Protein 4GNX (pdb70)

B-factor: mean 70.02, std 31.59, range [20.5, 207.34]

Secondary structure (DSSP, 8-state):
------EE-GGGGGGGTTSEEEEEEEEEEEETTEEEEEETTS-EEEEEPPSS--GGG-SEEEEEEEEETTTTEEEEEEEEE-S-----HHHHHHHHHHHHT-HHHH--/--EEE--HHHHHH-B--SSS---EETTEE--EEEEEEEEEEEEE-SSEEEEEEE-SS-EEEEEEE---TT--TT-EEEEEEEEEEETTEEEEEEEEEEE-SSHHHHHHHHHHHHHHHHHHH-/-B-GGG--TT--S-EEEEEEEEE---EE---SS---EEEEEEEE-SS-EEEEEEETHHHHHHTTT--TT-EEEEES-EEEE--GGG-S---SEEEEE-TT-EEEE-S--SSS------B--GGGGGGSPSS-EEEEEEEEEEEPPPEEEE-TTT-SEEEEEEEEEE-TTSBEEEEEEEHHHHHTGGGSTTSSS--EEEEEEEEEE-TTSSEEEEEEEEEEEES-S-HHHHHHHHHHHHTGGGS--B-------TT--TT-B--HHHHHHTTTT-SSS-EEEEEEEEEEEE--TTSEEEE--STT---B-EE-TTS-EEETTTTEEESS-EEEEEEEEEEEETTEEEEEEEEHHHHHHHHTS-HHHHHHHHTT-HHHHHHHHHHHSSEEEEEEEEEEEEEETTEEEEEEEEEEEEE--HHHHHHHHHHHHHTT-/------B--GGGGGGGTTSEEEEEEEEEEEETTEEEEEETTS-EEEEEPPSS--GGG-SEEEEEEEE-TTSS-EEEEEEEE-S-----HHHHHHHHHHHHT-HHHH--/--EEE--HHHHHH-B-SSSSS--EETTEE--EEEEEEEEEEEEE-SSEEEEEEE-SS-EEEEEEE---TT--SS-EEEEEEEEEEETTEEEEEEEEEEE-S-HHHHHHHHHHHHHHHHHHH-/-B-GGG--TT--S-EEEEEEEEE--PEE---SS---EEEEEEEE-SS-EEEEEEETHHHHHHTTT--TT-EEEEES-EEEE--GGG-S---SEEEEE-TT-EEEE-S--SSS------BPPGGGGGGSPSS-EEEEEEEEEEEPPPEEEE-TTT--EEEEEEEEEE-TTSBEEEEEEEHHHHHTGGGSTT-SS--EEEEEEEEEE-TTSSEEEEEEEEEEEES-S-HHHHHHHHHHHHTGGGS--B-------TT--TT-B--HHHHHHTTTT-SSS-EEEEEEEEEEEE--TTSEEEE--STT---B-EE-TTS-EEETTTTEEESS-EEEEEEEEEEE-SS-EEEEEEEHHHHHHHHTS-HHHHHHHHTT-HHHHHHHHHHHSSEEEEEEEEEEE--SSSS--EEEEEEEEEE--HHHHHHHHHHHHHTT-

Solvent-accessible surface area: 65468 Å² total; per-residue (Å²): 153,32,50,13,3,34,12,2,4,18,31,9,4,43,34,50,70,22,43,6,0,5,0,3,0,87,18,122,128,59,86,67,86,55,1,55,0,48,1,14,48,135,23,70,2,96,0,52,20,33,122,121,46,114,10,85,78,14,40,22,1,6,0,4,0,28,0,38,122,107,45,53,38,2,57,7,14,36,27,64,69,32,37,84,170,127,14,42,40,86,0,3,39,20,0,3,44,1,10,58,50,20,37,83,3,14,44,124,149,33,5,19,8,1,3,0,27,8,0,57,88,3,129,39,64,164,122,119,48,112,12,69,9,53,76,29,92,6,19,53,0,8,0,4,0,0,0,33,67,44,56,156,68,104,83,16,2,13,2,23,0,3,16,3,1,1,56,4,55,0,52,23,135,83,191,68,107,116,7,154,75,26,24,20,0,3,0,6,4,49,9,106,44,71,154,154,158,64,5,0,24,5,36,30,16,24,43,25,109,59,9,5,0,12,2,0,6,24,1,37,0,0,42,15,21,11,86,62,72,175,145,58,64,2,45,11,9,2,33,17,48,88,200,14,31,0,30,0,6,0,22,6,42,18,57,65,136,131,90,83,84,161,236,26,125,14,56,38,0,15,1,15,1,30,9,111,42,20,77,1,25,0,15,0,89,69,92,3,3,83,99,8,51,88,74,0,96,76,58,79,8,3,64,0,21,108,8,150,16,60,42,12,138,43,91,143,32,81,24,163,22,7,11,20,1,28,9,48,98,66,4,97,12,110,94,29,142,84,48,133,79,6,53,113,35,168,43,127,41,30,70,0,59,85,0,111,100,28,117,35,87,90,109,12,7,0,2,0,0,3,50,58,62,29,133,58,38,104,85,80,34,85,60,61,114,131,86,40,47,11,23,33,0,35,0,2,0,68,29,59,53,15,0,92,0,0,0,98,20,122,55,0,72,56,1,64,113,46,90,43,4,100,144,64,1,2,0,2,0,66,16,0,32,0,0,50,74,11,18,41,2,0,2,19,83,92,34,11,15,28,53,54,72,16,138,68,111,76,4,98,89,0,74,32,41,13,83,113,76,2,67,141,51,166,62,89,76,18,100,132,123,63,16,5,0,38,29,93,14,57,103,56,43,0,55,64,0,94,102,12,75,14,0,96,60,168,166,36,34,115,1,36,2,42,3,10,0,25,105,6,78,63,123,100,4,40,38,24,1,3,37,28,177,73,16,70,118,98,1,83,98,37,186,137,118,53,56,84,0,115,163,41,99,134,31,48,91,97,15,91,45,54,1,56,1,34,0,13,0,2,23,39,49,7,64,4,120,4,18,0,97,31,126,21,0,42,80,6,15,64,37,45,1,30,102,0,41,133,40,90,125,123,38,103,74,109,2,41,34,3,6,92,142,6,5,4,76,18,14,40,0,53,1,89,0,80,58,51,107,142,117,143,90,57,183,28,110,27,28,6,57,152,2,20,94,15,78,8,26,117,1,0,66,64,14,5,104,36,0,79,30,53,72,133,34,48,11,3,31,11,2,6,18,39,8,5,47,35,50,75,25,55,6,0,7,0,2,0,88,19,124,128,57,88,67,86,55,0,56,0,48,1,13,47,134,24,70,2,91,0,48,22,33,121,120,48,114,10,85,86,14,40,21,1,6,0,4,0,24,1,33,142,100,40,56,32,2,52,8,14,37,26,61,66,25,34,107,176,138,13,42,39,85,0,2,40,20,0,2,35,1,9,50,52,20,38,80,3,12,44,117,149,30,6,18,8,1,3,0,14,7,0,58,89,3,127,44,71,146,127,146,32,112,16,70,8,51,78,25,101,5,24,55,0,8,0,4,0,0,0,30,68,43,56,148,68,103,85,17,2,12,2,24,0,2,17,3,0,1,57,3,59,0,55,17,128,82,190,61,114,124,7,162,71,29,20,20,0,3,0,4,5,46,8,91,46,122,168,153,187,66,9,0,26,5,35,33,18,21,42,25,112,57,6,8,0,12,2,0,6,23,1,36,0,0,44,13,21,12,80,63,72,170,145,59,64,2,46,12,9,1,31,18,44,84,202,14,30,0,30,0,5,0,24,7,39,17,51,59,142,111,86,82,50,171,201,26,122,8,52,40,0,15,1,15,0,30,10,112,42,20,77,0,26,0,15,0,92,66,92,3,3,83,101,8,50,88,73,0,97,70,62,80,8,3,65,0,23,108,8,153,16,56,39,14,136,44,95,146,34,86,24,161,24,8,11,19,1,26,8,49,98,67,3,97,12,111,96,27,143,86,48,132,78,7,50,116,42,169,47,124,42,28,69,0,60,83,0,112,101,28,117,34,78,91,109,12,7,0,0,0,0,3,48,55,65,29,130,58,44,110,87,85,42,133,73,55,114,134,82,62,46,14,24,32,0,37,0,2,0,69,30,58,55,15,0,87,0,0,0,96,17,126,54,0,73,56,0,64,112,48,90,43,4,102,144,63,1,2,0,2,0,62,16,0,33,0,0,40,80,12,18,40,2,1,2,20,84,90,37,10,16,28,58,55,72,15,137,68,112,79,5,98,88,0,73,33,41,13,85,112,74,2,69,140,52,167,62,89,75,19,99,129,108,56,15,5,0,44,42,109,13,56,101,70,41,0,55,62,0,96,101,17,82,12,0,91,68,166,164,37,32,114,1,37,2,40,3,11,0,22,107,7,77,64,123,94,5,38,37,23,1,2,36,35,177,80,11,66,117,104,1,87,105,36,182,133,114,52,56,86,0,115,148,41,104,139,30,39,90,91,10,93,44,56,2,56,1,35,0,14,0,2,23,37,48,7,63,3,118,4,17,1,100,32,127,20,0,41,79,5,15,65,38,46,0,31,100,0,40,134,39,91,125,124,38,102,76,107,2,41,35,4,7,88,143,6,4,4,77,16,14,39,0,54,1,91,0,90,63,43,130,126,119,126,119,60,196,25,121,28,30,6,60,153,2,20,97,17,79,10,27,116,0,0,65,63,15,7,102,35,0,78,31,53,63

Foldseek 3Di:
DDFFAAEDWQVCLVVAAFHKHKYKFFFDDDDQQWTWGQALVRDIAIERHDPDDPCVCATMKMFTFHRHPPGRYTYTDDMGGDDPVDDDSPVSVVCNVVLVVCCVPRGD/DDEAQAFVLQLVVWDDPPDFDFTHGLNDGAFKYKYKWFFADWDDDPFWIWTWTHLPNDIAIEIEGDCPVVDDGGFMKMWIFTWHDDPNGIHGHGHDIGGDDDCVVNVVRVVRNVVRSVVSND/DDDPVRDDQVDQFDKDKWFWAAKFDKDWDDDDPDTFIKIKTWTFFPVGIAIEMETHVRCVVPVVPHDHQFIKIKHRWGKAQDLLLQDDDLDRIHTYDDPVMDIDTDPDCPRGDGDDFDEDEPVRLLVPDFFFWHKYKFWWDDKADWDWDQDLQPRDIKTKIWTWGDDPVQAIAIEMDIDPCRVCVVVDPPNVVTWMKIKGTWGWECAFHTFIYDDSSMDMDTRDPDPVRVVNVVVCVPCVVPDHGHYSGCVDDGSHYQAEEDEPLSCVSSCAQVDADKHKHKYKWFFPAKDDPCQKAFADPDVPGGDGWDQDPVRFTADDVVGDTDNGTAIKGFIWTWIHDPNGIDIETEIQPAVCVLQVHGRVRLVVQVVVDVVSSVVSRVVSGRFIWIFIWMWHWDQDPNDIDIHIYTPHIGGDPCVVVVVVVVVVVSSND/DPFFAAEAWQVCLVVFAFHKHKYKFFFDDDDQQWTWGQALVRDIAIERHDPDDPCVPATMKMFTWHRYPPRRYTYGPDMGGDDPCDDDSPVSVVCNVVLVVCCVPRGD/DDEAQAFVLQLVPWDDPDDDDATHGLNHGAFKYKYKWFFADWDDDPFWIWTWTHLPNDIAIEIEGPCPVVHDGGFMKMFIFGWDDDPNGIHTYGHDIGGDDDCVVNVVRVVRNVVRSVVSND/DDDPVRDDQVDQFDKDKWFFAAKFDWDFDQDPPDRKIKIKTWTFFPVGIAIEMEIRVRCVVPVVPHDHQFIKIKHRWGKAQDQLVQDDDLDRIHTYDDPVMDIDTDPDCPRGDGDDADEDEPVRLLVPDFFFWHKYKFWWDDKADWDWDQDLFPSDIKIKIWTWGDDPVQAIAIEMDIHPCRVCVVVDPPNVVTWMKIKGTWGWECAFHTFIYHDSSMDIDTRDPDPVRVVNVVVCVPCVVPDHGHYSGCVDDGSHYQAEEDEPLSCVNSCAAVDADKHKHKYKWFFAAKDDPCQKAFADPDDPGGDGWDQDPVRFTADDPVGDTHNGTAIWGFIWTWIHDPNGIDIETETQPAVCVLQVHGRNRLVVQVVVDVVSSVVSRVVSGRFIWIFIWMKHWDVPDDDIDIHIYTPHIGGDDCVVVVVVVVVVVSSVD

Radius of gyration: 39.37 Å; Cα contacts (8 Å, |Δi|>4): 3016; chains: 6; bounding box: 89×59×136 Å

Structure (mmCIF, N/CA/C/O backbone):
data_4GNX
#
_entry.id   4GNX
#
_cell.length_a   78.100
_cell.length_b   91.400
_cell.length_c   114.600
_cell.angle_alpha   90.000
_cell.angle_beta   97.800
_cell.angle_gamma   90.000
#
_symmetry.space_group_name_H-M   'P 1 21 1'
#
loop_
_entity.id
_entity.type
_entity.pdbx_description
1 polymer 'Putative uncharacterized protein'
2 polymer 'Putative uncharacterized protein'
3 polymer 'Putative uncharacterized protein'
4 polymer 'DNA (25-MER)'
5 non-polymer 'ZINC ION'
#
loop_
_atom_site.group_PDB
_atom_site.id
_atom_site.type_symbol
_atom_site.label_atom_id
_atom_site.label_alt_id
_atom_site.label_comp_id
_atom_site.label_asym_id
_atom_site.label_entity_id
_atom_site.label_seq_id
_atom_site.pdbx_PDB_ins_code
_atom_site.Cartn_x
_atom_site.Cartn_y
_atom_site.Cartn_z
_atom_site.occupancy
_atom_site.B_iso_or_equiv
_atom_site.auth_seq_id
_atom_site.auth_comp_id
_atom_site.auth_asym_id
_atom_site.auth_atom_id
_atom_site.pdbx_PDB_model_num
ATOM 1 N N . MET A 1 1 ? -14.147 7.635 53.724 1.00 92.62 1 MET A N 1
ATOM 2 C CA . MET A 1 1 ? -12.664 7.733 53.683 1.00 90.46 1 MET A CA 1
ATOM 3 C C . MET A 1 1 ? -12.134 6.848 52.561 1.00 83.60 1 MET A C 1
ATOM 4 O O . MET A 1 1 ? -11.430 7.298 51.654 1.00 81.71 1 MET A O 1
ATOM 9 N N . GLU A 1 2 ? -12.496 5.576 52.627 1.00 79.35 2 GLU A N 1
ATOM 10 C CA . GLU A 1 2 ? -11.997 4.581 51.701 1.00 69.84 2 GLU A CA 1
ATOM 11 C C . GLU A 1 2 ? -10.533 4.324 51.960 1.00 64.57 2 GLU A C 1
ATOM 12 O O . GLU A 1 2 ? -9.675 5.112 51.568 1.00 63.69 2 GLU A O 1
ATOM 18 N N . LYS A 1 3 ? -10.288 3.218 52.658 1.00 60.96 3 LYS A N 1
ATOM 19 C CA . LYS A 1 3 ? -8.964 2.670 52.848 1.00 56.25 3 LYS A CA 1
ATOM 20 C C . LYS A 1 3 ? -8.491 2.088 51.538 1.00 49.89 3 LYS A C 1
ATOM 21 O O . LYS A 1 3 ? -9.239 1.376 50.869 1.00 49.11 3 LYS A O 1
ATOM 27 N N . PRO A 1 4 ? -7.245 2.382 51.166 1.00 46.52 4 PRO A N 1
ATOM 28 C CA . PRO A 1 4 ? -6.653 1.714 50.028 1.00 42.36 4 PRO A CA 1
ATOM 29 C C . PRO A 1 4 ? -6.806 0.213 50.164 1.00 40.18 4 PRO A C 1
ATOM 30 O O . PRO A 1 4 ? -6.780 -0.305 51.275 1.00 40.28 4 PRO A O 1
ATOM 34 N N . THR A 1 5 ? -6.992 -0.459 49.029 1.00 38.23 5 THR A N 1
ATOM 35 C CA . THR A 1 5 ? -7.051 -1.904 48.973 1.00 36.60 5 THR A CA 1
ATOM 36 C C . THR A 1 5 ? -5.866 -2.460 48.175 1.00 34.63 5 THR A C 1
ATOM 37 O O . THR A 1 5 ? -5.960 -2.598 46.964 1.00 35.82 5 THR A O 1
ATOM 41 N N . PRO A 1 6 ? -4.743 -2.786 48.854 1.00 33.87 6 PRO A N 1
ATOM 42 C CA . PRO A 1 6 ? -3.552 -3.324 48.185 1.00 32.00 6 PRO A CA 1
ATOM 43 C C . PRO A 1 6 ? -3.833 -4.395 47.126 1.00 30.98 6 PRO A C 1
ATOM 44 O O . PRO A 1 6 ? -4.675 -5.280 47.340 1.00 32.11 6 PRO A O 1
ATOM 48 N N . LEU A 1 7 ? -3.112 -4.312 46.007 1.00 30.38 7 LEU A N 1
ATOM 49 C CA . LEU A 1 7 ? -3.090 -5.370 44.985 1.00 29.93 7 LEU A CA 1
ATOM 50 C C . LEU A 1 7 ? -2.018 -6.310 45.402 1.00 32.80 7 LEU A C 1
ATOM 51 O O . LEU A 1 7 ? -0.847 -5.931 45.426 1.00 36.05 7 LEU A O 1
ATOM 56 N N . ILE A 1 8 ? -2.381 -7.536 45.740 1.00 34.23 8 ILE A N 1
ATOM 57 C CA . ILE A 1 8 ? -1.381 -8.420 46.310 1.00 36.10 8 ILE A CA 1
ATOM 58 C C . ILE A 1 8 ? -1.298 -9.770 45.596 1.00 38.30 8 ILE A C 1
ATOM 59 O O . ILE A 1 8 ? -2.161 -10.111 44.785 1.00 40.60 8 ILE A O 1
ATOM 64 N N . ASN A 1 9 ? -0.218 -10.495 45.862 1.00 39.62 9 ASN A N 1
ATOM 65 C CA . ASN A 1 9 ? -0.102 -11.865 45.448 1.00 40.25 9 ASN A CA 1
ATOM 66 C C . ASN A 1 9 ? -0.198 -12.747 46.694 1.00 42.07 9 ASN A C 1
ATOM 67 O O . ASN A 1 9 ? -0.423 -12.234 47.796 1.00 41.92 9 ASN A O 1
ATOM 72 N N . SER A 1 10 ? -0.043 -14.059 46.530 1.00 43.31 10 SER A N 1
ATOM 73 C CA . SER A 1 10 ? -0.313 -14.988 47.618 1.00 45.00 10 SER A CA 1
ATOM 74 C C . SER A 1 10 ? 0.689 -14.854 48.784 1.00 47.44 10 SER A C 1
ATOM 75 O O . SER A 1 10 ? 0.370 -15.161 49.942 1.00 49.15 10 SER A O 1
ATOM 78 N N . SER A 1 11 ? 1.889 -14.370 48.485 1.00 46.51 11 SER A N 1
ATOM 79 C CA . SER A 1 11 ? 2.928 -14.328 49.483 1.00 47.87 11 SER A CA 1
ATOM 80 C C . SER A 1 11 ? 2.747 -13.139 50.409 1.00 45.49 11 SER A C 1
ATOM 81 O O . SER A 1 11 ? 3.324 -13.094 51.478 1.00 50.05 11 SER A O 1
ATOM 84 N N . MET A 1 12 ? 1.934 -12.185 50.005 1.00 41.10 12 MET A N 1
ATOM 85 C CA . MET A 1 12 ? 1.675 -11.017 50.823 1.00 40.65 12 MET A CA 1
ATOM 86 C C . MET A 1 12 ? 0.502 -11.203 51.780 1.00 40.69 12 MET A C 1
ATOM 87 O O . MET A 1 12 ? 0.233 -10.348 52.611 1.00 40.65 12 MET A O 1
ATOM 92 N N . LEU A 1 13 ? -0.192 -12.327 51.686 1.00 41.82 13 LEU A N 1
ATOM 93 C CA . LEU A 1 13 ? -1.340 -12.556 52.561 1.00 43.19 13 LEU A CA 1
ATOM 94 C C . LEU A 1 13 ? -1.028 -12.318 54.030 1.00 45.17 13 LEU A C 1
ATOM 95 O O . LEU A 1 13 ? -1.746 -11.576 54.680 1.00 46.00 13 LEU A O 1
ATOM 100 N N . GLY A 1 14 ? 0.049 -12.919 54.535 1.00 46.77 14 GLY A N 1
ATOM 101 C CA . GLY A 1 14 ? 0.471 -12.736 55.921 1.00 49.14 14 GLY A CA 1
ATOM 102 C C . GLY A 1 14 ? 0.466 -11.296 56.409 1.00 48.60 14 GLY A C 1
ATOM 103 O O . GLY A 1 14 ? 0.145 -11.034 57.568 1.00 51.72 14 GLY A O 1
ATOM 104 N N . GLN A 1 15 ? 0.794 -10.358 55.523 1.00 45.20 15 GLN A N 1
ATOM 105 C CA . GLN A 1 15 ? 0.870 -8.938 55.889 1.00 44.82 15 GLN A CA 1
ATOM 106 C C . GLN A 1 15 ? -0.488 -8.240 56.012 1.00 41.68 15 GLN A C 1
ATOM 107 O O . GLN A 1 15 ? -0.555 -7.053 56.363 1.00 41.69 15 GLN A O 1
ATOM 113 N N . TYR A 1 16 ? -1.564 -8.949 55.684 1.00 38.84 16 TYR A N 1
ATOM 114 C CA . TYR A 1 16 ? -2.885 -8.337 55.737 1.00 36.88 16 TYR A CA 1
ATOM 115 C C . TYR A 1 16 ? -3.945 -9.183 56.459 1.00 38.20 16 TYR A C 1
ATOM 116 O O . TYR A 1 16 ? -5.113 -9.160 56.106 1.00 37.61 16 TYR A O 1
ATOM 125 N N . VAL A 1 17 ? -3.567 -9.920 57.484 1.00 40.69 17 VAL A N 1
ATOM 126 C CA . VAL A 1 17 ? -4.599 -10.653 58.184 1.00 42.90 17 VAL A CA 1
ATOM 127 C C . VAL A 1 17 ? -5.660 -9.683 58.732 1.00 44.04 17 VAL A C 1
ATOM 128 O O . VAL A 1 17 ? -5.336 -8.666 59.359 1.00 45.62 17 VAL A O 1
ATOM 132 N N . GLY A 1 18 ? -6.921 -9.985 58.436 1.00 43.54 18 GLY A N 1
ATOM 133 C CA . GLY A 1 18 ? -8.048 -9.154 58.843 1.00 45.41 18 GLY A CA 1
ATOM 134 C C . GLY A 1 18 ? -8.306 -7.928 57.979 1.00 43.81 18 GLY A C 1
ATOM 135 O O . GLY A 1 18 ? -9.140 -7.093 58.312 1.00 45.84 18 GLY A O 1
ATOM 136 N N . GLN A 1 19 ? -7.603 -7.810 56.867 1.00 40.87 19 GLN A N 1
ATOM 137 C CA . GLN A 1 19 ? -7.741 -6.633 56.024 1.00 39.85 19 GLN A CA 1
ATOM 138 C C . GLN A 1 19 ? -8.270 -6.990 54.652 1.00 36.81 19 GLN A C 1
ATOM 139 O O . GLN A 1 19 ? -8.162 -8.132 54.196 1.00 35.74 19 GLN A O 1
ATOM 145 N N . THR A 1 20 ? -8.845 -5.994 54.000 1.00 36.44 20 THR A N 1
ATOM 146 C CA . THR A 1 20 ? -9.456 -6.193 52.713 1.00 35.04 20 THR A CA 1
ATOM 147 C C . THR A 1 20 ? -8.407 -6.025 51.659 1.00 32.95 20 THR A C 1
ATOM 148 O O . THR A 1 20 ? -7.787 -4.972 51.578 1.00 34.08 20 THR A O 1
ATOM 152 N N . VAL A 1 21 ? -8.193 -7.059 50.863 1.00 30.97 21 VAL A N 1
ATOM 153 C CA . VAL A 1 21 ? -7.242 -6.943 49.779 1.00 29.82 21 VAL A CA 1
ATOM 154 C C . VAL A 1 21 ? -7.889 -7.121 48.405 1.00 29.97 21 VAL A C 1
ATOM 155 O O . VAL A 1 21 ? -9.108 -7.353 48.277 1.00 31.50 21 VAL A O 1
ATOM 159 N N . ARG A 1 22 ? -7.056 -7.024 47.379 1.00 28.51 22 ARG A N 1
ATOM 160 C CA . ARG A 1 22 ? -7.488 -7.244 46.020 1.00 27.81 22 ARG A CA 1
ATOM 161 C C . ARG A 1 22 ? -6.485 -8.184 45.398 1.00 26.75 22 ARG A C 1
ATOM 162 O O . ARG A 1 22 ? -5.288 -7.991 45.557 1.00 27.17 22 ARG A O 1
ATOM 170 N N . ILE A 1 23 ? -6.957 -9.216 44.711 1.00 26.82 23 ILE A N 1
ATOM 171 C CA . ILE A 1 23 ? -6.049 -10.230 44.150 1.00 26.70 23 ILE A CA 1
ATOM 172 C C . ILE A 1 23 ? -6.572 -10.793 42.823 1.00 27.04 23 ILE A C 1
ATOM 173 O O . ILE A 1 23 ? -7.789 -11.006 42.667 1.00 28.77 23 ILE A O 1
ATOM 178 N N . VAL A 1 24 ? -5.650 -11.012 41.881 1.00 26.03 24 VAL A N 1
ATOM 179 C CA . VAL A 1 24 ? -5.980 -11.505 40.546 1.00 27.24 24 VAL A CA 1
ATOM 180 C C . VAL A 1 24 ? -5.396 -12.886 40.312 1.00 28.51 24 VAL A C 1
ATOM 181 O O . VAL A 1 24 ? -4.257 -13.163 40.668 1.00 29.15 24 VAL A O 1
ATOM 185 N N . GLY A 1 25 ? -6.159 -13.755 39.681 1.00 30.15 25 GLY A N 1
ATOM 186 C CA . GLY A 1 25 ? -5.642 -15.073 39.401 1.00 33.00 25 GLY A CA 1
ATOM 187 C C . GLY A 1 25 ? -6.440 -15.832 38.387 1.00 35.55 25 GLY A C 1
ATOM 188 O O . GLY A 1 25 ? -7.564 -15.449 38.063 1.00 35.58 25 GLY A O 1
ATOM 189 N N . LYS A 1 26 ? -5.824 -16.893 37.883 1.00 38.84 26 LYS A N 1
ATOM 190 C CA . LYS A 1 26 ? -6.424 -17.816 36.930 1.00 43.98 26 LYS A CA 1
ATOM 191 C C . LYS A 1 26 ? -7.197 -18.864 37.717 1.00 46.18 26 LYS A C 1
ATOM 192 O O . LYS A 1 26 ? -6.692 -19.425 38.685 1.00 45.91 26 LYS A O 1
ATOM 198 N N . VAL A 1 27 ? -8.435 -19.109 37.307 1.00 49.65 27 VAL A N 1
ATOM 199 C CA . VAL A 1 27 ? -9.299 -20.074 37.981 1.00 51.94 27 VAL A CA 1
ATOM 200 C C . VAL A 1 27 ? -8.821 -21.485 37.688 1.00 56.82 27 VAL A C 1
ATOM 201 O O . VAL A 1 27 ? -8.741 -21.902 36.530 1.00 60.57 27 VAL A O 1
ATOM 205 N N . HIS A 1 28 ? -8.494 -22.208 38.753 1.00 58.97 28 HIS A N 1
ATOM 206 C CA . HIS A 1 28 ? -8.009 -23.583 38.654 1.00 63.33 28 HIS A CA 1
ATOM 207 C C . HIS A 1 28 ? -9.166 -24.533 38.773 1.00 64.40 28 HIS A C 1
ATOM 208 O O . HIS A 1 28 ? -9.425 -25.336 37.884 1.00 68.23 28 HIS A O 1
ATOM 215 N N . LYS A 1 29 ? -9.888 -24.423 39.879 1.00 62.08 29 LYS A N 1
ATOM 216 C CA . LYS A 1 29 ? -11.017 -25.287 40.161 1.00 64.55 29 LYS A CA 1
ATOM 217 C C . LYS A 1 29 ? -12.089 -24.489 40.913 1.00 60.73 29 LYS A C 1
ATOM 218 O O . LYS A 1 29 ? -11.788 -23.473 41.544 1.00 58.09 29 LYS A O 1
ATOM 224 N N . VAL A 1 30 ? -13.342 -24.920 40.806 1.00 60.53 30 VAL A N 1
ATOM 225 C CA . VAL A 1 30 ? -14.403 -24.374 41.636 1.00 58.09 30 VAL A CA 1
ATOM 226 C C . VAL A 1 30 ? -15.137 -25.529 42.309 1.00 60.83 30 VAL A C 1
ATOM 227 O O . VAL A 1 30 ? -15.707 -26.390 41.638 1.00 64.69 30 VAL A O 1
ATOM 231 N N . THR A 1 31 ? -15.097 -25.550 43.639 1.00 59.21 31 THR A N 1
ATOM 232 C CA . THR A 1 31 ? -15.673 -26.637 44.422 1.00 61.41 31 THR A CA 1
ATOM 233 C C . THR A 1 31 ? -16.691 -26.038 45.373 1.00 60.47 31 THR A C 1
ATOM 234 O O . THR A 1 31 ? -16.336 -25.524 46.444 1.00 59.08 31 THR A O 1
ATOM 238 N N . GLY A 1 32 ? -17.954 -26.096 44.955 1.00 61.87 32 GLY A N 1
ATOM 239 C CA . GLY A 1 32 ? -19.051 -25.457 45.669 1.00 61.87 32 GLY A CA 1
ATOM 240 C C . GLY A 1 32 ? -18.871 -23.952 45.710 1.00 58.63 32 GLY A C 1
ATOM 241 O O . GLY A 1 32 ? -18.781 -23.296 44.677 1.00 57.14 32 GLY A O 1
ATOM 242 N N . ASN A 1 33 ? -18.810 -23.404 46.915 1.00 58.09 33 ASN A N 1
ATOM 243 C CA . ASN A 1 33 ? -18.560 -21.984 47.105 1.00 54.84 33 ASN A CA 1
ATOM 244 C C . ASN A 1 33 ? -17.096 -21.689 47.394 1.00 50.94 33 ASN A C 1
ATOM 245 O O . ASN A 1 33 ? -16.761 -20.624 47.853 1.00 48.42 33 ASN A O 1
ATOM 250 N N . THR A 1 34 ? -16.220 -22.634 47.111 1.00 51.90 34 THR A N 1
ATOM 251 C CA . THR A 1 34 ? -14.808 -22.383 47.249 1.00 51.53 34 THR A CA 1
ATOM 252 C C . THR A 1 34 ? -14.189 -22.295 45.866 1.00 51.79 34 THR A C 1
ATOM 253 O O . THR A 1 34 ? -14.500 -23.098 44.985 1.00 54.56 34 THR A O 1
ATOM 257 N N . LEU A 1 35 ? -13.323 -21.308 45.676 1.00 49.40 35 LEU A N 1
ATOM 258 C CA . LEU A 1 35 ? -12.602 -21.151 44.432 1.00 49.75 35 LEU A CA 1
ATOM 259 C C . LEU A 1 35 ? -11.133 -21.371 44.698 1.00 50.00 35 LEU A C 1
ATOM 260 O O . LEU A 1 35 ? -10.593 -20.852 45.682 1.00 49.66 35 LEU A O 1
ATOM 265 N N . LEU A 1 36 ? -10.478 -22.127 43.827 1.00 51.55 36 LEU A N 1
ATOM 266 C CA . LEU A 1 36 ? -9.028 -22.199 43.876 1.00 52.88 36 LEU A CA 1
ATOM 267 C C . LEU A 1 36 ? -8.406 -21.362 42.761 1.00 53.48 36 LEU A C 1
ATOM 268 O O . LEU A 1 36 ? -8.686 -21.558 41.570 1.00 55.23 36 LEU A O 1
ATOM 273 N N . MET A 1 37 ? -7.549 -20.433 43.170 1.00 51.82 37 MET A N 1
ATOM 274 C CA . MET A 1 37 ? -6.972 -19.458 42.270 1.00 49.31 37 MET A CA 1
ATOM 275 C C . MET A 1 37 ? -5.437 -19.516 42.232 1.00 48.79 37 MET A C 1
ATOM 276 O O . MET A 1 37 ? -4.783 -19.654 43.271 1.00 47.93 37 MET A O 1
ATOM 281 N N . GLN A 1 38 ? -4.872 -19.419 41.026 1.00 48.89 38 GLN A N 1
ATOM 282 C CA . GLN A 1 38 ? -3.432 -19.254 40.854 1.00 49.01 38 GLN A CA 1
ATOM 283 C C . GLN A 1 38 ? -3.078 -17.767 40.690 1.00 45.29 38 GLN A C 1
ATOM 284 O O . GLN A 1 38 ? -3.678 -17.071 39.882 1.00 43.09 38 GLN A O 1
ATOM 290 N N . THR A 1 39 ? -2.100 -17.306 41.468 1.00 45.52 39 THR A N 1
ATOM 291 C CA . THR A 1 39 ? -1.666 -15.917 41.472 1.00 44.95 39 THR A CA 1
ATOM 292 C C . THR A 1 39 ? -0.439 -15.685 40.590 1.00 47.25 39 THR A C 1
ATOM 293 O O . THR A 1 39 ? 0.271 -16.632 40.278 1.00 50.51 39 THR A O 1
ATOM 297 N N . SER A 1 40 ? -0.203 -14.422 40.208 1.00 45.53 40 SER A N 1
ATOM 298 C CA . SER A 1 40 ? 1.027 -13.988 39.542 1.00 47.68 40 SER A CA 1
ATOM 299 C C . SER A 1 40 ? 2.252 -14.489 40.278 1.00 51.63 40 SER A C 1
ATOM 300 O O . SER A 1 40 ? 3.293 -14.748 39.689 1.00 55.86 40 SER A O 1
ATOM 303 N N . ASP A 1 41 ? 2.093 -14.594 41.588 1.00 52.63 41 ASP A N 1
ATOM 304 C CA . ASP A 1 41 ? 3.039 -15.169 42.514 1.00 55.81 41 ASP A CA 1
ATOM 305 C C . ASP A 1 41 ? 3.429 -16.599 42.159 1.00 57.64 41 ASP A C 1
ATOM 306 O O . ASP A 1 41 ? 4.465 -17.091 42.604 1.00 61.78 41 ASP A O 1
ATOM 311 N N . LEU A 1 42 ? 2.581 -17.256 41.370 1.00 55.80 42 LEU A N 1
ATOM 312 C CA . LEU A 1 42 ? 2.601 -18.710 41.123 1.00 58.03 42 LEU A CA 1
ATOM 313 C C . LEU A 1 42 ? 2.064 -19.540 42.266 1.00 57.96 42 LEU A C 1
ATOM 314 O O . LEU A 1 42 ? 2.015 -20.763 42.176 1.00 60.44 42 LEU A O 1
ATOM 319 N N . GLY A 1 43 ? 1.638 -18.871 43.330 1.00 55.23 43 GLY A N 1
ATOM 320 C CA . GLY A 1 43 ? 1.026 -19.550 44.464 1.00 54.95 43 GLY A CA 1
ATOM 321 C C . GLY A 1 43 ? -0.485 -19.607 44.403 1.00 51.50 43 GLY A C 1
ATOM 322 O O . GLY A 1 43 ? -1.117 -18.746 43.832 1.00 47.77 43 GLY A O 1
ATOM 323 N N . ASN A 1 44 ? -1.059 -20.640 45.006 1.00 54.92 44 ASN A N 1
ATOM 324 C CA . ASN A 1 44 ? -2.497 -20.862 44.960 1.00 53.68 44 ASN A CA 1
ATOM 325 C C . ASN A 1 44 ? -3.153 -20.322 46.215 1.00 52.28 44 ASN A C 1
ATOM 326 O O . ASN A 1 44 ? -2.480 -20.162 47.229 1.00 52.83 44 ASN A O 1
ATOM 331 N N . VAL A 1 45 ? -4.446 -19.999 46.127 1.00 51.36 45 VAL A N 1
ATOM 332 C CA . VAL A 1 45 ? -5.179 -19.285 47.184 1.00 50.97 45 VAL A CA 1
ATOM 333 C C . VAL A 1 45 ? -6.617 -19.797 47.222 1.00 53.22 45 VAL A C 1
ATOM 334 O O . VAL A 1 45 ? -7.270 -19.906 46.172 1.00 53.57 45 VAL A O 1
ATOM 338 N N . GLU A 1 46 ? -7.109 -20.089 48.430 1.00 54.37 46 GLU A N 1
ATOM 339 C CA . GLU A 1 46 ? -8.459 -20.616 48.618 1.00 55.18 46 GLU A CA 1
ATOM 340 C C . GLU A 1 46 ? -9.400 -19.442 48.874 1.00 53.28 46 GLU A C 1
ATOM 341 O O . GLU A 1 46 ? -9.193 -18.683 49.819 1.00 55.76 46 GLU A O 1
ATOM 347 N N . ILE A 1 47 ? -10.417 -19.266 48.031 1.00 50.11 47 ILE A N 1
ATOM 348 C CA . ILE A 1 47 ? -11.367 -18.155 48.213 1.00 46.37 47 ILE A CA 1
ATOM 349 C C . ILE A 1 47 ? -12.783 -18.656 48.518 1.00 45.89 47 ILE A C 1
ATOM 350 O O . ILE A 1 47 ? -13.314 -19.512 47.817 1.00 46.63 47 ILE A O 1
ATOM 355 N N . ALA A 1 48 ? -13.380 -18.123 49.576 1.00 45.32 48 ALA A N 1
ATOM 356 C CA . ALA A 1 48 ? -14.737 -18.471 49.956 1.00 46.76 48 ALA A CA 1
ATOM 357 C C . ALA A 1 48 ? -15.648 -17.500 49.244 1.00 46.91 48 ALA A C 1
ATOM 358 O O . ALA A 1 48 ? -15.579 -16.285 49.453 1.00 46.68 48 ALA A O 1
ATOM 360 N N . MET A 1 49 ? -16.498 -18.052 48.392 1.00 48.62 49 MET A N 1
ATOM 361 C CA . MET A 1 49 ? -17.292 -17.283 47.464 1.00 48.85 49 MET A CA 1
ATOM 362 C C . MET A 1 49 ? -18.705 -16.983 47.983 1.00 51.12 49 MET A C 1
ATOM 363 O O . MET A 1 49 ? -19.315 -17.800 48.684 1.00 53.23 49 MET A O 1
ATOM 368 N N . THR A 1 50 ? -19.198 -15.793 47.636 1.00 50.97 50 THR A N 1
ATOM 369 C CA . THR A 1 50 ? -20.597 -15.393 47.814 1.00 53.99 50 THR A CA 1
ATOM 370 C C . THR A 1 50 ? -21.543 -16.380 47.106 1.00 57.78 50 THR A C 1
ATOM 371 O O . THR A 1 50 ? -21.208 -16.915 46.047 1.00 57.37 50 THR A O 1
ATOM 375 N N . PRO A 1 51 ? -22.718 -16.640 47.702 1.00 62.28 51 PRO A N 1
ATOM 376 C CA . PRO A 1 51 ? -23.763 -17.457 47.085 1.00 68.36 51 PRO A CA 1
ATOM 377 C C . PRO A 1 51 ? -23.999 -17.187 45.592 1.00 71.79 51 PRO A C 1
ATOM 378 O O . PRO A 1 51 ? -24.024 -18.121 44.788 1.00 72.61 51 PRO A O 1
ATOM 382 N N . ASP A 1 52 ? -24.177 -15.927 45.222 1.00 76.13 52 ASP A N 1
ATOM 383 C CA . ASP A 1 52 ? -24.297 -15.596 43.805 1.00 82.58 52 ASP A CA 1
ATOM 384 C C . ASP A 1 52 ? -22.938 -15.265 43.191 1.00 82.83 52 ASP A C 1
ATOM 385 O O . ASP A 1 52 ? -22.386 -14.174 43.403 1.00 80.96 52 ASP A O 1
ATOM 390 N N . SER A 1 53 ? -22.394 -16.235 42.456 1.00 84.99 53 SER A N 1
ATOM 391 C CA . SER A 1 53 ? -21.162 -16.054 41.689 1.00 83.23 53 SER A CA 1
ATOM 392 C C . SER A 1 53 ? -21.090 -17.111 40.589 1.00 89.38 53 SER A C 1
ATOM 393 O O . SER A 1 53 ? -21.203 -18.303 40.871 1.00 90.24 53 SER A O 1
ATOM 396 N N . ASP A 1 54 ? -20.943 -16.667 39.338 1.00 94.78 54 ASP A N 1
ATOM 397 C CA . ASP A 1 54 ? -20.829 -17.585 38.189 1.00 98.30 54 ASP A CA 1
ATOM 398 C C . ASP A 1 54 ? -19.380 -17.699 37.704 1.00 93.34 54 ASP A C 1
ATOM 399 O O . ASP A 1 54 ? -19.112 -17.890 36.506 1.00 95.75 54 ASP A O 1
ATOM 404 N N . VAL A 1 55 ? -18.463 -17.572 38.664 1.00 84.96 55 VAL A N 1
ATOM 405 C CA . VAL A 1 55 ? -17.022 -17.720 38.461 1.00 81.12 55 VAL A CA 1
ATOM 406 C C . VAL A 1 55 ? -16.670 -18.950 37.613 1.00 82.33 55 VAL A C 1
ATOM 407 O O . VAL A 1 55 ? -15.784 -18.893 36.766 1.00 82.71 55 VAL A O 1
ATOM 411 N N . SER A 1 56 ? -17.386 -20.050 37.824 1.00 84.81 56 SER A N 1
ATOM 412 C CA . SER A 1 56 ? -17.169 -21.284 37.064 1.00 87.08 56 SER A CA 1
ATOM 413 C C . SER A 1 56 ? -16.851 -21.060 35.569 1.00 89.00 56 SER A C 1
ATOM 414 O O . SER A 1 56 ? -15.933 -21.684 35.030 1.00 92.10 56 SER A O 1
ATOM 417 N N . SER A 1 57 ? -17.580 -20.158 34.915 1.00 86.33 57 SER A N 1
ATOM 418 C CA . SER A 1 57 ? -17.441 -19.980 33.471 1.00 86.11 57 SER A CA 1
ATOM 419 C C . SER A 1 57 ? -16.533 -18.805 33.088 1.00 80.75 57 SER A C 1
ATOM 420 O O . SER A 1 57 ? -16.816 -18.078 32.126 1.00 83.11 57 SER A O 1
ATOM 423 N N . SER A 1 58 ? -15.431 -18.639 33.823 1.00 72.60 58 SER A N 1
ATOM 424 C CA . SER A 1 58 ? -14.498 -17.525 33.581 1.00 67.15 58 SER A CA 1
ATOM 425 C C . SER A 1 58 ? -13.040 -17.848 33.931 1.00 62.84 58 SER A C 1
ATOM 426 O O . SER A 1 58 ? -12.770 -18.599 34.861 1.00 62.68 58 SER A O 1
ATOM 429 N N . THR A 1 59 ? -12.100 -17.257 33.204 1.00 60.02 59 THR A N 1
ATOM 430 C CA . THR A 1 59 ? -10.733 -17.746 33.252 1.00 57.86 59 THR A CA 1
ATOM 431 C C . THR A 1 59 ? -9.912 -17.006 34.310 1.00 51.35 59 THR A C 1
ATOM 432 O O . THR A 1 59 ? -9.375 -17.620 35.234 1.00 49.14 59 THR A O 1
ATOM 436 N N . PHE A 1 60 ? -9.817 -15.691 34.177 1.00 47.22 60 PHE A N 1
ATOM 437 C CA . PHE A 1 60 ? -9.140 -14.909 35.192 1.00 41.47 60 PHE A CA 1
ATOM 438 C C . PHE A 1 60 ? -10.132 -14.070 35.917 1.00 38.58 60 PHE A C 1
ATOM 439 O O . PHE A 1 60 ? -11.092 -13.587 35.339 1.00 39.35 60 PHE A O 1
ATOM 447 N N . VAL A 1 61 ? -9.870 -13.873 37.195 1.00 35.97 61 VAL A N 1
ATOM 448 C CA . VAL A 1 61 ? -10.816 -13.194 38.041 1.00 35.18 61 VAL A CA 1
ATOM 449 C C . VAL A 1 61 ? -10.110 -12.200 38.968 1.00 32.14 61 VAL A C 1
ATOM 450 O O . VAL A 1 61 ? -8.941 -12.403 39.312 1.00 31.22 61 VAL A O 1
ATOM 454 N N . GLU A 1 62 ? -10.786 -11.109 39.332 1.00 31.73 62 GLU A N 1
ATOM 455 C CA . GLU A 1 62 ? -10.243 -10.182 40.352 1.00 30.14 62 GLU A CA 1
ATOM 456 C C . GLU A 1 62 ? -11.141 -10.172 41.564 1.00 29.22 62 GLU A C 1
ATOM 457 O O . GLU A 1 62 ? -12.306 -9.783 41.476 1.00 30.11 62 GLU A O 1
ATOM 463 N N . VAL A 1 63 ? -10.595 -10.593 42.700 1.00 28.03 63 VAL A N 1
ATOM 464 C CA . VAL A 1 63 ? -11.404 -10.660 43.926 1.00 28.80 63 VAL A CA 1
ATOM 465 C C . VAL A 1 63 ? -11.056 -9.547 44.872 1.00 27.71 63 VAL A C 1
ATOM 466 O O . VAL A 1 63 ? -9.872 -9.322 45.138 1.00 26.88 63 VAL A O 1
ATOM 470 N N . THR A 1 64 ? -12.070 -8.853 45.367 1.00 28.32 64 THR A N 1
ATOM 471 C CA . THR A 1 64 ? -11.865 -8.005 46.520 1.00 29.30 64 THR A CA 1
ATOM 472 C C . THR A 1 64 ? -12.355 -8.825 47.693 1.00 31.13 64 THR A C 1
ATOM 473 O O . THR A 1 64 ? -13.509 -9.273 47.718 1.00 33.48 64 THR A O 1
ATOM 477 N N . GLY A 1 65 ? -11.471 -9.055 48.653 1.00 30.77 65 GLY A N 1
ATOM 478 C CA . GLY A 1 65 ? -11.830 -9.904 49.774 1.00 33.34 65 GLY A CA 1
ATOM 479 C C . GLY A 1 65 ? -11.052 -9.613 51.021 1.00 34.68 65 GLY A C 1
ATOM 480 O O . GLY A 1 65 ? -10.078 -8.862 50.999 1.00 34.99 65 GLY A O 1
ATOM 481 N N . LYS A 1 66 ? -11.483 -10.219 52.110 1.00 36.53 66 LYS A N 1
ATOM 482 C CA . LYS A 1 66 ? -10.870 -10.004 53.398 1.00 38.75 66 LYS A CA 1
ATOM 483 C C . LYS A 1 66 ? -10.065 -11.248 53.750 1.00 40.81 66 LYS A C 1
ATOM 484 O O . LYS A 1 66 ? -10.587 -12.372 53.683 1.00 41.76 66 LYS A O 1
ATOM 490 N N . VAL A 1 67 ? -8.790 -11.047 54.098 1.00 41.52 67 VAL A N 1
ATOM 491 C CA . VAL A 1 67 ? -7.893 -12.153 54.439 1.00 44.32 67 VAL A CA 1
ATOM 492 C C . VAL A 1 67 ? -8.266 -12.803 55.787 1.00 50.64 67 VAL A C 1
ATOM 493 O O . VAL A 1 67 ? -8.384 -12.103 56.794 1.00 53.41 67 VAL A O 1
ATOM 497 N N . SER A 1 68 ? -8.437 -14.130 55.805 1.00 54.78 68 SER A N 1
ATOM 498 C CA . SER A 1 68 ? -8.858 -14.846 57.019 1.00 61.54 68 SER A CA 1
ATOM 499 C C . SER A 1 68 ? -7.698 -15.342 57.850 1.00 68.13 68 SER A C 1
ATOM 500 O O . SER A 1 68 ? -6.734 -15.881 57.299 1.00 69.37 68 SER A O 1
ATOM 503 N N . ASP A 1 69 ? -7.819 -15.196 59.174 1.00 76.06 69 ASP A N 1
ATOM 504 C CA . ASP A 1 69 ? -6.807 -15.677 60.144 1.00 84.10 69 ASP A CA 1
ATOM 505 C C . ASP A 1 69 ? -6.746 -17.208 60.371 1.00 94.74 69 ASP A C 1
ATOM 506 O O . ASP A 1 69 ? -7.258 -17.749 61.370 1.00 96.12 69 ASP A O 1
ATOM 511 N N . ALA A 1 70 ? -6.121 -17.883 59.402 1.00 100.32 70 ALA A N 1
ATOM 512 C CA . ALA A 1 70 ? -5.609 -19.255 59.542 1.00 102.42 70 ALA A CA 1
ATOM 513 C C . ALA A 1 70 ? -4.300 -19.365 58.727 1.00 101.03 70 ALA A C 1
ATOM 514 O O . ALA A 1 70 ? -3.282 -19.863 59.230 1.00 103.71 70 ALA A O 1
ATOM 516 N N . GLY A 1 71 ? -4.340 -18.864 57.486 1.00 93.80 71 GLY A N 1
ATOM 517 C CA . GLY A 1 71 ? -3.164 -18.761 56.612 1.00 90.08 71 GLY A CA 1
ATOM 518 C C . GLY A 1 71 ? -3.417 -17.912 55.365 1.00 83.17 71 GLY A C 1
ATOM 519 O O . GLY A 1 71 ? -3.194 -16.687 55.358 1.00 74.59 71 GLY A O 1
ATOM 520 N N . SER A 1 72 ? -3.892 -18.580 54.313 1.00 81.68 72 SER A N 1
ATOM 521 C CA . SER A 1 72 ? -4.168 -17.948 53.020 1.00 75.02 72 SER A CA 1
ATOM 522 C C . SER A 1 72 ? -5.565 -18.323 52.473 1.00 72.60 72 SER A C 1
ATOM 523 O O . SER A 1 72 ? -5.706 -18.879 51.367 1.00 71.64 72 SER A O 1
ATOM 526 N N . SER A 1 73 ? -6.582 -18.028 53.284 1.00 70.52 73 SER A N 1
ATOM 527 C CA . SER A 1 73 ? -7.987 -18.260 52.950 1.00 66.30 73 SER A CA 1
ATOM 528 C C . SER A 1 73 ? -8.576 -16.869 52.837 1.00 60.80 73 SER A C 1
ATOM 529 O O . SER A 1 73 ? -7.858 -15.882 53.011 1.00 58.15 73 SER A O 1
ATOM 532 N N . PHE A 1 74 ? -9.877 -16.773 52.576 1.00 59.60 74 PHE A N 1
ATOM 533 C CA . PHE A 1 74 ? -10.391 -15.547 52.000 1.00 53.32 74 PHE A CA 1
ATOM 534 C C . PHE A 1 74 ? -11.890 -15.373 51.874 1.00 49.93 74 PHE A C 1
ATOM 535 O O . PHE A 1 74 ? -12.520 -16.148 51.167 1.00 50.21 74 PHE A O 1
ATOM 543 N N . GLN A 1 75 ? -12.456 -14.332 52.483 1.00 46.37 75 GLN A N 1
ATOM 544 C CA . GLN A 1 75 ? -13.899 -14.120 52.385 1.00 45.68 75 GLN A CA 1
ATOM 545 C C . GLN A 1 75 ? -14.156 -13.108 51.274 1.00 42.33 75 GLN A C 1
ATOM 546 O O . GLN A 1 75 ? -13.941 -11.922 51.478 1.00 41.05 75 GLN A O 1
ATOM 552 N N . ALA A 1 76 ? -14.603 -13.586 50.106 1.00 40.55 76 ALA A N 1
ATOM 553 C CA . ALA A 1 76 ? -14.902 -12.706 48.973 1.00 39.52 76 ALA A CA 1
ATOM 554 C C . ALA A 1 76 ? -15.991 -11.701 49.307 1.00 40.24 76 ALA A C 1
ATOM 555 O O . ALA A 1 76 ? -17.044 -12.078 49.794 1.00 42.11 76 ALA A O 1
ATOM 557 N N . ASN A 1 77 ? -15.716 -10.424 49.042 1.00 39.54 77 ASN A N 1
ATOM 558 C CA . ASN A 1 77 ? -16.718 -9.368 49.119 1.00 41.57 77 A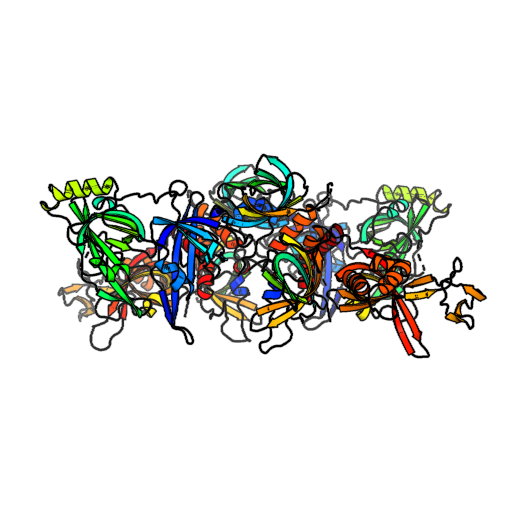SN A CA 1
ATOM 559 C C . ASN A 1 77 ? -17.300 -9.185 47.713 1.00 43.38 77 ASN A C 1
ATOM 560 O O . ASN A 1 77 ? -18.494 -9.393 47.494 1.00 44.69 77 ASN A O 1
ATOM 565 N N . GLN A 1 78 ? -16.437 -8.844 46.752 1.00 44.84 78 GLN A N 1
ATOM 566 C CA . GLN A 1 78 ? -16.842 -8.635 45.356 1.00 48.51 78 GLN A CA 1
ATOM 567 C C . GLN A 1 78 ? -15.954 -9.379 44.395 1.00 45.23 78 GLN A C 1
ATOM 568 O O . GLN A 1 78 ? -14.881 -9.823 44.750 1.00 44.01 78 GLN A O 1
ATOM 574 N N . ILE A 1 79 ? -16.408 -9.535 43.165 1.00 46.20 79 ILE A N 1
ATOM 575 C CA . ILE A 1 79 ? -15.638 -10.298 42.192 1.00 44.20 79 ILE A CA 1
ATOM 576 C C . ILE A 1 79 ? -15.809 -9.735 40.760 1.00 44.45 79 ILE A C 1
ATOM 577 O O . ILE A 1 79 ? -16.930 -9.436 40.329 1.00 46.41 79 ILE A O 1
ATOM 582 N N . ARG A 1 80 ? -14.684 -9.620 40.046 1.00 42.22 80 ARG A N 1
ATOM 583 C CA . ARG A 1 80 ? -14.598 -9.081 38.686 1.00 43.40 80 ARG A CA 1
ATOM 584 C C . ARG A 1 80 ? -14.108 -10.101 37.623 1.00 43.81 80 ARG A C 1
ATOM 585 O O . ARG A 1 80 ? -13.075 -10.726 37.803 1.00 42.77 80 ARG A O 1
ATOM 593 N N . GLU A 1 81 ? -14.813 -10.243 36.506 1.00 47.06 81 GLU A N 1
ATOM 594 C CA . GLU A 1 81 ? -14.392 -11.143 35.421 1.00 50.33 81 GLU A CA 1
ATOM 595 C C . GLU A 1 81 ? -13.316 -10.531 34.495 1.00 50.21 81 GLU A C 1
ATOM 596 O O . GLU A 1 81 ? -13.112 -9.323 34.533 1.00 48.16 81 GLU A O 1
ATOM 602 N N . PHE A 1 82 ? -12.629 -11.354 33.681 1.00 52.55 82 PHE A N 1
ATOM 603 C CA . PHE A 1 82 ? -11.772 -10.868 32.545 1.00 54.75 82 PHE A CA 1
ATOM 604 C C . PHE A 1 82 ? -11.768 -11.694 31.254 1.00 62.09 82 PHE A C 1
ATOM 605 O O . PHE A 1 82 ? -12.685 -11.598 30.455 1.00 68.78 82 PHE A O 1
ATOM 613 N N . THR A 1 83 ? -10.708 -12.492 31.091 1.00 63.66 83 THR A N 1
ATOM 614 C CA . THR A 1 83 ? -10.278 -13.210 29.858 1.00 69.82 83 THR A CA 1
ATOM 615 C C . THR A 1 83 ? -11.152 -13.305 28.604 1.00 79.53 83 THR A C 1
ATOM 616 O O . THR A 1 83 ? -11.290 -12.346 27.830 1.00 81.77 83 THR A O 1
ATOM 620 N N . THR A 1 84 ? -11.674 -14.524 28.407 1.00 85.45 84 THR A N 1
ATOM 621 C CA . THR A 1 84 ? -12.379 -14.975 27.210 1.00 92.86 84 THR A CA 1
ATOM 622 C C . THR A 1 84 ? -13.131 -16.267 27.587 1.00 95.59 84 THR A C 1
ATOM 623 O O . THR A 1 84 ? -12.965 -16.782 28.706 1.00 90.45 84 THR A O 1
ATOM 627 N N . VAL A 1 85 ? -13.965 -16.765 26.666 1.00 102.35 85 VAL A N 1
ATOM 628 C CA . VAL A 1 85 ? -14.622 -18.086 26.794 1.00 106.54 85 VAL A CA 1
ATOM 629 C C . VAL A 1 85 ? -14.528 -18.905 25.496 1.00 112.89 85 VAL A C 1
ATOM 630 O O . VAL A 1 85 ? -13.998 -18.441 24.482 1.00 115.46 85 VAL A O 1
ATOM 634 N N . ASP A 1 90 ? -7.278 -13.486 28.307 1.00 55.44 90 ASP A N 1
ATOM 635 C CA . ASP A 1 90 ? -5.870 -13.287 27.965 1.00 55.73 90 ASP A CA 1
ATOM 636 C C . ASP A 1 90 ? -5.209 -12.266 28.873 1.00 50.40 90 ASP A C 1
ATOM 637 O O . ASP A 1 90 ? -4.489 -11.392 28.384 1.00 50.84 90 ASP A O 1
ATOM 642 N N . VAL A 1 91 ? -5.462 -12.376 30.180 1.00 45.95 91 VAL A N 1
ATOM 643 C CA . VAL A 1 91 ? -4.725 -11.645 31.230 1.00 41.90 91 VAL A CA 1
ATOM 644 C C . VAL A 1 91 ? -3.259 -12.068 31.234 1.00 42.37 91 VAL A C 1
ATOM 645 O O . VAL A 1 91 ? -2.981 -13.254 31.139 1.00 45.06 91 VAL A O 1
ATOM 649 N N . ASP A 1 92 ? -2.327 -11.123 31.324 1.00 41.40 92 ASP A N 1
ATOM 650 C CA . ASP A 1 92 ? -0.897 -11.435 31.354 1.00 42.93 92 ASP A CA 1
ATOM 651 C C . ASP A 1 92 ? -0.375 -11.417 32.773 1.00 39.65 92 ASP A C 1
ATOM 652 O O . ASP A 1 92 ? -0.053 -10.355 33.308 1.00 37.97 92 ASP A O 1
ATOM 657 N N . LEU A 1 93 ? -0.234 -12.601 33.356 1.00 39.83 93 LEU A N 1
ATOM 658 C CA . LEU A 1 93 ? 0.165 -12.755 34.759 1.00 37.37 93 LEU A CA 1
ATOM 659 C C . LEU A 1 93 ? 1.547 -12.212 35.133 1.00 37.02 93 LEU A C 1
ATOM 660 O O . LEU A 1 93 ? 1.710 -11.688 36.232 1.00 35.47 93 LEU A O 1
ATOM 665 N N . THR A 1 94 ? 2.517 -12.321 34.226 1.00 38.80 94 THR A N 1
ATOM 666 C CA . THR A 1 94 ? 3.829 -11.744 34.444 1.00 39.15 94 THR A CA 1
ATOM 667 C C . THR A 1 94 ? 3.724 -10.224 34.544 1.00 37.45 94 THR A C 1
ATOM 668 O O . THR A 1 94 ? 4.343 -9.600 35.418 1.00 36.18 94 THR A O 1
ATOM 672 N N . LEU A 1 95 ? 2.931 -9.621 33.661 1.00 37.78 95 LEU A N 1
ATOM 673 C CA . LEU A 1 95 ? 2.680 -8.199 33.776 1.00 36.44 95 LEU A CA 1
ATOM 674 C C . LEU A 1 95 ? 2.155 -7.924 35.164 1.00 34.51 95 LEU A C 1
ATOM 675 O O . LEU A 1 95 ? 2.618 -6.996 35.833 1.00 34.17 95 LEU A O 1
ATOM 680 N N . VAL A 1 96 ? 1.206 -8.745 35.600 1.00 34.19 96 VAL A N 1
ATOM 681 C CA . VAL A 1 96 ? 0.560 -8.519 36.873 1.00 33.51 96 VAL A CA 1
ATOM 682 C C . VAL A 1 96 ? 1.564 -8.578 38.028 1.00 34.00 96 VAL A C 1
ATOM 683 O O . VAL A 1 96 ? 1.486 -7.756 38.961 1.00 32.16 96 VAL A O 1
ATOM 687 N N . GLU A 1 97 ? 2.508 -9.519 37.958 1.00 36.08 97 GLU A N 1
ATOM 688 C CA . GLU A 1 97 ? 3.417 -9.705 39.066 1.00 38.43 97 GLU A CA 1
ATOM 689 C C . GLU A 1 97 ? 4.199 -8.423 39.265 1.00 37.82 97 GLU A C 1
ATOM 690 O O . GLU A 1 97 ? 4.373 -7.940 40.396 1.00 37.69 97 GLU A O 1
ATOM 696 N N . ASN A 1 98 ? 4.599 -7.840 38.141 1.00 36.89 98 ASN A N 1
ATOM 697 C CA . ASN A 1 98 ? 5.406 -6.656 38.131 1.00 34.76 98 ASN A CA 1
ATOM 698 C C . ASN A 1 98 ? 4.684 -5.437 38.650 1.00 32.54 98 ASN A C 1
ATOM 699 O O . ASN A 1 98 ? 5.261 -4.593 39.350 1.00 32.26 98 ASN A O 1
ATOM 704 N N . VAL A 1 99 ? 3.412 -5.342 38.311 1.00 30.77 99 VAL A N 1
ATOM 705 C CA . VAL A 1 99 ? 2.613 -4.253 38.783 1.00 29.00 99 VAL A CA 1
ATOM 706 C C . VAL A 1 99 ? 2.436 -4.384 40.286 1.00 28.69 99 VAL A C 1
ATOM 707 O O . VAL A 1 99 ? 2.486 -3.391 41.005 1.00 28.15 99 VAL A O 1
ATOM 711 N N . VAL A 1 100 ? 2.278 -5.614 40.774 1.00 30.13 100 VAL A N 1
ATOM 712 C CA . VAL A 1 100 ? 2.170 -5.811 42.220 1.00 30.59 100 VAL A CA 1
ATOM 713 C C . VAL A 1 100 ? 3.416 -5.269 42.908 1.00 33.25 100 VAL A C 1
ATOM 714 O O . VAL A 1 100 ? 3.321 -4.382 43.764 1.00 35.23 100 VAL A O 1
ATOM 718 N N . GLN A 1 101 ? 4.570 -5.781 42.501 1.00 34.26 101 GLN A N 1
ATOM 719 C CA . GLN A 1 101 ? 5.812 -5.374 43.073 1.00 36.88 101 GLN A CA 1
ATOM 720 C C . GLN A 1 101 ? 6.006 -3.862 43.003 1.00 35.97 101 GLN A C 1
ATOM 721 O O . GLN A 1 101 ? 6.396 -3.239 44.003 1.00 36.72 101 GLN A O 1
ATOM 727 N N . ILE A 1 102 ? 5.733 -3.270 41.833 1.00 34.47 102 ILE A N 1
ATOM 728 C CA . ILE A 1 102 ? 5.980 -1.833 41.605 1.00 33.15 102 ILE A CA 1
ATOM 729 C C . ILE A 1 102 ? 5.034 -0.987 42.443 1.00 31.60 102 ILE A C 1
ATOM 730 O O . ILE A 1 102 ? 5.440 0.030 43.022 1.00 30.98 102 ILE A O 1
ATOM 735 N N . SER A 1 103 ? 3.773 -1.414 42.501 1.00 30.39 103 SER A N 1
ATOM 736 C CA . SER A 1 103 ? 2.778 -0.729 43.323 1.00 30.65 103 SER A CA 1
ATOM 737 C C . SER A 1 103 ? 3.170 -0.747 44.795 1.00 31.44 103 SER A C 1
ATOM 738 O O . SER A 1 103 ? 2.964 0.247 45.493 1.00 35.61 103 SER A O 1
ATOM 741 N N . ALA A 1 104 ? 3.750 -1.848 45.267 1.00 29.31 104 ALA A N 1
ATOM 742 C CA . ALA A 1 104 ? 4.238 -1.904 46.632 1.00 29.04 104 ALA A CA 1
ATOM 743 C C . ALA A 1 104 ? 5.343 -0.865 46.859 1.00 30.92 104 ALA A C 1
ATOM 744 O O . ALA A 1 104 ? 5.489 -0.341 47.963 1.00 33.35 104 ALA A O 1
ATOM 746 N N . ALA A 1 105 ? 6.099 -0.541 45.809 1.00 30.20 105 ALA A N 1
ATOM 747 C CA . ALA A 1 105 ? 7.223 0.380 45.932 1.00 30.76 105 ALA A CA 1
ATOM 748 C C . ALA A 1 105 ? 6.849 1.828 45.778 1.00 30.77 105 ALA A C 1
ATOM 749 O O . ALA A 1 105 ? 7.723 2.668 45.793 1.00 32.21 105 ALA A O 1
ATOM 751 N N . PHE A 1 106 ? 5.570 2.138 45.571 1.00 30.22 106 PHE A N 1
ATOM 752 C CA . PHE A 1 106 ? 5.140 3.553 45.405 1.00 31.17 106 PHE A CA 1
ATOM 753 C C . PHE A 1 106 ? 3.926 3.904 46.249 1.00 32.52 106 PHE A C 1
ATOM 754 O O . PHE A 1 106 ? 2.898 4.301 45.714 1.00 31.55 106 PHE A O 1
ATOM 762 N N . PRO A 1 107 ? 4.057 3.773 47.585 1.00 35.26 107 PRO A N 1
ATOM 763 C CA . PRO A 1 107 ? 2.906 3.945 48.446 1.00 36.35 107 PRO A CA 1
ATOM 764 C C . PRO A 1 107 ? 2.313 5.348 48.333 1.00 38.49 107 PRO A C 1
ATOM 765 O O . PRO A 1 107 ? 1.132 5.527 48.624 1.00 40.75 107 PRO A O 1
ATOM 769 N N . ASN A 1 108 ? 3.104 6.327 47.907 1.00 39.80 108 ASN A N 1
ATOM 770 C CA . ASN A 1 108 ? 2.572 7.684 47.660 1.00 42.82 108 ASN A CA 1
ATOM 771 C C . ASN A 1 108 ? 1.478 7.727 46.575 1.00 40.82 108 ASN A C 1
ATOM 772 O O . ASN A 1 108 ? 0.622 8.612 46.582 1.00 41.99 108 ASN A O 1
ATOM 777 N N . LEU A 1 109 ? 1.499 6.741 45.678 1.00 37.88 109 LEU A N 1
ATOM 778 C CA . LEU A 1 109 ? 0.515 6.617 44.604 1.00 36.27 109 LEU A CA 1
ATOM 779 C C . LEU A 1 109 ? -0.576 5.600 44.877 1.00 33.72 109 LEU A C 1
ATOM 780 O O . LEU A 1 109 ? -1.689 5.770 44.397 1.00 33.63 109 LEU A O 1
ATOM 785 N N . PHE A 1 110 ? -0.259 4.529 45.602 1.00 32.12 110 PHE A N 1
ATOM 786 C CA . PHE A 1 110 ? -1.210 3.424 45.766 1.00 30.42 110 PHE A CA 1
ATOM 787 C C . PHE A 1 110 ? -1.742 3.226 47.190 1.00 32.61 110 PHE A C 1
ATOM 788 O O . PHE A 1 110 ? -2.564 2.343 47.448 1.00 31.76 110 PHE A O 1
ATOM 796 N N . SER A 1 111 ? -1.324 4.097 48.109 1.00 36.09 111 SER A N 1
ATOM 797 C CA . SER A 1 111 ? -1.658 3.921 49.504 1.00 37.75 111 SER A CA 1
ATOM 798 C C . SER A 1 111 ? -1.743 5.208 50.286 1.00 42.21 111 SER A C 1
ATOM 799 O O . SER A 1 111 ? -1.562 6.280 49.718 1.00 43.84 111 SER A O 1
ATOM 802 N N . ASP A 1 112 ? -2.009 5.093 51.590 1.00 46.64 112 ASP A N 1
ATOM 803 C CA . ASP A 1 112 ? -2.077 6.240 52.520 1.00 53.69 112 ASP A CA 1
ATOM 804 C C . ASP A 1 112 ? -0.734 6.851 52.906 1.00 53.37 112 ASP A C 1
ATOM 805 O O . ASP A 1 112 ? -0.421 7.002 54.089 1.00 54.85 112 ASP A O 1
ATOM 810 N N . ASN B 2 7 ? -0.188 22.110 28.030 1.00 64.39 46 ASN B N 1
ATOM 811 C CA . ASN B 2 7 ? -1.565 21.564 28.267 1.00 60.85 46 ASN B CA 1
ATOM 812 C C . ASN B 2 7 ? -1.650 20.061 27.958 1.00 56.95 46 ASN B C 1
ATOM 813 O O . ASN B 2 7 ? -1.386 19.631 26.847 1.00 59.91 46 ASN B O 1
ATOM 818 N N . THR B 2 8 ? -2.027 19.258 28.944 1.00 50.99 47 THR B N 1
ATOM 819 C CA . THR B 2 8 ? -1.647 17.858 28.938 1.00 45.79 47 THR B CA 1
ATOM 820 C C . THR B 2 8 ? -2.749 16.948 29.417 1.00 41.84 47 THR B C 1
ATOM 821 O O . THR B 2 8 ? -3.758 17.418 29.931 1.00 42.11 47 THR B O 1
ATOM 825 N N . LEU B 2 9 ? -2.524 15.639 29.267 1.00 38.34 48 LEU B N 1
ATOM 826 C CA . LEU B 2 9 ? -3.445 14.608 29.693 1.00 34.63 48 LEU B CA 1
ATOM 827 C C . LEU B 2 9 ? -2.698 13.619 30.575 1.00 32.02 48 LEU B C 1
ATOM 828 O O . LEU B 2 9 ? -2.029 12.705 30.092 1.00 32.11 48 LEU B O 1
ATOM 833 N N . ARG B 2 10 ? -2.860 13.787 31.879 1.00 30.38 49 ARG B N 1
ATOM 834 C CA . ARG B 2 10 ? -2.033 13.093 32.856 1.00 28.11 49 ARG B CA 1
ATOM 835 C C . ARG B 2 10 ? -2.636 11.812 33.409 1.00 25.07 49 ARG B C 1
ATOM 836 O O . ARG B 2 10 ? -3.731 11.812 33.962 1.00 24.78 49 ARG B O 1
ATOM 844 N N . PRO B 2 11 ? -1.922 10.699 33.248 1.00 23.75 50 PRO B N 1
ATOM 845 C CA . PRO B 2 11 ? -2.440 9.498 33.864 1.00 21.79 50 PRO B CA 1
ATOM 846 C C . PRO B 2 11 ? -2.181 9.567 35.400 1.00 20.83 50 PRO B C 1
ATOM 847 O O . PRO B 2 11 ? -1.085 9.895 35.843 1.00 20.73 50 PRO B O 1
ATOM 851 N N . VAL B 2 12 ? -3.204 9.277 36.189 1.00 20.50 51 VAL B N 1
ATOM 852 C CA . VAL B 2 12 ? -3.151 9.496 37.616 1.00 21.14 51 VAL B CA 1
ATOM 853 C C . VAL B 2 12 ? -3.959 8.454 38.317 1.00 21.60 51 VAL B C 1
ATOM 854 O O . VAL B 2 12 ? -4.847 7.849 37.722 1.00 21.09 51 VAL B O 1
ATOM 858 N N . THR B 2 13 ? -3.639 8.253 39.595 1.00 23.16 52 THR B N 1
ATOM 859 C CA . THR B 2 13 ?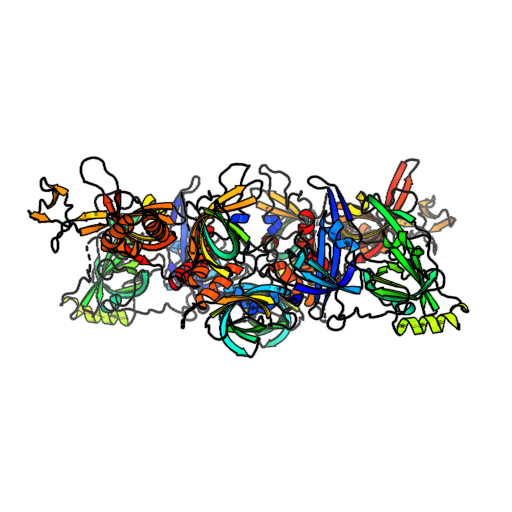 -4.447 7.405 40.470 1.00 23.17 52 THR B CA 1
ATOM 860 C C . THR B 2 13 ? -5.371 8.297 41.260 1.00 24.15 52 THR B C 1
ATOM 861 O O . THR B 2 13 ? -5.102 9.479 41.465 1.00 25.19 52 THR B O 1
ATOM 865 N N . ILE B 2 14 ? -6.462 7.723 41.728 1.00 24.91 53 ILE B N 1
ATOM 866 C CA . ILE B 2 14 ? -7.389 8.503 42.494 1.00 26.94 53 ILE B CA 1
ATOM 867 C C . ILE B 2 14 ? -6.673 9.119 43.686 1.00 28.36 53 ILE B C 1
ATOM 868 O O . ILE B 2 14 ? -6.960 10.283 44.040 1.00 30.05 53 ILE B O 1
ATOM 873 N N . ARG B 2 15 ? -5.712 8.383 44.267 1.00 26.97 54 ARG B N 1
ATOM 874 C CA . ARG B 2 15 ? -4.949 8.921 45.399 1.00 28.26 54 ARG B CA 1
ATOM 875 C C . ARG B 2 15 ? -4.230 10.228 45.087 1.00 29.10 54 ARG B C 1
ATOM 876 O O . ARG B 2 15 ? -4.247 11.176 45.910 1.00 31.13 54 ARG B O 1
ATOM 884 N N . GLN B 2 16 ? -3.583 10.271 43.913 1.00 27.51 55 GLN B N 1
ATOM 885 C CA . GLN B 2 16 ? -2.922 11.492 43.450 1.00 27.98 55 GLN B CA 1
ATOM 886 C C . GLN B 2 16 ? -3.935 12.590 43.248 1.00 28.48 55 GLN B C 1
ATOM 887 O O . GLN B 2 16 ? -3.710 13.729 43.681 1.00 30.87 55 GLN B O 1
ATOM 893 N N . ILE B 2 17 ? -5.068 12.261 42.636 1.00 26.57 56 ILE B N 1
ATOM 894 C CA . ILE B 2 17 ? -6.143 13.250 42.571 1.00 27.83 56 ILE B CA 1
ATOM 895 C C . ILE B 2 17 ? -6.426 13.801 43.967 1.00 30.72 56 ILE B C 1
ATOM 896 O O . ILE B 2 17 ? -6.426 15.007 44.157 1.00 33.35 56 ILE B O 1
ATOM 901 N N . LEU B 2 18 ? -6.594 12.918 44.948 1.00 30.75 57 LEU B N 1
ATOM 902 C CA . LEU B 2 18 ? -6.886 13.337 46.317 1.00 33.81 57 LEU B CA 1
ATOM 903 C C . LEU B 2 18 ? -5.752 14.098 47.012 1.00 36.09 57 LEU B C 1
ATOM 904 O O . LEU B 2 18 ? -5.997 14.871 47.957 1.00 38.66 57 LEU B O 1
ATOM 909 N N . ASN B 2 19 ? -4.514 13.871 46.578 1.00 35.13 58 ASN B N 1
ATOM 910 C CA . ASN B 2 19 ? -3.408 14.554 47.224 1.00 38.06 58 ASN B CA 1
ATOM 911 C C . ASN B 2 19 ? -2.966 15.789 46.509 1.00 40.13 58 ASN B C 1
ATOM 912 O O . ASN B 2 19 ? -2.055 16.460 46.972 1.00 43.45 58 ASN B O 1
ATOM 917 N N . ALA B 2 20 ? -3.606 16.097 45.382 1.00 39.67 59 ALA B N 1
ATOM 918 C CA . ALA B 2 20 ? -3.280 17.298 44.622 1.00 41.34 59 ALA B CA 1
ATOM 919 C C . ALA B 2 20 ? -3.573 18.528 45.473 1.00 46.60 59 ALA B C 1
ATOM 920 O O . ALA B 2 20 ? -4.529 18.554 46.240 1.00 47.59 59 ALA B O 1
ATOM 922 N N . GLU B 2 21 ? -2.721 19.534 45.365 1.00 50.98 60 GLU B N 1
ATOM 923 C CA . GLU B 2 21 ? -2.843 20.702 46.201 1.00 57.42 60 GLU B CA 1
ATOM 924 C C . GLU B 2 21 ? -3.590 21.741 45.418 1.00 59.23 60 GLU B C 1
ATOM 925 O O . GLU B 2 21 ? -3.375 21.904 44.217 1.00 58.30 60 GLU B O 1
ATOM 931 N N . GLN B 2 22 ? -4.508 22.412 46.096 1.00 62.58 61 GLN B N 1
ATOM 932 C CA . GLN B 2 22 ? -5.115 23.577 45.529 1.00 64.82 61 GLN B CA 1
ATOM 933 C C . GLN B 2 22 ? -4.663 24.775 46.343 1.00 70.17 61 GLN B C 1
ATOM 934 O O . GLN B 2 22 ? -5.082 24.932 47.484 1.00 72.28 61 GLN B O 1
ATOM 940 N N . PRO B 2 23 ? -3.784 25.607 45.758 1.00 72.87 62 PRO B N 1
ATOM 941 C CA . PRO B 2 23 ? -3.187 26.775 46.405 1.00 79.71 62 PRO B CA 1
ATOM 942 C C . PRO B 2 23 ? -4.271 27.677 46.936 1.00 86.93 62 PRO B C 1
ATOM 943 O O . PRO B 2 23 ? -4.314 28.866 46.625 1.00 91.82 62 PRO B O 1
ATOM 947 N N . HIS B 2 24 ? -5.150 27.071 47.722 1.00 89.38 63 HIS B N 1
ATOM 948 C CA . HIS B 2 24 ? -6.201 27.753 48.445 1.00 97.30 63 HIS B CA 1
ATOM 949 C C . HIS B 2 24 ? -7.290 28.299 47.542 1.00 98.68 63 HIS B C 1
ATOM 950 O O . HIS B 2 24 ? -8.083 27.506 47.030 1.00 94.14 63 HIS B O 1
ATOM 957 N N . PRO B 2 25 ? -7.310 29.626 47.276 1.00 105.06 64 PRO B N 1
ATOM 958 C CA . PRO B 2 25 ? -8.536 30.306 46.817 1.00 108.88 64 PRO B CA 1
ATOM 959 C C . PRO B 2 25 ? -9.541 29.435 46.044 1.00 105.71 64 PRO B C 1
ATOM 960 O O . PRO B 2 25 ? -10.588 29.063 46.593 1.00 105.67 64 PRO B O 1
ATOM 964 N N . ASP B 2 26 ? -9.192 29.105 44.797 1.00 102.17 65 ASP B N 1
ATOM 965 C CA . ASP B 2 26 ? -10.078 28.452 43.833 1.00 96.90 65 ASP B CA 1
ATOM 966 C C . ASP B 2 26 ? -9.295 28.240 42.535 1.00 91.58 65 ASP B C 1
ATOM 967 O O . ASP B 2 26 ? -9.871 28.193 41.444 1.00 90.51 65 ASP B O 1
ATOM 972 N N . ALA B 2 27 ? -7.978 28.097 42.676 1.00 88.48 66 ALA B N 1
ATOM 973 C CA . ALA B 2 27 ? -7.042 28.081 41.550 1.00 85.77 66 ALA B CA 1
ATOM 974 C C . ALA B 2 27 ? -6.976 26.751 40.788 1.00 79.76 66 ALA B C 1
ATOM 975 O O . ALA B 2 27 ? -7.784 25.844 40.998 1.00 76.18 66 ALA B O 1
ATOM 977 N N . GLU B 2 28 ? -6.008 26.673 39.879 1.00 78.02 67 GLU B N 1
ATOM 978 C CA . GLU B 2 28 ? -5.637 25.436 39.223 1.00 72.23 67 GLU B CA 1
ATOM 979 C C . GLU B 2 28 ? -5.097 24.486 40.282 1.00 66.53 67 GLU B C 1
ATOM 980 O O . GLU B 2 28 ? -4.524 24.927 41.277 1.00 68.63 67 GLU B O 1
ATOM 986 N N . PHE B 2 29 ? -5.287 23.187 40.072 1.00 59.96 68 PHE B N 1
ATOM 987 C CA . PHE B 2 29 ? -4.669 22.179 40.927 1.00 55.53 68 PHE B CA 1
ATOM 988 C C . PHE B 2 29 ? -3.232 21.905 40.542 1.00 53.00 68 PHE B C 1
ATOM 989 O O . PHE B 2 29 ? -2.832 22.096 39.392 1.00 51.83 68 PHE B O 1
ATOM 997 N N . ILE B 2 30 ? -2.458 21.443 41.517 1.00 51.89 69 ILE B N 1
ATOM 998 C CA . ILE B 2 30 ? -1.059 21.162 41.283 1.00 50.68 69 ILE B CA 1
ATOM 999 C C . ILE B 2 30 ? -0.707 19.778 41.780 1.00 47.83 69 ILE B C 1
ATOM 1000 O O . ILE B 2 30 ? -0.915 19.478 42.940 1.00 49.05 69 ILE B O 1
ATOM 1005 N N . LEU B 2 31 ? -0.194 18.937 40.890 1.00 45.57 70 LEU B N 1
ATOM 1006 C CA . LEU B 2 31 ? 0.310 17.640 41.287 1.00 43.80 70 LEU B CA 1
ATOM 1007 C C . LEU B 2 31 ? 1.753 17.506 40.843 1.00 45.22 70 LEU B C 1
ATOM 1008 O O . LEU B 2 31 ? 2.082 17.777 39.685 1.00 44.97 70 LEU B O 1
ATOM 1013 N N . ASP B 2 32 ? 2.602 17.093 41.785 1.00 46.97 71 ASP B N 1
ATOM 1014 C CA . ASP B 2 32 ? 4.040 16.968 41.581 1.00 48.43 71 ASP B CA 1
ATOM 1015 C C . ASP B 2 32 ? 4.633 18.235 40.946 1.00 50.85 71 ASP B C 1
ATOM 1016 O O . ASP B 2 32 ? 5.437 18.164 40.017 1.00 52.44 71 ASP B O 1
ATOM 1021 N N . GLY B 2 33 ? 4.241 19.398 41.452 1.00 52.58 72 GLY B N 1
ATOM 1022 C CA . GLY B 2 33 ? 4.760 20.664 40.931 1.00 55.43 72 GLY B CA 1
ATOM 1023 C C . GLY B 2 33 ? 4.423 20.902 39.463 1.00 54.75 72 GLY B C 1
ATOM 1024 O O . GLY B 2 33 ? 5.204 21.510 38.721 1.00 57.06 72 GLY B O 1
ATOM 1025 N N . ALA B 2 34 ? 3.260 20.413 39.038 1.00 51.03 73 ALA B N 1
ATOM 1026 C CA . ALA B 2 34 ? 2.793 20.635 37.682 1.00 49.38 73 ALA B CA 1
ATOM 1027 C C . ALA B 2 34 ? 1.294 20.810 37.671 1.00 48.52 73 ALA B C 1
ATOM 1028 O O . ALA B 2 34 ? 0.582 20.175 38.452 1.00 45.90 73 ALA B O 1
ATOM 1030 N N . GLU B 2 35 ? 0.830 21.689 36.791 1.00 51.81 74 GLU B N 1
ATOM 1031 C CA . GLU B 2 35 ? -0.577 21.936 36.598 1.00 54.61 74 GLU B CA 1
ATOM 1032 C C . GLU B 2 35 ? -1.292 20.618 36.312 1.00 50.09 74 GLU B C 1
ATOM 1033 O O . GLU B 2 35 ? -0.800 19.795 35.537 1.00 47.28 74 GLU B O 1
ATOM 1039 N N . LEU B 2 36 ? -2.435 20.420 36.968 1.00 48.56 75 LEU B N 1
ATOM 1040 C CA . LEU B 2 36 ? -3.259 19.225 36.801 1.00 44.79 75 LEU B CA 1
ATOM 1041 C C . LEU B 2 36 ? -4.598 19.598 36.193 1.00 46.14 75 LEU B C 1
ATOM 1042 O O . LEU B 2 36 ? -5.556 19.904 36.908 1.00 46.77 75 LEU B O 1
ATOM 1047 N N . GLY B 2 37 ? -4.651 19.577 34.865 1.00 46.74 76 GLY B N 1
ATOM 1048 C CA . GLY B 2 37 ? -5.848 19.943 34.128 1.00 47.50 76 GLY B CA 1
ATOM 1049 C C . GLY B 2 37 ? -6.628 18.698 33.765 1.00 44.58 76 GLY B C 1
ATOM 1050 O O . GLY B 2 37 ? -7.279 18.086 34.621 1.00 43.13 76 GLY B O 1
ATOM 1051 N N . GLN B 2 38 ? -6.560 18.324 32.492 1.00 43.56 77 GLN B N 1
ATOM 1052 C CA . GLN B 2 38 ? -7.165 17.097 32.038 1.00 40.18 77 GLN B CA 1
ATOM 1053 C C . GLN B 2 38 ? -6.374 15.938 32.578 1.00 34.94 77 GLN B C 1
ATOM 1054 O O . GLN B 2 38 ? -5.159 16.034 32.714 1.00 34.73 77 GLN B O 1
ATOM 1060 N N . LEU B 2 39 ? -7.064 14.842 32.871 1.00 31.45 78 LEU B N 1
ATOM 1061 C CA . LEU B 2 39 ? -6.440 13.666 33.449 1.00 28.06 78 LEU B CA 1
ATOM 1062 C C . LEU B 2 39 ? -7.210 12.416 33.053 1.00 26.63 78 LEU B C 1
ATOM 1063 O O . LEU B 2 39 ? -8.361 12.494 32.632 1.00 27.43 78 LEU B O 1
ATOM 1068 N N . THR B 2 40 ? -6.580 11.263 33.217 1.00 24.71 79 THR B N 1
ATOM 1069 C CA . THR B 2 40 ? -7.234 10.009 32.916 1.00 24.68 79 THR B CA 1
ATOM 1070 C C . THR B 2 40 ? -6.892 8.887 33.891 1.00 23.11 79 THR B C 1
ATOM 1071 O O . THR B 2 40 ? -5.794 8.824 34.455 1.00 22.26 79 THR B O 1
ATOM 1075 N N . PHE B 2 41 ? -7.831 7.977 34.066 1.00 23.42 80 PHE B N 1
ATOM 1076 C CA . PHE B 2 41 ? -7.615 6.863 34.980 1.00 23.49 80 PHE B CA 1
ATOM 1077 C C . PHE B 2 41 ? -8.624 5.735 34.780 1.00 24.87 80 PHE B C 1
ATOM 1078 O O . PHE B 2 41 ? -9.644 5.890 34.083 1.00 26.92 80 PHE B O 1
ATOM 1086 N N . VAL B 2 42 ? -8.333 4.599 35.399 1.00 24.40 81 VAL B N 1
ATOM 1087 C CA . VAL B 2 42 ? -9.147 3.402 35.242 1.00 24.80 81 VAL B CA 1
ATOM 1088 C C . VAL B 2 42 ? -9.629 3.022 36.623 1.00 25.98 81 VAL B C 1
ATOM 1089 O O . VAL B 2 42 ? -8.892 3.136 37.589 1.00 27.57 81 VAL B O 1
ATOM 1093 N N . ALA B 2 43 ? -10.878 2.599 36.732 1.00 27.28 82 ALA B N 1
ATOM 1094 C CA . ALA B 2 43 ? -11.500 2.409 38.039 1.00 26.64 82 ALA B CA 1
ATOM 1095 C C . ALA B 2 43 ? -12.739 1.554 37.883 1.00 28.77 82 ALA B C 1
ATOM 1096 O O . ALA B 2 43 ? -13.176 1.289 36.751 1.00 29.25 82 ALA B O 1
ATOM 1098 N N . VAL B 2 44 ? -13.300 1.145 39.026 1.00 29.39 83 VAL B N 1
ATOM 1099 C CA . VAL B 2 44 ? -14.506 0.333 39.061 1.00 30.28 83 VAL B CA 1
ATOM 1100 C C . VAL B 2 44 ? -15.696 1.143 39.566 1.00 31.80 83 VAL B C 1
ATOM 1101 O O . VAL B 2 44 ? -15.616 1.826 40.603 1.00 33.13 83 VAL B O 1
ATOM 1105 N N . VAL B 2 45 ? -16.789 1.079 38.808 1.00 31.63 84 VAL B N 1
ATOM 1106 C CA . VAL B 2 45 ? -18.006 1.752 39.147 1.00 32.24 84 VAL B CA 1
ATOM 1107 C C . VAL B 2 45 ? -18.607 0.991 40.307 1.00 34.49 84 VAL B C 1
ATOM 1108 O O . VAL B 2 45 ? -18.757 -0.233 40.253 1.00 35.71 84 VAL B O 1
ATOM 1112 N N . ARG B 2 46 ? -18.967 1.718 41.348 1.00 35.31 85 ARG B N 1
ATOM 1113 C CA . ARG B 2 46 ? -19.543 1.114 42.529 1.00 38.08 85 ARG B CA 1
ATOM 1114 C C . ARG B 2 46 ? -20.971 1.564 42.800 1.00 42.37 85 ARG B C 1
ATOM 1115 O O . ARG B 2 46 ? -21.743 0.831 43.422 1.00 45.25 85 ARG B O 1
ATOM 1123 N N . ASN B 2 47 ? -21.298 2.783 42.366 1.00 43.32 86 ASN B N 1
ATOM 1124 C CA . ASN B 2 47 ? -22.670 3.304 42.398 1.00 47.00 86 ASN B CA 1
ATOM 1125 C C . ASN B 2 47 ? -22.995 4.247 41.209 1.00 46.77 86 ASN B C 1
ATOM 1126 O O . ASN B 2 47 ? -22.094 4.895 40.648 1.00 44.63 86 ASN B O 1
ATOM 1131 N N . ILE B 2 48 ? -24.268 4.284 40.814 1.00 48.53 87 ILE B N 1
ATOM 1132 C CA . ILE B 2 48 ? -24.703 5.116 39.707 1.00 48.82 87 ILE B CA 1
ATOM 1133 C C . ILE B 2 48 ? -25.968 5.862 40.093 1.00 52.69 87 ILE B C 1
ATOM 1134 O O . ILE B 2 48 ? -27.015 5.267 40.313 1.00 55.23 87 ILE B O 1
ATOM 1139 N N . SER B 2 49 ? -25.860 7.177 40.167 1.00 53.90 88 SER B N 1
ATOM 1140 C CA . SER B 2 49 ? -26.991 8.020 40.495 1.00 58.88 88 SER B CA 1
ATOM 1141 C C . SER B 2 49 ? -27.329 8.865 39.273 1.00 60.51 88 SER B C 1
ATOM 1142 O O . SER B 2 49 ? -26.461 9.542 38.727 1.00 58.71 88 SER B O 1
ATOM 1145 N N . ARG B 2 50 ? -28.584 8.818 38.838 1.00 64.74 89 ARG B N 1
ATOM 1146 C CA . ARG B 2 50 ? -28.979 9.504 37.615 1.00 67.26 89 ARG B CA 1
ATOM 1147 C C . ARG B 2 50 ? -29.830 10.727 37.895 1.00 72.45 89 ARG B C 1
ATOM 1148 O O . ARG B 2 50 ? -30.833 10.647 38.599 1.00 76.14 89 ARG B O 1
ATOM 1156 N N . ASN B 2 51 ? -29.426 11.857 37.326 1.00 73.58 90 ASN B N 1
ATOM 1157 C CA . ASN B 2 51 ? -30.157 13.117 37.471 1.00 79.37 90 ASN B CA 1
ATOM 1158 C C . ASN B 2 51 ? -30.749 13.576 36.148 1.00 82.60 90 ASN B C 1
ATOM 1159 O O . ASN B 2 51 ? -30.550 12.934 35.115 1.00 81.60 90 ASN B O 1
ATOM 1164 N N . ALA B 2 52 ? -31.478 14.686 36.176 1.00 87.44 91 ALA B N 1
ATOM 1165 C CA . ALA B 2 52 ? -31.935 15.314 34.941 1.00 91.88 91 ALA B CA 1
ATOM 1166 C C . ALA B 2 52 ? -30.743 15.867 34.161 1.00 90.10 91 ALA B C 1
ATOM 1167 O O . ALA B 2 52 ? -30.662 15.717 32.941 1.00 91.88 91 ALA B O 1
ATOM 1169 N N . THR B 2 53 ? -29.801 16.472 34.877 1.00 87.13 92 THR B N 1
ATOM 1170 C CA . THR B 2 53 ? -28.685 17.165 34.243 1.00 84.35 92 THR B CA 1
ATOM 1171 C C . THR B 2 53 ? -27.464 16.288 33.995 1.00 77.40 92 THR B C 1
ATOM 1172 O O . THR B 2 53 ? -26.761 16.480 33.003 1.00 76.29 92 THR B O 1
ATOM 1176 N N . ASN B 2 54 ? -27.218 15.331 34.890 1.00 73.34 93 ASN B N 1
ATOM 1177 C CA . ASN B 2 54 ? -25.975 14.541 34.876 1.00 66.71 93 ASN B CA 1
ATOM 1178 C C . ASN B 2 54 ? -26.149 13.106 35.346 1.00 63.72 93 ASN B C 1
ATOM 1179 O O . ASN B 2 54 ? -27.158 12.765 35.952 1.00 66.38 93 ASN B O 1
ATOM 1184 N N . VAL B 2 55 ? -25.159 12.267 35.052 1.00 58.85 94 VAL B N 1
ATOM 1185 C CA . VAL B 2 55 ? -25.043 10.942 35.653 1.00 55.59 94 VAL B CA 1
ATOM 1186 C C . VAL B 2 55 ? -23.846 10.938 36.590 1.00 51.86 94 VAL B C 1
ATOM 1187 O O . VAL B 2 55 ? -22.702 11.219 36.166 1.00 49.47 94 VAL B O 1
ATOM 1191 N N . ALA B 2 56 ? -24.097 10.609 37.853 1.00 51.96 95 ALA B N 1
ATOM 1192 C CA . ALA B 2 56 ? -23.020 10.522 38.839 1.00 49.83 95 ALA B CA 1
ATOM 1193 C C . ALA B 2 56 ? -22.647 9.072 39.137 1.00 48.00 95 ALA B C 1
ATOM 1194 O O . ALA B 2 56 ? -23.513 8.267 39.472 1.00 49.79 95 ALA B O 1
ATOM 1196 N N . TYR B 2 57 ? -21.357 8.759 38.993 1.00 45.12 96 TYR B N 1
ATOM 1197 C CA . TYR B 2 57 ? -20.792 7.437 39.286 1.00 43.08 96 TYR B CA 1
ATOM 1198 C C . TYR B 2 57 ? -19.904 7.545 40.497 1.00 42.74 96 TYR B C 1
ATOM 1199 O O . TYR B 2 57 ? -19.153 8.520 40.636 1.00 43.32 96 TYR B O 1
ATOM 1208 N N . SER B 2 58 ? -19.981 6.554 41.379 1.00 42.29 97 SER B N 1
ATOM 1209 C CA . SER B 2 58 ? -19.018 6.462 42.455 1.00 40.35 97 SER B CA 1
ATOM 1210 C C . SER B 2 58 ? -17.984 5.511 41.962 1.00 37.65 97 SER B C 1
ATOM 1211 O O . SER B 2 58 ? -18.289 4.436 41.474 1.00 39.62 97 SER B O 1
ATOM 1214 N N . VAL B 2 59 ? -16.741 5.906 42.073 1.00 34.74 98 VAL B N 1
ATOM 1215 C CA . VAL B 2 59 ? -15.710 5.210 41.368 1.00 31.30 98 VAL B CA 1
ATOM 1216 C C . VAL B 2 59 ? -14.487 5.006 42.268 1.00 30.97 98 VAL B C 1
ATOM 1217 O O . VAL B 2 59 ? -14.106 5.871 43.068 1.00 29.96 98 VAL B O 1
ATOM 1221 N N . GLU B 2 60 ? -13.884 3.833 42.121 1.00 31.58 99 GLU B N 1
ATOM 1222 C CA . GLU B 2 60 ? -12.879 3.356 43.055 1.00 32.22 99 GLU B CA 1
ATOM 1223 C C . GLU B 2 60 ? -11.859 2.449 42.327 1.00 30.62 99 GLU B C 1
ATOM 1224 O O . GLU B 2 60 ? -12.262 1.572 41.540 1.00 31.19 99 GLU B O 1
ATOM 1230 N N . ASP B 2 61 ? -10.562 2.687 42.575 1.00 29.16 100 ASP B N 1
ATOM 1231 C CA . ASP B 2 61 ? -9.442 1.979 41.927 1.00 28.20 100 ASP B CA 1
ATOM 1232 C C . ASP B 2 61 ? -8.441 1.386 42.927 1.00 29.65 100 ASP B C 1
ATOM 1233 O O . ASP B 2 61 ? -7.242 1.339 42.660 1.00 28.92 100 ASP B O 1
ATOM 1238 N N . GLY B 2 62 ? -8.911 0.982 44.104 1.00 31.49 101 GLY B N 1
ATOM 1239 C CA . GLY B 2 62 ? -8.043 0.379 45.092 1.00 32.62 101 GLY B CA 1
ATOM 1240 C C . GLY B 2 62 ? -7.124 1.360 45.792 1.00 33.99 101 GLY B C 1
ATOM 1241 O O . GLY B 2 62 ? -6.406 0.978 46.731 1.00 36.25 101 GLY B O 1
ATOM 1242 N N . THR B 2 63 ? -7.122 2.618 45.350 1.00 32.02 102 THR B N 1
ATOM 1243 C CA . THR B 2 63 ? -6.250 3.598 45.982 1.00 33.16 102 THR B CA 1
ATOM 1244 C C . THR B 2 63 ? -7.018 4.715 46.695 1.00 33.87 102 THR B C 1
ATOM 1245 O O . THR B 2 63 ? -6.469 5.418 47.556 1.00 34.61 102 THR B O 1
ATOM 1249 N N . GLY B 2 64 ? -8.282 4.873 46.314 1.00 33.56 103 GLY B N 1
ATOM 1250 C CA . GLY B 2 64 ? -9.202 5.840 46.929 1.00 35.05 103 GLY B CA 1
ATOM 1251 C C . GLY B 2 64 ? -10.483 5.830 46.115 1.00 34.75 103 GLY B C 1
ATOM 1252 O O . GLY B 2 64 ? -10.571 5.093 45.131 1.00 34.36 103 GLY B O 1
ATOM 1253 N N . GLN B 2 65 ? -11.463 6.642 46.510 1.00 35.92 104 GLN B N 1
ATOM 1254 C CA . GLN B 2 65 ? -12.761 6.711 45.854 1.00 35.96 104 GLN B CA 1
ATOM 1255 C C . GLN B 2 65 ? -13.084 8.151 45.440 1.00 36.00 104 GLN B C 1
ATOM 1256 O O . GLN B 2 65 ? -12.756 9.087 46.147 1.00 38.73 104 GLN B O 1
ATOM 1262 N N . ILE B 2 66 ? -13.718 8.339 44.294 1.00 34.57 105 ILE B N 1
ATOM 1263 C CA . ILE B 2 66 ? -14.098 9.679 43.885 1.00 35.83 105 ILE B CA 1
ATOM 1264 C C . ILE B 2 66 ? -15.354 9.638 43.036 1.00 37.45 105 ILE B C 1
ATOM 1265 O O . ILE B 2 66 ? -15.682 8.585 42.487 1.00 35.42 105 ILE B O 1
ATOM 1270 N N . GLU B 2 67 ? -16.067 10.770 42.989 1.00 42.10 106 GLU B N 1
ATOM 1271 C CA . GLU B 2 67 ? -17.228 10.933 42.133 1.00 46.01 106 GLU B CA 1
ATOM 1272 C C . GLU B 2 67 ? -16.793 11.431 40.789 1.00 44.08 106 GLU B C 1
ATOM 1273 O O . GLU B 2 67 ? -15.986 12.348 40.694 1.00 43.82 106 GLU B O 1
ATOM 1279 N N . VAL B 2 68 ? -17.329 10.813 39.748 1.00 43.52 107 VAL B N 1
ATOM 1280 C CA . VAL B 2 68 ? -17.229 11.373 38.409 1.00 44.68 107 VAL B CA 1
ATOM 1281 C C . VAL B 2 68 ? -18.618 11.593 37.810 1.00 48.17 107 VAL B C 1
ATOM 1282 O O . VAL B 2 68 ? -19.411 10.659 37.687 1.00 47.84 107 VAL B O 1
ATOM 1286 N N . ARG B 2 69 ? -18.934 12.844 37.499 1.00 53.34 108 ARG B N 1
ATOM 1287 C CA . ARG B 2 69 ? -20.205 13.115 36.880 1.00 59.71 108 ARG B CA 1
ATOM 1288 C C . ARG B 2 69 ? -20.006 13.517 35.442 1.00 60.37 108 ARG B C 1
ATOM 1289 O O . ARG B 2 69 ? -19.119 14.322 35.124 1.00 57.63 108 ARG B O 1
ATOM 1297 N N . GLN B 2 70 ? -20.809 12.897 34.579 1.00 62.77 109 GLN B N 1
ATOM 1298 C CA . GLN B 2 70 ? -20.769 13.183 33.161 1.00 66.75 109 GLN B CA 1
ATOM 1299 C C . GLN B 2 70 ? -22.100 13.752 32.743 1.00 72.93 109 GLN B C 1
ATOM 1300 O O . GLN B 2 70 ? -23.140 13.405 33.302 1.00 75.72 109 GLN B O 1
ATOM 1306 N N . TRP B 2 71 ? -22.061 14.633 31.755 1.00 78.68 110 TRP B N 1
ATOM 1307 C CA . TRP B 2 71 ? -23.192 15.507 31.475 1.00 86.44 110 TRP B CA 1
ATOM 1308 C C . TRP B 2 71 ? -24.016 15.055 30.312 1.00 89.28 110 TRP B C 1
ATOM 1309 O O . TRP B 2 71 ? -23.499 14.536 29.326 1.00 88.83 110 TRP B O 1
ATOM 1320 N N . LEU B 2 72 ? -25.324 15.215 30.453 1.00 92.84 111 LEU B N 1
ATOM 1321 C CA . LEU B 2 72 ? -26.265 14.795 29.438 1.00 96.78 111 LEU B CA 1
ATOM 1322 C C . LEU B 2 72 ? -26.687 16.021 28.672 1.00 106.42 111 LEU B C 1
ATOM 1323 O O . LEU B 2 72 ? -26.753 17.112 29.245 1.00 109.24 111 LEU B O 1
ATOM 1328 N N . ASP B 2 73 ? -26.960 15.846 27.378 1.00 113.66 112 ASP B N 1
ATOM 1329 C CA . ASP B 2 73 ? -27.445 16.939 26.518 1.00 121.30 112 ASP B CA 1
ATOM 1330 C C . ASP B 2 73 ? -28.546 16.478 25.556 1.00 126.50 112 ASP B C 1
ATOM 1331 O O . ASP B 2 73 ? -28.502 15.367 25.020 1.00 126.59 112 ASP B O 1
ATOM 1336 N N . ALA B 2 82 ? -25.274 5.090 28.050 1.00 87.61 121 ALA B N 1
ATOM 1337 C CA . ALA B 2 82 ? -24.378 4.601 29.103 1.00 83.35 121 ALA B CA 1
ATOM 1338 C C . ALA B 2 82 ? -24.820 3.257 29.718 1.00 82.31 121 ALA B C 1
ATOM 1339 O O . ALA B 2 82 ? -24.130 2.715 30.585 1.00 77.17 121 ALA B O 1
ATOM 1341 N N . SER B 2 83 ? -25.954 2.724 29.252 1.00 86.58 122 SER B N 1
ATOM 1342 C CA . SER B 2 83 ? -26.526 1.451 29.746 1.00 86.86 122 SER B CA 1
ATOM 1343 C C . SER B 2 83 ? -25.562 0.251 29.669 1.00 83.94 122 SER B C 1
ATOM 1344 O O . SER B 2 83 ? -25.794 -0.789 30.292 1.00 84.65 122 SER B O 1
ATOM 1347 N N . GLU B 2 84 ? -24.492 0.408 28.895 1.00 80.30 123 GLU B N 1
ATOM 1348 C CA . GLU B 2 84 ? -23.406 -0.563 28.832 1.00 75.29 123 GLU B CA 1
ATOM 1349 C C . GLU B 2 84 ? -22.609 -0.559 30.142 1.00 67.65 123 GLU B C 1
ATOM 1350 O O . GLU B 2 84 ? -22.176 -1.614 30.611 1.00 66.78 123 GLU B O 1
ATOM 1356 N N . ILE B 2 85 ? -22.426 0.631 30.719 1.00 61.44 124 ILE B N 1
ATOM 1357 C CA . ILE B 2 85 ? -21.786 0.796 32.027 1.00 53.86 124 ILE B CA 1
ATOM 1358 C C . ILE B 2 85 ? -22.708 0.403 33.183 1.00 53.22 124 ILE B C 1
ATOM 1359 O O . ILE B 2 85 ? -23.833 0.891 33.298 1.00 55.66 124 ILE B O 1
ATOM 1364 N N . ARG B 2 86 ? -22.208 -0.478 34.037 1.00 50.26 125 ARG B N 1
ATOM 1365 C CA . ARG B 2 86 ? -22.928 -0.934 35.209 1.00 50.49 125 ARG B CA 1
ATOM 1366 C C . ARG B 2 86 ? -21.992 -1.050 36.400 1.00 46.62 125 ARG B C 1
ATOM 1367 O O . ARG B 2 86 ? -20.784 -0.883 36.268 1.00 44.70 125 ARG B O 1
ATOM 1375 N N . ASN B 2 87 ? -22.554 -1.304 37.572 1.00 46.30 126 ASN B N 1
ATOM 1376 C CA . ASN B 2 87 ? -21.764 -1.474 38.775 1.00 43.35 126 ASN B CA 1
ATOM 1377 C C . ASN B 2 87 ? -20.762 -2.609 38.660 1.00 41.98 126 ASN B C 1
ATOM 1378 O O . ASN B 2 87 ? -20.987 -3.575 37.930 1.00 43.85 126 ASN B O 1
ATOM 1383 N N . ASN B 2 88 ? -19.652 -2.483 39.374 1.00 38.55 127 ASN B N 1
ATOM 1384 C CA . ASN B 2 88 ? -18.691 -3.562 39.459 1.00 37.37 127 ASN B CA 1
ATOM 1385 C C . ASN B 2 88 ? -17.999 -3.864 38.108 1.00 35.90 127 ASN B C 1
ATOM 1386 O O . ASN B 2 88 ? -17.686 -5.015 37.783 1.00 36.28 127 ASN B O 1
ATOM 1391 N N . VAL B 2 89 ? -17.727 -2.793 37.360 1.00 34.16 128 VAL B N 1
ATOM 1392 C CA . VAL B 2 89 ? -17.185 -2.859 35.992 1.00 33.68 128 VAL B CA 1
ATOM 1393 C C . VAL B 2 89 ? -16.002 -1.886 35.857 1.00 30.91 128 VAL B C 1
ATOM 1394 O O . VAL B 2 89 ? -16.084 -0.734 36.288 1.00 29.56 128 VAL B O 1
ATOM 1398 N N . TYR B 2 90 ? -14.901 -2.333 35.265 1.00 30.70 129 TYR B N 1
ATOM 1399 C CA . TYR B 2 90 ? -13.807 -1.406 35.014 1.00 29.33 129 TYR B CA 1
ATOM 1400 C C . TYR B 2 90 ? -14.103 -0.424 33.884 1.00 30.32 129 TYR B C 1
ATOM 1401 O O . TYR B 2 90 ? -14.762 -0.764 32.895 1.00 32.46 129 TYR B O 1
ATOM 1410 N N . VAL B 2 91 ? -13.637 0.808 34.053 1.00 29.66 130 VAL B N 1
ATOM 1411 C CA . VAL B 2 91 ? -13.828 1.840 33.047 1.00 31.11 130 VAL B CA 1
ATOM 1412 C C . VAL B 2 91 ? -12.620 2.759 32.937 1.00 30.73 130 VAL B C 1
ATOM 1413 O O . VAL B 2 91 ? -11.895 2.991 33.932 1.00 29.36 130 VAL B O 1
ATOM 1417 N N . ARG B 2 92 ? -12.425 3.279 31.722 1.00 31.39 131 ARG B N 1
ATOM 1418 C CA . ARG B 2 92 ? -11.415 4.299 31.440 1.00 30.77 131 ARG B CA 1
ATOM 1419 C C . ARG B 2 92 ? -12.139 5.639 31.595 1.00 31.58 131 ARG B C 1
ATOM 1420 O O . ARG B 2 92 ? -13.200 5.859 31.005 1.00 34.07 131 ARG B O 1
ATOM 1428 N N . VAL B 2 93 ? -11.588 6.518 32.416 1.00 30.02 132 VAL B N 1
ATOM 1429 C CA . VAL B 2 93 ? -12.210 7.816 32.639 1.00 31.58 132 VAL B CA 1
ATOM 1430 C C . VAL B 2 93 ? -11.335 8.915 32.072 1.00 32.03 132 VAL B C 1
ATOM 1431 O O . VAL B 2 93 ? -10.143 8.955 32.342 1.00 32.26 132 VAL B O 1
ATOM 1435 N N . LEU B 2 94 ? -11.921 9.791 31.273 1.00 33.64 133 LEU B N 1
ATOM 1436 C CA . LEU B 2 94 ? -11.239 10.999 30.836 1.00 35.10 133 LEU B CA 1
ATOM 1437 C C . LEU B 2 94 ? -12.008 12.202 31.390 1.00 37.01 133 LEU B C 1
ATOM 1438 O O . LEU B 2 94 ? -13.240 12.244 31.284 1.00 40.64 133 LEU B O 1
ATOM 1443 N N . GLY B 2 95 ? -11.329 13.182 31.980 1.00 36.00 134 GLY B N 1
ATOM 1444 C CA . GLY B 2 95 ? -12.076 14.264 32.646 1.00 38.23 134 GLY B CA 1
ATOM 1445 C C . GLY B 2 95 ? -11.257 15.443 33.114 1.00 39.60 134 GLY B C 1
ATOM 1446 O O . GLY B 2 95 ? -10.074 15.480 32.883 1.00 38.61 134 GLY B O 1
ATOM 1447 N N . THR B 2 96 ? -11.897 16.417 33.748 1.00 42.18 135 THR B N 1
ATOM 1448 C CA . THR B 2 96 ? -11.185 17.526 34.374 1.00 44.33 135 THR B CA 1
ATOM 1449 C C . THR B 2 96 ? -11.443 17.474 35.879 1.00 43.36 135 THR B C 1
ATOM 1450 O O . THR B 2 96 ? -12.567 17.181 36.314 1.00 43.60 135 THR B O 1
ATOM 1454 N N . LEU B 2 97 ? -10.400 17.740 36.665 1.00 42.37 136 LEU B N 1
ATOM 1455 C CA . LEU B 2 97 ? -10.527 17.816 38.117 1.00 43.53 136 LEU B CA 1
ATOM 1456 C C . LEU B 2 97 ? -11.226 19.100 38.582 1.00 48.14 136 LEU B C 1
ATOM 1457 O O . LEU B 2 97 ? -10.854 20.201 38.183 1.00 50.12 136 LEU B O 1
ATOM 1462 N N . LYS B 2 98 ? -12.240 18.958 39.429 1.00 50.76 137 LYS B N 1
ATOM 1463 C CA . LYS B 2 98 ? -13.017 20.120 39.859 1.00 56.82 137 LYS B CA 1
ATOM 1464 C C . LYS B 2 98 ? -13.303 20.118 41.348 1.00 59.33 137 LYS B C 1
ATOM 1465 O O . LYS B 2 98 ? -13.373 19.069 42.001 1.00 57.93 137 LYS B O 1
ATOM 1471 N N . SER B 2 99 ? -13.445 21.319 41.876 1.00 64.74 138 SER B N 1
ATOM 1472 C CA . SER B 2 99 ? -13.804 21.494 43.263 1.00 70.02 138 SER B CA 1
ATOM 1473 C C . SER B 2 99 ? -15.064 22.331 43.429 1.00 77.57 138 SER B C 1
ATOM 1474 O O . SER B 2 99 ? -15.258 23.362 42.781 1.00 77.90 138 SER B O 1
ATOM 1477 N N . PHE B 2 100 ? -15.921 21.834 44.304 1.00 84.50 139 PHE B N 1
ATOM 1478 C CA . PHE B 2 100 ? -17.114 22.520 44.736 1.00 94.32 139 PHE B CA 1
ATOM 1479 C C . PHE B 2 100 ? -17.111 22.324 46.231 1.00 97.66 139 PHE B C 1
ATOM 1480 O O . PHE B 2 100 ? -16.948 21.197 46.713 1.00 96.10 139 PHE B O 1
ATOM 1488 N N . GLN B 2 101 ? -17.220 23.423 46.968 1.00 100.96 140 GLN B N 1
ATOM 1489 C CA . GLN B 2 101 ? -17.523 23.336 48.379 1.00 103.35 140 GLN B CA 1
ATOM 1490 C C . GLN B 2 101 ? -16.636 22.310 49.089 1.00 100.17 140 GLN B C 1
ATOM 1491 O O . GLN B 2 101 ? -17.149 21.397 49.736 1.00 101.14 140 GLN B O 1
ATOM 1497 N N . ASN B 2 102 ? -15.319 22.431 48.939 1.00 97.25 141 ASN B N 1
ATOM 1498 C CA . ASN B 2 102 ? -14.377 21.524 49.609 1.00 95.06 141 ASN B CA 1
ATOM 1499 C C . ASN B 2 102 ? -14.414 20.051 49.134 1.00 89.44 141 ASN B C 1
ATOM 1500 O O . ASN B 2 102 ? -13.688 19.203 49.669 1.00 88.62 141 ASN B O 1
ATOM 1505 N N . ARG B 2 103 ? -15.246 19.743 48.136 1.00 85.25 142 ARG B N 1
ATOM 1506 C CA . ARG B 2 103 ? -15.266 18.392 47.553 1.00 78.27 142 ARG B CA 1
ATOM 1507 C C . ARG B 2 103 ? -14.613 18.340 46.180 1.00 69.33 142 ARG B C 1
ATOM 1508 O O . ARG B 2 103 ? -14.730 19.273 45.386 1.00 71.18 142 ARG B O 1
ATOM 1516 N N . ARG B 2 104 ? -13.942 17.230 45.906 1.00 59.20 143 ARG B N 1
ATOM 1517 C CA . ARG B 2 104 ? -13.280 17.038 44.641 1.00 51.49 143 ARG B CA 1
ATOM 1518 C C . ARG B 2 104 ? -13.987 15.967 43.862 1.00 47.47 143 ARG B C 1
ATOM 1519 O O . ARG B 2 104 ? -14.314 14.900 44.389 1.00 45.71 143 ARG B O 1
ATOM 1527 N N . SER B 2 105 ? -14.192 16.237 42.587 1.00 46.20 144 SER B N 1
ATOM 1528 C CA . SER B 2 105 ? -14.763 15.237 41.714 1.00 44.31 144 SER B CA 1
ATOM 1529 C C . SER B 2 105 ? -14.294 15.470 40.307 1.00 42.55 144 SER B C 1
ATOM 1530 O O . SER B 2 105 ? -13.874 16.568 39.957 1.00 44.37 144 SER B O 1
ATOM 1533 N N . ILE B 2 106 ? -14.377 14.428 39.504 1.00 39.84 145 ILE B N 1
ATOM 1534 C CA . ILE B 2 106 ? -14.037 14.532 38.122 1.00 40.23 145 ILE B CA 1
ATOM 1535 C C . ILE B 2 106 ? -15.245 14.963 37.325 1.00 43.69 145 ILE B C 1
ATOM 1536 O O . ILE B 2 106 ? -16.312 14.370 37.428 1.00 44.81 145 ILE B O 1
ATOM 1541 N N . SER B 2 107 ? -15.080 16.007 36.530 1.00 46.56 146 SER B N 1
ATOM 1542 C CA . SER B 2 107 ? -16.075 16.337 35.519 1.00 49.44 146 SER B CA 1
ATOM 1543 C C . SER B 2 107 ? -15.644 15.675 34.222 1.00 49.13 146 SER B C 1
ATOM 1544 O O . SER B 2 107 ? -14.565 15.961 33.704 1.00 47.76 146 SER B O 1
ATOM 1547 N N . SER B 2 108 ? -16.481 14.777 33.712 1.00 51.82 147 SER B N 1
ATOM 1548 C CA . SER B 2 108 ? -16.089 13.891 32.613 1.00 53.40 147 SER B CA 1
ATOM 1549 C C . SER B 2 108 ? -16.946 14.042 31.377 1.00 58.53 147 SER B C 1
ATOM 1550 O O . SER B 2 108 ? -18.122 14.359 31.467 1.00 63.27 147 SER B O 1
ATOM 1553 N N . GLY B 2 109 ? -16.349 13.793 30.219 1.00 59.70 148 GLY B N 1
ATOM 1554 C CA . GLY B 2 109 ? -17.104 13.711 28.983 1.00 64.08 148 GLY B CA 1
ATOM 1555 C C . GLY B 2 109 ? -17.112 12.279 28.518 1.00 64.75 148 GLY B C 1
ATOM 1556 O O . GLY B 2 109 ? -18.130 11.755 28.075 1.00 68.97 148 GLY B O 1
ATOM 1557 N N . HIS B 2 110 ? -15.966 11.629 28.629 1.00 62.41 149 HIS B N 1
ATOM 1558 C CA . HIS B 2 110 ? -15.849 10.303 28.077 1.00 62.39 149 HIS B CA 1
ATOM 1559 C C . HIS B 2 110 ? -15.590 9.270 29.133 1.00 56.86 149 HIS B C 1
ATOM 1560 O O . HIS B 2 110 ? -14.789 9.473 30.069 1.00 53.97 149 HIS B O 1
ATOM 1567 N N . MET B 2 111 ? -16.281 8.145 28.997 1.00 53.90 150 MET B N 1
ATOM 1568 C CA . MET B 2 111 ? -16.159 7.081 29.967 1.00 49.28 150 MET B CA 1
ATOM 1569 C C . MET B 2 111 ? -16.469 5.769 29.299 1.00 47.72 150 MET B C 1
ATOM 1570 O O . MET B 2 111 ? -17.596 5.527 28.900 1.00 51.27 150 MET B O 1
ATOM 1575 N N . ARG B 2 112 ? -15.470 4.913 29.180 1.00 44.20 151 ARG B N 1
ATOM 1576 C CA . ARG B 2 112 ? -15.626 3.684 28.420 1.00 44.37 151 ARG B CA 1
ATOM 1577 C C . ARG B 2 112 ? -15.264 2.389 29.182 1.00 41.64 151 ARG B C 1
ATOM 1578 O O . ARG B 2 112 ? -14.253 2.326 29.894 1.00 39.66 151 ARG B O 1
ATOM 1586 N N . PRO B 2 113 ? -16.103 1.357 29.054 1.00 42.17 152 PRO B N 1
ATOM 1587 C CA . PRO B 2 113 ? -15.769 0.035 29.540 1.00 41.57 152 PRO B CA 1
ATOM 1588 C C . PRO B 2 113 ? -14.406 -0.392 29.068 1.00 41.79 152 PRO B C 1
ATOM 1589 O O . PRO B 2 113 ? -14.195 -0.547 27.872 1.00 45.49 152 PRO B O 1
ATOM 1593 N N . VAL B 2 114 ? -13.504 -0.585 30.015 1.00 39.59 153 VAL B N 1
ATOM 1594 C CA . VAL B 2 114 ? -12.187 -1.140 29.763 1.00 41.10 153 VAL B CA 1
ATOM 1595 C C . VAL B 2 114 ? -12.127 -2.338 28.778 1.00 46.21 153 VAL B C 1
ATOM 1596 O O . VAL B 2 114 ? -12.956 -3.261 28.828 1.00 46.90 153 VAL B O 1
ATOM 1600 N N . ILE B 2 115 ? -11.117 -2.286 27.897 1.00 49.35 154 ILE B N 1
ATOM 1601 C CA . ILE B 2 115 ? -10.940 -3.219 26.780 1.00 55.33 154 ILE B CA 1
ATOM 1602 C C . ILE B 2 115 ? -10.690 -4.659 27.275 1.00 56.06 154 ILE B C 1
ATOM 1603 O O . ILE B 2 115 ? -11.486 -5.586 26.996 1.00 59.03 154 ILE B O 1
ATOM 1608 N N . ASP B 2 116 ? -9.572 -4.812 27.985 1.00 51.36 155 ASP B N 1
ATOM 1609 C CA . ASP B 2 116 ? -9.179 -6.034 28.656 1.00 49.38 155 ASP B CA 1
ATOM 1610 C C . ASP B 2 116 ? -8.553 -5.625 29.998 1.00 43.05 155 ASP B C 1
ATOM 1611 O O . ASP B 2 116 ? -8.281 -4.443 30.239 1.00 39.72 155 ASP B O 1
ATOM 1616 N N . TYR B 2 117 ? -8.334 -6.599 30.868 1.00 41.09 156 TYR B N 1
ATOM 1617 C CA . TYR B 2 117 ? -7.772 -6.339 32.186 1.00 36.77 156 TYR B CA 1
ATOM 1618 C C . TYR B 2 117 ? -6.354 -5.791 32.129 1.00 34.81 156 TYR B C 1
ATOM 1619 O O . TYR B 2 117 ? -5.965 -5.004 32.986 1.00 33.00 156 TYR B O 1
ATOM 1628 N N . ASN B 2 118 ? -5.582 -6.202 31.132 1.00 35.95 157 ASN B N 1
ATOM 1629 C CA . ASN B 2 118 ? -4.245 -5.679 30.964 1.00 35.29 157 ASN B CA 1
ATOM 1630 C C . ASN B 2 118 ? -4.208 -4.164 30.907 1.00 33.16 157 ASN B C 1
ATOM 1631 O O . ASN B 2 118 ? -3.206 -3.567 31.290 1.00 32.98 157 ASN B O 1
ATOM 1636 N N . GLU B 2 119 ? -5.269 -3.525 30.425 1.00 32.35 158 GLU B N 1
ATOM 1637 C CA . GLU B 2 119 ? -5.286 -2.079 30.427 1.00 30.80 158 GLU B CA 1
ATOM 1638 C C . GLU B 2 119 ? -5.227 -1.505 31.841 1.00 28.38 158 GLU B C 1
ATOM 1639 O O . GLU B 2 119 ? -4.510 -0.516 32.092 1.00 27.10 158 GLU B O 1
ATOM 1645 N N . VAL B 2 120 ? -5.982 -2.114 32.759 1.00 28.08 159 VAL B N 1
ATOM 1646 C CA . VAL B 2 120 ? -5.949 -1.738 34.170 1.00 27.10 159 VAL B CA 1
ATOM 1647 C C . VAL B 2 120 ? -4.505 -1.783 34.690 1.00 28.70 159 VAL B C 1
ATOM 1648 O O . VAL B 2 120 ? -4.029 -0.869 35.387 1.00 27.96 159 VAL B O 1
ATOM 1652 N N . MET B 2 121 ? -3.791 -2.838 34.317 1.00 30.54 160 MET B N 1
ATOM 1653 C CA . MET B 2 121 ? -2.411 -2.973 34.726 1.00 31.48 160 MET B CA 1
ATOM 1654 C C . MET B 2 121 ? -1.553 -1.921 34.065 1.00 32.25 160 MET B C 1
ATOM 1655 O O . MET B 2 121 ? -0.770 -1.257 34.724 1.00 34.31 160 MET B O 1
ATOM 1660 N N . PHE B 2 122 ? -1.711 -1.757 32.759 1.00 33.32 161 PHE B N 1
ATOM 1661 C CA . PHE B 2 122 ? -0.963 -0.751 31.994 1.00 32.36 161 PHE B CA 1
ATOM 1662 C C . PHE B 2 122 ? -1.135 0.613 32.603 1.00 29.85 161 PHE B C 1
ATOM 1663 O O . PHE B 2 122 ? -0.191 1.384 32.721 1.00 28.92 161 PHE B O 1
ATOM 1671 N N . HIS B 2 123 ? -2.358 0.906 33.013 1.00 29.77 162 HIS B N 1
ATOM 1672 C CA . HIS B 2 123 ? -2.610 2.202 33.613 1.00 28.91 162 HIS B CA 1
ATOM 1673 C C . HIS B 2 123 ? -1.862 2.540 34.906 1.00 28.10 162 HIS B C 1
ATOM 1674 O O . HIS B 2 123 ? -1.469 3.704 35.102 1.00 27.70 162 HIS B O 1
ATOM 1681 N N . ARG B 2 124 ? -1.695 1.569 35.813 1.00 26.98 163 ARG B N 1
ATOM 1682 C CA . ARG B 2 124 ? -0.959 1.845 37.034 1.00 27.01 163 ARG B CA 1
ATOM 1683 C C . ARG B 2 124 ? 0.472 2.233 36.699 1.00 28.90 163 ARG B C 1
ATOM 1684 O O . ARG B 2 124 ? 1.045 3.169 37.291 1.00 29.50 163 ARG B O 1
ATOM 1692 N N . LEU B 2 125 ? 1.036 1.534 35.717 1.00 29.70 164 LEU B N 1
ATOM 1693 C CA . LEU B 2 125 ? 2.415 1.761 35.311 1.00 30.23 164 LEU B CA 1
ATOM 1694 C C . LEU B 2 125 ? 2.563 3.109 34.650 1.00 31.36 164 LEU B C 1
ATOM 1695 O O . LEU B 2 125 ? 3.604 3.757 34.746 1.00 33.06 164 LEU B O 1
ATOM 1700 N N . GLU B 2 126 ? 1.515 3.544 33.975 1.00 31.91 165 GLU B N 1
ATOM 1701 C CA . GLU B 2 126 ? 1.607 4.772 33.232 1.00 33.00 165 GLU B CA 1
ATOM 1702 C C . GLU B 2 126 ? 1.656 5.916 34.224 1.00 29.90 165 GLU B C 1
ATOM 1703 O O . GLU B 2 126 ? 2.412 6.867 34.039 1.00 29.65 165 GLU B O 1
ATOM 1709 N N . ALA B 2 127 ? 0.883 5.785 35.305 1.00 27.60 166 ALA B N 1
ATOM 1710 C CA . ALA B 2 127 ? 0.884 6.758 36.407 1.00 25.49 166 ALA B CA 1
ATOM 1711 C C . ALA B 2 127 ? 2.216 6.798 37.106 1.00 25.25 166 ALA B C 1
ATOM 1712 O O . ALA B 2 127 ? 2.721 7.871 37.420 1.00 25.96 166 ALA B O 1
ATOM 1714 N N . VAL B 2 128 ? 2.792 5.630 37.358 1.00 24.93 167 VAL B N 1
ATOM 1715 C CA . VAL B 2 128 ? 4.131 5.582 37.952 1.00 25.61 167 VAL B CA 1
ATOM 1716 C C . VAL B 2 128 ? 5.086 6.300 36.998 1.00 27.02 167 VAL B C 1
ATOM 1717 O O . VAL B 2 128 ? 5.757 7.292 37.367 1.00 28.95 167 VAL B O 1
ATOM 1721 N N . HIS B 2 129 ? 5.119 5.831 35.759 1.00 26.66 168 HIS B N 1
ATOM 1722 C CA . HIS B 2 129 ? 6.037 6.394 34.779 1.00 27.93 168 HIS B CA 1
ATOM 1723 C C . HIS B 2 129 ? 5.891 7.883 34.649 1.00 27.21 168 HIS B C 1
ATOM 1724 O O . HIS B 2 129 ? 6.882 8.612 34.663 1.00 28.50 168 HIS B O 1
ATOM 1731 N N . ALA B 2 130 ? 4.656 8.357 34.545 1.00 25.46 169 ALA B N 1
ATOM 1732 C CA . ALA B 2 130 ? 4.436 9.797 34.448 1.00 26.10 169 ALA B CA 1
ATOM 1733 C C . ALA B 2 130 ? 5.020 10.510 35.664 1.00 27.24 169 ALA B C 1
ATOM 1734 O O . ALA B 2 130 ? 5.874 11.368 35.498 1.00 29.50 169 ALA B O 1
ATOM 1736 N N . HIS B 2 131 ? 4.615 10.095 36.874 1.00 26.57 170 HIS B N 1
ATOM 1737 C CA . HIS B 2 131 ? 5.108 10.648 38.145 1.00 27.70 170 HIS B CA 1
ATOM 1738 C C . HIS B 2 131 ? 6.593 10.683 38.218 1.00 29.88 170 HIS B C 1
ATOM 1739 O O . HIS B 2 131 ? 7.170 11.656 38.688 1.00 30.93 170 HIS B O 1
ATOM 1746 N N . LEU B 2 132 ? 7.228 9.618 37.744 1.00 30.64 171 LEU B N 1
ATOM 1747 C CA . LEU B 2 132 ? 8.670 9.571 37.720 1.00 34.12 171 LEU B CA 1
ATOM 1748 C C . LEU B 2 132 ? 9.283 10.595 36.799 1.00 37.86 171 LEU B C 1
ATOM 1749 O O . LEU B 2 132 ? 10.349 11.105 37.072 1.00 41.33 171 LEU B O 1
ATOM 1754 N N . GLN B 2 133 ? 8.610 10.910 35.707 1.00 39.60 172 GLN B N 1
ATOM 1755 C CA . GLN B 2 133 ? 9.189 11.804 34.723 1.00 43.59 172 GLN B CA 1
ATOM 1756 C C . GLN B 2 133 ? 9.048 13.279 35.073 1.00 45.65 172 GLN B C 1
ATOM 1757 O O . GLN B 2 133 ? 9.882 14.095 34.663 1.00 49.83 172 GLN B O 1
ATOM 1763 N N . VAL B 2 134 ? 8.013 13.620 35.836 1.00 44.38 173 VAL B N 1
ATOM 1764 C CA . VAL B 2 134 ? 7.829 14.986 36.328 1.00 46.33 173 VAL B CA 1
ATOM 1765 C C . VAL B 2 134 ? 8.705 15.232 37.541 1.00 48.68 173 VAL B C 1
ATOM 1766 O O . VAL B 2 134 ? 8.959 16.370 37.903 1.00 52.93 173 VAL B O 1
ATOM 1770 N N . THR B 2 135 ? 9.169 14.152 38.151 1.00 48.19 174 THR B N 1
ATOM 1771 C CA . THR B 2 135 ? 9.787 14.165 39.474 1.00 49.80 174 THR B CA 1
ATOM 1772 C C . THR B 2 135 ? 11.295 13.944 39.408 1.00 52.88 174 THR B C 1
ATOM 1773 O O . THR B 2 135 ? 12.053 14.543 40.175 1.00 55.56 174 THR B O 1
ATOM 1777 N N . ARG B 2 136 ? 11.706 13.085 38.475 1.00 52.92 175 ARG B N 1
ATOM 1778 C CA . ARG B 2 136 ? 13.059 12.561 38.380 1.00 56.02 175 ARG B CA 1
ATOM 1779 C C . ARG B 2 136 ? 13.345 11.630 39.556 1.00 54.68 175 ARG B C 1
ATOM 1780 O O . ARG B 2 136 ? 12.803 10.530 39.634 1.00 50.48 175 ARG B O 1
ATOM 1788 N N . ILE C 3 3 ? 40.515 -11.217 48.914 1.00 72.21 182 ILE C N 1
ATOM 1789 C CA . ILE C 3 3 ? 39.765 -10.937 47.650 1.00 69.69 182 ILE C CA 1
ATOM 1790 C C . ILE C 3 3 ? 38.298 -11.304 47.791 1.00 67.93 182 ILE C C 1
ATOM 1791 O O . ILE C 3 3 ? 37.958 -12.290 48.447 1.00 70.30 182 ILE C O 1
ATOM 1796 N N . TYR C 3 4 ? 37.447 -10.506 47.147 1.00 64.34 183 TYR C N 1
ATOM 1797 C CA . TYR C 3 4 ? 36.001 -10.718 47.121 1.00 61.27 183 TYR C CA 1
ATOM 1798 C C . TYR C 3 4 ? 35.509 -11.041 45.711 1.00 57.83 183 TYR C C 1
ATOM 1799 O O . TYR C 3 4 ? 36.028 -10.478 44.741 1.00 56.89 183 TYR C O 1
ATOM 1808 N N . PRO C 3 5 ? 34.494 -11.930 45.592 1.00 56.47 184 PRO C N 1
ATOM 1809 C CA . PRO C 3 5 ? 33.692 -11.992 44.371 1.00 53.47 184 PRO C CA 1
ATOM 1810 C C . PRO C 3 5 ? 32.941 -10.688 44.244 1.00 50.05 184 PRO C C 1
ATOM 1811 O O . PRO C 3 5 ? 32.657 -10.057 45.270 1.00 49.62 184 PRO C O 1
ATOM 1815 N N . ILE C 3 6 ? 32.629 -10.284 43.011 1.00 49.05 185 ILE C N 1
ATOM 1816 C CA . ILE C 3 6 ? 31.864 -9.047 42.748 1.00 45.02 185 ILE C CA 1
ATOM 1817 C C . ILE C 3 6 ? 30.495 -9.050 43.434 1.00 44.34 185 ILE C C 1
ATOM 1818 O O . ILE C 3 6 ? 30.112 -8.063 44.067 1.00 42.91 185 ILE C O 1
ATOM 1823 N N . GLU C 3 7 ? 29.779 -10.168 43.320 1.00 45.52 186 GLU C N 1
ATOM 1824 C CA . GLU C 3 7 ? 28.481 -10.337 43.959 1.00 45.04 186 GLU C CA 1
ATOM 1825 C C . GLU C 3 7 ? 28.516 -10.193 45.478 1.00 43.58 186 GLU C C 1
ATOM 1826 O O . GLU C 3 7 ? 27.484 -10.042 46.129 1.00 42.82 186 GLU C O 1
ATOM 1832 N N . GLY C 3 8 ? 29.723 -10.233 46.022 1.00 42.59 187 GLY C N 1
ATOM 1833 C CA . GLY C 3 8 ? 29.934 -10.106 47.432 1.00 42.03 187 GLY C CA 1
ATOM 1834 C C . GLY C 3 8 ? 29.991 -8.686 47.925 1.00 39.59 187 GLY C C 1
ATOM 1835 O O . GLY C 3 8 ? 29.871 -8.469 49.112 1.00 42.66 187 GLY C O 1
ATOM 1836 N N . LEU C 3 9 ? 30.155 -7.722 47.032 1.00 36.82 188 LEU C N 1
ATOM 1837 C CA . LEU C 3 9 ? 30.347 -6.313 47.402 1.00 36.14 188 LEU C CA 1
ATOM 1838 C C . LEU C 3 9 ? 29.118 -5.581 47.922 1.00 35.91 188 LEU C C 1
ATOM 1839 O O . LEU C 3 9 ? 28.000 -5.791 47.453 1.00 36.21 188 LEU C O 1
ATOM 1844 N N . SER C 3 10 ? 29.342 -4.673 48.861 1.00 36.79 189 SER C N 1
ATOM 1845 C CA . SER C 3 10 ? 28.260 -3.948 49.530 1.00 37.38 189 SER C CA 1
ATOM 1846 C C . SER C 3 10 ? 28.840 -2.710 50.204 1.00 38.74 189 SER C C 1
ATOM 1847 O O . SER C 3 10 ? 30.049 -2.648 50.455 1.00 40.06 189 SER C O 1
ATOM 1850 N N . PRO C 3 11 ? 27.982 -1.736 50.537 1.00 39.54 190 PRO C N 1
ATOM 1851 C CA . PRO C 3 11 ? 28.457 -0.594 51.334 1.00 41.91 190 PRO C CA 1
ATOM 1852 C C . PRO C 3 11 ? 28.946 -0.992 52.740 1.00 45.16 190 PRO C C 1
ATOM 1853 O O . PRO C 3 11 ? 29.739 -0.262 53.343 1.00 47.11 190 PRO C O 1
ATOM 1857 N N . TYR C 3 12 ? 28.505 -2.153 53.235 1.00 46.34 191 TYR C N 1
ATOM 1858 C CA . TYR C 3 12 ? 28.737 -2.567 54.641 1.00 50.62 191 TYR C CA 1
ATOM 1859 C C . TYR C 3 12 ? 30.139 -3.119 54.940 1.00 53.49 191 TYR C C 1
ATOM 1860 O O . TYR C 3 12 ? 30.496 -3.309 56.103 1.00 56.53 191 TYR C O 1
ATOM 1869 N N . GLN C 3 13 ? 30.925 -3.359 53.893 1.00 53.47 192 GLN C N 1
ATOM 1870 C CA . GLN C 3 13 ? 32.273 -3.875 54.041 1.00 56.55 192 GLN C CA 1
ATOM 1871 C C . GLN C 3 13 ? 33.202 -2.977 53.245 1.00 57.99 192 GLN C C 1
ATOM 1872 O O . GLN C 3 13 ? 32.937 -2.678 52.071 1.00 55.19 192 GLN C O 1
ATOM 1878 N N . ASN C 3 14 ? 34.279 -2.542 53.896 1.00 63.39 193 ASN C N 1
ATOM 1879 C CA . ASN C 3 14 ? 35.197 -1.571 53.304 1.00 66.85 193 ASN C CA 1
ATOM 1880 C C . ASN C 3 14 ? 36.568 -2.117 52.941 1.00 68.94 193 ASN C C 1
ATOM 1881 O O . ASN C 3 14 ? 37.235 -1.573 52.063 1.00 70.11 193 ASN C O 1
ATOM 1886 N N . ARG C 3 15 ? 36.982 -3.183 53.618 1.00 69.86 194 ARG C N 1
ATOM 1887 C CA . ARG C 3 15 ? 38.219 -3.866 53.289 1.00 70.61 194 ARG C CA 1
ATOM 1888 C C . ARG C 3 15 ? 37.933 -4.901 52.199 1.00 68.18 194 ARG C C 1
ATOM 1889 O O . ARG C 3 15 ? 37.487 -6.007 52.506 1.00 71.56 194 ARG C O 1
ATOM 1897 N N . TRP C 3 16 ? 38.165 -4.549 50.932 1.00 63.70 195 TRP C N 1
ATOM 1898 C CA . TRP C 3 16 ? 37.992 -5.518 49.834 1.00 60.49 195 TRP C CA 1
ATOM 1899 C C . TRP C 3 16 ? 38.860 -5.268 48.635 1.00 59.58 195 TRP C C 1
ATOM 1900 O O . TRP C 3 16 ? 39.272 -4.129 48.372 1.00 59.62 195 TRP C O 1
ATOM 1911 N N . THR C 3 17 ? 39.130 -6.351 47.905 1.00 59.42 196 THR C N 1
ATOM 1912 C CA . THR C 3 17 ? 39.792 -6.324 46.598 1.00 59.28 196 THR C CA 1
ATOM 1913 C C . THR C 3 17 ? 39.075 -7.255 45.613 1.00 56.35 196 THR C C 1
ATOM 1914 O O . THR C 3 17 ? 38.707 -8.374 45.967 1.00 57.15 196 THR C O 1
ATOM 1918 N N . ILE C 3 18 ? 38.882 -6.804 44.380 1.00 53.49 197 ILE C N 1
ATOM 1919 C CA . ILE C 3 18 ? 38.293 -7.685 43.375 1.00 52.20 197 ILE C CA 1
ATOM 1920 C C . ILE C 3 18 ? 39.259 -7.982 42.240 1.00 54.08 197 ILE C C 1
ATOM 1921 O O . ILE C 3 18 ? 40.113 -7.156 41.915 1.00 55.60 197 ILE C O 1
ATOM 1926 N N . LYS C 3 19 ? 39.120 -9.165 41.654 1.00 55.27 198 LYS C N 1
ATOM 1927 C CA . LYS C 3 19 ? 39.850 -9.528 40.448 1.00 58.89 198 LYS C CA 1
ATOM 1928 C C . LYS C 3 19 ? 38.842 -9.631 39.305 1.00 57.57 198 LYS C C 1
ATOM 1929 O O . LYS C 3 19 ? 38.012 -10.542 39.280 1.00 57.75 198 LYS C O 1
ATOM 1935 N N . ALA C 3 20 ? 38.891 -8.686 38.368 1.00 56.83 199 ALA C N 1
ATOM 1936 C CA . ALA C 3 20 ? 37.866 -8.605 37.318 1.00 54.92 199 ALA C CA 1
ATOM 1937 C C . ALA C 3 20 ? 38.420 -8.193 35.951 1.00 57.11 199 ALA C C 1
ATOM 1938 O O . ALA C 3 20 ? 39.429 -7.469 35.884 1.00 59.02 199 ALA C O 1
ATOM 1940 N N . ARG C 3 21 ? 37.780 -8.634 34.860 1.00 56.95 200 ARG C N 1
ATOM 1941 C CA . ARG C 3 21 ? 38.182 -8.103 33.554 1.00 58.42 200 ARG C CA 1
ATOM 1942 C C . ARG C 3 21 ? 37.241 -7.040 33.042 1.00 54.54 200 ARG C C 1
ATOM 1943 O O . ARG C 3 21 ? 36.034 -7.139 33.219 1.00 52.99 200 ARG C O 1
ATOM 1951 N N . VAL C 3 22 ? 37.817 -6.012 32.430 1.00 54.96 201 VAL C N 1
ATOM 1952 C CA . VAL C 3 22 ? 37.051 -4.925 31.844 1.00 52.28 201 VAL C CA 1
ATOM 1953 C C . VAL C 3 22 ? 36.406 -5.428 30.571 1.00 53.35 201 VAL C C 1
ATOM 1954 O O . VAL C 3 22 ? 37.092 -5.788 29.633 1.00 55.34 201 VAL C O 1
ATOM 1958 N N . THR C 3 23 ? 35.079 -5.461 30.551 1.00 52.51 202 THR C N 1
ATOM 1959 C CA . THR C 3 23 ? 34.364 -5.891 29.367 1.00 52.57 202 THR C CA 1
ATOM 1960 C C . THR C 3 23 ? 34.037 -4.726 28.452 1.00 53.46 202 THR C C 1
ATOM 1961 O O . THR C 3 23 ? 33.963 -4.915 27.244 1.00 57.24 202 THR C O 1
ATOM 1965 N N . SER C 3 24 ? 33.819 -3.533 29.012 1.00 51.07 203 SER C N 1
ATOM 1966 C CA . SER C 3 24 ? 33.616 -2.336 28.189 1.00 51.39 203 SER C CA 1
ATOM 1967 C C . SER C 3 24 ? 33.956 -1.072 28.936 1.00 49.89 203 SER C C 1
ATOM 1968 O O . SER C 3 24 ? 33.922 -1.026 30.165 1.00 50.03 203 SER C O 1
ATOM 1971 N N . LYS C 3 25 ? 34.235 -0.030 28.176 1.00 49.76 204 LYS C N 1
ATOM 1972 C CA . LYS C 3 25 ? 34.730 1.217 28.716 1.00 48.89 204 LYS C CA 1
ATOM 1973 C C . LYS C 3 25 ? 34.082 2.363 27.963 1.00 49.46 204 LYS C C 1
ATOM 1974 O O . LYS C 3 25 ? 33.978 2.342 26.744 1.00 52.50 204 LYS C O 1
ATOM 1980 N N . SER C 3 26 ? 33.630 3.366 28.688 1.00 48.32 205 SER C N 1
ATOM 1981 C CA . SER C 3 26 ? 32.974 4.491 28.059 1.00 49.65 205 SER C CA 1
ATOM 1982 C C . SER C 3 26 ? 34.037 5.411 27.495 1.00 53.80 205 SER C C 1
ATOM 1983 O O . SER C 3 26 ? 35.202 5.318 27.873 1.00 55.24 205 SER C O 1
ATOM 1986 N N . ASP C 3 27 ? 33.635 6.305 26.597 1.00 56.95 206 ASP C N 1
ATOM 1987 C CA . ASP C 3 27 ? 34.435 7.490 26.315 1.00 59.76 206 ASP C CA 1
ATOM 1988 C C . ASP C 3 27 ? 34.487 8.392 27.549 1.00 59.28 206 ASP C C 1
ATOM 1989 O O . ASP C 3 27 ? 33.851 8.118 28.581 1.00 56.38 206 ASP C O 1
ATOM 1994 N N . ILE C 3 28 ? 35.263 9.459 27.453 1.00 61.84 207 ILE C N 1
ATOM 1995 C CA . ILE C 3 28 ? 35.291 10.436 28.519 1.00 62.39 207 ILE C CA 1
ATOM 1996 C C . ILE C 3 28 ? 34.165 11.439 28.286 1.00 65.55 207 ILE C C 1
ATOM 1997 O O . ILE C 3 28 ? 34.071 12.058 27.226 1.00 68.38 207 ILE C O 1
ATOM 2002 N N . ARG C 3 29 ? 33.293 11.564 29.272 1.00 65.79 208 ARG C N 1
ATOM 2003 C CA . ARG C 3 29 ? 32.153 12.430 29.151 1.00 71.53 208 ARG C CA 1
ATOM 2004 C C . ARG C 3 29 ? 32.417 13.768 29.854 1.00 76.44 208 ARG C C 1
ATOM 2005 O O . ARG C 3 29 ? 32.919 13.787 30.977 1.00 76.37 208 ARG C O 1
ATOM 2013 N N . HIS C 3 30 ? 32.089 14.871 29.168 1.00 81.89 209 HIS C N 1
ATOM 2014 C CA . HIS C 3 30 ? 32.138 16.252 29.703 1.00 86.65 209 HIS C CA 1
ATOM 2015 C C . HIS C 3 30 ? 30.775 16.838 29.888 1.00 89.11 209 HIS C C 1
ATOM 2016 O O . HIS C 3 30 ? 29.840 16.470 29.182 1.00 89.41 209 HIS C O 1
ATOM 2023 N N . TRP C 3 31 ? 30.645 17.794 30.800 1.00 92.45 210 TRP C N 1
ATOM 2024 C CA . TRP C 3 31 ? 29.378 18.495 30.936 1.00 96.97 210 TRP C CA 1
ATOM 2025 C C . TRP C 3 31 ? 29.529 19.875 31.494 1.00 102.58 210 TRP C C 1
ATOM 2026 O O . TRP C 3 31 ? 30.636 20.313 31.818 1.00 102.52 210 TRP C O 1
ATOM 2037 N N . SER C 3 32 ? 28.392 20.566 31.567 1.00 108.16 211 SER C N 1
ATOM 2038 C CA . SER C 3 32 ? 28.212 21.801 32.333 1.00 114.99 211 SER C CA 1
ATOM 2039 C C . SER C 3 32 ? 26.738 21.970 32.704 1.00 117.20 211 SER C C 1
ATOM 2040 O O . SER C 3 32 ? 25.854 21.455 32.010 1.00 115.86 211 SER C O 1
ATOM 2043 N N . ASN C 3 33 ? 26.481 22.686 33.797 1.00 120.50 212 ASN C N 1
ATOM 2044 C CA . ASN C 3 33 ? 25.112 23.035 34.184 1.00 124.94 212 ASN C CA 1
ATOM 2045 C C . ASN C 3 33 ? 25.020 24.257 35.106 1.00 132.27 212 ASN C C 1
ATOM 2046 O O . ASN C 3 33 ? 25.343 25.370 34.686 1.00 137.63 212 ASN C O 1
ATOM 2051 N N . GLN C 3 34 ? 24.595 24.044 36.351 1.00 133.44 213 GLN C N 1
ATOM 2052 C CA . GLN C 3 34 ? 24.340 25.131 37.306 1.00 141.83 213 GLN C CA 1
ATOM 2053 C C . GLN C 3 34 ? 25.334 25.098 38.468 1.00 141.53 213 GLN C C 1
ATOM 2054 O O . GLN C 3 34 ? 26.062 26.071 38.697 1.00 145.73 213 GLN C O 1
ATOM 2060 N N . ARG C 3 35 ? 25.341 23.981 39.200 1.00 136.77 214 ARG C N 1
ATOM 2061 C CA . ARG C 3 35 ? 26.284 23.759 40.302 1.00 135.61 214 ARG C CA 1
ATOM 2062 C C . ARG C 3 35 ? 27.579 23.105 39.820 1.00 130.41 214 ARG C C 1
ATOM 2063 O O . ARG C 3 35 ? 28.617 23.222 40.479 1.00 130.80 214 ARG C O 1
ATOM 2071 N N . GLY C 3 36 ? 27.510 22.431 38.670 1.00 125.77 215 GLY C N 1
ATOM 2072 C CA . GLY C 3 36 ? 28.625 21.627 38.172 1.00 119.78 215 GLY C CA 1
ATOM 2073 C C . GLY C 3 36 ? 29.053 21.844 36.730 1.00 118.98 215 GLY C C 1
ATOM 2074 O O . GLY C 3 36 ? 28.523 22.713 36.021 1.00 122.20 215 GLY C O 1
ATOM 2075 N N . GLU C 3 37 ? 30.017 21.018 36.315 1.00 113.42 216 GLU C N 1
ATOM 2076 C CA . GLU C 3 37 ? 30.703 21.086 35.023 1.00 112.07 216 GLU C CA 1
ATOM 2077 C C . GLU C 3 37 ? 32.014 20.319 35.188 1.00 105.99 216 GLU C C 1
ATOM 2078 O O . GLU C 3 37 ? 32.924 20.794 35.865 1.00 109.24 216 GLU C O 1
ATOM 2084 N N . GLY C 3 38 ? 32.111 19.130 34.597 1.00 96.98 217 GLY C N 1
ATOM 2085 C CA . GLY C 3 38 ? 33.291 18.293 34.812 1.00 89.61 217 GLY C CA 1
ATOM 2086 C C . GLY C 3 38 ? 33.441 17.133 33.861 1.00 82.31 217 GLY C C 1
ATOM 2087 O O . GLY C 3 38 ? 32.956 17.180 32.728 1.00 82.32 217 GLY C O 1
ATOM 2088 N N . LYS C 3 39 ? 34.110 16.082 34.330 1.00 76.20 218 LYS C N 1
ATOM 2089 C CA . LYS C 3 39 ? 34.344 14.900 33.500 1.00 71.09 218 LYS C CA 1
ATOM 2090 C C . LYS C 3 39 ? 34.247 13.558 34.227 1.00 64.98 218 LYS C C 1
ATOM 2091 O O . LYS C 3 39 ? 34.414 13.469 35.444 1.00 64.78 218 LYS C O 1
ATOM 2097 N N . LEU C 3 40 ? 33.983 12.514 33.452 1.00 60.13 219 LEU C N 1
ATOM 2098 C CA . LEU C 3 40 ? 33.852 11.178 33.994 1.00 55.38 219 LEU C CA 1
ATOM 2099 C C . LEU C 3 40 ? 33.974 10.103 32.930 1.00 52.03 219 LEU C C 1
ATOM 2100 O O . LEU C 3 40 ? 33.942 10.376 31.730 1.00 53.74 219 LEU C O 1
ATOM 2105 N N . PHE C 3 41 ? 34.110 8.871 33.383 1.00 47.52 220 PHE C N 1
ATOM 2106 C CA . PHE C 3 41 ? 34.085 7.754 32.476 1.00 45.85 220 PHE C CA 1
ATOM 2107 C C . PHE C 3 41 ? 33.648 6.564 33.292 1.00 42.13 220 PHE C C 1
ATOM 2108 O O . PHE C 3 41 ? 33.572 6.628 34.524 1.00 41.77 220 PHE C O 1
ATOM 2116 N N . SER C 3 42 ? 33.371 5.472 32.612 1.00 39.95 221 SER C N 1
ATOM 2117 C CA . SER C 3 42 ? 32.986 4.288 33.314 1.00 38.26 221 SER C CA 1
ATOM 2118 C C . SER C 3 42 ? 33.418 3.052 32.590 1.00 38.40 221 SER C C 1
ATOM 2119 O O . SER C 3 42 ? 33.678 3.046 31.395 1.00 40.04 221 SER C O 1
ATOM 2122 N N . VAL C 3 43 ? 33.454 1.982 33.352 1.00 37.75 222 VAL C N 1
ATOM 2123 C CA . VAL C 3 43 ? 33.934 0.716 32.891 1.00 38.51 222 VAL C CA 1
ATOM 2124 C C . VAL C 3 43 ? 32.973 -0.341 33.411 1.00 37.22 222 VAL C C 1
ATOM 2125 O O . VAL C 3 43 ? 32.392 -0.183 34.501 1.00 36.45 222 VAL C O 1
ATOM 2129 N N . ASN C 3 44 ? 32.773 -1.396 32.636 1.00 37.50 223 ASN C N 1
ATOM 2130 C CA . ASN C 3 44 ? 32.015 -2.525 33.135 1.00 37.52 223 ASN C CA 1
ATOM 2131 C C . ASN C 3 44 ? 32.980 -3.641 33.475 1.00 40.09 223 ASN C C 1
ATOM 2132 O O . ASN C 3 44 ? 34.001 -3.819 32.797 1.00 43.85 223 ASN C O 1
ATOM 2137 N N . LEU C 3 45 ? 32.665 -4.380 34.537 1.00 39.70 224 LEU C N 1
ATOM 2138 C CA . LEU C 3 45 ? 33.564 -5.406 35.079 1.00 40.68 224 LEU C CA 1
ATOM 2139 C C . LEU C 3 45 ? 32.858 -6.739 35.281 1.00 41.79 224 LEU C C 1
ATOM 2140 O O . LEU C 3 45 ? 31.691 -6.777 35.677 1.00 40.17 224 LEU C O 1
ATOM 2145 N N . LEU C 3 46 ? 33.594 -7.818 35.043 1.00 44.20 225 LEU C N 1
ATOM 2146 C CA . LEU C 3 46 ? 33.048 -9.164 35.062 1.00 46.90 225 LEU C CA 1
ATOM 2147 C C . LEU C 3 46 ? 33.941 -10.158 35.808 1.00 50.61 225 LEU C C 1
ATOM 2148 O O . LEU C 3 46 ? 35.169 -10.136 35.663 1.00 52.04 225 LEU C O 1
ATOM 2153 N N . ASP C 3 47 ? 33.314 -11.030 36.594 1.00 52.59 226 ASP C N 1
ATOM 2154 C CA . ASP C 3 47 ? 33.984 -12.222 37.101 1.00 58.99 226 ASP C CA 1
ATOM 2155 C C . ASP C 3 47 ? 33.020 -13.415 37.201 1.00 62.91 226 ASP C C 1
ATOM 2156 O O . ASP C 3 47 ? 31.877 -13.339 36.728 1.00 62.31 226 ASP C O 1
ATOM 2161 N N . ASP C 3 48 ? 33.499 -14.506 37.804 1.00 68.07 227 ASP C N 1
ATOM 2162 C CA . ASP C 3 48 ? 32.708 -15.717 38.074 1.00 71.55 227 ASP C CA 1
ATOM 2163 C C . ASP C 3 48 ? 31.367 -15.415 38.719 1.00 66.94 227 ASP C C 1
ATOM 2164 O O . ASP C 3 48 ? 30.369 -16.054 38.398 1.00 67.80 227 ASP C O 1
ATOM 2169 N N . SER C 3 49 ? 31.351 -14.448 39.633 1.00 61.92 228 SER C N 1
ATOM 2170 C CA . SER C 3 49 ? 30.152 -14.169 40.404 1.00 59.37 228 SER C CA 1
ATOM 2171 C C . SER C 3 49 ? 29.185 -13.246 39.683 1.00 56.26 228 SER C C 1
ATOM 2172 O O . SER C 3 49 ? 27.980 -13.317 39.923 1.00 57.53 228 SER C O 1
ATOM 2175 N N . GLY C 3 50 ? 29.696 -12.396 38.798 1.00 52.47 229 GLY C N 1
ATOM 2176 C CA . GLY C 3 50 ? 28.831 -11.482 38.079 1.00 49.44 229 GLY C CA 1
ATOM 2177 C C . GLY C 3 50 ? 29.484 -10.219 37.579 1.00 48.10 229 GLY C C 1
ATOM 2178 O O . GLY C 3 50 ? 30.708 -10.148 37.437 1.00 49.95 229 GLY C O 1
ATOM 2179 N N . GLU C 3 51 ? 28.652 -9.221 37.310 1.00 46.06 230 GLU C N 1
ATOM 2180 C CA . GLU C 3 51 ? 29.094 -7.988 36.689 1.00 46.62 230 GLU C CA 1
ATOM 2181 C C . GLU C 3 51 ? 28.877 -6.773 37.590 1.00 45.12 230 GLU C C 1
ATOM 2182 O O . GLU C 3 51 ? 27.979 -6.768 38.437 1.00 45.99 230 GLU C O 1
ATOM 2188 N N . ILE C 3 52 ? 29.708 -5.747 37.419 1.00 42.37 231 ILE C N 1
ATOM 2189 C CA . ILE C 3 52 ? 29.468 -4.487 38.100 1.00 39.79 231 ILE C CA 1
ATOM 2190 C C . ILE C 3 52 ? 30.027 -3.331 37.290 1.00 39.79 231 ILE C C 1
ATOM 2191 O O . ILE C 3 52 ? 31.036 -3.484 36.589 1.00 39.11 231 ILE C O 1
ATOM 2196 N N . LYS C 3 53 ? 29.348 -2.188 37.405 1.00 39.16 232 LYS C N 1
ATOM 2197 C CA . LYS C 3 53 ? 29.809 -0.936 36.837 1.00 39.26 232 LYS C CA 1
ATOM 2198 C C . LYS C 3 53 ? 30.693 -0.155 37.804 1.00 41.28 232 LYS C C 1
ATOM 2199 O O . LYS C 3 53 ? 30.379 -0.013 38.996 1.00 42.18 232 LYS C O 1
ATOM 2205 N N . ALA C 3 54 ? 31.787 0.380 37.276 1.00 40.76 233 ALA C N 1
ATOM 2206 C CA . ALA C 3 54 ? 32.601 1.309 38.024 1.00 39.51 233 ALA C CA 1
ATOM 2207 C C . ALA C 3 54 ? 32.777 2.626 37.257 1.00 40.05 233 ALA C C 1
ATOM 2208 O O . ALA C 3 54 ? 32.897 2.629 36.028 1.00 40.34 233 ALA C O 1
ATOM 2210 N N . THR C 3 55 ? 32.798 3.737 37.985 1.00 39.82 234 THR C N 1
ATOM 2211 C CA . THR C 3 55 ? 32.889 5.056 37.371 1.00 40.99 234 THR C CA 1
ATOM 2212 C C . THR C 3 55 ? 33.954 5.905 38.053 1.00 43.63 234 THR C C 1
ATOM 2213 O O . THR C 3 55 ? 34.121 5.876 39.283 1.00 43.59 234 THR C O 1
ATOM 2217 N N . GLY C 3 56 ? 34.660 6.688 37.250 1.00 45.27 235 GLY C N 1
ATOM 2218 C CA . GLY C 3 56 ? 35.594 7.641 37.794 1.00 47.80 235 GLY C CA 1
ATOM 2219 C C . GLY C 3 56 ? 35.174 9.036 37.417 1.00 50.35 235 GLY C C 1
ATOM 2220 O O . GLY C 3 56 ? 34.768 9.260 36.274 1.00 51.41 235 GLY C O 1
ATOM 2221 N N . PHE C 3 57 ? 35.272 9.961 38.374 1.00 52.17 236 PHE C N 1
ATOM 2222 C CA . PHE C 3 57 ? 34.964 11.363 38.153 1.00 55.27 236 PHE C CA 1
ATOM 2223 C C . PHE C 3 57 ? 36.211 12.247 38.227 1.00 59.20 236 PHE C C 1
ATOM 2224 O O . PHE C 3 57 ? 37.158 11.947 38.958 1.00 59.52 236 PHE C O 1
ATOM 2232 N N . ASN C 3 58 ? 36.190 13.336 37.457 1.00 62.47 237 ASN C N 1
ATOM 2233 C CA . ASN C 3 58 ? 37.263 14.334 37.405 1.00 67.57 237 ASN C CA 1
ATOM 2234 C C . ASN C 3 58 ? 38.699 13.801 37.497 1.00 69.13 237 ASN C C 1
ATOM 2235 O O . ASN C 3 58 ? 39.223 13.277 36.513 1.00 68.92 237 ASN C O 1
ATOM 2240 N N . ASP C 3 59 ? 39.325 13.913 38.664 1.00 71.83 238 ASP C N 1
ATOM 2241 C CA . ASP C 3 59 ? 40.715 13.471 38.816 1.00 74.86 238 ASP C CA 1
ATOM 2242 C C . ASP C 3 59 ? 40.940 11.951 38.648 1.00 71.53 238 ASP C C 1
ATOM 2243 O O . ASP C 3 59 ? 41.999 11.507 38.181 1.00 72.79 238 ASP C O 1
ATOM 2248 N N . ALA C 3 60 ? 39.930 11.164 38.991 1.00 67.86 239 ALA C N 1
ATOM 2249 C CA . ALA C 3 60 ? 39.987 9.721 38.781 1.00 64.88 239 ALA C CA 1
ATOM 2250 C C . ALA C 3 60 ? 40.153 9.328 37.298 1.00 64.99 239 ALA C C 1
ATOM 2251 O O . ALA C 3 60 ? 40.701 8.258 36.997 1.00 64.19 239 ALA C O 1
ATOM 2253 N N . VAL C 3 61 ? 39.681 10.186 36.388 1.00 65.57 240 VAL C N 1
ATOM 2254 C CA . VAL C 3 61 ? 39.819 9.933 34.956 1.00 66.80 240 VAL C CA 1
ATOM 2255 C C . VAL C 3 61 ? 41.288 9.983 34.571 1.00 73.33 240 VAL C C 1
ATOM 2256 O O . VAL C 3 61 ? 41.793 9.090 33.883 1.00 75.33 240 VAL C O 1
ATOM 2260 N N . ASP C 3 62 ? 41.966 11.033 35.022 1.00 78.03 241 ASP C N 1
ATOM 2261 C CA . ASP C 3 62 ? 43.374 11.216 34.729 1.00 82.93 241 ASP C CA 1
ATOM 2262 C C . ASP C 3 62 ? 44.170 10.037 35.245 1.00 79.80 241 ASP C C 1
ATOM 2263 O O . ASP C 3 62 ? 45.075 9.538 34.574 1.00 80.71 241 ASP C O 1
ATOM 2268 N N . ARG C 3 63 ? 43.799 9.583 36.432 1.00 76.93 242 ARG C N 1
ATOM 2269 C CA . ARG C 3 63 ? 44.508 8.517 37.092 1.00 78.33 242 ARG C CA 1
ATOM 2270 C C . ARG C 3 63 ? 44.264 7.144 36.468 1.00 75.35 242 ARG C C 1
ATOM 2271 O O . ARG C 3 63 ? 45.198 6.358 36.323 1.00 77.31 242 ARG C O 1
ATOM 2279 N N . PHE C 3 64 ? 43.026 6.852 36.081 1.00 71.12 243 PHE C N 1
ATOM 2280 C CA . PHE C 3 64 ? 42.692 5.480 35.699 1.00 68.13 243 PHE C CA 1
ATOM 2281 C C . PHE C 3 64 ? 42.247 5.226 34.266 1.00 66.50 243 PHE C C 1
ATOM 2282 O O . PHE C 3 64 ? 42.326 4.084 33.798 1.00 64.98 243 PHE C O 1
ATOM 2290 N N . TYR C 3 65 ? 41.785 6.266 33.570 1.00 66.46 244 TYR C N 1
ATOM 2291 C CA . TYR C 3 65 ? 41.313 6.068 32.206 1.00 65.60 244 TYR C CA 1
ATOM 2292 C C . TYR C 3 65 ? 42.402 5.425 31.354 1.00 67.33 244 TYR C C 1
ATOM 2293 O O . TYR C 3 65 ? 42.144 4.407 30.704 1.00 66.14 244 TYR C O 1
ATOM 2302 N N . PRO C 3 66 ? 43.625 5.999 31.371 1.00 70.14 245 PRO C N 1
ATOM 2303 C CA . PRO C 3 66 ? 44.694 5.383 30.587 1.00 72.74 245 PRO C CA 1
ATOM 2304 C C . PRO C 3 66 ? 44.971 3.969 31.070 1.00 71.73 245 PRO C C 1
ATOM 2305 O O . PRO C 3 66 ? 45.218 3.081 30.267 1.00 73.99 245 PRO C O 1
ATOM 2309 N N . LEU C 3 67 ? 44.874 3.767 32.375 1.00 69.82 246 LEU C N 1
ATOM 2310 C CA . LEU C 3 67 ? 45.263 2.518 33.018 1.00 70.34 246 LEU C CA 1
ATOM 2311 C C . LEU C 3 67 ? 44.391 1.300 32.701 1.00 67.70 246 LEU C C 1
ATOM 2312 O O . LEU C 3 67 ? 44.867 0.170 32.744 1.00 68.90 246 LEU C O 1
ATOM 2317 N N . LEU C 3 68 ? 43.117 1.518 32.398 1.00 65.03 247 LEU C N 1
ATOM 2318 C CA . LEU C 3 68 ? 42.197 0.391 32.237 1.00 62.86 247 LEU C CA 1
ATOM 2319 C C . LEU C 3 68 ? 41.863 0.147 30.773 1.00 63.53 247 LEU C C 1
ATOM 2320 O O . LEU C 3 68 ? 41.417 1.055 30.075 1.00 63.04 247 LEU C O 1
ATOM 2325 N N . GLN C 3 69 ? 42.076 -1.080 30.311 1.00 65.60 248 GLN C N 1
ATOM 2326 C CA . GLN C 3 69 ? 41.904 -1.396 28.895 1.00 68.72 248 GLN C CA 1
ATOM 2327 C C . GLN C 3 69 ? 41.049 -2.637 28.715 1.00 67.48 248 GLN C C 1
ATOM 2328 O O . GLN C 3 69 ? 41.222 -3.616 29.441 1.00 68.28 248 GLN C O 1
ATOM 2334 N N . GLU C 3 70 ? 40.132 -2.599 27.748 1.00 66.50 249 GLU C N 1
ATOM 2335 C CA . GLU C 3 70 ? 39.171 -3.696 27.568 1.00 65.91 249 GLU C CA 1
ATOM 2336 C C . GLU C 3 70 ? 39.781 -5.088 27.407 1.00 67.08 249 GLU C C 1
ATOM 2337 O O . GLU C 3 70 ? 40.815 -5.266 26.783 1.00 70.70 249 GLU C O 1
ATOM 2343 N N . ASN C 3 71 ? 39.127 -6.051 28.041 1.00 64.56 250 ASN C N 1
ATOM 2344 C CA . ASN C 3 71 ? 39.478 -7.451 27.981 1.00 67.34 250 ASN C CA 1
ATOM 2345 C C . ASN C 3 71 ? 40.700 -7.809 28.822 1.00 69.66 250 ASN C C 1
ATOM 2346 O O . ASN C 3 71 ? 41.041 -8.989 28.965 1.00 72.59 250 ASN C O 1
ATOM 2351 N N . HIS C 3 72 ? 41.342 -6.789 29.387 1.00 68.53 251 HIS C N 1
ATOM 2352 C CA . HIS C 3 72 ? 42.430 -6.985 30.345 1.00 70.54 251 HIS C CA 1
ATOM 2353 C C . HIS C 3 72 ? 41.870 -7.151 31.737 1.00 67.04 251 HIS C C 1
ATOM 2354 O O . HIS C 3 72 ? 40.748 -6.725 32.003 1.00 62.23 251 HIS C O 1
ATOM 2361 N N . VAL C 3 73 ? 42.655 -7.762 32.626 1.00 69.91 252 VAL C N 1
ATOM 2362 C CA . VAL C 3 73 ? 42.204 -8.204 33.959 1.00 68.38 252 VAL C CA 1
ATOM 2363 C C . VAL C 3 73 ? 42.930 -7.455 35.070 1.00 68.69 252 VAL C C 1
ATOM 2364 O O . VAL C 3 73 ? 44.153 -7.337 35.042 1.00 73.25 252 VAL C O 1
ATOM 2368 N N . TYR C 3 74 ? 42.184 -6.975 36.061 1.00 64.68 253 TYR C N 1
ATOM 2369 C CA . TYR C 3 74 ? 42.775 -6.108 37.072 1.00 64.82 253 TYR C CA 1
ATOM 2370 C C . TYR C 3 74 ? 42.413 -6.448 38.514 1.00 64.61 253 TYR C C 1
ATOM 2371 O O . TYR C 3 74 ? 41.357 -7.023 38.797 1.00 62.56 253 TYR C O 1
ATOM 2380 N N . LEU C 3 75 ? 43.325 -6.083 39.410 1.00 67.36 254 LEU C N 1
ATOM 2381 C CA . LEU C 3 75 ? 43.099 -6.067 40.844 1.00 66.70 254 LEU C CA 1
ATOM 2382 C C . LEU C 3 75 ? 42.670 -4.660 41.173 1.00 65.05 254 LEU C C 1
ATOM 2383 O O . LEU C 3 75 ? 43.456 -3.715 41.025 1.00 66.47 254 LEU C O 1
ATOM 2388 N N . ILE C 3 76 ? 41.423 -4.526 41.615 1.00 62.26 255 ILE C N 1
ATOM 2389 C CA . ILE C 3 76 ? 40.876 -3.238 42.004 1.00 59.58 255 ILE C CA 1
ATOM 2390 C C . ILE C 3 76 ? 40.537 -3.279 43.490 1.00 60.14 255 ILE C C 1
ATOM 2391 O O . ILE C 3 76 ? 40.053 -4.295 44.010 1.00 58.51 255 ILE C O 1
ATOM 2396 N N . SER C 3 77 ? 40.794 -2.164 44.165 1.00 62.29 256 SER C N 1
ATOM 2397 C CA . SER C 3 77 ? 40.782 -2.134 45.618 1.00 65.05 256 SER C CA 1
ATOM 2398 C C . SER C 3 77 ? 40.553 -0.737 46.171 1.00 65.98 256 SER C C 1
ATOM 2399 O O . SER C 3 77 ? 41.065 0.245 45.636 1.00 67.10 256 SER C O 1
ATOM 2402 N N . LYS C 3 78 ? 39.787 -0.673 47.256 1.00 67.17 257 LYS C N 1
ATOM 2403 C CA . LYS C 3 78 ? 39.611 0.545 48.058 1.00 68.83 257 LYS C CA 1
ATOM 2404 C C . LYS C 3 78 ? 38.902 1.658 47.291 1.00 63.47 257 LYS C C 1
ATOM 2405 O O . LYS C 3 78 ? 39.450 2.748 47.077 1.00 63.76 257 LYS C O 1
ATOM 2411 N N . ALA C 3 79 ? 37.669 1.334 46.898 1.00 59.02 258 ALA C N 1
ATOM 2412 C CA . ALA C 3 79 ? 36.737 2.197 46.174 1.00 54.59 258 ALA C CA 1
ATOM 2413 C C . ALA C 3 79 ? 35.345 2.121 46.831 1.00 52.44 258 ALA C C 1
ATOM 2414 O O . ALA C 3 79 ? 35.048 1.169 47.549 1.00 51.12 258 ALA C O 1
ATOM 2416 N N . ARG C 3 80 ? 34.494 3.116 46.588 1.00 52.94 259 ARG C N 1
ATOM 2417 C CA . ARG C 3 80 ? 33.165 3.150 47.209 1.00 52.47 259 ARG C CA 1
ATOM 2418 C C . ARG C 3 80 ? 32.177 2.268 46.459 1.00 47.78 259 ARG C C 1
ATOM 2419 O O . ARG C 3 80 ? 32.189 2.199 45.234 1.00 45.19 259 ARG C O 1
ATOM 2427 N N . VAL C 3 81 ? 31.341 1.572 47.220 1.00 46.87 260 VAL C N 1
ATOM 2428 C CA . VAL C 3 81 ? 30.205 0.862 46.661 1.00 43.58 260 VAL C CA 1
ATOM 2429 C C . VAL C 3 81 ? 28.991 1.747 46.845 1.00 43.55 260 VAL C C 1
ATOM 2430 O O . VAL C 3 81 ? 28.644 2.122 47.974 1.00 43.42 260 VAL C O 1
ATOM 2434 N N . ASN C 3 82 ? 28.357 2.050 45.721 1.00 42.78 261 ASN C N 1
ATOM 2435 C CA . ASN C 3 82 ? 27.241 2.964 45.655 1.00 44.13 261 ASN C CA 1
ATOM 2436 C C . ASN C 3 82 ? 26.007 2.310 45.126 1.00 40.29 261 ASN C C 1
ATOM 2437 O O . ASN C 3 82 ? 26.092 1.257 44.515 1.00 37.43 261 ASN C O 1
ATOM 2442 N N . ILE C 3 83 ? 24.866 2.951 45.359 1.00 40.95 262 ILE C N 1
ATOM 2443 C CA . ILE C 3 83 ? 23.609 2.567 44.745 1.00 41.11 262 ILE C CA 1
ATOM 2444 C C . ILE C 3 83 ? 23.701 2.760 43.241 1.00 39.89 262 ILE C C 1
ATOM 2445 O O . ILE C 3 83 ? 24.116 3.812 42.786 1.00 41.81 262 ILE C O 1
ATOM 2450 N N . ALA C 3 84 ? 23.330 1.744 42.469 1.00 37.93 263 ALA C N 1
ATOM 2451 C CA . ALA C 3 84 ? 23.432 1.822 41.020 1.00 37.05 263 ALA C CA 1
ATOM 2452 C C . ALA C 3 84 ? 22.474 2.870 40.483 1.00 40.35 263 AL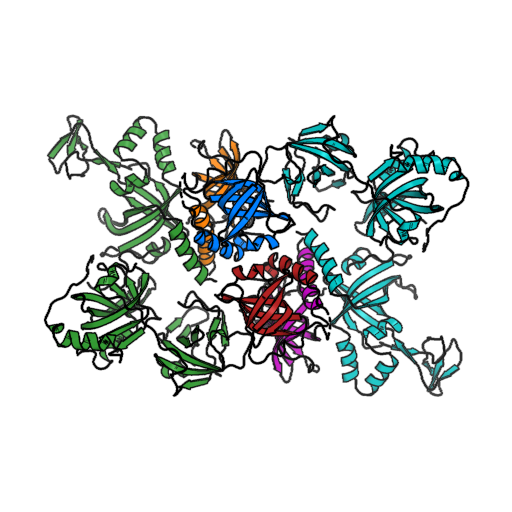A C C 1
ATOM 2453 O O . ALA C 3 84 ? 21.352 2.986 40.977 1.00 42.97 263 ALA C O 1
ATOM 2455 N N . LYS C 3 85 ? 22.909 3.658 39.502 1.00 40.88 264 LYS C N 1
ATOM 2456 C CA . LYS C 3 85 ? 21.965 4.496 38.755 1.00 43.89 264 LYS C CA 1
ATOM 2457 C C . LYS C 3 85 ? 21.630 3.804 37.446 1.00 44.52 264 LYS C C 1
ATOM 2458 O O . LYS C 3 85 ? 22.319 3.980 36.443 1.00 44.90 264 LYS C O 1
ATOM 2464 N N . LYS C 3 86 ? 20.574 3.001 37.466 1.00 45.60 265 LYS C N 1
ATOM 2465 C CA . LYS C 3 86 ? 20.233 2.117 36.344 1.00 45.16 265 LYS C CA 1
ATOM 2466 C C . LYS C 3 86 ? 19.785 2.838 35.063 1.00 47.82 265 LYS C C 1
ATOM 2467 O O . LYS C 3 86 ? 19.797 2.244 33.979 1.00 47.76 265 LYS C O 1
ATOM 2473 N N . GLN C 3 87 ? 19.418 4.112 35.180 1.00 50.45 266 GLN C N 1
ATOM 2474 C CA . GLN C 3 87 ? 19.117 4.929 33.998 1.00 53.84 266 GLN C CA 1
ATOM 2475 C C . GLN C 3 87 ? 20.332 5.055 33.082 1.00 52.39 266 GLN C C 1
ATOM 2476 O O . GLN C 3 87 ? 20.201 5.358 31.895 1.00 55.26 266 GLN C O 1
ATOM 2482 N N . PHE C 3 88 ? 21.510 4.813 33.642 1.00 48.60 267 PHE C N 1
ATOM 2483 C CA . PHE C 3 88 ? 22.769 4.996 32.939 1.00 47.43 267 PHE C CA 1
ATOM 2484 C C . PHE C 3 88 ? 23.513 3.665 32.796 1.00 43.34 267 PHE C C 1
ATOM 2485 O O . PHE C 3 88 ? 24.731 3.636 32.752 1.00 41.12 267 PHE C O 1
ATOM 2493 N N . SER C 3 89 ? 22.796 2.552 32.751 1.00 42.63 268 SER C N 1
ATOM 2494 C CA . SER C 3 89 ? 23.466 1.258 32.773 1.00 39.94 268 SER C CA 1
ATOM 2495 C C . SER C 3 89 ? 22.588 0.142 32.243 1.00 41.96 268 SER C C 1
ATOM 2496 O O . SER C 3 89 ? 21.361 0.172 32.372 1.00 45.83 268 SER C O 1
ATOM 2499 N N . ASN C 3 90 ? 23.233 -0.845 31.644 1.00 41.21 269 ASN C N 1
ATOM 2500 C CA . ASN C 3 90 ? 22.544 -2.011 31.127 1.00 43.35 269 ASN C CA 1
ATOM 2501 C C . ASN C 3 90 ? 22.456 -3.149 32.155 1.00 41.20 269 ASN C C 1
ATOM 2502 O O . ASN C 3 90 ? 21.562 -3.997 32.074 1.00 42.36 269 ASN C O 1
ATOM 2507 N N . LEU C 3 91 ? 23.364 -3.129 33.124 1.00 38.69 270 LEU C N 1
ATOM 2508 C CA . LEU C 3 91 ? 23.432 -4.140 34.178 1.00 39.82 270 LEU C CA 1
ATOM 2509 C C . LEU C 3 91 ? 22.252 -4.124 35.167 1.00 41.96 270 LEU C C 1
ATOM 2510 O O . LEU C 3 91 ? 21.628 -3.088 35.379 1.00 42.00 270 LEU C O 1
ATOM 2515 N N . GLN C 3 92 ? 21.954 -5.271 35.774 1.00 45.22 271 GLN C N 1
ATOM 2516 C CA . GLN C 3 92 ? 20.865 -5.354 36.781 1.00 48.04 271 GLN C CA 1
ATOM 2517 C C . GLN C 3 92 ? 21.319 -5.083 38.219 1.00 44.84 271 GLN C C 1
ATOM 2518 O O . GLN C 3 92 ? 20.495 -4.961 39.109 1.00 45.44 271 GLN C O 1
ATOM 2524 N N . ASN C 3 93 ? 22.624 -5.001 38.446 1.00 42.51 272 ASN C N 1
ATOM 2525 C CA . ASN C 3 93 ? 23.162 -4.879 39.794 1.00 40.24 272 ASN C CA 1
ATOM 2526 C C . ASN C 3 93 ? 22.575 -3.734 40.587 1.00 40.13 272 ASN C C 1
ATOM 2527 O O . ASN C 3 93 ? 22.482 -2.611 40.126 1.00 39.18 272 ASN C O 1
ATOM 2532 N N . GLU C 3 94 ? 22.173 -4.064 41.800 1.00 42.87 273 GLU C N 1
ATOM 2533 C CA . GLU C 3 94 ? 21.770 -3.120 42.836 1.00 43.07 273 GLU C CA 1
ATOM 2534 C C . GLU C 3 94 ? 22.870 -2.095 43.180 1.00 41.12 273 GLU C C 1
ATOM 2535 O O . GLU C 3 94 ? 22.583 -0.931 43.474 1.00 41.43 273 GLU C O 1
ATOM 2541 N N . TYR C 3 95 ? 24.130 -2.522 43.158 1.00 38.73 274 TYR C N 1
ATOM 2542 C CA . TYR C 3 95 ? 25.226 -1.596 43.443 1.00 37.82 274 TYR C CA 1
ATOM 2543 C C . TYR C 3 95 ? 26.089 -1.236 42.221 1.00 37.97 274 TYR C C 1
ATOM 2544 O O . TYR C 3 95 ? 26.003 -1.883 41.170 1.00 36.47 274 TYR C O 1
ATOM 2553 N N . GLU C 3 96 ? 26.870 -0.162 42.362 1.00 40.23 275 GLU C N 1
ATOM 2554 C CA . GLU C 3 96 ? 28.018 0.113 41.490 1.00 42.23 275 GLU C CA 1
ATOM 2555 C C . GLU C 3 96 ? 29.218 0.680 42.264 1.00 42.01 275 GLU C C 1
ATOM 2556 O O . GLU C 3 96 ? 29.109 0.976 43.463 1.00 42.41 275 GLU C O 1
ATOM 2562 N N . ILE C 3 97 ? 30.363 0.791 41.588 1.00 40.49 276 ILE C N 1
ATOM 2563 C CA . ILE C 3 97 ? 31.589 1.265 42.218 1.00 40.55 276 ILE C CA 1
ATOM 2564 C C . ILE C 3 97 ? 31.989 2.650 41.741 1.00 42.80 276 ILE C C 1
ATOM 2565 O O . ILE C 3 97 ? 31.924 2.943 40.550 1.00 44.15 276 ILE C O 1
ATOM 2570 N N . THR C 3 98 ? 32.412 3.501 42.666 1.00 45.10 277 THR C N 1
ATOM 2571 C CA . THR C 3 98 ? 32.984 4.794 42.290 1.00 48.62 277 THR C CA 1
ATOM 2572 C C . THR C 3 98 ? 34.437 4.860 42.746 1.00 51.28 277 THR C C 1
ATOM 2573 O O . THR C 3 98 ? 34.749 4.613 43.908 1.00 52.28 277 THR C O 1
ATOM 2577 N N . PHE C 3 99 ? 35.322 5.186 41.814 1.00 52.98 278 PHE C N 1
ATOM 2578 C CA . PHE C 3 99 ? 36.721 5.330 42.124 1.00 55.50 278 PHE C CA 1
ATOM 2579 C C . PHE C 3 99 ? 36.956 6.616 42.900 1.00 59.95 278 PHE C C 1
ATOM 2580 O O . PHE C 3 99 ? 36.615 7.714 42.447 1.00 58.95 278 PHE C O 1
ATOM 2588 N N . GLU C 3 100 ? 37.529 6.448 44.084 1.00 65.97 279 GLU C N 1
ATOM 2589 C CA . GLU C 3 100 ? 38.021 7.556 44.890 1.00 73.49 279 GLU C CA 1
ATOM 2590 C C . GLU C 3 100 ? 39.544 7.680 44.704 1.00 74.04 279 GLU C C 1
ATOM 2591 O O . GLU C 3 100 ? 40.165 6.856 44.024 1.00 71.12 279 GLU C O 1
ATOM 2597 N N . ASN C 3 101 ? 40.141 8.709 45.294 1.00 77.33 280 ASN C N 1
ATOM 2598 C CA . ASN C 3 101 ? 41.579 8.906 45.162 1.00 80.16 280 ASN C CA 1
ATOM 2599 C C . ASN C 3 101 ? 42.447 7.826 45.807 1.00 79.98 280 ASN C C 1
ATOM 2600 O O . ASN C 3 101 ? 43.548 7.561 45.337 1.00 80.62 280 ASN C O 1
ATOM 2605 N N . SER C 3 102 ? 41.934 7.184 46.852 1.00 78.30 281 SER C N 1
ATOM 2606 C CA . SER C 3 102 ? 42.634 6.070 47.492 1.00 79.44 281 SER C CA 1
ATOM 2607 C C . SER C 3 102 ? 42.638 4.767 46.660 1.00 75.87 281 SER C C 1
ATOM 2608 O O . SER C 3 102 ? 43.218 3.759 47.079 1.00 76.17 281 SER C O 1
ATOM 2611 N N . THR C 3 103 ? 41.985 4.786 45.501 1.00 72.10 282 THR C N 1
ATOM 2612 C CA . THR C 3 103 ? 41.733 3.562 44.747 1.00 69.13 282 THR C CA 1
ATOM 2613 C C . THR C 3 103 ? 43.007 2.965 44.133 1.00 72.94 282 THR C C 1
ATOM 2614 O O . THR C 3 103 ? 43.777 3.653 43.461 1.00 75.02 282 THR C O 1
ATOM 2618 N N . GLU C 3 104 ? 43.205 1.675 44.397 1.00 74.05 283 GLU C N 1
ATOM 2619 C CA . GLU C 3 104 ? 44.332 0.903 43.896 1.00 77.31 283 GLU C CA 1
ATOM 2620 C C . GLU C 3 104 ? 43.894 0.030 42.727 1.00 73.57 283 GLU C C 1
ATOM 2621 O O . GLU C 3 104 ? 42.987 -0.802 42.866 1.00 70.08 283 GLU C O 1
ATOM 2627 N N . ILE C 3 105 ? 44.545 0.227 41.582 1.00 73.94 284 ILE C N 1
ATOM 2628 C CA . ILE C 3 105 ? 44.394 -0.644 40.418 1.00 71.86 284 ILE C CA 1
ATOM 2629 C C . ILE C 3 105 ? 45.773 -1.132 39.959 1.00 78.72 284 ILE C C 1
ATOM 2630 O O . ILE C 3 105 ? 46.683 -0.332 39.691 1.00 81.03 284 ILE C O 1
ATOM 2635 N N . GLU C 3 106 ? 45.921 -2.451 39.896 1.00 81.06 285 GLU C N 1
ATOM 2636 C CA . GLU C 3 106 ? 47.120 -3.079 39.360 1.00 86.25 285 GLU C CA 1
ATOM 2637 C C . GLU C 3 106 ? 46.702 -4.271 38.507 1.00 86.20 285 GLU C C 1
ATOM 2638 O O . GLU C 3 106 ? 45.862 -5.066 38.924 1.00 83.84 285 GLU C O 1
ATOM 2644 N N . GLU C 3 107 ? 47.278 -4.377 37.308 1.00 88.94 286 GLU C N 1
ATOM 2645 C CA . GLU C 3 107 ? 46.929 -5.436 36.354 1.00 88.16 286 GLU C CA 1
ATOM 2646 C C . GLU C 3 107 ? 47.487 -6.811 36.751 1.00 92.60 286 GLU C C 1
ATOM 2647 O O . GLU C 3 107 ? 48.561 -6.912 37.347 1.00 97.00 286 GLU C O 1
ATOM 2653 N N . CYS C 3 108 ? 46.735 -7.857 36.406 1.00 91.93 287 CYS C N 1
ATOM 2654 C CA . CYS C 3 108 ? 47.059 -9.246 36.741 1.00 96.02 287 CYS C CA 1
ATOM 2655 C C . CYS C 3 108 ? 47.765 -9.985 35.622 1.00 102.84 287 CYS C C 1
ATOM 2656 O O . CYS C 3 108 ? 47.616 -9.646 34.447 1.00 101.72 287 CYS C O 1
ATOM 2659 N N . THR C 3 109 ? 48.510 -11.020 36.010 1.00 110.34 288 THR C N 1
ATOM 2660 C CA . THR C 3 109 ? 49.204 -11.896 35.075 1.00 117.20 288 THR C CA 1
ATOM 2661 C C . THR C 3 109 ? 48.413 -13.194 34.849 1.00 119.84 288 THR C C 1
ATOM 2662 O O . THR C 3 109 ? 48.558 -13.832 33.810 1.00 123.78 288 THR C O 1
ATOM 2666 N N . ASP C 3 110 ? 47.579 -13.574 35.819 1.00 119.81 289 ASP C N 1
ATOM 2667 C CA . ASP C 3 110 ? 46.643 -14.693 35.660 1.00 121.84 289 ASP C CA 1
ATOM 2668 C C . ASP C 3 110 ? 45.315 -14.208 35.107 1.00 117.03 289 ASP C C 1
ATOM 2669 O O . ASP C 3 110 ? 44.707 -13.286 35.656 1.00 108.94 289 ASP C O 1
ATOM 2674 N N . ALA C 3 111 ? 44.875 -14.839 34.021 1.00 121.85 290 ALA C N 1
ATOM 2675 C CA . ALA C 3 111 ? 43.567 -14.561 33.429 1.00 119.33 290 ALA C CA 1
ATOM 2676 C C . ALA C 3 111 ? 42.617 -15.760 33.575 1.00 122.59 290 ALA C C 1
ATOM 2677 O O . ALA C 3 111 ? 41.422 -15.648 33.295 1.00 122.50 290 ALA C O 1
ATOM 2679 N N . THR C 3 112 ? 43.149 -16.890 34.038 1.00 126.78 291 THR C N 1
ATOM 2680 C CA . THR C 3 112 ? 42.409 -18.158 34.083 1.00 127.15 291 THR C CA 1
ATOM 2681 C C . THR C 3 112 ? 41.245 -18.217 35.087 1.00 120.45 291 THR C C 1
ATOM 2682 O O . THR C 3 112 ? 40.226 -18.854 34.812 1.00 120.57 291 THR C O 1
ATOM 2686 N N . ASP C 3 113 ? 41.391 -17.563 36.238 1.00 114.99 292 ASP C N 1
ATOM 2687 C CA . ASP C 3 113 ? 40.309 -17.500 37.229 1.00 110.50 292 ASP C CA 1
ATOM 2688 C C . ASP C 3 113 ? 39.106 -16.764 36.655 1.00 103.57 292 ASP C C 1
ATOM 2689 O O . ASP C 3 113 ? 37.961 -17.164 36.865 1.00 101.72 292 ASP C O 1
ATOM 2694 N N . VAL C 3 114 ? 39.386 -15.675 35.944 1.00 98.45 293 VAL C N 1
ATOM 2695 C CA . VAL C 3 114 ? 38.363 -14.784 35.412 1.00 91.09 293 VAL C CA 1
ATOM 2696 C C . VAL C 3 114 ? 37.787 -15.300 34.094 1.00 91.84 293 VAL C C 1
ATOM 2697 O O . VAL C 3 114 ? 38.535 -15.621 33.173 1.00 96.75 293 VAL C O 1
ATOM 2701 N N . PRO C 3 115 ? 36.450 -15.371 34.000 1.00 87.87 294 PRO C N 1
ATOM 2702 C CA . PRO C 3 115 ? 35.804 -15.780 32.755 1.00 89.11 294 PRO C CA 1
ATOM 2703 C C . PRO C 3 115 ? 36.059 -14.783 31.628 1.00 86.98 294 PRO C C 1
ATOM 2704 O O . PRO C 3 115 ? 36.331 -13.606 31.881 1.00 83.34 294 PRO C O 1
ATOM 2708 N N . GLU C 3 116 ? 35.981 -15.260 30.393 1.00 90.25 295 GLU C N 1
ATOM 2709 C CA . GLU C 3 116 ? 36.147 -14.396 29.232 1.00 89.38 295 GLU C CA 1
ATOM 2710 C C . GLU C 3 116 ? 34.800 -14.147 28.558 1.00 86.43 295 GLU C C 1
ATOM 2711 O O . GLU C 3 116 ? 33.888 -14.977 28.642 1.00 86.68 295 GLU C O 1
ATOM 2717 N N . VAL C 3 117 ? 34.673 -12.985 27.926 1.00 82.36 296 VAL C N 1
ATOM 2718 C CA . VAL C 3 117 ? 33.427 -12.601 27.282 1.00 79.40 296 VAL C CA 1
ATOM 2719 C C . VAL C 3 117 ? 32.951 -13.659 26.287 1.00 84.88 296 VAL C C 1
ATOM 2720 O O . VAL C 3 117 ? 33.672 -14.031 25.346 1.00 89.67 296 VAL C O 1
ATOM 2724 N N . LYS C 3 118 ? 31.741 -14.157 26.523 1.00 84.24 297 LYS C N 1
ATOM 2725 C CA . LYS C 3 118 ? 31.142 -15.142 25.637 1.00 90.12 297 LYS C CA 1
ATOM 2726 C C . LYS C 3 118 ? 30.308 -14.499 24.569 1.00 89.18 297 LYS C C 1
ATOM 2727 O O . LYS C 3 118 ? 29.730 -13.439 24.761 1.00 86.79 297 LYS C O 1
ATOM 2733 N N . TYR C 3 119 ? 30.194 -15.181 23.454 1.00 90.61 298 TYR C N 1
ATOM 2734 C CA . TYR C 3 119 ? 29.513 -14.595 22.342 1.00 86.78 298 TYR C CA 1
ATOM 2735 C C . TYR C 3 119 ? 28.389 -15.496 21.897 1.00 87.31 298 TYR C C 1
ATOM 2736 O O . TYR C 3 119 ? 28.552 -16.714 21.822 1.00 90.62 298 TYR C O 1
ATOM 2745 N N . GLU C 3 120 ? 27.235 -14.892 21.648 1.00 84.38 299 GLU C N 1
ATOM 2746 C CA . GLU C 3 120 ? 26.124 -15.591 21.021 1.00 85.05 299 GLU C CA 1
ATOM 2747 C C . GLU C 3 120 ? 25.852 -14.925 19.683 1.00 81.53 299 GLU C C 1
ATOM 2748 O O . GLU C 3 120 ? 25.038 -13.998 19.567 1.00 79.29 299 GLU C O 1
ATOM 2754 N N . PHE C 3 121 ? 26.563 -15.404 18.672 1.00 81.22 300 PHE C N 1
ATOM 2755 C CA . PHE C 3 121 ? 26.564 -14.753 17.379 1.00 78.57 300 PHE C CA 1
ATOM 2756 C C . PHE C 3 121 ? 25.320 -14.999 16.556 1.00 79.75 300 PHE C C 1
ATOM 2757 O O . PHE C 3 121 ? 24.808 -16.114 16.474 1.00 82.36 300 PHE C O 1
ATOM 2765 N N . VAL C 3 122 ? 24.854 -13.926 15.941 1.00 78.31 301 VAL C N 1
ATOM 2766 C CA . VAL C 3 122 ? 23.771 -13.978 14.985 1.00 79.82 301 VAL C CA 1
ATOM 2767 C C . VAL C 3 122 ? 24.393 -13.716 13.615 1.00 79.78 301 VAL C C 1
ATOM 2768 O O . VAL C 3 122 ? 25.074 -12.698 13.420 1.00 76.86 301 VAL C O 1
ATOM 2772 N N . ARG C 3 123 ? 24.184 -14.646 12.682 1.00 83.21 302 ARG C N 1
ATOM 2773 C CA . ARG C 3 123 ? 24.662 -14.468 11.313 1.00 84.41 302 ARG C CA 1
ATOM 2774 C C . ARG C 3 123 ? 23.878 -13.332 10.675 1.00 82.10 302 ARG C C 1
ATOM 2775 O O . ARG C 3 123 ? 22.687 -13.182 10.939 1.00 81.68 302 ARG C O 1
ATOM 2783 N N . ILE C 3 124 ? 24.553 -12.531 9.852 1.00 81.29 303 ILE C N 1
ATOM 2784 C CA . ILE C 3 124 ? 23.947 -11.364 9.180 1.00 80.90 303 ILE C CA 1
ATOM 2785 C C . ILE C 3 124 ? 22.590 -11.663 8.500 1.00 85.07 303 ILE C C 1
ATOM 2786 O O . ILE C 3 124 ? 21.681 -10.826 8.529 1.00 84.80 303 ILE C O 1
ATOM 2791 N N . ASN C 3 125 ? 22.453 -12.842 7.891 1.00 88.93 304 ASN C N 1
ATOM 2792 C CA . ASN C 3 125 ? 21.180 -13.231 7.274 1.00 92.83 304 ASN C CA 1
ATOM 2793 C C . ASN C 3 125 ? 20.046 -13.530 8.272 1.00 93.20 304 ASN C C 1
ATOM 2794 O O . ASN C 3 125 ? 18.875 -13.544 7.899 1.00 96.22 304 ASN C O 1
ATOM 2799 N N . GLU C 3 126 ? 20.394 -13.743 9.538 1.00 91.35 305 GLU C N 1
ATOM 2800 C CA . GLU C 3 126 ? 19.410 -14.113 10.563 1.00 92.36 305 GLU C CA 1
ATOM 2801 C C . GLU C 3 126 ? 18.847 -12.898 11.317 1.00 88.39 305 GLU C C 1
ATOM 2802 O O . GLU C 3 126 ? 17.828 -12.998 12.009 1.00 88.26 305 GLU C O 1
ATOM 2808 N N . LEU C 3 127 ? 19.510 -11.753 11.154 1.00 84.09 306 LEU C N 1
ATOM 2809 C CA . LEU C 3 127 ? 19.179 -10.520 11.870 1.00 79.89 306 LEU C CA 1
ATOM 2810 C C . LEU C 3 127 ? 17.747 -10.083 11.692 1.00 81.11 306 LEU C C 1
ATOM 2811 O O . LEU C 3 127 ? 17.180 -9.446 12.572 1.00 79.89 306 LEU C O 1
ATOM 2816 N N . GLU C 3 128 ? 17.166 -10.407 10.546 1.00 84.61 307 GLU C N 1
ATOM 2817 C CA . GLU C 3 128 ? 15.801 -9.995 10.272 1.00 86.94 307 GLU C CA 1
ATOM 2818 C C . GLU C 3 128 ? 14.805 -10.682 11.206 1.00 88.07 307 GLU C C 1
ATOM 2819 O O . GLU C 3 128 ? 13.655 -10.264 11.300 1.00 90.12 307 GLU C O 1
ATOM 2825 N N . SER C 3 129 ? 15.266 -11.711 11.915 1.00 87.75 308 SER C N 1
ATOM 2826 C CA . SER C 3 129 ? 14.445 -12.399 12.921 1.00 89.94 308 SER C CA 1
ATOM 2827 C C . SER C 3 129 ? 14.564 -11.790 14.335 1.00 87.06 308 SER C C 1
ATOM 2828 O O . SER C 3 129 ? 13.699 -12.002 15.182 1.00 87.68 308 SER C O 1
ATOM 2831 N N . VAL C 3 130 ? 15.643 -11.049 14.579 1.00 84.52 309 VAL C N 1
ATOM 2832 C CA . VAL C 3 130 ? 15.827 -10.267 15.810 1.00 82.59 309 VAL C CA 1
ATOM 2833 C C . VAL C 3 130 ? 14.984 -8.997 15.721 1.00 82.83 309 VAL C C 1
ATOM 2834 O O . VAL C 3 130 ? 14.964 -8.334 14.679 1.00 82.85 309 VAL C O 1
ATOM 2838 N N . GLU C 3 131 ? 14.301 -8.645 16.803 1.00 82.89 310 GLU C N 1
ATOM 2839 C CA . GLU C 3 131 ? 13.479 -7.441 16.783 1.00 84.13 310 GLU C CA 1
ATOM 2840 C C . GLU C 3 131 ? 14.272 -6.186 17.131 1.00 81.41 310 GLU C C 1
ATOM 2841 O O . GLU C 3 131 ? 15.307 -6.249 17.811 1.00 79.96 310 GLU C O 1
ATOM 2847 N N . ALA C 3 132 ? 13.770 -5.048 16.658 1.00 80.99 311 ALA C N 1
ATOM 2848 C CA . ALA C 3 132 ? 14.442 -3.766 16.819 1.00 78.40 311 ALA C CA 1
ATOM 2849 C C . ALA C 3 132 ? 14.682 -3.390 18.287 1.00 78.37 311 ALA C C 1
ATOM 2850 O O . ALA C 3 132 ? 14.120 -4.000 19.202 1.00 80.11 311 ALA C O 1
ATOM 2852 N N . ASN C 3 133 ? 15.537 -2.390 18.488 1.00 77.11 312 ASN C N 1
ATOM 2853 C CA . ASN C 3 133 ? 16.005 -1.965 19.813 1.00 77.23 312 ASN C CA 1
ATOM 2854 C C . ASN C 3 133 ? 16.382 -3.102 20.784 1.00 77.44 312 ASN C C 1
ATOM 2855 O O . ASN C 3 133 ? 16.023 -3.083 21.957 1.00 79.17 312 ASN C O 1
ATOM 2860 N N . GLN C 3 134 ? 17.111 -4.092 20.282 1.00 77.48 313 GLN C N 1
ATOM 2861 C CA . GLN C 3 134 ? 17.573 -5.190 21.119 1.00 79.79 313 GLN C CA 1
ATOM 2862 C C . GLN C 3 134 ? 19.061 -5.506 20.975 1.00 80.36 313 GLN C C 1
ATOM 2863 O O . GLN C 3 134 ? 19.665 -5.274 19.915 1.00 78.27 313 GLN C O 1
ATOM 2869 N N . GLN C 3 135 ? 19.632 -6.028 22.066 1.00 82.50 314 GLN C N 1
ATOM 2870 C CA . GLN C 3 135 ? 21.043 -6.417 22.155 1.00 81.05 314 GLN C CA 1
ATOM 2871 C C . GLN C 3 135 ? 21.273 -7.672 21.348 1.00 78.88 314 GLN C C 1
ATOM 2872 O O . GLN C 3 135 ? 20.439 -8.576 21.363 1.00 79.36 314 GLN C O 1
ATOM 2878 N N . CYS C 3 136 ? 22.423 -7.734 20.682 1.00 75.98 315 CYS C N 1
ATOM 2879 C CA . CYS C 3 136 ? 22.756 -8.844 19.802 1.00 75.77 315 CYS C CA 1
ATOM 2880 C C . CYS C 3 136 ? 24.268 -8.918 19.568 1.00 72.93 315 CYS C C 1
ATOM 2881 O O . CYS C 3 136 ? 24.961 -7.908 19.692 1.00 71.40 315 CYS C O 1
ATOM 2884 N N . ASP C 3 137 ? 24.773 -10.114 19.264 1.00 72.59 316 ASP C N 1
ATOM 2885 C CA . ASP C 3 137 ? 26.192 -10.301 18.957 1.00 71.99 316 ASP C CA 1
ATOM 2886 C C . ASP C 3 137 ? 26.415 -10.630 17.489 1.00 70.53 316 ASP C C 1
ATOM 2887 O O . ASP C 3 137 ? 25.735 -11.491 16.944 1.00 72.78 316 ASP C O 1
ATOM 2892 N N . VAL C 3 138 ? 27.381 -9.965 16.859 1.00 67.61 317 VAL C N 1
ATOM 2893 C CA . VAL C 3 138 ? 27.649 -10.158 15.428 1.00 67.50 317 VAL C CA 1
ATOM 2894 C C . VAL C 3 138 ? 29.142 -10.227 15.120 1.00 67.58 317 VAL C C 1
ATOM 2895 O O . VAL C 3 138 ? 29.914 -9.400 15.599 1.00 65.55 317 VAL C O 1
ATOM 2899 N N . ILE C 3 139 ? 29.527 -11.224 14.320 1.00 70.56 318 ILE C N 1
ATOM 2900 C CA . ILE C 3 139 ? 30.862 -11.291 13.710 1.00 72.22 318 ILE C CA 1
ATOM 2901 C C . ILE C 3 139 ? 30.792 -11.296 12.168 1.00 74.01 318 ILE C C 1
ATOM 2902 O O . ILE C 3 139 ? 29.821 -11.785 11.578 1.00 75.76 318 ILE C O 1
ATOM 2907 N N . GLY C 3 140 ? 31.819 -10.744 11.525 1.00 74.19 319 GLY C N 1
ATOM 2908 C CA . GLY C 3 140 ? 31.892 -10.705 10.065 1.00 74.70 319 GLY C CA 1
ATOM 2909 C C . GLY C 3 140 ? 33.108 -9.964 9.550 1.00 74.24 319 GLY C C 1
ATOM 2910 O O . GLY C 3 140 ? 33.849 -9.347 10.322 1.00 73.18 319 GLY C O 1
ATOM 2911 N N . ILE C 3 141 ? 33.313 -10.030 8.239 1.00 75.81 320 ILE C N 1
ATOM 2912 C CA . ILE C 3 141 ? 34.400 -9.312 7.591 1.00 76.65 320 ILE C CA 1
ATOM 2913 C C . ILE C 3 141 ? 33.962 -7.876 7.379 1.00 74.39 320 ILE C C 1
ATOM 2914 O O . ILE C 3 141 ? 32.836 -7.625 6.947 1.00 72.88 320 ILE C O 1
ATOM 2919 N N . LEU C 3 142 ? 34.847 -6.940 7.717 1.00 74.93 321 LEU C N 1
ATOM 2920 C CA . LEU C 3 142 ? 34.692 -5.540 7.328 1.00 75.12 321 LEU C CA 1
ATOM 2921 C C . LEU C 3 142 ? 34.999 -5.404 5.841 1.00 79.70 321 LEU C C 1
ATOM 2922 O O . LEU C 3 142 ? 36.083 -5.776 5.381 1.00 83.11 321 LEU C O 1
ATOM 2927 N N . ASP C 3 143 ? 34.038 -4.878 5.093 1.00 80.86 322 ASP C N 1
ATOM 2928 C CA . ASP C 3 143 ? 34.210 -4.673 3.663 1.00 85.70 322 ASP C CA 1
ATOM 2929 C C . ASP C 3 143 ? 34.839 -3.298 3.393 1.00 86.99 322 ASP C C 1
ATOM 2930 O O . ASP C 3 143 ? 35.882 -3.186 2.737 1.00 90.10 322 ASP C O 1
ATOM 2935 N N . SER C 3 144 ? 34.188 -2.266 3.921 1.00 84.96 323 SER C N 1
ATOM 2936 C CA . SER C 3 144 ? 34.618 -0.884 3.792 1.00 85.49 323 SER C CA 1
ATOM 2937 C C . SER C 3 144 ? 33.993 -0.098 4.935 1.00 81.61 323 SER C C 1
ATOM 2938 O O . SER C 3 144 ? 33.176 -0.630 5.703 1.00 80.77 323 SER C O 1
ATOM 2941 N N . TYR C 3 145 ? 34.365 1.168 5.054 1.00 79.00 324 TYR C N 1
ATOM 2942 C CA . TYR C 3 145 ? 33.752 2.016 6.055 1.00 74.49 324 TYR C CA 1
ATOM 2943 C C . TYR C 3 145 ? 33.537 3.422 5.544 1.00 75.52 324 TYR C C 1
ATOM 2944 O O . TYR C 3 145 ? 34.325 3.932 4.747 1.00 78.21 324 TYR C O 1
ATOM 2953 N N . GLY C 3 146 ? 32.457 4.039 6.011 1.00 73.24 325 GLY C N 1
ATOM 2954 C CA . GLY C 3 146 ? 32.107 5.376 5.596 1.00 74.73 325 GLY C CA 1
ATOM 2955 C C . GLY C 3 146 ? 33.071 6.430 6.104 1.00 75.18 325 GLY C C 1
ATOM 2956 O O . GLY C 3 146 ? 33.975 6.146 6.906 1.00 73.04 325 GLY C O 1
ATOM 2957 N N . GLU C 3 147 ? 32.881 7.649 5.606 1.00 77.60 326 GLU C N 1
ATOM 2958 C CA . GLU C 3 147 ? 33.555 8.808 6.141 1.00 78.26 326 GLU C CA 1
ATOM 2959 C C . GLU C 3 147 ? 32.905 9.142 7.480 1.00 74.87 326 GLU C C 1
ATOM 2960 O O . GLU C 3 147 ? 31.778 8.723 7.763 1.00 71.86 326 GLU C O 1
ATOM 2966 N N . LEU C 3 148 ? 33.645 9.875 8.300 1.00 75.54 327 LEU C N 1
ATOM 2967 C CA . LEU C 3 148 ? 33.145 10.401 9.551 1.00 74.82 327 LEU C CA 1
ATOM 2968 C C . LEU C 3 148 ? 32.208 11.585 9.317 1.00 77.83 327 LEU C C 1
ATOM 2969 O O . LEU C 3 148 ? 32.591 12.569 8.679 1.00 81.57 327 LEU C O 1
ATOM 2974 N N . SER C 3 149 ? 30.993 11.489 9.852 1.00 77.41 328 SER C N 1
ATOM 2975 C CA . SER C 3 149 ? 30.030 12.582 9.784 1.00 81.04 328 SER C CA 1
ATOM 2976 C C . SER C 3 149 ? 29.735 13.140 11.166 1.00 81.65 328 SER C C 1
ATOM 2977 O O . SER C 3 149 ? 29.585 12.396 12.140 1.00 77.71 328 SER C O 1
ATOM 2980 N N . GLU C 3 150 ? 29.649 14.463 11.235 1.00 87.39 329 GLU C N 1
ATOM 2981 C CA . GLU C 3 150 ? 29.334 15.142 12.470 1.00 90.35 329 GLU C CA 1
ATOM 2982 C C . GLU C 3 150 ? 27.961 15.766 12.378 1.00 92.37 329 GLU C C 1
ATOM 2983 O O . GLU C 3 150 ? 27.708 16.604 11.514 1.00 94.91 329 GLU C O 1
ATOM 2989 N N . ILE C 3 151 ? 27.078 15.353 13.280 1.00 91.59 330 ILE C N 1
ATOM 2990 C CA . ILE C 3 151 ? 25.719 15.871 13.303 1.00 94.10 330 ILE C CA 1
ATOM 2991 C C . ILE C 3 151 ? 25.280 16.212 14.714 1.00 95.76 330 ILE C C 1
ATOM 2992 O O . ILE C 3 151 ? 25.508 15.431 15.649 1.00 92.89 330 ILE C O 1
ATOM 2997 N N . VAL C 3 152 ? 24.664 17.392 14.841 1.00 100.92 331 VAL C N 1
ATOM 2998 C CA . VAL C 3 152 ? 23.927 17.813 16.042 1.00 102.31 331 VAL C CA 1
ATOM 2999 C C . VAL C 3 152 ? 22.587 17.082 16.058 1.00 101.49 331 VAL C C 1
ATOM 3000 O O . VAL C 3 152 ? 21.718 17.326 15.211 1.00 103.35 331 VAL C O 1
ATOM 3004 N N . SER C 3 153 ? 22.439 16.171 17.013 1.00 98.87 332 SER C N 1
ATOM 3005 C CA . SER C 3 153 ? 21.190 15.459 17.195 1.00 99.09 332 SER C CA 1
ATOM 3006 C C . SER C 3 153 ? 20.138 16.449 17.645 1.00 103.41 332 SER C C 1
ATOM 3007 O O . SER C 3 153 ? 20.377 17.235 18.566 1.00 105.33 332 SER C O 1
ATOM 3010 N N . LYS C 3 154 ? 18.988 16.422 16.974 1.00 105.68 333 LYS C N 1
ATOM 3011 C CA . LYS C 3 154 ? 17.843 17.249 17.348 1.00 111.01 333 LYS C CA 1
ATOM 3012 C C . LYS C 3 154 ? 17.381 16.893 18.762 1.00 110.85 333 LYS C C 1
ATOM 3013 O O . LYS C 3 154 ? 16.984 17.771 19.537 1.00 113.06 333 LYS C O 1
ATOM 3019 N N . ALA C 3 155 ? 17.470 15.601 19.085 1.00 107.42 334 ALA C N 1
ATOM 3020 C CA . ALA C 3 155 ? 17.182 15.090 20.424 1.00 106.84 334 ALA C CA 1
ATOM 3021 C C . ALA C 3 155 ? 17.925 15.885 21.510 1.00 107.75 334 ALA C C 1
ATOM 3022 O O . ALA C 3 155 ? 17.307 16.593 22.301 1.00 109.84 334 ALA C O 1
ATOM 3024 N N . SER C 3 156 ? 19.253 15.784 21.514 1.00 106.58 335 SER C N 1
ATOM 3025 C CA . SER C 3 156 ? 20.092 16.368 22.564 1.00 106.40 335 SER C CA 1
ATOM 3026 C C . SER C 3 156 ? 20.302 17.855 22.350 1.00 108.61 335 SER C C 1
ATOM 3027 O O . SER C 3 156 ? 19.870 18.663 23.167 1.00 111.35 335 SER C O 1
ATOM 3030 N N . GLN C 3 157 ? 20.949 18.184 21.230 1.00 107.71 336 GLN C N 1
ATOM 3031 C CA . GLN C 3 157 ? 21.418 19.535 20.864 1.00 111.36 336 GLN C CA 1
ATOM 3032 C C . GLN C 3 157 ? 22.915 19.702 21.161 1.00 110.88 336 GLN C C 1
ATOM 3033 O O . GLN C 3 157 ? 23.369 20.766 21.600 1.00 114.18 336 GLN C O 1
ATOM 3039 N N . ARG C 3 158 ? 23.666 18.630 20.902 1.00 106.69 337 ARG C N 1
ATOM 3040 C CA . ARG C 3 158 ? 25.121 18.594 21.065 1.00 105.55 337 ARG C CA 1
ATOM 3041 C C . ARG C 3 158 ? 25.745 17.761 19.934 1.00 100.55 337 ARG C C 1
ATOM 3042 O O . ARG C 3 158 ? 25.253 16.667 19.645 1.00 97.14 337 ARG C O 1
ATOM 3050 N N . PRO C 3 159 ? 26.837 18.262 19.304 1.00 100.48 338 PRO C N 1
ATOM 3051 C CA . PRO C 3 159 ? 27.454 17.592 18.141 1.00 97.00 338 PRO C CA 1
ATOM 3052 C C . PRO C 3 159 ? 27.793 16.127 18.411 1.00 92.05 338 PRO C C 1
ATOM 3053 O O . PRO C 3 159 ? 28.049 15.766 19.562 1.00 90.84 338 PRO C O 1
ATOM 3057 N N . VAL C 3 160 ? 27.777 15.294 17.367 1.00 89.49 339 VAL C N 1
ATOM 3058 C CA . VAL C 3 160 ? 28.121 13.870 17.513 1.00 86.33 339 VAL C CA 1
ATOM 3059 C C . VAL C 3 160 ? 28.964 13.323 16.360 1.00 84.50 339 VAL C C 1
ATOM 3060 O O . VAL C 3 160 ? 28.612 13.490 15.190 1.00 85.46 339 VAL C O 1
ATOM 3064 N N . GLN C 3 161 ? 30.064 12.655 16.700 1.00 82.98 340 GLN C N 1
ATOM 3065 C CA . GLN C 3 161 ? 30.871 11.938 15.702 1.00 82.65 340 GLN C CA 1
ATOM 3066 C C . GLN C 3 161 ? 30.243 10.594 15.348 1.00 77.37 340 GLN C C 1
ATOM 3067 O O . GLN C 3 161 ? 29.804 9.856 16.228 1.00 75.58 340 GLN C O 1
ATOM 3073 N N . LYS C 3 162 ? 30.236 10.271 14.059 1.00 74.78 341 LYS C N 1
ATOM 3074 C CA . LYS C 3 162 ? 29.546 9.090 13.566 1.00 70.60 341 LYS C CA 1
ATOM 3075 C C . LYS C 3 162 ? 30.326 8.479 12.407 1.00 68.82 341 LYS C C 1
ATOM 3076 O O . LYS C 3 162 ? 30.914 9.210 11.622 1.00 70.21 341 LYS C O 1
ATOM 3082 N N . ARG C 3 163 ? 30.341 7.152 12.305 1.00 65.84 342 ARG C N 1
ATOM 3083 C CA . ARG C 3 163 ? 30.893 6.487 11.120 1.00 66.54 342 ARG C CA 1
ATOM 3084 C C . ARG C 3 163 ? 30.219 5.140 10.853 1.00 64.94 342 ARG C C 1
ATOM 3085 O O . ARG C 3 163 ? 29.757 4.479 11.778 1.00 62.41 342 ARG C O 1
ATOM 3093 N N . GLU C 3 164 ? 30.174 4.747 9.579 1.00 66.37 343 GLU C N 1
ATOM 3094 C CA . GLU C 3 164 ? 29.482 3.533 9.162 1.00 65.39 343 GLU C CA 1
ATOM 3095 C C . GLU C 3 164 ? 30.401 2.500 8.543 1.00 65.25 343 GLU C C 1
ATOM 3096 O O . GLU C 3 164 ? 31.228 2.826 7.700 1.00 68.11 343 GLU C O 1
ATOM 3102 N N . LEU C 3 165 ? 30.233 1.253 8.971 1.00 62.96 344 LEU C N 1
ATOM 3103 C CA . LEU C 3 165 ? 30.989 0.123 8.452 1.00 63.90 344 LEU C CA 1
ATOM 3104 C C . LEU C 3 165 ? 30.047 -0.818 7.731 1.00 64.45 344 LEU C C 1
ATOM 3105 O O . LEU C 3 165 ? 28.887 -0.952 8.114 1.00 62.91 344 LEU C O 1
ATOM 3110 N N . THR C 3 166 ? 30.552 -1.478 6.695 1.00 67.25 345 THR C N 1
ATOM 3111 C CA . THR C 3 166 ? 29.791 -2.521 6.006 1.00 69.22 345 THR C CA 1
ATOM 3112 C C . THR C 3 166 ? 30.354 -3.887 6.407 1.00 70.23 345 THR C C 1
ATOM 3113 O O . THR C 3 166 ? 31.547 -4.155 6.218 1.00 72.71 345 THR C O 1
ATOM 3117 N N . LEU C 3 167 ? 29.497 -4.734 6.972 1.00 68.89 346 LEU C N 1
ATOM 3118 C CA . LEU C 3 167 ? 29.899 -6.057 7.438 1.00 69.01 346 LEU C CA 1
ATOM 3119 C C . LEU C 3 167 ? 29.255 -7.115 6.590 1.00 71.47 346 LEU C C 1
ATOM 3120 O O . LEU C 3 167 ? 28.136 -6.926 6.122 1.00 72.73 346 LEU C O 1
ATOM 3125 N N . VAL C 3 168 ? 29.963 -8.228 6.412 1.00 73.15 347 VAL C N 1
ATOM 3126 C CA . VAL C 3 168 ? 29.566 -9.298 5.497 1.00 76.49 347 VAL C CA 1
ATOM 3127 C C . VAL C 3 168 ? 29.869 -10.667 6.123 1.00 77.71 347 VAL C C 1
ATOM 3128 O O . VAL C 3 168 ? 30.888 -10.830 6.803 1.00 76.79 347 VAL C O 1
ATOM 3132 N N . ASP C 3 169 ? 28.980 -11.638 5.913 1.00 79.96 348 ASP C N 1
ATOM 3133 C CA . ASP C 3 169 ? 29.292 -13.030 6.251 1.00 83.00 348 ASP C CA 1
ATOM 3134 C C . ASP C 3 169 ? 28.874 -14.063 5.183 1.00 87.36 348 ASP C C 1
ATOM 3135 O O . ASP C 3 169 ? 28.343 -13.702 4.126 1.00 88.69 348 ASP C O 1
ATOM 3140 N N . GLN C 3 170 ? 29.127 -15.339 5.478 1.00 89.58 349 GLN C N 1
ATOM 3141 C CA . GLN C 3 170 ? 28.842 -16.460 4.570 1.00 94.61 349 GLN C CA 1
ATOM 3142 C C . GLN C 3 170 ? 27.435 -16.385 3.986 1.00 95.85 349 GLN C C 1
ATOM 3143 O O . GLN C 3 170 ? 27.174 -16.930 2.914 1.00 100.07 349 GLN C O 1
ATOM 3149 N N . GLY C 3 171 ? 26.535 -15.708 4.699 1.00 92.31 350 GLY C N 1
ATOM 3150 C CA . GLY C 3 171 ? 25.160 -15.529 4.251 1.00 93.89 350 GLY C CA 1
ATOM 3151 C C . GLY C 3 171 ? 25.039 -14.747 2.956 1.00 96.12 350 GLY C C 1
ATOM 3152 O O . GLY C 3 171 ? 23.967 -14.721 2.352 1.00 98.36 350 GLY C O 1
ATOM 3153 N N . ASN C 3 172 ? 26.145 -14.127 2.531 1.00 96.16 351 ASN C N 1
ATOM 3154 C CA . ASN C 3 172 ? 26.205 -13.267 1.334 1.00 98.41 351 ASN C CA 1
ATOM 3155 C C . ASN C 3 172 ? 25.354 -12.003 1.447 1.00 96.13 351 ASN C C 1
ATOM 3156 O O . ASN C 3 172 ? 24.972 -11.406 0.434 1.00 98.54 351 ASN C O 1
ATOM 3161 N N . ARG C 3 173 ? 25.059 -11.607 2.684 1.00 92.16 352 ARG C N 1
ATOM 3162 C CA . ARG C 3 173 ? 24.293 -10.397 2.947 1.00 89.99 352 ARG C CA 1
ATOM 3163 C C . ARG C 3 173 ? 25.156 -9.422 3.735 1.00 86.40 352 ARG C C 1
ATOM 3164 O O . ARG C 3 173 ? 25.905 -9.828 4.631 1.00 84.35 352 ARG C O 1
ATOM 3172 N N . SER C 3 174 ? 25.061 -8.144 3.374 1.00 85.98 353 SER C N 1
ATOM 3173 C CA . SER C 3 174 ? 25.808 -7.085 4.043 1.00 82.71 353 SER C CA 1
ATOM 3174 C C . SER C 3 174 ? 24.877 -6.184 4.844 1.00 80.17 353 SER C C 1
ATOM 3175 O O . SER C 3 174 ? 23.715 -5.992 4.470 1.00 81.27 353 SER C O 1
ATOM 3178 N N . VAL C 3 175 ? 25.400 -5.640 5.943 1.00 77.17 354 VAL C N 1
ATOM 3179 C CA . VAL C 3 175 ? 24.621 -4.801 6.855 1.00 75.08 354 VAL C CA 1
ATOM 3180 C C . VAL C 3 175 ? 25.451 -3.599 7.309 1.00 72.45 354 VAL C C 1
ATOM 3181 O O . VAL C 3 175 ? 26.664 -3.706 7.472 1.00 72.11 354 VAL C O 1
ATOM 3185 N N . LYS C 3 176 ? 24.801 -2.456 7.490 1.00 71.57 355 LYS C N 1
ATOM 3186 C CA . LYS C 3 176 ? 25.498 -1.268 7.976 1.00 70.33 355 LYS C CA 1
ATOM 3187 C C . LYS C 3 176 ? 25.573 -1.253 9.516 1.00 67.62 355 LYS C C 1
ATOM 3188 O O . LYS C 3 176 ? 24.632 -1.663 10.206 1.00 67.86 355 LYS C O 1
ATOM 3194 N N . LEU C 3 177 ? 26.708 -0.804 10.048 1.00 65.28 356 LEU C N 1
ATOM 3195 C CA . LEU C 3 177 ? 26.861 -0.609 11.485 1.00 62.06 356 LEU C CA 1
ATOM 3196 C C . LEU C 3 177 ? 27.464 0.760 11.780 1.00 61.84 356 LEU C C 1
ATOM 3197 O O . LEU C 3 177 ? 28.489 1.134 11.204 1.00 62.37 356 LEU C O 1
ATOM 3202 N N . THR C 3 178 ? 26.834 1.498 12.689 1.00 60.90 357 THR C N 1
ATOM 3203 C CA . THR C 3 178 ? 27.324 2.824 13.074 1.00 61.47 357 THR C CA 1
ATOM 3204 C C . THR C 3 178 ? 28.250 2.774 14.303 1.00 60.41 357 THR C C 1
ATOM 3205 O O . THR C 3 178 ? 27.929 2.112 15.295 1.00 60.08 357 THR C O 1
ATOM 3209 N N . LEU C 3 179 ? 29.397 3.451 14.214 1.00 60.37 358 LEU C N 1
ATOM 3210 C CA . LEU C 3 179 ? 30.229 3.748 15.381 1.00 60.35 358 LEU C CA 1
ATOM 3211 C C . LEU C 3 179 ? 29.963 5.166 15.810 1.00 61.96 358 LEU C C 1
ATOM 3212 O O . LEU C 3 179 ? 29.750 6.039 14.973 1.00 64.67 358 LEU C O 1
ATOM 3217 N N . TRP C 3 180 ? 30.005 5.404 17.112 1.00 62.19 359 TRP C N 1
ATOM 3218 C CA . TRP C 3 180 ? 29.826 6.738 17.639 1.00 63.83 359 TRP C CA 1
ATOM 3219 C C . TRP C 3 180 ? 31.082 7.223 18.285 1.00 66.39 359 TRP C C 1
ATOM 3220 O O . TRP C 3 180 ? 32.001 6.440 18.531 1.00 66.89 359 TRP C O 1
ATOM 3231 N N . GLY C 3 181 ? 31.132 8.530 18.547 1.00 68.86 360 GLY C N 1
ATOM 3232 C CA . GLY C 3 181 ? 32.142 9.142 19.409 1.00 70.69 360 GLY C CA 1
ATOM 3233 C C . GLY C 3 181 ? 33.591 8.918 19.041 1.00 71.93 360 GLY C C 1
ATOM 3234 O O . GLY C 3 181 ? 33.968 8.967 17.877 1.00 72.51 360 GLY C O 1
ATOM 3235 N N . LYS C 3 182 ? 34.401 8.670 20.060 1.00 74.51 361 LYS C N 1
ATOM 3236 C CA . LYS C 3 182 ? 35.850 8.573 19.918 1.00 76.99 361 LYS C CA 1
ATOM 3237 C C . LYS C 3 182 ? 36.246 7.330 19.131 1.00 75.90 361 LYS C C 1
ATOM 3238 O O . LYS C 3 182 ? 37.191 7.369 18.351 1.00 77.10 361 LYS C O 1
ATOM 3244 N N . THR C 3 183 ? 35.516 6.236 19.341 1.00 74.65 362 THR C N 1
ATOM 3245 C CA . THR C 3 183 ? 35.733 4.992 18.595 1.00 74.53 362 THR C CA 1
ATOM 3246 C C . THR C 3 183 ? 35.545 5.226 17.096 1.00 74.58 362 THR C C 1
ATOM 3247 O O . THR C 3 183 ? 36.194 4.577 16.271 1.00 74.77 362 THR C O 1
ATOM 3251 N N . ALA C 3 184 ? 34.657 6.162 16.759 1.00 74.78 363 ALA C N 1
ATOM 3252 C CA . ALA C 3 184 ? 34.373 6.509 15.372 1.00 75.62 363 ALA C CA 1
ATOM 3253 C C . ALA C 3 184 ? 35.560 7.219 14.746 1.00 79.30 363 ALA C C 1
ATOM 3254 O O . ALA C 3 184 ? 36.114 6.740 13.759 1.00 82.39 363 ALA C O 1
ATOM 3256 N N . GLU C 3 185 ? 35.951 8.352 15.322 1.00 80.12 364 GLU C N 1
ATOM 3257 C CA . GLU C 3 185 ? 37.108 9.104 14.839 1.00 82.70 364 GLU C CA 1
ATOM 3258 C C . GLU C 3 185 ? 38.335 8.227 14.620 1.00 81.39 364 GLU C C 1
ATOM 3259 O O . GLU C 3 185 ? 38.811 8.083 13.495 1.00 82.16 364 GLU C O 1
ATOM 3265 N N . THR C 3 186 ? 38.810 7.622 15.704 1.00 79.74 365 THR C N 1
ATOM 3266 C CA . THR C 3 186 ? 40.086 6.914 15.732 1.00 80.34 365 THR C CA 1
ATOM 3267 C C . THR C 3 186 ? 40.088 5.618 14.936 1.00 78.48 365 THR C C 1
ATOM 3268 O O . THR C 3 186 ? 41.057 4.862 14.983 1.00 78.85 365 THR C O 1
ATOM 3272 N N . PHE C 3 187 ? 39.014 5.365 14.200 1.00 77.24 366 PHE C N 1
ATOM 3273 C CA . PHE C 3 187 ? 38.832 4.054 13.586 1.00 77.53 366 PHE C CA 1
ATOM 3274 C C . PHE C 3 187 ? 39.959 3.609 12.650 1.00 80.78 366 PHE C C 1
ATOM 3275 O O . PHE C 3 187 ? 40.441 2.476 12.775 1.00 82.39 366 PHE C O 1
ATOM 3283 N N . PRO C 3 188 ? 40.373 4.480 11.707 1.00 82.38 367 PRO C N 1
ATOM 3284 C CA . PRO C 3 188 ? 41.477 4.060 10.830 1.00 85.22 367 PRO C CA 1
ATOM 3285 C C . PRO C 3 188 ? 42.869 3.998 11.495 1.00 87.84 367 PRO C C 1
ATOM 3286 O O . PRO C 3 188 ? 43.785 3.432 10.913 1.00 90.89 367 PRO C O 1
ATOM 3290 N N . THR C 3 189 ? 43.010 4.566 12.695 1.00 87.83 368 THR C N 1
ATOM 3291 C CA . THR C 3 189 ? 44.193 4.377 13.559 1.00 89.99 368 THR C CA 1
ATOM 3292 C C . THR C 3 189 ? 44.563 2.901 13.754 1.00 90.49 368 THR C C 1
ATOM 3293 O O . THR C 3 189 ? 45.739 2.537 13.719 1.00 93.74 368 THR C O 1
ATOM 3297 N N . ASN C 3 190 ? 43.546 2.069 13.966 1.00 87.81 369 ASN C N 1
ATOM 3298 C CA . ASN C 3 190 ? 43.724 0.653 14.280 1.00 88.88 369 ASN C CA 1
ATOM 3299 C C . ASN C 3 190 ? 44.412 -0.100 13.158 1.00 91.90 369 ASN C C 1
ATOM 3300 O O . ASN C 3 190 ? 44.158 0.162 11.976 1.00 91.20 369 ASN C O 1
ATOM 3305 N N . ALA C 3 191 ? 45.286 -1.027 13.542 1.00 94.87 370 ALA C N 1
ATOM 3306 C CA . ALA C 3 191 ? 46.082 -1.786 12.590 1.00 98.04 370 ALA C CA 1
ATOM 3307 C C . ALA C 3 191 ? 45.221 -2.771 11.804 1.00 97.11 370 ALA C C 1
ATOM 3308 O O . ALA C 3 191 ? 44.222 -3.285 12.316 1.00 93.21 370 ALA C O 1
ATOM 3310 N N . GLY C 3 192 ? 45.612 -3.001 10.548 1.00 101.10 371 GLY C N 1
ATOM 3311 C CA . GLY C 3 192 ? 44.996 -4.010 9.674 1.00 101.41 371 GLY C CA 1
ATOM 3312 C C . GLY C 3 192 ? 43.577 -3.713 9.231 1.00 97.67 371 GLY C C 1
ATOM 3313 O O . GLY C 3 192 ? 42.896 -4.574 8.670 1.00 97.30 371 GLY C O 1
ATOM 3314 N N . VAL C 3 193 ? 43.145 -2.480 9.474 1.00 95.53 372 VAL C N 1
ATOM 3315 C CA . VAL C 3 193 ? 41.779 -2.038 9.200 1.00 91.54 372 VAL C CA 1
ATOM 3316 C C . VAL C 3 193 ? 41.412 -1.998 7.706 1.00 92.79 372 VAL C C 1
ATOM 3317 O O . VAL C 3 193 ? 40.236 -2.090 7.347 1.00 91.19 372 VAL C O 1
ATOM 3321 N N . ASP C 3 194 ? 42.411 -1.882 6.837 1.00 95.84 373 ASP C N 1
ATOM 3322 C CA . ASP C 3 194 ? 42.138 -1.740 5.412 1.00 97.06 373 ASP C CA 1
ATOM 3323 C C . ASP C 3 194 ? 42.205 -3.054 4.672 1.00 100.17 373 ASP C C 1
ATOM 3324 O O . ASP C 3 194 ? 41.518 -3.239 3.668 1.00 100.35 373 ASP C O 1
ATOM 3329 N N . GLU C 3 195 ? 43.021 -3.971 5.178 1.00 103.75 374 GLU C N 1
ATOM 3330 C CA . GLU C 3 195 ? 43.101 -5.306 4.603 1.00 108.81 374 GLU C CA 1
ATOM 3331 C C . GLU C 3 195 ? 42.049 -6.245 5.195 1.00 107.46 374 GLU C C 1
ATOM 3332 O O . GLU C 3 195 ? 42.379 -7.232 5.864 1.00 109.30 374 GLU C O 1
ATOM 3338 N N . LYS C 3 196 ? 40.781 -5.911 4.949 1.00 104.63 375 LYS C N 1
ATOM 3339 C CA . LYS C 3 196 ? 39.637 -6.806 5.197 1.00 102.06 375 LYS C CA 1
ATOM 3340 C C . LYS C 3 196 ? 39.660 -7.607 6.513 1.00 98.90 375 LYS C C 1
ATOM 3341 O O . LYS C 3 196 ? 39.598 -8.843 6.495 1.00 100.36 375 LYS C O 1
ATOM 3347 N N . PRO C 3 197 ? 39.717 -6.905 7.659 1.00 94.33 376 PRO C N 1
ATOM 3348 C CA . PRO C 3 197 ? 39.856 -7.630 8.910 1.00 92.87 376 PRO C CA 1
ATOM 3349 C C . PRO C 3 197 ? 38.547 -8.312 9.307 1.00 90.37 376 PRO C C 1
ATOM 3350 O O . PRO C 3 197 ? 37.497 -8.039 8.718 1.00 89.51 376 PRO C O 1
ATOM 3354 N N . VAL C 3 198 ? 38.615 -9.203 10.288 1.00 89.59 377 VAL C N 1
ATOM 3355 C CA . VAL C 3 198 ? 37.405 -9.683 10.930 1.00 86.29 377 VAL C CA 1
ATOM 3356 C C . VAL C 3 198 ? 37.133 -8.776 12.118 1.00 81.75 377 VAL C C 1
ATOM 3357 O O . VAL C 3 198 ? 38.051 -8.442 12.875 1.00 82.60 377 VAL C O 1
ATOM 3361 N N . LEU C 3 199 ? 35.875 -8.367 12.259 1.00 77.47 378 LEU C N 1
ATOM 3362 C CA . LEU C 3 199 ? 35.439 -7.596 13.418 1.00 73.68 378 LEU C CA 1
ATOM 3363 C C . LEU C 3 199 ? 34.367 -8.340 14.187 1.00 72.71 378 LEU C C 1
ATOM 3364 O O . LEU C 3 199 ? 33.421 -8.876 13.593 1.00 72.24 378 LEU C O 1
ATOM 3369 N N . ALA C 3 200 ? 34.523 -8.358 15.510 1.00 72.10 379 ALA C N 1
ATOM 3370 C CA . ALA C 3 200 ? 33.621 -9.086 16.403 1.00 71.36 379 ALA C CA 1
ATOM 3371 C C . ALA C 3 200 ? 32.913 -8.126 17.356 1.00 68.91 379 ALA C C 1
ATOM 3372 O O . ALA C 3 200 ? 33.557 -7.365 18.078 1.00 69.57 379 ALA C O 1
ATOM 3374 N N . PHE C 3 201 ? 31.588 -8.173 17.367 1.00 66.93 380 PHE C N 1
ATOM 3375 C CA . PHE C 3 201 ? 30.806 -7.242 18.165 1.00 65.06 380 PHE C CA 1
ATOM 3376 C C . PHE C 3 201 ? 30.011 -7.895 19.291 1.00 66.25 380 PHE C C 1
ATOM 3377 O O . PHE C 3 201 ? 29.296 -8.886 19.070 1.00 67.48 380 PHE C O 1
ATOM 3385 N N . LYS C 3 202 ? 30.152 -7.334 20.497 1.00 66.08 381 LYS C N 1
ATOM 3386 C CA . LYS C 3 202 ? 29.350 -7.740 21.660 1.00 66.02 381 LYS C CA 1
ATOM 3387 C C . LYS C 3 202 ? 28.369 -6.638 22.048 1.00 63.95 381 LYS C C 1
ATOM 3388 O O . LYS C 3 202 ? 28.750 -5.471 22.180 1.00 63.18 381 LYS C O 1
ATOM 3394 N N . GLY C 3 203 ? 27.106 -7.021 22.211 1.00 64.07 382 GLY C N 1
ATOM 3395 C CA . GLY C 3 203 ? 26.052 -6.104 22.641 1.00 63.35 382 GLY C CA 1
ATOM 3396 C C . GLY C 3 203 ? 25.867 -4.933 21.699 1.00 61.53 382 GLY C C 1
ATOM 3397 O O . GLY C 3 203 ? 26.329 -3.833 21.972 1.00 60.65 382 GLY C O 1
ATOM 3398 N N . VAL C 3 204 ? 25.187 -5.180 20.587 1.00 60.96 383 VAL C N 1
ATOM 3399 C CA . VAL C 3 204 ? 24.995 -4.177 19.561 1.00 59.59 383 VAL C CA 1
ATOM 3400 C C . VAL C 3 204 ? 23.493 -3.965 19.384 1.00 60.62 383 VAL C C 1
ATOM 3401 O O . VAL C 3 204 ? 22.717 -4.911 19.530 1.00 62.40 383 VAL C O 1
ATOM 3405 N N . LYS C 3 205 ? 23.081 -2.726 19.100 1.00 60.22 384 LYS C N 1
ATOM 3406 C CA . LYS C 3 205 ? 21.660 -2.410 18.920 1.00 60.73 384 LYS C CA 1
ATOM 3407 C C . LYS C 3 205 ? 21.205 -2.729 17.511 1.00 61.32 384 LYS C C 1
ATOM 3408 O O . LYS C 3 205 ? 21.872 -2.367 16.548 1.00 60.07 384 LYS C O 1
ATOM 3414 N N . VAL C 3 206 ? 20.063 -3.410 17.403 1.00 63.71 385 VAL C N 1
ATOM 3415 C CA . VAL C 3 206 ? 19.432 -3.689 16.109 1.00 64.47 385 VAL C CA 1
ATOM 3416 C C . VAL C 3 206 ? 18.391 -2.616 15.763 1.00 65.88 385 VAL C C 1
ATOM 3417 O O . VAL C 3 206 ? 17.353 -2.498 16.426 1.00 66.43 385 VAL C O 1
ATOM 3421 N N . GLY C 3 207 ? 18.691 -1.825 14.733 1.00 66.20 386 GLY C N 1
ATOM 3422 C CA . GLY C 3 207 ? 17.728 -0.881 14.162 1.00 68.01 386 GLY C CA 1
ATOM 3423 C C . GLY C 3 207 ? 17.086 -1.454 12.907 1.00 70.09 386 GLY C C 1
ATOM 3424 O O . GLY C 3 207 ? 17.594 -2.428 12.326 1.00 68.95 386 GLY C O 1
ATOM 3425 N N . ASP C 3 208 ? 15.973 -0.855 12.488 1.00 72.76 387 ASP C N 1
ATOM 3426 C CA . ASP C 3 208 ? 15.236 -1.356 11.337 1.00 76.58 387 ASP C CA 1
ATOM 3427 C C . ASP C 3 208 ? 15.378 -0.472 10.092 1.00 78.79 387 ASP C C 1
ATOM 3428 O O . ASP C 3 208 ? 14.712 -0.695 9.079 1.00 82.56 387 ASP C O 1
ATOM 3433 N N . PHE C 3 209 ? 16.248 0.529 10.177 1.00 77.54 388 PHE C N 1
ATOM 3434 C CA . PHE C 3 209 ? 16.549 1.402 9.039 1.00 79.74 388 PHE C CA 1
ATOM 3435 C C . PHE C 3 209 ? 17.225 0.585 7.930 1.00 79.24 388 PHE C C 1
ATOM 3436 O O . PHE C 3 209 ? 18.353 0.107 8.086 1.00 76.46 388 PHE C O 1
ATOM 3444 N N . GLY C 3 210 ? 16.516 0.415 6.817 1.00 82.12 389 GLY C N 1
ATOM 3445 C CA . GLY C 3 210 ? 16.997 -0.403 5.711 1.00 82.47 389 GLY C CA 1
ATOM 3446 C C . GLY C 3 210 ? 16.778 -1.866 6.034 1.00 81.46 389 GLY C C 1
ATOM 3447 O O . GLY C 3 210 ? 17.689 -2.684 5.895 1.00 80.00 389 GLY C O 1
ATOM 3448 N N . GLY C 3 211 ? 15.563 -2.183 6.482 1.00 82.46 390 GLY C N 1
ATOM 3449 C CA . GLY C 3 211 ? 15.189 -3.542 6.871 1.00 82.20 390 GLY C CA 1
ATOM 3450 C C . GLY C 3 211 ? 15.792 -3.925 8.206 1.00 77.67 390 GLY C C 1
ATOM 3451 O O . GLY C 3 211 ? 15.062 -4.176 9.176 1.00 77.39 390 GLY C O 1
ATOM 3452 N N . ARG C 3 212 ? 17.127 -3.976 8.239 1.00 74.01 391 ARG C N 1
ATOM 3453 C CA . ARG C 3 212 ? 17.908 -4.238 9.449 1.00 69.15 391 ARG C CA 1
ATOM 3454 C C . ARG C 3 212 ? 19.254 -3.530 9.374 1.00 66.27 391 ARG C C 1
ATOM 3455 O O . ARG C 3 212 ? 19.941 -3.593 8.354 1.00 67.02 391 ARG C O 1
ATOM 3463 N N . SER C 3 213 ? 19.609 -2.844 10.457 1.00 63.45 392 SER C N 1
ATOM 3464 C CA . SER C 3 213 ? 20.899 -2.175 10.579 1.00 61.16 392 SER C CA 1
ATOM 3465 C C . SER C 3 213 ? 21.355 -2.137 12.034 1.00 58.83 392 SER C C 1
ATOM 3466 O O . SER C 3 213 ? 20.557 -2.362 12.951 1.00 58.70 392 SER C O 1
ATOM 3469 N N . LEU C 3 214 ? 22.643 -1.859 12.231 1.00 57.43 393 LEU C N 1
ATOM 3470 C CA . LEU C 3 214 ? 23.270 -1.961 13.546 1.00 55.95 393 LEU C CA 1
ATOM 3471 C C . LEU C 3 214 ? 23.841 -0.653 14.057 1.00 55.47 393 LEU C C 1
ATOM 3472 O O . LEU C 3 214 ? 24.252 0.212 13.282 1.00 56.37 393 LEU C O 1
ATOM 3477 N N . SER C 3 215 ? 23.851 -0.526 15.376 1.00 55.05 394 SER C N 1
ATOM 3478 C CA . SER C 3 215 ? 24.423 0.616 16.051 1.00 55.96 394 SER C CA 1
ATOM 3479 C C . SER C 3 215 ? 25.019 0.177 17.377 1.00 56.58 394 SER C C 1
ATOM 3480 O O . SER C 3 215 ? 24.513 -0.751 18.017 1.00 57.02 394 SER C O 1
ATOM 3483 N N . MET C 3 216 ? 26.080 0.862 17.797 1.00 57.14 395 MET C N 1
ATOM 3484 C CA . MET C 3 216 ? 26.715 0.569 19.079 1.00 57.82 395 MET C CA 1
ATOM 3485 C C . MET C 3 216 ? 26.110 1.331 20.248 1.00 58.53 395 MET C C 1
ATOM 3486 O O . MET C 3 216 ? 25.608 2.440 20.091 1.00 59.08 395 MET C O 1
ATOM 3491 N N . PHE C 3 217 ? 26.142 0.696 21.413 1.00 59.42 396 PHE C N 1
ATOM 3492 C CA . PHE C 3 217 ? 25.904 1.360 22.686 1.00 60.95 396 PHE C CA 1
ATOM 3493 C C . PHE C 3 217 ? 27.220 1.655 23.405 1.00 62.02 396 PHE C C 1
ATOM 3494 O O . PHE C 3 217 ? 28.250 1.033 23.122 1.00 61.12 396 PHE C O 1
ATOM 3502 N N . SER C 3 218 ? 27.169 2.600 24.341 1.00 64.06 397 SER C N 1
ATOM 3503 C CA . SER C 3 218 ? 28.287 2.917 25.230 1.00 65.81 397 SER C CA 1
ATOM 3504 C C . SER C 3 218 ? 28.986 1.644 25.673 1.00 65.23 397 SER C C 1
ATOM 3505 O O . SER C 3 218 ? 30.214 1.560 25.693 1.00 65.32 397 SER C O 1
ATOM 3508 N N . SER C 3 219 ? 28.160 0.654 25.996 1.00 65.17 398 SER C N 1
ATOM 3509 C CA . SER C 3 219 ? 28.563 -0.633 26.538 1.00 65.57 398 SER C CA 1
ATOM 3510 C C . SER C 3 219 ? 29.023 -1.631 25.492 1.00 64.50 398 SER C C 1
ATOM 3511 O O . SER C 3 219 ? 29.498 -2.708 25.851 1.00 66.22 398 SER C O 1
ATOM 3514 N N . SER C 3 220 ? 28.866 -1.290 24.210 1.00 62.12 399 SER C N 1
ATOM 3515 C CA . SER C 3 220 ? 29.184 -2.212 23.138 1.00 61.20 399 SER C CA 1
ATOM 3516 C C . SER C 3 220 ? 30.683 -2.350 22.984 1.00 62.44 399 SER C C 1
ATOM 3517 O O . SER C 3 220 ? 31.443 -1.485 23.418 1.00 61.99 399 SER C O 1
ATOM 3520 N N . THR C 3 221 ? 31.087 -3.437 22.332 1.00 64.44 400 THR C N 1
ATOM 3521 C CA . THR C 3 221 ? 32.480 -3.821 22.210 1.00 67.29 400 THR C CA 1
ATOM 3522 C C . THR C 3 221 ? 32.789 -4.339 20.808 1.00 68.59 400 THR C C 1
ATOM 3523 O O . THR C 3 221 ? 31.973 -5.045 20.213 1.00 68.47 400 THR C O 1
ATOM 3527 N N . MET C 3 222 ? 33.956 -3.968 20.280 1.00 71.06 401 MET C N 1
ATOM 3528 C CA . MET C 3 222 ? 34.458 -4.559 19.036 1.00 73.85 401 MET C CA 1
ATOM 3529 C C . MET C 3 222 ? 35.943 -4.954 19.088 1.00 77.34 401 MET C C 1
ATOM 3530 O O . MET C 3 222 ? 36.775 -4.238 19.654 1.00 78.74 401 MET C O 1
ATOM 3535 N N . LEU C 3 223 ? 36.258 -6.099 18.491 1.00 79.44 402 LEU C N 1
ATOM 3536 C CA . LEU C 3 223 ? 37.625 -6.598 18.435 1.00 83.36 402 LEU C CA 1
ATOM 3537 C C . LEU C 3 223 ? 38.069 -6.699 16.993 1.00 84.42 402 LEU C C 1
ATOM 3538 O O . LEU C 3 223 ? 37.271 -7.035 16.108 1.00 83.72 402 LEU C O 1
ATOM 3543 N N . ILE C 3 224 ? 39.343 -6.414 16.757 1.00 86.14 403 ILE C N 1
ATOM 3544 C CA . ILE C 3 224 ? 39.883 -6.464 15.407 1.00 87.42 403 ILE C CA 1
ATOM 3545 C C . ILE C 3 224 ? 40.777 -7.690 15.234 1.00 90.92 403 ILE C C 1
ATOM 3546 O O . ILE C 3 224 ? 41.889 -7.737 15.762 1.00 95.25 403 ILE C O 1
ATOM 3551 N N . ASN C 3 225 ? 40.271 -8.678 14.498 1.00 90.25 404 ASN C N 1
ATOM 3552 C CA . ASN C 3 225 ? 40.973 -9.943 14.279 1.00 94.20 404 ASN C CA 1
ATOM 3553 C C . ASN C 3 225 ? 41.317 -10.658 15.588 1.00 95.68 404 ASN C C 1
ATOM 3554 O O . ASN C 3 225 ? 42.487 -10.855 15.908 1.00 97.74 404 ASN C O 1
ATOM 3559 N N . PRO C 3 226 ? 40.288 -11.041 16.355 1.00 95.57 405 PRO C N 1
ATOM 3560 C CA . PRO C 3 226 ? 40.516 -11.783 17.591 1.00 99.99 405 PRO C CA 1
ATOM 3561 C C . PRO C 3 226 ? 40.919 -13.221 17.294 1.00 105.57 405 PRO C C 1
ATOM 3562 O O . PRO C 3 226 ? 40.521 -13.775 16.267 1.00 106.05 405 PRO C O 1
ATOM 3566 N N . ASP C 3 227 ? 41.698 -13.819 18.186 1.00 110.62 406 ASP C N 1
ATOM 3567 C CA . ASP C 3 227 ? 42.140 -15.187 17.978 1.00 116.87 406 ASP C CA 1
ATOM 3568 C C . ASP C 3 227 ? 41.041 -16.154 18.420 1.00 117.15 406 ASP C C 1
ATOM 3569 O O . ASP C 3 227 ? 41.153 -16.831 19.444 1.00 120.12 406 ASP C O 1
ATOM 3574 N N . ILE C 3 228 ? 39.976 -16.200 17.624 1.00 114.63 407 ILE C N 1
ATOM 3575 C CA . ILE C 3 228 ? 38.790 -16.993 17.932 1.00 114.59 407 ILE C CA 1
ATOM 3576 C C . ILE C 3 228 ? 38.345 -17.810 16.716 1.00 115.73 407 ILE C C 1
ATOM 3577 O O . ILE C 3 228 ? 38.338 -17.308 15.593 1.00 113.73 407 ILE C O 1
ATOM 3582 N N . THR C 3 229 ? 37.996 -19.075 16.951 1.00 120.61 408 THR C N 1
ATOM 3583 C CA . THR C 3 229 ? 37.723 -20.034 15.868 1.00 124.25 408 THR C CA 1
ATOM 3584 C C . THR C 3 229 ? 36.768 -19.500 14.803 1.00 121.22 408 THR C C 1
ATOM 3585 O O . THR C 3 229 ? 36.925 -19.798 13.619 1.00 122.79 408 THR C O 1
ATOM 3589 N N . GLU C 3 230 ? 35.791 -18.703 15.223 1.00 117.99 409 GLU C N 1
ATOM 3590 C CA . GLU C 3 230 ? 34.834 -18.111 14.287 1.00 115.88 409 GLU C CA 1
ATOM 3591 C C . GLU C 3 230 ? 35.502 -17.194 13.261 1.00 114.30 409 GLU C C 1
ATOM 3592 O O . GLU C 3 230 ? 35.152 -17.228 12.080 1.00 114.54 409 GLU C O 1
ATOM 3598 N N . SER C 3 231 ? 36.462 -16.387 13.716 1.00 112.77 410 SER C N 1
ATOM 3599 C CA . SER C 3 231 ? 37.129 -15.407 12.854 1.00 110.65 410 SER C CA 1
ATOM 3600 C C . SER C 3 231 ? 38.047 -16.062 11.817 1.00 114.72 410 SER C C 1
ATOM 3601 O O . SER C 3 231 ? 38.142 -15.587 10.682 1.00 114.24 410 SER C O 1
ATOM 3604 N N . HIS C 3 232 ? 38.702 -17.157 12.200 1.00 118.36 411 HIS C N 1
ATOM 3605 C CA . HIS C 3 232 ? 39.563 -17.899 11.276 1.00 122.64 411 HIS C CA 1
ATOM 3606 C C . HIS C 3 232 ? 38.768 -18.529 10.165 1.00 121.82 411 HIS C C 1
ATOM 3607 O O . HIS C 3 232 ? 39.246 -18.626 9.030 1.00 124.27 411 HIS C O 1
ATOM 3614 N N . VAL C 3 233 ? 37.542 -18.945 10.485 1.00 118.38 412 VAL C N 1
ATOM 3615 C CA . VAL C 3 233 ? 36.598 -19.477 9.498 1.00 118.47 412 VAL C CA 1
ATOM 3616 C C . VAL C 3 233 ? 36.264 -18.427 8.432 1.00 114.33 412 VAL C C 1
ATOM 3617 O O . VAL C 3 233 ? 36.271 -18.733 7.236 1.00 116.51 412 VAL C O 1
ATOM 3621 N N . LEU C 3 234 ? 35.991 -17.198 8.879 1.00 107.96 413 LEU C N 1
ATOM 3622 C CA . LEU C 3 234 ? 35.708 -16.061 7.988 1.00 103.85 413 LEU C CA 1
ATOM 3623 C C . LEU C 3 234 ? 36.940 -15.621 7.196 1.00 104.66 413 LEU C C 1
ATOM 3624 O O . LEU C 3 234 ? 36.855 -15.397 5.983 1.00 105.56 413 LEU C O 1
ATOM 3629 N N . ARG C 3 235 ? 38.072 -15.495 7.893 1.00 104.11 414 ARG C N 1
ATOM 3630 C CA . ARG C 3 235 ? 39.359 -15.224 7.260 1.00 106.94 414 ARG C CA 1
ATOM 3631 C C . ARG C 3 235 ? 39.608 -16.233 6.135 1.00 113.49 414 ARG C C 1
ATOM 3632 O O . ARG C 3 235 ? 39.837 -15.844 4.988 1.00 115.23 414 ARG C O 1
ATOM 3640 N N . GLY C 3 236 ? 39.535 -17.522 6.470 1.00 116.72 415 GLY C N 1
ATOM 3641 C CA . GLY C 3 236 ? 39.694 -18.591 5.491 1.00 122.74 415 GLY C CA 1
ATOM 3642 C C . GLY C 3 236 ? 38.677 -18.496 4.372 1.00 122.88 415 GLY C C 1
ATOM 3643 O O . GLY C 3 236 ? 39.026 -18.597 3.192 1.00 127.10 415 GLY C O 1
ATOM 3644 N N . TRP C 3 237 ? 37.419 -18.287 4.749 1.00 118.83 416 TRP C N 1
ATOM 3645 C CA . TRP C 3 237 ? 36.326 -18.208 3.789 1.00 119.42 416 TRP C CA 1
ATOM 3646 C C . TRP C 3 237 ? 36.463 -17.049 2.849 1.00 119.00 416 TRP C C 1
ATOM 3647 O O . TRP C 3 237 ? 36.421 -17.229 1.630 1.00 122.97 416 TRP C O 1
ATOM 3658 N N . TYR C 3 238 ? 36.627 -15.851 3.404 1.00 114.48 417 TYR C N 1
ATOM 3659 C CA . TYR C 3 238 ? 36.670 -14.644 2.597 1.00 113.86 417 TYR C CA 1
ATOM 3660 C C . TYR C 3 238 ? 37.831 -14.655 1.602 1.00 119.85 417 TYR C C 1
ATOM 3661 O O . TYR C 3 238 ? 37.664 -14.254 0.449 1.00 123.18 417 TYR C O 1
ATOM 3670 N N . ASP C 3 239 ? 38.993 -15.132 2.046 1.00 122.51 418 ASP C N 1
ATOM 3671 C CA . ASP C 3 239 ? 40.212 -15.107 1.228 1.00 127.31 418 ASP C CA 1
ATOM 3672 C C . ASP C 3 239 ? 40.190 -16.105 0.065 1.00 133.80 418 ASP C C 1
ATOM 3673 O O . ASP C 3 239 ? 41.044 -16.047 -0.824 1.00 138.05 418 ASP C O 1
ATOM 3678 N N . ASN C 3 240 ? 39.205 -17.002 0.071 1.00 135.10 419 ASN C N 1
ATOM 3679 C CA . ASN C 3 240 ? 39.139 -18.096 -0.901 1.00 142.23 419 ASN C CA 1
ATOM 3680 C C . ASN C 3 240 ? 38.028 -17.989 -1.953 1.00 144.15 419 ASN C C 1
ATOM 3681 O O . ASN C 3 240 ? 38.163 -18.528 -3.056 1.00 151.12 419 ASN C O 1
ATOM 3686 N N . ASP C 3 241 ? 36.941 -17.304 -1.606 1.00 139.42 420 ASP C N 1
ATOM 3687 C CA . ASP C 3 241 ? 35.806 -17.108 -2.515 1.00 140.84 420 ASP C CA 1
ATOM 3688 C C . ASP C 3 241 ? 34.902 -15.949 -2.071 1.00 134.28 420 ASP C C 1
ATOM 3689 O O . ASP C 3 241 ? 33.962 -15.580 -2.781 1.00 135.15 420 ASP C O 1
ATOM 3694 N N . GLY C 3 242 ? 35.177 -15.400 -0.889 1.00 128.12 421 GLY C N 1
ATOM 3695 C CA . GLY C 3 242 ? 34.411 -14.279 -0.349 1.00 121.97 421 GLY C CA 1
ATOM 3696 C C . GLY C 3 242 ? 34.607 -13.006 -1.149 1.00 121.53 421 GLY C C 1
ATOM 3697 O O . GLY C 3 242 ? 33.639 -12.368 -1.560 1.00 120.14 421 GLY C O 1
ATOM 3698 N N . ALA C 3 243 ? 35.866 -12.640 -1.378 1.00 123.27 422 ALA C N 1
ATOM 3699 C CA . ALA C 3 243 ? 36.201 -11.499 -2.224 1.00 124.94 422 ALA C CA 1
ATOM 3700 C C . ALA C 3 243 ? 36.080 -11.853 -3.717 1.00 133.12 422 ALA C C 1
ATOM 3701 O O . ALA C 3 243 ? 36.805 -11.310 -4.557 1.00 136.57 422 ALA C O 1
ATOM 3703 N N . HIS C 3 244 ? 35.154 -12.763 -4.030 1.00 137.11 423 HIS C N 1
ATOM 3704 C CA . HIS C 3 244 ? 34.881 -13.207 -5.404 1.00 144.33 423 HIS C CA 1
ATOM 3705 C C . HIS C 3 244 ? 33.429 -13.009 -5.789 1.00 144.59 423 HIS C C 1
ATOM 3706 O O . HIS C 3 244 ? 33.136 -12.633 -6.922 1.00 149.07 423 HIS C O 1
ATOM 3713 N N . ALA C 3 245 ? 32.509 -13.263 -4.857 1.00 140.80 424 ALA C N 1
ATOM 3714 C CA . ALA C 3 245 ? 31.070 -13.121 -5.117 1.00 140.10 424 ALA C CA 1
ATOM 3715 C C . ALA C 3 245 ? 30.549 -11.758 -4.667 1.00 134.83 424 ALA C C 1
ATOM 3716 O O . ALA C 3 245 ? 31.261 -10.995 -4.009 1.00 131.24 424 ALA C O 1
ATOM 3718 N N . GLN C 3 246 ? 29.303 -11.460 -5.025 1.00 134.57 425 GLN C N 1
ATOM 3719 C CA . GLN C 3 246 ? 28.681 -10.184 -4.667 1.00 129.19 425 GLN C CA 1
ATOM 3720 C C . GLN C 3 246 ? 27.624 -10.358 -3.575 1.00 123.95 425 GLN C C 1
ATOM 3721 O O . GLN C 3 246 ? 27.181 -11.478 -3.308 1.00 125.41 425 GLN C O 1
ATOM 3727 N N . PHE C 3 247 ? 27.214 -9.250 -2.958 1.00 118.44 426 PHE C N 1
ATOM 3728 C CA . PHE C 3 247 ? 26.411 -9.304 -1.734 1.00 113.53 426 PHE C CA 1
ATOM 3729 C C . PHE C 3 247 ? 25.073 -8.558 -1.781 1.00 112.68 426 PHE C C 1
ATOM 3730 O O . PHE C 3 247 ? 24.699 -8.009 -2.813 1.00 115.44 426 PHE C O 1
ATOM 3738 N N . GLN C 3 248 ? 24.365 -8.553 -0.649 1.00 110.25 427 GLN C N 1
ATOM 3739 C CA . GLN C 3 248 ? 23.023 -7.962 -0.523 1.00 110.59 427 GLN C CA 1
ATOM 3740 C C . GLN C 3 248 ? 22.953 -6.830 0.511 1.00 105.32 427 GLN C C 1
ATOM 3741 O O . GLN C 3 248 ? 23.428 -6.988 1.631 1.00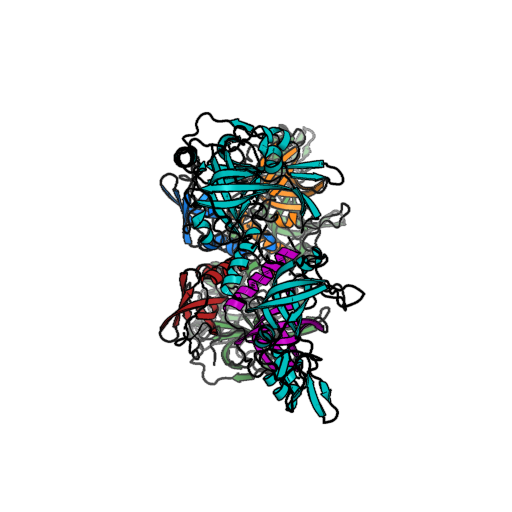 100.37 427 GLN C O 1
ATOM 3747 N N . PRO C 3 249 ? 22.336 -5.692 0.142 1.00 106.43 428 PRO C N 1
ATOM 3748 C CA . PRO C 3 249 ? 22.379 -4.502 0.986 1.00 102.86 428 PRO C CA 1
ATOM 3749 C C . PRO C 3 249 ? 21.407 -4.501 2.178 1.00 101.95 428 PRO C C 1
ATOM 3750 O O . PRO C 3 249 ? 21.634 -3.764 3.144 1.00 99.06 428 PRO C O 1
ATOM 3754 N N . TYR C 3 250 ? 20.342 -5.303 2.102 1.00 105.05 429 TYR C N 1
ATOM 3755 C CA . TYR C 3 250 ? 19.286 -5.374 3.142 1.00 104.17 429 TYR C CA 1
ATOM 3756 C C . TYR C 3 250 ? 18.135 -4.346 2.944 1.00 107.61 429 TYR C C 1
ATOM 3757 O O . TYR C 3 250 ? 16.963 -4.658 3.201 1.00 108.41 429 TYR C O 1
ATOM 3766 N N . THR C 3 251 ? 18.478 -3.148 2.458 1.00 108.69 430 THR C N 1
ATOM 3767 C CA . THR C 3 251 ? 17.566 -1.981 2.408 1.00 110.37 430 THR C CA 1
ATOM 3768 C C . THR C 3 251 ? 16.078 -2.288 2.189 1.00 113.17 430 THR C C 1
ATOM 3769 O O . THR C 3 251 ? 15.700 -2.989 1.243 1.00 116.97 430 THR C O 1
ATOM 3773 N N . ASN C 3 252 ? 15.262 -1.746 3.093 1.00 110.26 431 ASN C N 1
ATOM 3774 C CA . ASN C 3 252 ? 13.809 -1.769 2.999 1.00 113.26 431 ASN C CA 1
ATOM 3775 C C . ASN C 3 252 ? 13.226 -0.365 3.192 1.00 114.41 431 ASN C C 1
ATOM 3776 O O . ASN C 3 252 ? 13.418 0.268 4.234 1.00 109.85 431 ASN C O 1
ATOM 3781 N N . GLY C 3 262 ? 22.771 7.764 2.217 1.00 115.10 441 GLY C N 1
ATOM 3782 C CA . GLY C 3 262 ? 23.227 8.441 3.424 1.00 112.58 441 GLY C CA 1
ATOM 3783 C C . GLY C 3 262 ? 22.723 7.868 4.743 1.00 109.26 441 GLY C C 1
ATOM 3784 O O . GLY C 3 262 ? 21.983 6.881 4.764 1.00 110.46 441 GLY C O 1
ATOM 3785 N N . GLY C 3 263 ? 23.065 8.557 5.832 1.00 105.10 442 GLY C N 1
ATOM 3786 C CA . GLY C 3 263 ? 23.284 7.933 7.126 1.00 98.81 442 GLY C CA 1
ATOM 3787 C C . GLY C 3 263 ? 22.424 7.797 8.364 1.00 96.79 442 GLY C C 1
ATOM 3788 O O . GLY C 3 263 ? 22.389 8.695 9.209 1.00 100.07 442 GLY C O 1
ATOM 3789 N N . GLY C 3 264 ? 21.839 6.611 8.526 1.00 91.53 443 GLY C N 1
ATOM 3790 C CA . GLY C 3 264 ? 21.155 6.247 9.764 1.00 87.05 443 GLY C CA 1
ATOM 3791 C C . GLY C 3 264 ? 21.281 4.799 10.221 1.00 82.26 443 GLY C C 1
ATOM 3792 O O . GLY C 3 264 ? 20.329 4.249 10.778 1.00 81.74 443 GLY C O 1
ATOM 3793 N N . ALA C 3 265 ? 22.444 4.177 10.005 1.00 78.98 444 ALA C N 1
ATOM 3794 C CA . ALA C 3 265 ? 22.656 2.778 10.409 1.00 75.00 444 ALA C CA 1
ATOM 3795 C C . ALA C 3 265 ? 22.392 2.577 11.893 1.00 72.32 444 ALA C C 1
ATOM 3796 O O . ALA C 3 265 ? 22.948 3.281 12.732 1.00 70.33 444 ALA C O 1
ATOM 3798 N N . GLY C 3 266 ? 21.520 1.618 12.195 1.00 71.56 445 GLY C N 1
ATOM 3799 C CA . GLY C 3 266 ? 21.136 1.302 13.558 1.00 68.84 445 GLY C CA 1
ATOM 3800 C C . GLY C 3 266 ? 19.897 2.030 14.028 1.00 70.53 445 GLY C C 1
ATOM 3801 O O . GLY C 3 266 ? 19.298 1.642 15.034 1.00 70.31 445 GLY C O 1
ATOM 3802 N N . ALA C 3 267 ? 19.513 3.085 13.307 1.00 72.45 446 ALA C N 1
ATOM 3803 C CA . ALA C 3 267 ? 18.344 3.909 13.664 1.00 74.66 446 ALA C CA 1
ATOM 3804 C C . ALA C 3 267 ? 17.004 3.243 13.365 1.00 76.68 446 ALA C C 1
ATOM 3805 O O . ALA C 3 267 ? 16.929 2.287 12.599 1.00 76.85 446 ALA C O 1
ATOM 3807 N N . ASN C 3 268 ? 15.950 3.756 13.989 1.00 79.46 447 ASN C N 1
ATOM 3808 C CA . ASN C 3 268 ? 14.589 3.356 13.666 1.00 82.09 447 ASN C CA 1
ATOM 3809 C C . ASN C 3 268 ? 13.908 4.458 12.877 1.00 85.67 447 ASN C C 1
ATOM 3810 O O . ASN C 3 268 ? 13.865 5.608 13.308 1.00 85.88 447 ASN C O 1
ATOM 3815 N N . MET C 3 269 ? 13.466 4.087 11.678 1.00 72.70 448 MET C N 1
ATOM 3816 C CA . MET C 3 269 ? 12.704 4.930 10.743 1.00 74.55 448 MET C CA 1
ATOM 3817 C C . MET C 3 269 ? 11.383 5.375 11.350 1.00 71.67 448 MET C C 1
ATOM 3818 O O . MET C 3 269 ? 10.322 4.903 10.947 1.00 73.84 448 MET C O 1
ATOM 3823 N N . ALA C 3 270 ? 11.446 6.289 12.308 1.00 68.53 449 ALA C N 1
ATOM 3824 C CA . ALA C 3 270 ? 10.291 6.663 13.118 1.00 63.03 449 ALA C CA 1
ATOM 3825 C C . ALA C 3 270 ? 10.461 6.183 14.560 1.00 60.64 449 ALA C C 1
ATOM 3826 O O . ALA C 3 270 ? 9.663 5.385 15.051 1.00 60.23 449 ALA C O 1
ATOM 3828 N N . GLU C 3 271 ? 11.502 6.682 15.227 1.00 59.77 450 GLU C N 1
ATOM 3829 C CA . GLU C 3 271 ? 11.712 6.445 16.657 1.00 58.38 450 GLU C CA 1
ATOM 3830 C C . GLU C 3 271 ? 10.484 6.875 17.477 1.00 54.64 450 GLU C C 1
ATOM 3831 O O . GLU C 3 271 ? 9.794 7.842 17.098 1.00 52.51 450 GLU C O 1
ATOM 3837 N N . ARG C 3 272 ? 10.194 6.160 18.575 1.00 51.22 451 ARG C N 1
ATOM 3838 C CA . ARG C 3 272 ? 9.098 6.582 19.449 1.00 48.06 451 ARG C CA 1
ATOM 3839 C C . ARG C 3 272 ? 9.430 7.915 20.118 1.00 46.07 451 ARG C C 1
ATOM 3840 O O . ARG C 3 272 ? 10.566 8.152 20.521 1.00 48.09 451 ARG C O 1
ATOM 3848 N N . ARG C 3 273 ? 8.436 8.790 20.205 1.00 42.81 452 ARG C N 1
ATOM 3849 C CA . ARG C 3 273 ? 8.614 10.125 20.759 1.00 41.90 452 ARG C CA 1
ATOM 3850 C C . ARG C 3 273 ? 7.417 10.496 21.620 1.00 37.82 452 ARG C C 1
ATOM 3851 O O . ARG C 3 273 ? 6.364 9.892 21.516 1.00 37.31 452 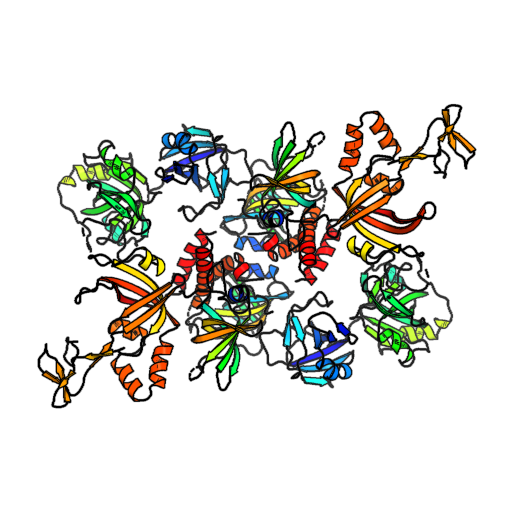ARG C O 1
ATOM 3859 N N . THR C 3 274 ? 7.575 11.472 22.492 1.00 36.23 453 THR C N 1
ATOM 3860 C CA . THR C 3 274 ? 6.411 12.056 23.137 1.00 34.51 453 THR C CA 1
ATOM 3861 C C . THR C 3 274 ? 6.074 13.361 22.404 1.00 35.07 453 THR C C 1
ATOM 3862 O O . THR C 3 274 ? 6.913 13.922 21.692 1.00 37.07 453 THR C O 1
ATOM 3866 N N . ILE C 3 275 ? 4.850 13.837 22.581 1.00 33.02 454 ILE C N 1
ATOM 3867 C CA . ILE C 3 275 ? 4.393 15.050 21.925 1.00 33.75 454 ILE C CA 1
ATOM 3868 C C . ILE C 3 275 ? 5.316 16.249 22.241 1.00 36.60 454 ILE C C 1
ATOM 3869 O O . ILE C 3 275 ? 5.594 17.106 21.369 1.00 38.66 454 ILE C O 1
ATOM 3874 N N . VAL C 3 276 ? 5.816 16.310 23.473 1.00 35.70 455 VAL C N 1
ATOM 3875 C CA . VAL C 3 276 ? 6.705 17.396 23.801 1.00 37.07 455 VAL C CA 1
ATOM 3876 C C . VAL C 3 276 ? 8.000 17.264 22.997 1.00 38.70 455 VAL C C 1
ATOM 3877 O O . VAL C 3 276 ? 8.517 18.266 22.494 1.00 40.48 455 VAL C O 1
ATOM 3881 N N . GLN C 3 277 ? 8.493 16.031 22.850 1.00 38.01 456 GLN C N 1
ATOM 3882 C CA . GLN C 3 277 ? 9.724 15.792 22.095 1.00 40.28 456 GLN C CA 1
ATOM 3883 C C . GLN C 3 277 ? 9.547 16.202 20.644 1.00 42.65 456 GLN C C 1
ATOM 3884 O O . GLN C 3 277 ? 10.381 16.924 20.102 1.00 45.44 456 GLN C O 1
ATOM 3890 N N . VAL C 3 278 ? 8.437 15.783 20.038 1.00 41.72 457 VAL C N 1
ATOM 3891 C CA . VAL C 3 278 ? 8.152 16.111 18.651 1.00 43.22 457 VAL C CA 1
ATOM 3892 C C . VAL C 3 278 ? 8.228 17.605 18.403 1.00 45.29 457 VAL C C 1
ATOM 3893 O O . VAL C 3 278 ? 8.923 18.026 17.474 1.00 49.42 457 VAL C O 1
ATOM 3897 N N . LYS C 3 279 ? 7.554 18.401 19.239 1.00 43.59 458 LYS C N 1
ATOM 3898 C CA . LYS C 3 279 ? 7.598 19.869 19.133 1.00 44.67 458 LYS C CA 1
ATOM 3899 C C . LYS C 3 279 ? 8.953 20.489 19.508 1.00 47.10 458 LYS C C 1
ATOM 3900 O O . LYS C 3 279 ? 9.438 21.362 18.798 1.00 48.74 458 LYS C O 1
ATOM 3906 N N . ASP C 3 280 ? 9.565 20.028 20.605 1.00 48.01 459 ASP C N 1
ATOM 3907 C CA . ASP C 3 280 ? 10.859 20.560 21.076 1.00 51.77 459 ASP C CA 1
ATOM 3908 C C . ASP C 3 280 ? 11.977 20.341 20.076 1.00 55.18 459 ASP C C 1
ATOM 3909 O O . ASP C 3 280 ? 12.902 21.142 19.988 1.00 58.73 459 ASP C O 1
ATOM 3914 N N . GLU C 3 281 ? 11.896 19.244 19.330 1.00 55.27 460 GLU C N 1
ATOM 3915 C CA . GLU C 3 281 ? 12.900 18.919 18.327 1.00 57.16 460 GLU C CA 1
ATOM 3916 C C . GLU C 3 281 ? 12.592 19.544 16.971 1.00 58.53 460 GLU C C 1
ATOM 3917 O O . GLU C 3 281 ? 13.329 19.328 16.013 1.00 60.74 460 GLU C O 1
ATOM 3923 N N . ASN C 3 282 ? 11.513 20.322 16.900 1.00 57.89 461 ASN C N 1
ATOM 3924 C CA . ASN C 3 282 ? 11.144 21.048 15.683 1.00 60.56 461 ASN C CA 1
ATOM 3925 C C . ASN C 3 282 ? 11.007 20.120 14.493 1.00 61.37 461 ASN C C 1
ATOM 3926 O O . ASN C 3 282 ? 11.387 20.468 13.379 1.00 64.34 461 ASN C O 1
ATOM 3931 N N . LEU C 3 283 ? 10.477 18.929 14.742 1.00 59.00 462 LEU C N 1
ATOM 3932 C CA . LEU C 3 283 ? 10.368 17.911 13.714 1.00 59.60 462 LEU C CA 1
ATOM 3933 C C . LEU C 3 283 ? 9.463 18.371 12.582 1.00 61.99 462 LEU C C 1
ATOM 3934 O O . LEU C 3 283 ? 8.338 18.825 12.815 1.00 59.93 462 LEU C O 1
ATOM 3939 N N . GLY C 3 284 ? 9.984 18.261 11.360 1.00 66.04 463 GLY C N 1
ATOM 3940 C CA . GLY C 3 284 ? 9.228 18.549 10.150 1.00 68.33 463 GLY C CA 1
ATOM 3941 C C . GLY C 3 284 ? 9.167 20.023 9.854 1.00 72.79 463 GLY C C 1
ATOM 3942 O O . GLY C 3 284 ? 8.369 20.452 9.026 1.00 73.39 463 GLY C O 1
ATOM 3943 N N . MET C 3 285 ? 10.018 20.789 10.537 1.00 76.99 464 MET C N 1
ATOM 3944 C CA . MET C 3 285 ? 10.101 22.238 10.358 1.00 80.87 464 MET C CA 1
ATOM 3945 C C . MET C 3 285 ? 11.117 22.622 9.291 1.00 86.73 464 MET C C 1
ATOM 3946 O O . MET C 3 285 ? 11.141 23.766 8.863 1.00 93.75 464 MET C O 1
ATOM 3951 N N . SER C 3 286 ? 11.963 21.688 8.864 1.00 86.95 465 SER C N 1
ATOM 3952 C CA . SER C 3 286 ? 12.828 21.941 7.704 1.00 90.03 465 SER C CA 1
ATOM 3953 C C . SER C 3 286 ? 12.315 21.160 6.496 1.00 89.39 465 SER C C 1
ATOM 3954 O O . SER C 3 286 ? 11.342 20.408 6.627 1.00 87.72 465 SER C O 1
ATOM 3957 N N . GLU C 3 287 ? 12.951 21.353 5.337 1.00 91.43 466 GLU C N 1
ATOM 3958 C CA . GLU C 3 287 ? 12.496 20.790 4.054 1.00 91.74 466 GLU C CA 1
ATOM 3959 C C . GLU C 3 287 ? 12.289 19.273 4.072 1.00 88.38 466 GLU C C 1
ATOM 3960 O O . GLU C 3 287 ? 11.240 18.775 3.631 1.00 85.32 466 GLU C O 1
ATOM 3966 N N . LYS C 3 288 ? 13.293 18.555 4.582 1.00 88.49 467 LYS C N 1
ATOM 3967 C CA . LYS C 3 288 ? 13.253 17.090 4.730 1.00 86.19 467 LYS C CA 1
ATOM 3968 C C . LYS C 3 288 ? 12.287 16.590 5.825 1.00 79.52 467 LYS C C 1
ATOM 3969 O O . LYS C 3 288 ? 12.498 16.851 7.025 1.00 77.04 467 LYS C O 1
ATOM 3975 N N . PRO C 3 289 ? 11.224 15.860 5.419 1.00 75.87 468 PRO C N 1
ATOM 3976 C CA . PRO C 3 289 ? 10.234 15.372 6.388 1.00 69.72 468 PRO C CA 1
ATOM 3977 C C . PRO C 3 289 ? 10.854 14.542 7.491 1.00 67.61 468 PRO C C 1
ATOM 3978 O O . PRO C 3 289 ? 11.939 13.987 7.321 1.00 70.23 468 PRO C O 1
ATOM 3982 N N . ASP C 3 290 ? 10.162 14.475 8.621 1.00 63.62 469 ASP C N 1
ATOM 3983 C CA . ASP C 3 290 ? 10.548 13.610 9.730 1.00 61.30 469 ASP C CA 1
ATOM 3984 C C . ASP C 3 290 ? 9.467 12.554 9.969 1.00 57.42 469 ASP C C 1
ATOM 3985 O O . ASP C 3 290 ? 8.315 12.718 9.565 1.00 55.88 469 ASP C O 1
ATOM 3990 N N . TYR C 3 291 ? 9.844 11.469 10.628 1.00 55.61 470 TYR C N 1
ATOM 3991 C CA . TYR C 3 291 ? 8.917 10.391 10.902 1.00 52.69 470 TYR C CA 1
ATOM 3992 C C . TYR C 3 291 ? 9.044 10.005 12.362 1.00 50.35 470 TYR C C 1
ATOM 3993 O O . TYR C 3 291 ? 10.131 10.060 12.927 1.00 50.93 470 TYR C O 1
ATOM 4002 N N . PHE C 3 292 ? 7.928 9.620 12.974 1.00 47.93 471 PHE C N 1
ATOM 4003 C CA . PHE C 3 292 ? 7.921 9.280 14.379 1.00 46.03 471 PHE C CA 1
ATOM 4004 C C . PHE C 3 292 ? 6.729 8.427 14.747 1.00 44.73 471 PHE C C 1
ATOM 4005 O O . PHE C 3 292 ? 5.763 8.351 14.002 1.00 44.35 471 PHE C O 1
ATOM 4013 N N . ASN C 3 293 ? 6.836 7.787 15.910 1.00 45.56 472 ASN C N 1
ATOM 4014 C CA . ASN C 3 293 ? 5.751 7.059 16.562 1.00 44.66 472 ASN C CA 1
ATOM 4015 C C . ASN C 3 293 ? 5.379 7.727 17.867 1.00 39.70 472 ASN C C 1
ATOM 4016 O O . ASN C 3 293 ? 6.245 8.158 18.608 1.00 37.98 472 ASN C O 1
ATOM 4021 N N . VAL C 3 294 ? 4.084 7.817 18.134 1.00 38.17 473 VAL C N 1
ATOM 4022 C CA . VAL C 3 294 ? 3.576 8.373 19.396 1.00 37.00 473 VAL C CA 1
ATOM 4023 C C . VAL C 3 294 ? 2.404 7.552 19.954 1.00 35.83 473 VAL C C 1
ATOM 4024 O O . VAL C 3 294 ? 1.433 7.277 19.262 1.00 36.23 473 VAL C O 1
ATOM 4028 N N . ARG C 3 295 ? 2.517 7.142 21.208 1.00 35.45 474 ARG C N 1
ATOM 4029 C CA . ARG C 3 295 ? 1.375 6.594 21.929 1.00 34.59 474 ARG C CA 1
ATOM 4030 C C . ARG C 3 295 ? 0.566 7.801 22.379 1.00 33.59 474 ARG C C 1
ATOM 4031 O O . ARG C 3 295 ? 1.085 8.634 23.127 1.00 35.16 474 ARG C O 1
ATOM 4039 N N . ALA C 3 296 ? -0.674 7.930 21.912 1.00 31.91 475 ALA C N 1
ATOM 4040 C CA . ALA C 3 296 ? -1.530 9.036 22.343 1.00 30.19 475 ALA C CA 1
ATOM 4041 C C . ALA C 3 296 ? -2.993 8.656 22.383 1.00 30.10 475 ALA C C 1
ATOM 4042 O O . ALA C 3 296 ? -3.390 7.623 21.819 1.00 32.02 475 ALA C O 1
ATOM 4044 N N . THR C 3 297 ? -3.787 9.482 23.059 1.00 28.28 476 THR C N 1
ATOM 4045 C CA . THR C 3 297 ? -5.202 9.210 23.223 1.00 27.79 476 THR C CA 1
ATOM 4046 C C . THR C 3 297 ? -5.975 10.188 22.381 1.00 28.81 476 THR C C 1
ATOM 4047 O O . THR C 3 297 ? -5.700 11.394 22.424 1.00 29.51 476 THR C O 1
ATOM 4051 N N . VAL C 3 298 ? -6.947 9.685 21.619 1.00 28.61 477 VAL C N 1
ATOM 4052 C CA . VAL C 3 298 ? -7.804 10.589 20.891 1.00 29.18 477 VAL C CA 1
ATOM 4053 C C . VAL C 3 298 ? -8.671 11.306 21.911 1.00 29.97 477 VAL C C 1
ATOM 4054 O O . VAL C 3 298 ? -9.414 10.682 22.658 1.00 30.23 477 VAL C O 1
ATOM 4058 N N . VAL C 3 299 ? -8.533 12.625 21.938 1.00 31.45 478 VAL C N 1
ATOM 4059 C CA . VAL C 3 299 ? -9.302 13.510 22.808 1.00 32.66 478 VAL C CA 1
ATOM 4060 C C . VAL C 3 299 ? -10.430 14.245 22.057 1.00 35.72 478 VAL C C 1
ATOM 4061 O O . VAL C 3 299 ? -11.445 14.591 22.660 1.00 37.38 478 VAL C O 1
ATOM 4065 N N . TYR C 3 300 ? -10.253 14.492 20.758 1.00 37.59 479 TYR C N 1
ATOM 4066 C CA . TYR C 3 300 ? -11.261 15.210 19.960 1.00 40.87 479 TYR C CA 1
ATOM 4067 C C . TYR C 3 300 ? -11.152 14.940 18.466 1.00 39.93 479 TYR C C 1
ATOM 4068 O O . TYR C 3 300 ? -10.051 14.890 17.914 1.00 37.77 479 TYR C O 1
ATOM 4077 N N . ILE C 3 301 ? -12.314 14.775 17.834 1.00 41.68 480 ILE C N 1
ATOM 4078 C CA . ILE C 3 301 ? -12.431 14.732 16.372 1.00 43.50 480 ILE C CA 1
ATOM 4079 C C . ILE C 3 301 ? -13.277 15.904 15.918 1.00 45.39 480 ILE C C 1
ATOM 4080 O O . ILE C 3 301 ? -14.362 16.129 16.440 1.00 46.65 480 ILE C O 1
ATOM 4085 N N . LYS C 3 302 ? -12.747 16.677 14.983 1.00 47.96 481 LYS C N 1
ATOM 4086 C CA . LYS C 3 302 ? -13.432 17.857 14.450 1.00 52.76 481 LYS C CA 1
ATOM 4087 C C . LYS C 3 302 ? -14.615 17.428 13.582 1.00 56.70 481 LYS C C 1
ATOM 4088 O O . LYS C 3 302 ? -14.431 16.734 12.576 1.00 56.43 481 LYS C O 1
ATOM 4094 N N . GLN C 3 303 ? -15.823 17.823 13.988 1.00 60.87 482 GLN C N 1
ATOM 4095 C CA . GLN C 3 303 ? -17.046 17.424 13.287 1.00 64.64 482 GLN C CA 1
ATOM 4096 C C . GLN C 3 303 ? -17.147 18.036 11.893 1.00 66.32 482 GLN C C 1
ATOM 4097 O O . GLN C 3 303 ? -17.289 17.322 10.909 1.00 67.36 482 GLN C O 1
ATOM 4103 N N . GLU C 3 304 ? -17.078 19.358 11.819 1.00 69.46 483 GLU C N 1
ATOM 4104 C CA . GLU C 3 304 ? -17.187 20.059 10.551 1.00 72.96 483 GLU C CA 1
ATOM 4105 C C . GLU C 3 304 ? -16.066 19.646 9.604 1.00 70.81 483 GLU C C 1
ATOM 4106 O O . GLU C 3 304 ? -14.888 19.593 9.994 1.00 68.01 483 GLU C O 1
ATOM 4112 N N . ASN C 3 305 ? -16.473 19.327 8.373 1.00 69.06 484 ASN C N 1
ATOM 4113 C CA . ASN C 3 305 ? -15.583 18.914 7.298 1.00 65.29 484 ASN C CA 1
ATOM 4114 C C . ASN C 3 305 ? -14.787 17.630 7.574 1.00 59.11 484 ASN C C 1
ATOM 4115 O O . ASN C 3 305 ? -13.626 17.507 7.198 1.00 58.14 484 ASN C O 1
ATOM 4120 N N . LEU C 3 306 ? -15.427 16.671 8.229 1.00 55.12 485 LEU C N 1
ATOM 4121 C CA . LEU C 3 306 ? -14.816 15.374 8.526 1.00 50.33 485 LEU C CA 1
ATOM 4122 C C . LEU C 3 306 ? -14.560 14.613 7.236 1.00 49.96 485 LEU C C 1
ATOM 4123 O O . LEU C 3 306 ? -13.571 13.901 7.100 1.00 48.74 485 LEU C O 1
ATOM 4128 N N . TYR C 3 307 ? -15.484 14.749 6.296 1.00 51.03 486 TYR C N 1
ATOM 4129 C CA . TYR C 3 307 ? -15.370 14.064 5.031 1.00 52.24 486 TYR C CA 1
ATOM 4130 C C . TYR C 3 307 ? -15.781 14.946 3.861 1.00 53.57 486 TYR C C 1
ATOM 4131 O O . TYR C 3 307 ? -16.517 15.916 4.020 1.00 53.70 486 TYR C O 1
ATOM 4140 N N . TYR C 3 308 ? -15.253 14.607 2.695 1.00 54.78 487 TYR C N 1
ATOM 4141 C CA . TYR C 3 308 ? -15.540 15.325 1.477 1.00 57.63 487 TYR C CA 1
ATOM 4142 C C . TYR C 3 308 ? -16.189 14.359 0.513 1.00 59.56 487 TYR C C 1
ATOM 4143 O O . TYR C 3 308 ? -16.074 13.139 0.681 1.00 58.91 487 TYR C O 1
ATOM 4152 N N . THR C 3 309 ? -16.902 14.917 -0.463 1.00 42.62 488 THR C N 1
ATOM 4153 C CA . THR C 3 309 ? -17.520 14.142 -1.539 1.00 42.86 488 THR C CA 1
ATOM 4154 C C . THR C 3 309 ? -16.498 13.902 -2.649 1.00 43.26 488 THR C C 1
ATOM 4155 O O . THR C 3 309 ? -15.989 14.848 -3.247 1.00 41.74 488 THR C O 1
ATOM 4159 N N . ALA C 3 310 ? -16.224 12.629 -2.924 1.00 46.41 489 ALA C N 1
ATOM 4160 C CA . ALA C 3 310 ? -15.136 12.223 -3.833 1.00 49.26 489 ALA C CA 1
ATOM 4161 C C . ALA C 3 310 ? -15.581 11.478 -5.101 1.00 51.20 489 ALA C C 1
ATOM 4162 O O . ALA C 3 310 ? -16.700 10.960 -5.175 1.00 51.78 489 ALA C O 1
ATOM 4164 N N . CYS C 3 311 ? -14.677 11.412 -6.081 1.00 54.18 490 CYS C N 1
ATOM 4165 C CA . CYS C 3 311 ? -14.969 10.881 -7.414 1.00 58.07 490 CYS C CA 1
ATOM 4166 C C . CYS C 3 311 ? -15.201 9.385 -7.408 1.00 61.84 490 CYS C C 1
ATOM 4167 O O . CYS C 3 311 ? -14.426 8.638 -6.804 1.00 65.22 490 CYS C O 1
ATOM 4170 N N . ALA C 3 312 ? -16.252 8.955 -8.105 1.00 63.02 491 ALA C N 1
ATOM 4171 C CA . ALA C 3 312 ? -16.623 7.536 -8.166 1.00 67.71 491 ALA C CA 1
ATOM 4172 C C . ALA C 3 312 ? -15.803 6.707 -9.175 1.00 74.35 491 ALA C C 1
ATOM 4173 O O . ALA C 3 312 ? -16.155 5.564 -9.487 1.00 78.65 491 ALA C O 1
ATOM 4175 N N . SER C 3 313 ? -14.702 7.275 -9.668 1.00 76.50 492 SER C N 1
ATOM 4176 C CA . SER C 3 313 ? -13.819 6.555 -10.585 1.00 83.75 492 SER C CA 1
ATOM 4177 C C . SER C 3 313 ? -12.941 5.606 -9.809 1.00 88.32 492 SER C C 1
ATOM 4178 O O . SER C 3 313 ? -12.450 5.947 -8.730 1.00 85.78 492 SER C O 1
ATOM 4181 N N . GLU C 3 314 ? -12.758 4.414 -10.369 1.00 97.06 493 GLU C N 1
ATOM 4182 C CA . GLU C 3 314 ? -11.782 3.451 -9.878 1.00 102.87 493 GLU C CA 1
ATOM 4183 C C . GLU C 3 314 ? -10.409 4.121 -9.794 1.00 101.51 493 GLU C C 1
ATOM 4184 O O . GLU C 3 314 ? -9.953 4.747 -10.760 1.00 103.31 493 GLU C O 1
ATOM 4190 N N . GLY C 3 315 ? -9.778 4.016 -8.628 1.00 98.31 494 GLY C N 1
ATOM 4191 C CA . GLY C 3 315 ? -8.439 4.556 -8.428 1.00 97.45 494 GLY C CA 1
ATOM 4192 C C . GLY C 3 315 ? -8.382 6.042 -8.122 1.00 91.06 494 GLY C C 1
ATOM 4193 O O . GLY C 3 315 ? -7.400 6.506 -7.530 1.00 90.54 494 GLY C O 1
ATOM 4194 N N . CYS C 3 316 ? -9.430 6.780 -8.510 1.00 86.34 495 CYS C N 1
ATOM 4195 C CA . CYS C 3 316 ? -9.494 8.251 -8.358 1.00 80.08 495 CYS C CA 1
ATOM 4196 C C . CYS C 3 316 ? -10.216 8.723 -7.078 1.00 74.69 495 CYS C C 1
ATOM 4197 O O . CYS C 3 316 ? -11.274 8.185 -6.705 1.00 72.10 495 CYS C O 1
ATOM 4200 N N . ASN C 3 317 ? -9.630 9.735 -6.428 1.00 72.76 496 ASN C N 1
ATOM 4201 C CA . ASN C 3 317 ? -10.119 10.251 -5.141 1.00 70.47 496 ASN C CA 1
ATOM 4202 C C . ASN C 3 317 ? -10.345 11.762 -5.081 1.00 68.12 496 ASN C C 1
ATOM 4203 O O . ASN C 3 317 ? -10.763 12.277 -4.042 1.00 65.71 496 ASN C O 1
ATOM 4208 N N . LYS C 3 318 ? -10.043 12.475 -6.166 1.00 69.29 497 LYS C N 1
ATOM 4209 C CA . LYS C 3 318 ? -10.185 13.936 -6.204 1.00 66.69 497 LYS C CA 1
ATOM 4210 C C . LYS C 3 318 ? -11.589 14.360 -5.736 1.00 61.50 497 LYS C C 1
ATOM 4211 O O . LYS C 3 318 ? -12.538 13.597 -5.860 1.00 59.94 497 LYS C O 1
ATOM 4217 N N . LYS C 3 319 ? -11.706 15.553 -5.159 1.00 60.25 498 LYS C N 1
ATOM 4218 C CA . LYS C 3 319 ? -13.008 16.101 -4.760 1.00 57.24 498 LYS C CA 1
ATOM 4219 C C . LYS C 3 319 ? -13.882 16.442 -5.968 1.00 56.50 498 LYS C C 1
ATOM 4220 O O . LYS C 3 319 ? -13.399 17.010 -6.955 1.00 60.16 498 LYS C O 1
ATOM 4226 N N . VAL C 3 320 ? -15.163 16.091 -5.876 1.00 52.97 499 VAL C N 1
ATOM 4227 C CA . VAL C 3 320 ? -16.167 16.424 -6.900 1.00 51.98 499 VAL C CA 1
ATOM 4228 C C . VAL C 3 320 ? -17.106 17.557 -6.440 1.00 50.46 499 VAL C C 1
ATOM 4229 O O . VAL C 3 320 ? -17.187 17.846 -5.253 1.00 49.84 499 VAL C O 1
ATOM 4233 N N . ASN C 3 321 ? -17.803 18.197 -7.379 1.00 51.17 500 ASN C N 1
ATOM 4234 C CA . ASN C 3 321 ? -18.803 19.216 -7.050 1.00 50.18 500 ASN C CA 1
ATOM 4235 C C . ASN C 3 321 ? -20.033 19.092 -7.906 1.00 50.55 500 ASN C C 1
ATOM 4236 O O . ASN C 3 321 ? -19.985 18.536 -9.004 1.00 51.69 500 ASN C O 1
ATOM 4241 N N . LEU C 3 322 ? -21.139 19.608 -7.385 1.00 50.75 501 LEU C N 1
ATOM 4242 C CA . LEU C 3 322 ? -22.388 19.681 -8.119 1.00 51.82 501 LEU C CA 1
ATOM 4243 C C . LEU C 3 322 ? -22.216 20.500 -9.387 1.00 56.04 501 LEU C C 1
ATOM 4244 O O . LEU C 3 322 ? -21.681 21.610 -9.326 1.00 58.32 501 LEU C O 1
ATOM 4249 N N . ASP C 3 323 ? -22.654 19.944 -10.525 1.00 57.37 502 ASP C N 1
ATOM 4250 C CA . ASP C 3 323 ? -22.644 20.648 -11.814 1.00 60.05 502 ASP C CA 1
ATOM 4251 C C . ASP C 3 323 ? -23.987 21.362 -12.045 1.00 61.99 502 ASP C C 1
ATOM 4252 O O . ASP C 3 323 ? -24.759 21.538 -11.106 1.00 61.13 502 ASP C O 1
ATOM 4257 N N . HIS C 3 324 ? -24.280 21.772 -13.275 1.00 65.87 503 HIS C N 1
ATOM 4258 C CA . HIS C 3 324 ? -25.522 22.514 -13.515 1.00 67.93 503 HIS C CA 1
ATOM 4259 C C . HIS C 3 324 ? -26.747 21.637 -13.617 1.00 66.79 503 HIS C C 1
ATOM 4260 O O . HIS C 3 324 ? -27.860 22.103 -13.378 1.00 67.49 503 HIS C O 1
ATOM 4267 N N . GLU C 3 325 ? -26.550 20.364 -13.964 1.00 65.70 504 GLU C N 1
ATOM 4268 C CA . GLU C 3 325 ? -27.623 19.364 -13.958 1.00 64.45 504 GLU C CA 1
ATOM 4269 C C . GLU C 3 325 ? -27.679 18.655 -12.616 1.00 59.62 504 GLU C C 1
ATOM 4270 O O . GLU C 3 325 ? -28.176 17.537 -12.523 1.00 59.52 504 GLU C O 1
ATOM 4276 N N . ASN C 3 326 ? -27.162 19.318 -11.583 1.00 57.40 505 ASN C N 1
ATOM 4277 C CA . ASN C 3 326 ? -27.141 18.812 -10.189 1.00 54.05 505 ASN C CA 1
ATOM 4278 C C . ASN C 3 326 ? -26.497 17.454 -10.000 1.00 53.29 505 ASN C C 1
ATOM 4279 O O . ASN C 3 326 ? -26.808 16.728 -9.057 1.00 54.55 505 ASN C O 1
ATOM 4284 N N . ASN C 3 327 ? -25.590 17.119 -10.899 1.00 53.73 506 ASN C N 1
ATOM 4285 C CA . ASN C 3 327 ? -24.820 15.908 -10.782 1.00 52.45 506 ASN C CA 1
ATOM 4286 C C . ASN C 3 327 ? -23.477 16.226 -10.179 1.00 49.77 506 ASN C C 1
ATOM 4287 O O . ASN C 3 327 ? -23.073 17.381 -10.158 1.00 49.96 506 ASN C O 1
ATOM 4292 N N . TRP C 3 328 ? -22.795 15.205 -9.681 1.00 48.31 507 TRP C N 1
ATOM 4293 C CA . TRP C 3 328 ? -21.459 15.392 -9.137 1.00 47.75 507 TRP C CA 1
ATOM 4294 C C . TRP C 3 328 ? -20.394 15.268 -10.194 1.00 51.02 507 TRP C C 1
ATOM 4295 O O . TRP C 3 328 ? -20.190 14.178 -10.737 1.00 52.50 507 TRP C O 1
ATOM 4306 N N . ARG C 3 329 ? -19.711 16.384 -10.491 1.00 52.18 508 ARG C N 1
ATOM 4307 C CA . ARG C 3 329 ? -18.650 16.406 -11.509 1.00 56.07 508 ARG C CA 1
ATOM 4308 C C . ARG C 3 329 ? -17.198 16.304 -10.977 1.00 56.54 508 ARG C C 1
ATOM 4309 O O . ARG C 3 329 ? -16.806 17.055 -10.068 1.00 53.88 508 ARG C O 1
ATOM 4317 N N . CYS C 3 330 ? -16.421 15.383 -11.571 1.00 59.43 509 CYS C N 1
ATOM 4318 C CA . CYS C 3 330 ? -14.965 15.315 -11.390 1.00 61.87 509 CYS C CA 1
ATOM 4319 C C . CYS C 3 330 ? -14.256 16.056 -12.515 1.00 67.45 509 CYS C C 1
ATOM 4320 O O . CYS C 3 330 ? -14.648 15.940 -13.677 1.00 71.32 509 CYS C O 1
ATOM 4323 N N . GLU C 3 331 ? -13.207 16.803 -12.176 1.00 69.59 510 GLU C N 1
ATOM 4324 C CA . GLU C 3 331 ? -12.402 17.500 -13.192 1.00 75.90 510 GLU C CA 1
ATOM 4325 C C . GLU C 3 331 ? -11.467 16.537 -13.923 1.00 80.00 510 GLU C C 1
ATOM 4326 O O . GLU C 3 331 ? -11.580 16.361 -15.135 1.00 82.72 510 GLU C O 1
ATOM 4332 N N . LYS C 3 332 ? -10.559 15.923 -13.158 1.00 80.87 511 LYS C N 1
ATOM 4333 C CA . LYS C 3 332 ? -9.528 15.016 -13.671 1.00 86.93 511 LYS C CA 1
ATOM 4334 C C . LYS C 3 332 ? -10.102 13.991 -14.633 1.00 91.95 511 LYS C C 1
ATOM 4335 O O . LYS C 3 332 ? -9.617 13.853 -15.775 1.00 98.99 511 LYS C O 1
ATOM 4341 N N . CYS C 3 333 ? -11.114 13.257 -14.170 1.00 89.01 512 CYS C N 1
ATOM 4342 C CA . CYS C 3 333 ? -11.699 12.227 -15.013 1.00 93.85 512 CYS C CA 1
ATOM 4343 C C . CYS C 3 333 ? -12.881 12.743 -15.850 1.00 95.34 512 CYS C C 1
ATOM 4344 O O . CYS C 3 333 ? -13.489 11.984 -16.610 1.00 99.34 512 CYS C O 1
ATOM 4347 N N . ASP C 3 334 ? -13.160 14.045 -15.737 1.00 92.19 513 ASP C N 1
ATOM 4348 C CA . ASP C 3 334 ? -14.030 14.756 -16.683 1.00 91.05 513 ASP C CA 1
ATOM 4349 C C . ASP C 3 334 ? -15.324 13.972 -16.945 1.00 88.92 513 ASP C C 1
ATOM 4350 O O . ASP C 3 334 ? -15.506 13.386 -18.008 1.00 93.41 513 ASP C O 1
ATOM 4355 N N . ARG C 3 335 ? -16.208 13.964 -15.948 1.00 81.65 514 ARG C N 1
ATOM 4356 C CA . ARG C 3 335 ? -17.445 13.183 -15.980 1.00 78.85 514 ARG C CA 1
ATOM 4357 C C . ARG C 3 335 ? -18.293 13.505 -14.744 1.00 70.66 514 ARG C C 1
ATOM 4358 O O . ARG C 3 335 ? -17.893 14.322 -13.912 1.00 65.86 514 ARG C O 1
ATOM 4366 N N . SER C 3 336 ? -19.456 12.858 -14.642 1.00 69.10 515 SER C N 1
ATOM 4367 C CA . SER C 3 336 ? -20.413 13.091 -13.567 1.00 64.77 515 SER C CA 1
ATOM 4368 C C . SER C 3 336 ? -21.140 11.825 -13.141 1.00 66.24 515 SER C C 1
ATOM 4369 O O . SER C 3 336 ? -21.430 10.963 -13.963 1.00 70.19 515 SER C O 1
ATOM 4372 N N . TYR C 3 337 ? -21.432 11.739 -11.842 1.00 64.15 516 TYR C N 1
ATOM 4373 C CA . TYR C 3 337 ? -22.162 10.629 -11.249 1.00 64.83 516 TYR C CA 1
ATOM 4374 C C . TYR C 3 337 ? -23.307 11.180 -10.393 1.00 62.29 516 TYR C C 1
ATOM 4375 O O . TYR C 3 337 ? -23.180 12.250 -9.784 1.00 57.73 516 TYR C O 1
ATOM 4384 N N . ALA C 3 338 ? -24.422 10.448 -10.348 1.00 65.55 517 ALA C N 1
ATOM 4385 C CA . ALA C 3 338 ? -25.531 10.759 -9.431 1.00 64.29 517 ALA C CA 1
ATOM 4386 C C . ALA C 3 338 ? -25.101 10.698 -7.960 1.00 64.26 517 ALA C C 1
ATOM 4387 O O . ALA C 3 338 ? -25.512 11.537 -7.144 1.00 64.33 517 ALA C O 1
ATOM 4389 N N . THR C 3 339 ? -24.266 9.711 -7.638 1.00 65.69 518 THR C N 1
ATOM 4390 C CA . THR C 3 339 ? -23.830 9.462 -6.273 1.00 65.34 518 THR C CA 1
ATOM 4391 C C . THR C 3 339 ? -22.350 9.804 -6.119 1.00 62.90 518 THR C C 1
ATOM 4392 O O . THR C 3 339 ? -21.537 9.415 -6.969 1.00 64.30 518 THR C O 1
ATOM 4396 N N . PRO C 3 340 ? -21.995 10.538 -5.039 1.00 59.02 519 PRO C N 1
ATOM 4397 C CA . PRO C 3 340 ? -20.598 10.756 -4.727 1.00 56.66 519 PRO C CA 1
ATOM 4398 C C . PRO C 3 340 ? -20.097 9.695 -3.760 1.00 58.08 519 PRO C C 1
ATOM 4399 O O . PRO C 3 340 ? -20.887 9.091 -3.032 1.00 59.09 519 PRO C O 1
ATOM 4403 N N . GLU C 3 341 ? -18.790 9.466 -3.775 1.00 59.05 520 GLU C N 1
ATOM 4404 C CA . GLU C 3 341 ? -18.130 8.659 -2.760 1.00 61.01 520 GLU C CA 1
ATOM 4405 C C . GLU C 3 341 ? -17.738 9.595 -1.626 1.00 55.39 520 GLU C C 1
ATOM 4406 O O . GLU C 3 341 ? -17.433 10.765 -1.856 1.00 51.40 520 GLU C O 1
ATOM 4412 N N . TYR C 3 342 ? -17.741 9.086 -0.402 1.00 55.09 521 TYR C N 1
ATOM 4413 C CA . TYR C 3 342 ? -17.339 9.911 0.726 1.00 52.16 521 TYR C CA 1
ATOM 4414 C C . TYR C 3 342 ? -16.033 9.416 1.291 1.00 52.74 521 TYR C C 1
ATOM 4415 O O . TYR C 3 342 ? -15.895 8.247 1.614 1.00 56.40 521 TYR C O 1
ATOM 4424 N N . ARG C 3 343 ? -15.065 10.312 1.368 1.00 57.14 522 ARG C N 1
ATOM 4425 C CA . ARG C 3 343 ? -13.766 9.982 1.914 1.00 55.94 522 ARG C CA 1
ATOM 4426 C C . ARG C 3 343 ? -13.472 10.861 3.124 1.00 53.32 522 ARG C C 1
ATOM 4427 O O . ARG C 3 343 ? -13.940 11.992 3.207 1.00 53.19 522 ARG C O 1
ATOM 4435 N N . TYR C 3 344 ? -12.692 10.334 4.055 1.00 51.71 523 TYR C N 1
ATOM 4436 C CA . TYR C 3 344 ? -12.316 11.086 5.248 1.00 50.24 523 TYR C CA 1
ATOM 4437 C C . TYR C 3 344 ? -11.204 12.083 4.986 1.00 51.41 523 TYR C C 1
ATOM 4438 O O . TYR C 3 344 ? -10.286 11.833 4.202 1.00 52.38 523 TYR C O 1
ATOM 4447 N N . ILE C 3 345 ? -11.321 13.220 5.660 1.00 52.09 524 ILE C N 1
ATOM 4448 C CA . ILE C 3 345 ? -10.229 14.177 5.836 1.00 52.75 524 ILE C CA 1
ATOM 4449 C C . ILE C 3 345 ? -10.134 14.520 7.321 1.00 50.66 524 ILE C C 1
ATOM 4450 O O . ILE C 3 345 ? -10.341 15.651 7.742 1.00 51.15 524 ILE C O 1
ATOM 4455 N N . LEU C 3 346 ? -9.818 13.505 8.103 1.00 50.23 525 LEU C N 1
ATOM 4456 C CA . LEU C 3 346 ? -9.900 13.563 9.545 1.00 51.34 525 LEU C CA 1
ATOM 4457 C C . LEU C 3 346 ? -8.954 14.574 10.196 1.00 51.46 525 LEU C C 1
ATOM 4458 O O . LEU C 3 346 ? -7.748 14.580 9.940 1.00 51.06 525 LEU C O 1
ATOM 4463 N N . SER C 3 347 ? -9.513 15.416 11.056 1.00 51.13 526 SER C N 1
ATOM 4464 C CA . SER C 3 347 ? -8.705 16.299 11.878 1.00 50.73 526 SER C CA 1
ATOM 4465 C C . SER C 3 347 ? -8.888 15.928 13.347 1.00 50.26 526 SER C C 1
ATOM 4466 O O . SER C 3 347 ? -9.962 16.153 13.922 1.00 52.33 526 SER C O 1
ATOM 4469 N N . THR C 3 348 ? -7.850 15.363 13.966 1.00 46.62 527 THR C N 1
ATOM 4470 C CA . THR C 3 348 ? -7.989 14.853 15.326 1.00 42.58 527 THR C CA 1
ATOM 4471 C C . THR C 3 348 ? -6.959 15.350 16.324 1.00 40.55 527 THR C C 1
ATOM 4472 O O . THR C 3 348 ? -5.772 15.310 16.056 1.00 41.87 527 THR C O 1
ATOM 4476 N N . ASN C 3 349 ? -7.428 15.805 17.479 1.00 38.96 528 ASN C N 1
ATOM 4477 C CA . ASN C 3 349 ? -6.556 16.254 18.562 1.00 38.15 528 ASN C CA 1
ATOM 4478 C C . ASN C 3 349 ? -6.206 15.129 19.555 1.00 36.43 528 ASN C C 1
ATOM 4479 O O . ASN C 3 349 ? -7.081 14.555 20.213 1.00 35.43 528 ASN C O 1
ATOM 4484 N N . VAL C 3 350 ? -4.917 14.821 19.661 1.00 35.58 529 VAL C N 1
ATOM 4485 C CA . VAL C 3 350 ? -4.450 13.730 20.509 1.00 33.71 529 VAL C CA 1
ATOM 4486 C C . VAL C 3 350 ? -3.567 14.272 21.608 1.00 33.32 529 VAL C C 1
ATOM 4487 O O . VAL C 3 350 ? -2.863 15.264 21.410 1.00 34.98 529 VAL C O 1
ATOM 4491 N N . ALA C 3 351 ? -3.611 13.619 22.768 1.00 32.08 5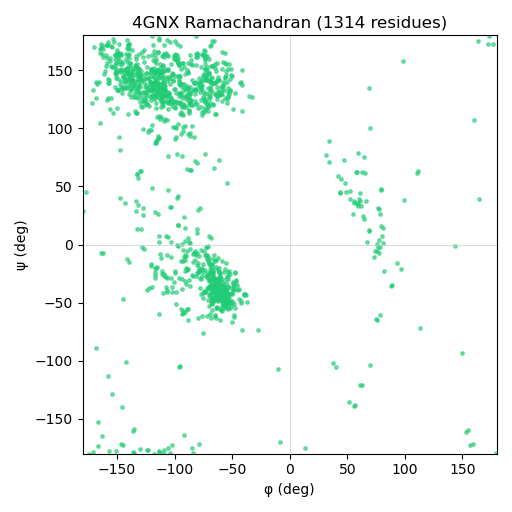30 ALA C N 1
ATOM 4492 C CA . ALA C 3 351 ? -2.849 14.062 23.938 1.00 31.54 530 ALA C CA 1
ATOM 4493 C C . ALA C 3 351 ? -2.128 12.916 24.612 1.00 30.02 530 ALA C C 1
ATOM 4494 O O . ALA C 3 351 ? -2.526 11.768 24.486 1.00 29.24 530 ALA C O 1
ATOM 4496 N N . ASP C 3 352 ? -1.041 13.244 25.293 1.00 30.52 531 ASP C N 1
ATOM 4497 C CA . ASP C 3 352 ? -0.396 12.343 26.242 1.00 30.31 531 ASP C CA 1
ATOM 4498 C C . ASP C 3 352 ? -0.057 13.164 27.481 1.00 31.12 531 ASP C C 1
ATOM 4499 O O . ASP C 3 352 ? -0.649 14.231 27.685 1.00 31.22 531 ASP C O 1
ATOM 4504 N N . ALA C 3 353 ? 0.892 12.704 28.298 1.00 31.07 532 ALA C N 1
ATOM 4505 C CA . ALA C 3 353 ? 1.227 13.429 29.536 1.00 30.98 532 ALA C CA 1
ATOM 4506 C C . ALA C 3 353 ? 2.149 14.625 29.322 1.00 34.40 532 ALA C C 1
ATOM 4507 O O . ALA C 3 353 ? 2.382 15.407 30.252 1.00 38.40 532 ALA C O 1
ATOM 4509 N N . THR C 3 354 ? 2.659 14.786 28.104 1.00 34.40 533 THR C N 1
ATOM 4510 C CA . THR C 3 354 ? 3.622 15.845 27.796 1.00 34.13 533 THR C CA 1
ATOM 4511 C C . THR C 3 354 ? 3.003 16.977 26.981 1.00 34.36 533 THR C C 1
ATOM 4512 O O . THR C 3 354 ? 3.622 18.011 26.772 1.00 36.05 533 THR C O 1
ATOM 4516 N N . GLY C 3 355 ? 1.777 16.782 26.518 1.00 33.72 534 GLY C N 1
ATOM 4517 C CA . GLY C 3 355 ? 1.137 17.766 25.651 1.00 35.37 534 GLY C CA 1
ATOM 4518 C C . GLY C 3 355 ? 0.023 17.259 24.751 1.00 35.23 534 GLY C C 1
ATOM 4519 O O . GLY C 3 355 ? -0.427 16.105 24.836 1.00 35.52 534 GLY C O 1
ATOM 4520 N N . GLN C 3 356 ? -0.432 18.134 23.878 1.00 36.39 535 GLN C N 1
ATOM 4521 C CA . GLN C 3 356 ? -1.543 17.822 23.007 1.00 36.96 535 GLN C CA 1
ATOM 4522 C C . GLN C 3 356 ? -1.157 18.204 21.561 1.00 37.72 535 GLN C C 1
ATOM 4523 O O . GLN C 3 356 ? -0.413 19.148 21.331 1.00 38.54 535 GLN C O 1
ATOM 4529 N N . MET C 3 357 ? -1.631 17.453 20.588 1.00 38.05 536 MET C N 1
ATOM 4530 C CA . MET C 3 357 ? -1.198 17.681 19.220 1.00 40.42 536 MET C CA 1
ATOM 4531 C C . MET C 3 357 ? -2.248 17.296 18.185 1.00 38.88 536 MET C C 1
ATOM 4532 O O . MET C 3 357 ? -2.943 16.291 18.335 1.00 37.22 536 MET C O 1
ATOM 4537 N N . TRP C 3 358 ? -2.313 18.081 17.115 1.00 39.18 537 TRP C N 1
ATOM 4538 C CA . TRP C 3 358 ? -3.235 17.819 16.005 1.00 38.18 537 TRP C CA 1
ATOM 4539 C C . TRP C 3 358 ? -2.686 16.931 14.944 1.00 37.92 537 TRP C C 1
ATOM 4540 O O . TRP C 3 358 ? -1.577 17.165 14.450 1.00 38.75 537 TRP C O 1
ATOM 4551 N N . LEU C 3 359 ? -3.467 15.911 14.590 1.00 37.43 538 LEU C N 1
ATOM 4552 C CA . LEU C 3 359 ? -3.118 14.948 13.541 1.00 38.55 538 LEU C CA 1
ATOM 4553 C C . LEU C 3 359 ? -4.175 14.912 12.435 1.00 39.67 538 LEU C C 1
ATOM 4554 O O . LEU C 3 359 ? -5.369 15.024 12.696 1.00 39.02 538 LEU C O 1
ATOM 4559 N N . SER C 3 360 ? -3.749 14.752 11.191 1.00 42.18 539 SER C N 1
ATOM 4560 C CA . SER C 3 360 ? -4.722 14.493 10.127 1.00 44.28 539 SER C CA 1
ATOM 4561 C C . SER C 3 360 ? -4.610 13.086 9.586 1.00 44.76 539 SER C C 1
ATOM 4562 O O . SER C 3 360 ? -3.513 12.526 9.492 1.00 43.78 539 SER C O 1
ATOM 4565 N N . GLY C 3 361 ? -5.774 12.531 9.261 1.00 46.55 540 GLY C N 1
ATOM 4566 C CA . GLY C 3 361 ? -5.904 11.161 8.801 1.00 49.48 540 GLY C CA 1
ATOM 4567 C C . GLY C 3 361 ? -6.762 11.043 7.549 1.00 53.81 540 GLY C C 1
ATOM 4568 O O . GLY C 3 361 ? -7.670 11.848 7.304 1.00 53.92 540 GLY C O 1
ATOM 4569 N N . PHE C 3 362 ? -6.477 10.016 6.758 1.00 56.95 541 PHE C N 1
ATOM 4570 C CA . PHE C 3 362 ? -7.195 9.789 5.532 1.00 59.91 541 PHE C CA 1
ATOM 4571 C C . PHE C 3 362 ? -8.016 8.515 5.596 1.00 60.78 541 PHE C C 1
ATOM 4572 O O . PHE C 3 362 ? -8.017 7.820 6.611 1.00 58.08 541 PHE C O 1
ATOM 4580 N N . ASN C 3 363 ? -8.696 8.217 4.489 1.00 64.98 542 ASN C N 1
ATOM 4581 C CA . ASN C 3 363 ? -9.762 7.216 4.436 1.00 65.78 542 ASN C CA 1
ATOM 4582 C C . ASN C 3 363 ? -9.508 5.898 5.190 1.00 66.40 542 ASN C C 1
ATOM 4583 O O . ASN C 3 363 ? -10.356 5.454 5.962 1.00 64.79 542 ASN C O 1
ATOM 4588 N N . GLU C 3 364 ? -8.343 5.292 4.986 1.00 69.34 543 GLU C N 1
ATOM 4589 C CA . GLU C 3 364 ? -8.047 3.999 5.599 1.00 72.14 543 GLU C CA 1
ATOM 4590 C C . GLU C 3 364 ? -7.978 4.122 7.116 1.00 70.10 543 GLU C C 1
ATOM 4591 O O . GLU C 3 364 ? -8.781 3.521 7.836 1.00 72.02 543 GLU C O 1
ATOM 4597 N N . ASP C 3 365 ? -7.033 4.927 7.590 1.00 68.25 544 ASP C N 1
ATOM 4598 C CA . ASP C 3 365 ? -6.760 5.075 9.025 1.00 65.64 544 ASP C CA 1
ATOM 4599 C C . ASP C 3 365 ? -7.881 5.759 9.810 1.00 59.52 544 ASP C C 1
ATOM 4600 O O . ASP C 3 365 ? -8.119 5.443 10.981 1.00 59.17 544 ASP C O 1
ATOM 4605 N N . ALA C 3 366 ? -8.581 6.687 9.168 1.00 54.94 545 ALA C N 1
ATOM 4606 C CA . ALA C 3 366 ? -9.697 7.340 9.829 1.00 50.91 545 ALA C CA 1
ATOM 4607 C C . ALA C 3 366 ? -10.893 6.415 10.021 1.00 49.58 545 ALA C C 1
ATOM 4608 O O . ALA C 3 366 ? -11.694 6.624 10.935 1.00 47.29 545 ALA C O 1
ATOM 4610 N N . THR C 3 367 ? -10.993 5.380 9.182 1.00 50.99 546 THR C N 1
ATOM 4611 C CA . THR C 3 367 ? -12.101 4.425 9.273 1.00 52.99 546 THR C CA 1
ATOM 4612 C C . THR C 3 367 ? -12.064 3.612 10.559 1.00 52.97 546 THR C C 1
ATOM 4613 O O . THR C 3 367 ? -13.087 3.449 11.219 1.00 52.29 546 THR C O 1
ATOM 4617 N N . GLN C 3 368 ? -10.889 3.111 10.915 1.00 54.80 547 GLN C N 1
ATOM 4618 C CA . GLN C 3 368 ? -10.741 2.393 12.172 1.00 57.31 547 GLN C CA 1
ATOM 4619 C C . GLN C 3 368 ? -10.827 3.333 13.362 1.00 53.25 547 GLN C C 1
ATOM 4620 O O . GLN C 3 368 ? -11.205 2.930 14.457 1.00 54.57 547 GLN C O 1
ATOM 4626 N N . LEU C 3 369 ? -10.485 4.591 13.158 1.00 49.64 548 LEU C N 1
ATOM 4627 C CA . LEU C 3 369 ? -10.618 5.528 14.245 1.00 48.35 548 LEU C CA 1
ATOM 4628 C C . LEU C 3 369 ? -12.075 5.811 14.587 1.00 49.13 548 LEU C C 1
ATOM 4629 O O . LEU C 3 369 ? -12.371 6.279 15.675 1.00 49.09 548 LEU C O 1
ATOM 4634 N N . ILE C 3 370 ? -12.981 5.492 13.667 1.00 49.86 549 ILE C N 1
ATOM 4635 C CA . ILE C 3 370 ? -14.411 5.752 13.857 1.00 50.00 549 ILE C CA 1
ATOM 4636 C C . ILE C 3 370 ? -15.232 4.455 13.792 1.00 51.72 549 ILE C C 1
ATOM 4637 O O . ILE C 3 370 ? -16.360 4.396 14.281 1.00 52.36 549 ILE C O 1
ATOM 4642 N N . GLY C 3 371 ? -14.643 3.410 13.217 1.00 52.55 550 GLY C N 1
ATOM 4643 C CA . GLY C 3 371 ? -15.255 2.080 13.182 1.00 53.25 550 GLY C CA 1
ATOM 4644 C C . GLY C 3 371 ? -16.318 2.044 12.113 1.00 55.13 550 GLY C C 1
ATOM 4645 O O . GLY C 3 371 ? -17.302 1.313 12.231 1.00 57.84 550 GLY C O 1
ATOM 4646 N N . MET C 3 372 ? -16.104 2.835 11.063 1.00 53.56 551 MET C N 1
ATOM 4647 C CA . MET C 3 372 ? -17.128 3.106 10.073 1.00 53.85 551 MET C CA 1
ATOM 4648 C C . MET C 3 372 ? -16.514 3.794 8.869 1.00 52.93 551 MET C C 1
ATOM 4649 O O . MET C 3 372 ? -15.654 4.654 9.022 1.00 52.18 551 MET C O 1
ATOM 4654 N N . SER C 3 373 ? -16.940 3.418 7.673 1.00 54.26 552 SER C N 1
ATOM 4655 C CA . SER C 3 373 ? -16.536 4.133 6.466 1.00 54.52 552 SER C CA 1
ATOM 4656 C C . SER C 3 373 ? -17.213 5.498 6.450 1.00 53.72 552 SER C C 1
ATOM 4657 O O . SER C 3 373 ? -18.231 5.700 7.126 1.00 53.74 552 SER C O 1
ATOM 4660 N N . ALA C 3 374 ? -16.661 6.425 5.673 1.00 53.38 553 ALA C N 1
ATOM 4661 C CA . ALA C 3 374 ? -17.232 7.777 5.585 1.00 53.82 553 ALA C CA 1
ATOM 4662 C C . ALA C 3 374 ? -18.662 7.784 5.024 1.00 56.67 553 ALA C C 1
ATOM 4663 O O . ALA C 3 374 ? -19.474 8.652 5.376 1.00 56.26 553 ALA C O 1
ATOM 4665 N N . GLY C 3 375 ? -18.957 6.802 4.171 1.00 59.55 554 GLY C N 1
ATOM 4666 C CA . GLY C 3 375 ? -20.300 6.598 3.643 1.00 62.92 554 GLY C CA 1
ATOM 4667 C C . GLY C 3 375 ? -21.275 6.238 4.745 1.00 64.39 554 GLY C C 1
ATOM 4668 O O . GLY C 3 375 ? -22.373 6.806 4.824 1.00 66.31 554 GLY C O 1
ATOM 4669 N N . GLU C 3 376 ? -20.860 5.307 5.608 1.00 63.83 555 GLU C N 1
ATOM 4670 C CA . GLU C 3 376 ? -21.690 4.834 6.721 1.00 64.09 555 GLU C CA 1
ATOM 4671 C C . GLU C 3 376 ? -21.973 5.964 7.723 1.00 60.00 555 GLU C C 1
ATOM 4672 O O . GLU C 3 376 ? -23.070 6.075 8.289 1.00 60.50 555 GLU C O 1
ATOM 4678 N N . LEU C 3 377 ? -20.967 6.797 7.937 1.00 55.24 556 LEU C N 1
ATOM 4679 C CA . LEU C 3 377 ? -21.094 7.923 8.831 1.00 52.69 556 LEU C CA 1
ATOM 4680 C C . LEU C 3 377 ? -22.117 8.917 8.308 1.00 53.91 556 LEU C C 1
ATOM 4681 O O . LEU C 3 377 ? -22.982 9.389 9.054 1.00 53.98 556 LEU C O 1
ATOM 4686 N N . HIS C 3 378 ? -21.998 9.217 7.011 1.00 54.99 557 HIS C N 1
ATOM 4687 C CA . HIS C 3 378 ? -22.854 10.159 6.295 1.00 55.78 557 HIS C CA 1
ATOM 4688 C C . HIS C 3 378 ? -24.304 9.805 6.435 1.00 57.47 557 HIS C C 1
ATOM 4689 O O . HIS C 3 378 ? -25.122 10.640 6.794 1.00 57.77 557 HIS C O 1
ATOM 4696 N N . LYS C 3 379 ? -24.619 8.545 6.175 1.00 59.02 558 LYS C N 1
ATOM 4697 C CA . LYS C 3 379 ? -25.972 8.041 6.292 1.00 62.44 558 LYS C CA 1
ATOM 4698 C C . LYS C 3 379 ? -26.500 8.202 7.718 1.00 62.61 558 LYS C C 1
ATOM 4699 O O . LYS C 3 379 ? -27.661 8.564 7.933 1.00 64.74 558 LYS C O 1
ATOM 4705 N N . LEU C 3 380 ? -25.627 7.936 8.685 1.00 61.19 559 LEU C N 1
ATOM 4706 C CA . LEU C 3 380 ? -25.960 8.025 10.095 1.00 60.47 559 LEU C CA 1
ATOM 4707 C C . LEU C 3 380 ? -26.298 9.449 10.473 1.00 60.46 559 LEU C C 1
ATOM 4708 O O . LEU C 3 380 ? -27.177 9.684 11.302 1.00 61.74 559 LEU C O 1
ATOM 4713 N N . ARG C 3 381 ? -25.615 10.398 9.848 1.00 59.80 560 ARG C N 1
ATOM 4714 C CA . ARG C 3 381 ? -25.895 11.789 10.117 1.00 61.26 560 ARG C CA 1
ATOM 4715 C C . ARG C 3 381 ? -27.232 12.195 9.508 1.00 65.94 560 ARG C C 1
ATOM 4716 O O . ARG C 3 381 ? -27.886 13.109 9.999 1.00 67.78 560 ARG C O 1
ATOM 4724 N N . GLU C 3 382 ? -27.645 11.495 8.455 1.00 69.05 561 GLU C N 1
ATOM 4725 C CA . GLU C 3 382 ? -28.919 11.778 7.783 1.00 74.17 561 GLU C CA 1
ATOM 4726 C C . GLU C 3 382 ? -30.156 11.354 8.581 1.00 79.36 561 GLU C C 1
ATOM 4727 O O . GLU C 3 382 ? -31.286 11.688 8.200 1.00 83.75 561 GLU C O 1
ATOM 4733 N N . GLU C 3 383 ? -29.946 10.620 9.671 1.00 80.46 562 GLU C N 1
ATOM 4734 C CA . GLU C 3 383 ? -31.053 10.146 10.500 1.00 85.48 562 GLU C CA 1
ATOM 4735 C C . GLU C 3 383 ? -31.177 10.882 11.824 1.00 87.05 562 GLU C C 1
ATOM 4736 O O . GLU C 3 383 ? -32.292 11.173 12.259 1.00 90.34 562 GLU C O 1
ATOM 4742 N N . SER C 3 384 ? -30.043 11.161 12.466 1.00 84.06 563 SER C N 1
ATOM 4743 C CA . SER C 3 384 ? -30.011 12.099 13.582 1.00 86.06 563 SER C CA 1
ATOM 4744 C C . SER C 3 384 ? -28.585 12.526 13.912 1.00 85.51 563 SER C C 1
ATOM 4745 O O . SER C 3 384 ? -27.657 11.714 13.888 1.00 84.45 563 SER C O 1
ATOM 4748 N N . GLU C 3 385 ? -28.432 13.813 14.218 1.00 86.94 564 GLU C N 1
ATOM 4749 C CA . GLU C 3 385 ? -27.148 14.395 14.578 1.00 85.98 564 GLU C CA 1
ATOM 4750 C C . GLU C 3 385 ? -26.638 13.732 15.830 1.00 83.20 564 GLU C C 1
ATOM 4751 O O . GLU C 3 385 ? -25.433 13.546 15.998 1.00 79.47 564 GLU C O 1
ATOM 4757 N N . SER C 3 386 ? -27.587 13.401 16.703 1.00 86.07 565 SER C N 1
ATOM 4758 C CA . SER C 3 386 ? -27.348 12.750 17.983 1.00 84.75 565 SER C CA 1
ATOM 4759 C C . SER C 3 386 ? -26.570 11.453 17.832 1.00 83.08 565 SER C C 1
ATOM 4760 O O . SER C 3 386 ? -25.553 11.261 18.498 1.00 81.49 565 SER C O 1
ATOM 4763 N N . GLU C 3 387 ? -27.032 10.568 16.952 1.00 83.99 566 GLU C N 1
ATOM 4764 C CA . GLU C 3 387 ? -26.351 9.287 16.755 1.00 82.21 566 GLU C CA 1
ATOM 4765 C C . GLU C 3 387 ? -25.033 9.450 16.014 1.00 75.92 566 GLU C C 1
ATOM 4766 O O . GLU C 3 387 ? -24.106 8.649 16.178 1.00 73.32 566 GLU C O 1
ATOM 4772 N N . PHE C 3 388 ? -24.962 10.504 15.207 1.00 71.17 567 PHE C N 1
ATOM 4773 C CA . PHE C 3 388 ? -23.745 10.859 14.502 1.00 64.70 567 PHE C CA 1
ATOM 4774 C C . PHE C 3 388 ? -22.679 11.442 15.445 1.00 61.62 567 PHE C C 1
ATOM 4775 O O . PHE C 3 388 ? -21.495 11.132 15.309 1.00 59.51 567 PHE C O 1
ATOM 4783 N N . SER C 3 389 ? -23.079 12.286 16.391 1.00 61.07 568 SER C N 1
ATOM 4784 C CA . SER C 3 389 ? -22.104 12.799 17.351 1.00 59.26 568 SER C CA 1
ATOM 4785 C C . SER C 3 389 ? -21.726 11.757 18.425 1.00 56.57 568 SER C C 1
ATOM 4786 O O . SER C 3 389 ? -20.623 11.784 18.949 1.00 53.55 568 SER C O 1
ATOM 4789 N N . ALA C 3 390 ? -22.639 10.832 18.721 1.00 57.69 569 ALA C N 1
ATOM 4790 C CA . ALA C 3 390 ? -22.330 9.662 19.553 1.00 56.51 569 ALA C CA 1
ATOM 4791 C C . ALA C 3 390 ? -21.190 8.850 18.951 1.00 55.01 569 ALA C C 1
ATOM 4792 O O . ALA C 3 390 ? -20.263 8.485 19.655 1.00 54.42 569 ALA C O 1
ATOM 4794 N N . ALA C 3 391 ? -21.252 8.580 17.650 1.00 55.28 570 ALA C N 1
ATOM 4795 C CA . ALA C 3 391 ? -20.181 7.860 16.953 1.00 53.09 570 ALA C CA 1
ATOM 4796 C C . ALA C 3 391 ? -18.812 8.527 17.128 1.00 51.72 570 ALA C C 1
ATOM 4797 O O . ALA C 3 391 ? -17.812 7.842 17.339 1.00 50.44 570 ALA C O 1
ATOM 4799 N N . LEU C 3 392 ? -18.784 9.858 17.048 1.00 52.24 571 LEU C N 1
ATOM 4800 C CA . LEU C 3 392 ? -17.563 10.635 17.190 1.00 51.89 571 LEU C CA 1
ATOM 4801 C C . LEU C 3 392 ? -17.147 10.740 18.638 1.00 53.37 571 LEU C C 1
ATOM 4802 O O . LEU C 3 392 ? -15.963 10.644 18.949 1.00 51.17 571 LEU C O 1
ATOM 4807 N N . HIS C 3 393 ? -18.132 10.968 19.509 1.00 58.01 572 HIS C N 1
ATOM 4808 C CA . HIS C 3 393 ? -17.923 11.034 20.945 1.00 59.93 572 HIS C CA 1
ATOM 4809 C C . HIS C 3 393 ? -17.394 9.711 21.441 1.00 56.56 572 HIS C C 1
ATOM 4810 O O . HIS C 3 393 ? -16.563 9.680 22.346 1.00 56.04 572 HIS C O 1
ATOM 4817 N N . ARG C 3 394 ? -17.835 8.621 20.813 1.00 54.63 573 ARG C N 1
ATOM 4818 C CA . ARG C 3 394 ? -17.432 7.251 21.163 1.00 53.09 573 ARG C CA 1
ATOM 4819 C C . ARG C 3 394 ? -16.042 6.948 20.651 1.00 51.37 573 ARG C C 1
ATOM 4820 O O . ARG C 3 394 ? -15.373 6.055 21.163 1.00 54.60 573 ARG C O 1
ATOM 4828 N N . ALA C 3 395 ? -15.604 7.691 19.641 1.00 48.65 574 ALA C N 1
ATOM 4829 C CA . ALA C 3 395 ? -14.323 7.443 18.998 1.00 45.38 574 ALA C CA 1
ATOM 4830 C C . ALA C 3 395 ? -13.180 8.025 19.805 1.00 43.70 574 ALA C C 1
ATOM 4831 O O . ALA C 3 395 ? -12.028 7.590 19.698 1.00 44.10 574 ALA C O 1
ATOM 4833 N N . ALA C 3 396 ? -13.489 9.029 20.611 1.00 41.95 575 ALA C N 1
ATOM 4834 C CA . ALA C 3 396 ? -12.479 9.621 21.465 1.00 39.34 575 ALA C CA 1
ATOM 4835 C C . ALA C 3 396 ? -12.327 8.731 22.702 1.00 39.09 575 ALA C C 1
ATOM 4836 O O . ALA C 3 396 ? -13.026 7.706 22.822 1.00 41.23 575 ALA C O 1
ATOM 4838 N N . ASN C 3 397 ? -11.427 9.119 23.607 1.00 36.14 576 ASN C N 1
ATOM 4839 C CA . ASN C 3 397 ? -11.093 8.335 24.796 1.00 35.58 576 ASN C CA 1
ATOM 4840 C C . ASN C 3 397 ? -10.561 6.954 24.436 1.00 35.39 576 ASN C C 1
ATOM 4841 O O . ASN C 3 397 ? -10.820 5.981 25.147 1.00 36.06 576 ASN C O 1
ATOM 4846 N N . ARG C 3 398 ? -9.822 6.874 23.329 1.00 34.91 577 ARG C N 1
ATOM 4847 C CA . ARG C 3 398 ? -9.223 5.617 22.872 1.00 35.51 577 ARG C CA 1
ATOM 4848 C C . ARG C 3 398 ? -7.770 5.842 22.545 1.00 34.41 577 ARG C C 1
ATOM 4849 O O . ARG C 3 398 ? -7.406 6.917 22.060 1.00 33.72 577 ARG C O 1
ATOM 4857 N N . MET C 3 399 ? -6.952 4.820 22.783 1.00 35.21 578 MET C N 1
ATOM 4858 C CA . MET C 3 399 ? -5.496 4.951 22.747 1.00 35.52 578 MET C CA 1
ATOM 4859 C C . MET C 3 399 ? -4.832 4.223 21.575 1.00 35.15 578 MET C C 1
ATOM 4860 O O . MET C 3 399 ? -5.129 3.051 21.296 1.00 35.60 578 MET C O 1
ATOM 4865 N N . TYR C 3 400 ? -3.910 4.908 20.900 1.00 34.48 579 TYR C N 1
ATOM 4866 C CA . TYR C 3 400 ? -3.280 4.330 19.703 1.00 36.63 579 TYR C CA 1
ATOM 4867 C C . TYR C 3 400 ? -1.795 4.537 19.634 1.00 37.01 579 TYR C C 1
ATOM 4868 O O . TYR C 3 400 ? -1.285 5.537 20.129 1.00 36.62 579 TYR C O 1
ATOM 4877 N N . MET C 3 401 ? -1.108 3.597 18.995 1.00 38.85 580 MET C N 1
ATOM 4878 C CA . MET C 3 401 ? 0.207 3.876 18.458 1.00 40.39 580 MET C CA 1
ATOM 4879 C C . MET C 3 401 ? 0.006 4.547 17.120 1.00 41.00 580 MET C C 1
ATOM 4880 O O . MET C 3 401 ? -0.670 4.009 16.250 1.00 44.10 580 MET C O 1
ATOM 4885 N N . PHE C 3 402 ? 0.570 5.735 16.966 1.00 39.02 581 PHE C N 1
ATOM 4886 C CA . PHE C 3 402 ? 0.443 6.484 15.727 1.00 39.10 581 PHE C CA 1
ATOM 4887 C C . PHE C 3 402 ? 1.772 6.580 15.002 1.00 40.34 581 PHE C C 1
ATOM 4888 O O . PHE C 3 402 ? 2.775 7.015 15.557 1.00 39.77 581 PHE C O 1
ATOM 4896 N N . ASN C 3 403 ? 1.769 6.190 13.747 1.00 43.47 582 ASN C N 1
ATOM 4897 C CA . ASN C 3 403 ? 2.938 6.347 12.919 1.00 46.78 582 ASN C CA 1
ATOM 4898 C C . ASN C 3 403 ? 2.728 7.559 12.030 1.00 46.42 582 ASN C C 1
ATOM 4899 O O . ASN C 3 403 ? 1.756 7.636 11.276 1.00 45.57 582 ASN C O 1
ATOM 4904 N N . CYS C 3 404 ? 3.636 8.516 12.123 1.00 47.07 583 CYS C N 1
ATOM 4905 C CA . CYS C 3 404 ? 3.423 9.794 11.465 1.00 48.78 583 CYS C CA 1
ATOM 4906 C C . CYS C 3 404 ? 4.598 10.306 10.675 1.00 52.89 583 CYS C C 1
ATOM 4907 O O . CYS C 3 404 ? 5.756 9.981 10.952 1.00 54.01 583 CYS C O 1
ATOM 4910 N N . ARG C 3 405 ? 4.263 11.138 9.696 1.00 55.80 584 ARG C N 1
ATOM 4911 C CA . ARG C 3 405 ? 5.214 12.007 9.033 1.00 59.96 584 ARG C CA 1
ATOM 4912 C C . ARG C 3 405 ? 4.883 13.448 9.430 1.00 58.16 584 ARG C C 1
ATOM 4913 O O . ARG C 3 405 ? 3.739 13.765 9.781 1.00 54.87 584 ARG C O 1
ATOM 4921 N N . ALA C 3 406 ? 5.892 14.312 9.395 1.00 60.42 585 ALA C N 1
ATOM 4922 C CA . ALA C 3 406 ? 5.707 15.747 9.628 1.00 60.33 585 ALA C CA 1
ATOM 4923 C C . ALA C 3 406 ? 6.414 16.508 8.526 1.00 62.90 585 ALA C C 1
ATOM 4924 O O . ALA C 3 406 ? 7.601 16.299 8.294 1.00 65.27 585 ALA C O 1
ATOM 4926 N N . LYS C 3 407 ? 5.677 17.386 7.856 1.00 63.55 586 LYS C N 1
ATOM 4927 C CA . LYS C 3 407 ? 6.180 18.127 6.714 1.00 67.33 586 LYS C CA 1
ATOM 4928 C C . LYS C 3 407 ? 5.706 19.560 6.729 1.00 70.27 586 LYS C C 1
ATOM 4929 O O . LYS C 3 407 ? 4.763 19.901 7.436 1.00 69.25 586 LYS C O 1
ATOM 4935 N N . MET C 3 408 ? 6.363 20.389 5.925 1.00 76.68 587 MET C N 1
ATOM 4936 C CA . MET C 3 408 ? 5.911 21.744 5.655 1.00 81.72 587 MET C CA 1
ATOM 4937 C C . MET C 3 408 ? 4.917 21.761 4.501 1.00 86.57 587 MET C C 1
ATOM 4938 O O . MET C 3 408 ? 5.171 21.169 3.449 1.00 88.62 587 MET C O 1
ATOM 4943 N N . ASP C 3 409 ? 3.784 22.429 4.709 1.00 90.53 588 ASP C N 1
ATOM 4944 C CA . ASP C 3 409 ? 2.867 22.783 3.624 1.00 94.55 588 ASP C CA 1
ATOM 4945 C C . ASP C 3 409 ? 2.983 24.260 3.374 1.00 99.66 588 ASP C C 1
ATOM 4946 O O . ASP C 3 409 ? 3.251 25.027 4.298 1.00 99.54 588 ASP C O 1
ATOM 4951 N N . THR C 3 410 ? 2.749 24.661 2.130 1.00 105.77 589 THR C N 1
ATOM 4952 C CA . THR C 3 410 ? 2.761 26.068 1.775 1.00 109.74 589 THR C CA 1
ATOM 4953 C C . THR C 3 410 ? 1.373 26.525 1.338 1.00 112.74 589 THR C C 1
ATOM 4954 O O . THR C 3 410 ? 0.988 26.379 0.177 1.00 113.30 589 THR C O 1
ATOM 4958 N N . PHE C 3 411 ? 0.629 27.049 2.311 1.00 116.98 590 PHE C N 1
ATOM 4959 C CA . PHE C 3 411 ? -0.681 27.669 2.107 1.00 120.67 590 PHE C CA 1
ATOM 4960 C C . PHE C 3 411 ? -0.476 29.139 1.708 1.00 122.66 590 PHE C C 1
ATOM 4961 O O . PHE C 3 411 ? -0.170 29.983 2.556 1.00 123.93 590 PHE C O 1
ATOM 4969 N N . ASN C 3 412 ? -0.615 29.413 0.406 1.00 121.94 591 ASN C N 1
ATOM 4970 C CA . ASN C 3 412 ? -0.480 30.760 -0.184 1.00 122.13 591 ASN C CA 1
ATOM 4971 C C . ASN C 3 412 ? 0.518 31.664 0.541 1.00 120.84 591 ASN C C 1
ATOM 4972 O O . ASN C 3 412 ? 0.130 32.556 1.299 1.00 121.24 591 ASN C O 1
ATOM 4977 N N . ASP C 3 413 ? 1.803 31.419 0.301 1.00 119.53 592 ASP C N 1
ATOM 4978 C CA . ASP C 3 413 ? 2.902 32.142 0.960 1.00 119.26 592 ASP C CA 1
ATOM 4979 C C . ASP C 3 413 ? 3.162 31.644 2.400 1.00 113.78 592 ASP C C 1
ATOM 4980 O O . ASP C 3 413 ? 4.254 31.153 2.694 1.00 112.80 592 ASP C O 1
ATOM 4985 N N . THR C 3 414 ? 2.167 31.742 3.283 1.00 110.03 593 THR C N 1
ATOM 4986 C CA . THR C 3 414 ? 2.307 31.252 4.670 1.00 106.11 593 THR C CA 1
ATOM 4987 C C . THR C 3 414 ? 2.661 29.757 4.708 1.00 100.78 593 THR C C 1
ATOM 4988 O O . THR C 3 414 ? 2.400 29.018 3.751 1.00 100.76 593 THR C O 1
ATOM 4992 N N . ALA C 3 415 ? 3.254 29.314 5.812 1.00 95.33 594 ALA C N 1
ATOM 4993 C CA . ALA C 3 415 ? 3.760 27.952 5.890 1.00 90.78 594 ALA C CA 1
ATOM 4994 C C . ALA C 3 415 ? 3.512 27.284 7.247 1.00 86.32 594 ALA C C 1
ATOM 4995 O O . ALA C 3 415 ? 4.097 27.683 8.248 1.00 86.62 594 ALA C O 1
ATOM 4997 N N . ARG C 3 416 ? 2.650 26.267 7.266 1.00 82.13 595 ARG C N 1
ATOM 4998 C CA . ARG C 3 416 ? 2.349 25.511 8.480 1.00 78.27 595 ARG C CA 1
ATOM 4999 C C . ARG C 3 416 ? 2.953 24.117 8.428 1.00 73.31 595 ARG C C 1
ATOM 5000 O O . ARG C 3 416 ? 3.004 23.501 7.362 1.00 73.81 595 ARG C O 1
ATOM 5008 N N . VAL C 3 417 ? 3.410 23.616 9.578 1.00 68.55 596 VAL C N 1
ATOM 5009 C CA . VAL C 3 417 ? 3.762 22.192 9.691 1.00 63.44 596 VAL C CA 1
ATOM 5010 C C . VAL C 3 417 ? 2.501 21.366 9.834 1.00 57.84 596 VAL C C 1
ATOM 5011 O O . VAL C 3 417 ? 1.582 21.757 10.550 1.00 55.46 596 VAL C O 1
ATOM 5015 N N . ARG C 3 418 ? 2.447 20.230 9.146 1.00 55.62 597 ARG C N 1
ATOM 5016 C CA . ARG C 3 418 ? 1.353 19.304 9.385 1.00 53.29 597 ARG C CA 1
ATOM 5017 C C . ARG C 3 418 ? 1.809 17.899 9.781 1.00 50.29 597 ARG C C 1
ATOM 5018 O O . ARG C 3 418 ? 2.879 17.431 9.393 1.00 50.74 597 ARG C O 1
ATOM 5026 N N . TYR C 3 419 ? 0.998 17.260 10.611 1.00 46.99 598 TYR C N 1
ATOM 5027 C CA . TYR C 3 419 ? 1.284 15.930 11.092 1.00 45.33 598 TYR C CA 1
ATOM 5028 C C . TYR C 3 419 ? 0.269 14.952 10.501 1.00 45.40 598 TYR C C 1
ATOM 5029 O O . TYR C 3 419 ? -0.945 15.064 10.724 1.00 44.52 598 TYR C O 1
ATOM 5038 N N . THR C 3 420 ? 0.774 14.000 9.727 1.00 46.51 599 THR C N 1
ATOM 5039 C CA . THR C 3 420 ? -0.083 13.060 9.040 1.00 46.76 599 THR C CA 1
ATOM 5040 C C . THR C 3 420 ? 0.058 11.681 9.662 1.00 45.64 599 THR C C 1
ATOM 5041 O O . THR C 3 420 ? 1.145 11.258 10.036 1.00 45.53 599 THR C O 1
ATOM 5045 N N . ILE C 3 421 ? -1.068 10.996 9.784 1.00 44.74 600 ILE C N 1
ATOM 5046 C CA . ILE C 3 421 ? -1.075 9.627 10.226 1.00 44.37 600 ILE C CA 1
ATOM 5047 C C . ILE C 3 421 ? -0.870 8.747 8.999 1.00 47.03 600 ILE C C 1
ATOM 5048 O O . ILE C 3 421 ? -1.592 8.868 8.019 1.00 48.62 600 ILE C O 1
ATOM 5053 N N . SER C 3 422 ? 0.146 7.896 9.048 1.00 48.14 601 SER C N 1
ATOM 5054 C CA . SER C 3 422 ? 0.351 6.894 8.020 1.00 50.99 601 SER C CA 1
ATOM 5055 C C . SER C 3 422 ? -0.187 5.523 8.467 1.00 52.80 601 SER C C 1
ATOM 5056 O O . SER C 3 422 ? -0.794 4.788 7.679 1.00 55.35 601 SER C O 1
ATOM 5059 N N . ARG C 3 423 ? 0.037 5.175 9.731 1.00 53.29 602 ARG C N 1
ATOM 5060 C CA . ARG C 3 423 ? -0.669 4.045 10.336 1.00 53.95 602 ARG C CA 1
ATOM 5061 C C . ARG C 3 423 ? -1.065 4.377 11.751 1.00 48.18 602 ARG C C 1
ATOM 5062 O O . ARG C 3 423 ? -0.342 5.060 12.452 1.00 46.30 602 ARG C O 1
ATOM 5070 N N . ALA C 3 424 ? -2.236 3.914 12.155 1.00 46.54 603 ALA C N 1
ATOM 5071 C CA . ALA C 3 424 ? -2.627 3.938 13.560 1.00 44.13 603 ALA C CA 1
ATOM 5072 C C . ALA C 3 424 ? -2.985 2.523 14.011 1.00 44.15 603 ALA C C 1
ATOM 5073 O O . ALA C 3 424 ? -3.847 1.879 13.437 1.00 46.55 603 ALA C O 1
ATOM 5075 N N . ALA C 3 425 ? -2.287 2.020 15.011 1.00 42.88 604 ALA C N 1
ATOM 5076 C CA . ALA C 3 425 ? -2.605 0.707 15.556 1.00 42.77 604 ALA C CA 1
ATOM 5077 C C . ALA C 3 425 ? -3.117 0.889 16.970 1.00 39.87 604 ALA C C 1
ATOM 5078 O O . ALA C 3 425 ? -2.643 1.771 17.683 1.00 38.18 604 ALA C O 1
ATOM 5080 N N . PRO C 3 426 ? -4.107 0.076 17.375 1.00 39.89 605 PRO C N 1
ATOM 5081 C CA . PRO C 3 426 ? -4.610 0.162 18.755 1.00 37.87 605 PRO C CA 1
ATOM 5082 C C . PRO C 3 426 ? -3.550 -0.377 19.715 1.00 37.15 605 PRO C C 1
ATOM 5083 O O . PRO C 3 426 ? -2.874 -1.345 19.396 1.00 38.78 605 PRO C O 1
ATOM 5087 N N . VAL C 3 427 ? -3.384 0.262 20.860 1.00 35.14 606 VAL C N 1
ATOM 5088 C CA . VAL C 3 427 ? -2.357 -0.154 21.819 1.00 35.08 606 VAL C CA 1
ATOM 5089 C C . VAL C 3 427 ? -2.480 -1.611 22.283 1.00 37.48 606 VAL C C 1
ATOM 5090 O O . VAL C 3 427 ? -3.574 -2.079 22.631 1.00 39.17 606 VAL C O 1
ATOM 5094 N N . ASP C 3 428 ? -1.354 -2.322 22.270 1.00 38.66 607 ASP C N 1
ATOM 5095 C CA . ASP C 3 428 ? -1.260 -3.653 22.875 1.00 40.55 607 ASP C CA 1
ATOM 5096 C C . ASP C 3 428 ? -0.869 -3.553 24.370 1.00 39.20 607 ASP C C 1
ATOM 5097 O O . ASP C 3 428 ? 0.315 -3.483 24.740 1.00 37.79 607 ASP C O 1
ATOM 5102 N N . PHE C 3 429 ? -1.883 -3.569 25.223 1.00 39.28 608 PHE C N 1
ATOM 5103 C CA . PHE C 3 429 ? -1.697 -3.222 26.626 1.00 38.79 608 PHE C CA 1
ATOM 5104 C C . PHE C 3 429 ? -0.672 -4.060 27.344 1.00 39.83 608 PHE C C 1
ATOM 5105 O O . PHE C 3 429 ? 0.161 -3.514 28.056 1.00 39.03 608 PHE C O 1
ATOM 5113 N N . ALA C 3 430 ? -0.723 -5.373 27.131 1.00 42.26 609 ALA C N 1
ATOM 5114 C CA . ALA C 3 430 ? 0.241 -6.304 27.708 1.00 44.62 609 ALA C CA 1
ATOM 5115 C C . ALA C 3 430 ? 1.690 -5.919 27.405 1.00 45.82 609 ALA C C 1
ATOM 5116 O O . ALA C 3 430 ? 2.536 -5.816 28.301 1.00 45.47 609 ALA C O 1
ATOM 5118 N N . LYS C 3 431 ? 1.949 -5.697 26.124 1.00 47.26 610 LYS C N 1
ATOM 5119 C CA . LYS C 3 431 ? 3.267 -5.398 25.632 1.00 47.83 610 LYS C CA 1
ATOM 5120 C C . LYS C 3 431 ? 3.692 -3.931 25.954 1.00 43.90 610 LYS C C 1
ATOM 5121 O O . LYS C 3 431 ? 4.817 -3.690 26.432 1.00 43.68 610 LYS C O 1
ATOM 5127 N N . ALA C 3 432 ? 2.814 -2.954 25.722 1.00 40.23 611 ALA C N 1
ATOM 5128 C CA . ALA C 3 432 ? 3.080 -1.585 26.217 1.00 36.75 611 ALA C CA 1
ATOM 5129 C C . ALA C 3 432 ? 3.381 -1.609 27.727 1.00 36.64 611 ALA C C 1
ATOM 5130 O O . ALA C 3 432 ? 4.222 -0.854 28.220 1.00 35.81 611 ALA C O 1
ATOM 5132 N N . GLY C 3 433 ? 2.701 -2.502 28.444 1.00 37.05 612 GLY C N 1
ATOM 5133 C CA . GLY C 3 433 ? 2.953 -2.730 29.854 1.00 37.24 612 GLY C CA 1
ATOM 5134 C C . GLY C 3 433 ? 4.369 -3.154 30.182 1.00 38.51 612 GLY C C 1
ATOM 5135 O O . GLY C 3 433 ? 5.022 -2.538 31.026 1.00 39.15 612 GLY C O 1
ATOM 5136 N N . MET C 3 434 ? 4.861 -4.198 29.528 1.00 40.07 613 MET C N 1
ATOM 5137 C CA . MET C 3 434 ? 6.212 -4.677 29.817 1.00 41.44 613 MET C CA 1
ATOM 5138 C C . MET C 3 434 ? 7.264 -3.622 29.498 1.00 39.71 613 MET C C 1
ATOM 5139 O O . MET C 3 434 ? 8.253 -3.496 30.221 1.00 38.93 613 MET C O 1
ATOM 5144 N N . GLU C 3 435 ? 7.029 -2.851 28.437 1.00 39.32 614 GLU C N 1
ATOM 5145 C CA . GLU C 3 435 ? 7.882 -1.707 28.126 1.00 39.42 614 GLU C CA 1
ATOM 5146 C C . GLU C 3 435 ? 7.982 -0.795 29.319 1.00 34.68 614 GLU C C 1
ATOM 5147 O O . GLU C 3 435 ? 9.063 -0.515 29.798 1.00 34.33 614 GLU C O 1
ATOM 5153 N N . LEU C 3 436 ? 6.838 -0.359 29.806 1.00 31.80 615 LEU C N 1
ATOM 5154 C CA . LEU C 3 436 ? 6.786 0.468 30.997 1.00 30.96 615 LEU C CA 1
ATOM 5155 C C . LEU C 3 436 ? 7.469 -0.143 32.222 1.00 31.89 615 LEU C C 1
ATOM 5156 O O . LEU C 3 436 ? 8.111 0.585 32.985 1.00 30.81 615 LEU C O 1
ATOM 5161 N N . VAL C 3 437 ? 7.331 -1.461 32.418 1.00 33.36 616 VAL C N 1
ATOM 5162 C CA . VAL C 3 437 ? 8.062 -2.121 33.498 1.00 34.22 616 VAL C CA 1
ATOM 5163 C C . VAL C 3 437 ? 9.544 -1.840 33.366 1.00 35.31 616 VAL C C 1
ATOM 5164 O O . VAL C 3 437 ? 10.157 -1.312 34.295 1.00 35.04 616 VAL C O 1
ATOM 5168 N N . ASP C 3 438 ? 10.099 -2.145 32.198 1.00 37.23 617 ASP C N 1
ATOM 5169 C CA . ASP C 3 438 ? 11.506 -1.895 31.941 1.00 39.45 617 ASP C CA 1
ATOM 5170 C C . ASP C 3 438 ? 11.814 -0.459 32.266 1.00 36.93 617 ASP C C 1
ATOM 5171 O O . ASP C 3 438 ? 12.774 -0.174 32.951 1.00 37.82 617 ASP C O 1
ATOM 5176 N N . ALA C 3 439 ? 10.981 0.450 31.783 1.00 34.32 618 ALA C N 1
ATOM 5177 C CA . ALA C 3 439 ? 11.267 1.866 31.915 1.00 32.16 618 ALA C CA 1
ATOM 5178 C C . ALA C 3 439 ? 11.350 2.238 33.393 1.00 31.35 618 ALA C C 1
ATOM 5179 O O . ALA C 3 439 ? 12.293 2.875 33.823 1.00 31.41 618 ALA C O 1
ATOM 5181 N N . ILE C 3 440 ? 10.366 1.788 34.163 1.00 31.07 619 ILE C N 1
ATOM 5182 C CA . ILE C 3 440 ? 10.289 2.021 35.612 1.00 30.48 619 ILE C CA 1
ATOM 5183 C C . ILE C 3 440 ? 11.448 1.417 36.440 1.00 32.02 619 ILE C C 1
ATOM 5184 O O . ILE C 3 440 ? 12.060 2.111 37.276 1.00 31.48 619 ILE C O 1
ATOM 5189 N N . ARG C 3 441 ? 11.754 0.143 36.204 1.00 34.01 620 ARG C N 1
ATOM 5190 C CA . ARG C 3 441 ? 12.849 -0.518 36.924 1.00 37.32 620 ARG C CA 1
ATOM 5191 C C . ARG C 3 441 ? 14.159 0.270 36.848 1.00 38.60 620 ARG C C 1
ATOM 5192 O O . ARG C 3 441 ? 15.010 0.148 37.732 1.00 39.92 620 ARG C O 1
ATOM 5200 N N . ALA C 3 442 ? 14.313 1.076 35.794 1.00 38.38 621 ALA C N 1
ATOM 5201 C CA . ALA C 3 442 ? 15.487 1.946 35.627 1.00 38.91 621 ALA C CA 1
ATOM 5202 C C . ALA C 3 442 ? 15.546 3.112 36.635 1.00 39.64 621 ALA C C 1
ATOM 5203 O O . ALA C 3 442 ? 16.622 3.654 36.871 1.00 42.22 621 ALA C O 1
ATOM 5205 N N . TYR C 3 443 ? 14.407 3.475 37.223 1.00 38.11 622 TYR C N 1
ATOM 5206 C CA . TYR C 3 443 ? 14.351 4.429 38.319 1.00 39.27 622 TYR C CA 1
ATOM 5207 C C . TYR C 3 443 ? 14.396 3.739 39.688 1.00 40.67 622 TYR C C 1
ATOM 5208 O O . TYR C 3 443 ? 14.395 4.405 40.716 1.00 40.55 622 TYR C O 1
ATOM 5217 N N . MET C 3 444 ? 14.383 2.411 39.705 1.00 42.84 623 MET C N 1
ATOM 5218 C CA . MET C 3 444 ? 14.498 1.653 40.960 1.00 45.46 623 MET C CA 1
ATOM 5219 C C . MET C 3 444 ? 15.660 0.662 40.905 1.00 47.79 623 MET C C 1
ATOM 5220 O O . MET C 3 444 ? 16.691 0.850 41.534 1.00 49.01 623 MET C O 1
ATOM 5225 N N . MET D 1 1 ? 23.017 6.576 48.718 1.00 80.56 1 MET X N 1
ATOM 5226 C CA . MET D 1 1 ? 22.016 7.274 49.600 1.00 80.65 1 MET X CA 1
ATOM 5227 C C . MET D 1 1 ? 21.630 6.393 50.812 1.00 71.39 1 MET X C 1
ATOM 5228 O O . MET D 1 1 ? 20.633 6.613 51.508 1.00 67.41 1 MET X O 1
ATOM 5233 N N . GLU D 1 2 ? 22.459 5.406 51.090 1.00 68.57 2 GLU X N 1
ATOM 5234 C CA . GLU D 1 2 ? 22.020 4.323 51.927 1.00 62.61 2 GLU X CA 1
ATOM 5235 C C . GLU D 1 2 ? 20.531 4.083 51.649 1.00 59.16 2 GLU X C 1
ATOM 5236 O O . GLU D 1 2 ? 19.645 4.727 52.228 1.00 56.81 2 GLU X O 1
ATOM 5242 N N . LYS D 1 3 ? 20.306 3.211 50.668 1.00 57.97 3 LYS X N 1
ATOM 5243 C CA . LYS D 1 3 ? 19.008 2.677 50.373 1.00 54.12 3 LYS X CA 1
ATOM 5244 C C . LYS D 1 3 ? 18.533 1.983 51.614 1.00 47.54 3 LYS X C 1
ATOM 5245 O O . LYS D 1 3 ? 19.288 1.221 52.227 1.00 45.50 3 LYS X O 1
ATOM 5251 N N . PRO D 1 4 ? 17.279 2.245 51.998 1.00 43.84 4 PRO X N 1
ATOM 5252 C CA . PRO D 1 4 ? 16.683 1.516 53.086 1.00 40.79 4 PRO X CA 1
ATOM 5253 C C . PRO D 1 4 ? 16.858 0.014 52.886 1.00 39.88 4 PRO X C 1
ATOM 5254 O O . PRO D 1 4 ? 16.870 -0.462 51.754 1.00 41.63 4 PRO X O 1
ATOM 5258 N N . THR D 1 5 ? 17.037 -0.707 53.989 1.00 38.24 5 THR X N 1
ATOM 5259 C CA . THR D 1 5 ? 17.205 -2.159 53.987 1.00 36.07 5 THR X CA 1
ATOM 5260 C C . THR D 1 5 ? 16.053 -2.830 54.761 1.00 35.11 5 THR X C 1
ATOM 5261 O O . THR D 1 5 ? 16.177 -3.077 55.958 1.00 36.43 5 THR X O 1
ATOM 5265 N N . PRO D 1 6 ? 14.919 -3.122 54.084 1.00 34.49 6 PRO X N 1
ATOM 5266 C CA . PRO D 1 6 ? 13.738 -3.717 54.714 1.00 32.93 6 PRO X CA 1
ATOM 5267 C C . PRO D 1 6 ? 14.036 -4.828 55.696 1.00 33.08 6 PRO X C 1
ATOM 5268 O O . PRO D 1 6 ? 14.919 -5.649 55.449 1.00 34.98 6 PRO X O 1
ATOM 5272 N N . LEU D 1 7 ? 13.302 -4.832 56.808 1.00 33.08 7 LEU X N 1
ATOM 5273 C CA . LEU D 1 7 ? 13.361 -5.891 57.812 1.00 33.00 7 LEU X CA 1
ATOM 5274 C C . LEU D 1 7 ? 12.295 -6.857 57.424 1.00 34.44 7 LEU X C 1
ATOM 5275 O O . LEU D 1 7 ? 11.111 -6.528 57.478 1.00 37.20 7 LEU X O 1
ATOM 5280 N N . ILE D 1 8 ? 12.687 -8.045 56.992 1.00 35.79 8 ILE X N 1
ATOM 5281 C CA . ILE D 1 8 ? 11.720 -8.923 56.341 1.00 37.02 8 ILE X CA 1
ATOM 5282 C C . ILE D 1 8 ? 11.694 -10.312 56.967 1.00 39.13 8 ILE X C 1
ATOM 5283 O O . ILE D 1 8 ? 12.587 -10.684 57.706 1.00 42.53 8 ILE X O 1
ATOM 5288 N N . ASN D 1 9 ? 10.626 -11.047 56.715 1.00 40.64 9 ASN X N 1
ATOM 5289 C CA . ASN D 1 9 ? 10.563 -12.450 57.060 1.00 42.64 9 ASN X CA 1
ATOM 5290 C C . ASN D 1 9 ? 10.692 -13.271 55.780 1.00 42.79 9 ASN X C 1
ATOM 5291 O O . ASN D 1 9 ? 10.918 -12.713 54.709 1.00 41.55 9 ASN X O 1
ATOM 5296 N N . SER D 1 10 ? 10.549 -14.582 55.886 1.00 44.43 10 SER X N 1
ATOM 5297 C CA . SER D 1 10 ? 10.824 -15.460 54.760 1.00 47.77 10 SER X CA 1
ATOM 5298 C C . SER D 1 10 ? 9.854 -15.297 53.600 1.00 49.85 10 SER X C 1
ATOM 5299 O O . SER D 1 10 ? 10.218 -15.527 52.446 1.00 51.22 10 SER X O 1
ATOM 5302 N N . SER D 1 11 ? 8.623 -14.904 53.902 1.00 50.71 11 SER X N 1
ATOM 5303 C CA . SER D 1 11 ? 7.590 -14.809 52.879 1.00 51.63 11 SER X CA 1
ATOM 5304 C C . SER D 1 11 ? 7.776 -13.568 52.009 1.00 48.03 11 SER X C 1
ATOM 5305 O O . SER D 1 11 ? 7.274 -13.515 50.907 1.00 51.65 11 SER X O 1
ATOM 5308 N N . MET D 1 12 ? 8.508 -12.585 52.497 1.00 43.18 12 MET X N 1
ATOM 5309 C CA . MET D 1 12 ? 8.731 -11.361 51.747 1.00 41.93 12 MET X CA 1
ATOM 5310 C C . MET D 1 12 ? 9.882 -11.475 50.749 1.00 41.49 12 MET X C 1
ATOM 5311 O O . MET D 1 12 ? 10.094 -10.572 49.950 1.00 41.26 12 MET X O 1
ATOM 5316 N N . LEU D 1 13 ? 10.624 -12.576 50.793 1.00 42.25 13 LEU X N 1
ATOM 5317 C CA . LEU D 1 13 ? 11.799 -12.740 49.937 1.00 43.07 13 LEU X CA 1
ATOM 5318 C C . LEU D 1 13 ? 11.535 -12.405 48.482 1.00 45.85 13 LEU X C 1
ATOM 5319 O O . LEU D 1 13 ? 12.270 -11.613 47.888 1.00 46.10 13 LEU X O 1
ATOM 5324 N N . GLY D 1 14 ? 10.479 -12.998 47.922 1.00 48.46 14 GLY X N 1
ATOM 5325 C CA . GLY D 1 14 ? 10.070 -12.761 46.543 1.00 50.54 14 GLY X CA 1
ATOM 5326 C C . GLY D 1 14 ? 9.962 -11.304 46.140 1.00 49.23 14 GLY X C 1
ATOM 5327 O O . GLY D 1 14 ? 10.235 -10.966 44.998 1.00 51.43 14 GLY X O 1
ATOM 5328 N N . GLN D 1 15 ? 9.581 -10.440 47.075 1.00 47.09 15 GLN X N 1
ATOM 5329 C CA . GLN D 1 15 ? 9.480 -8.996 46.811 1.00 47.65 15 GLN X CA 1
ATOM 5330 C C . GLN D 1 15 ? 10.820 -8.235 46.706 1.00 45.50 15 GLN X C 1
ATOM 5331 O O . GLN D 1 15 ? 10.834 -7.026 46.426 1.00 46.10 15 GLN X O 1
ATOM 5337 N N . TYR D 1 16 ? 11.935 -8.911 46.963 1.00 42.82 16 TYR X N 1
ATOM 5338 C CA . TYR D 1 16 ? 13.207 -8.229 46.936 1.00 40.62 16 TYR X CA 1
ATOM 5339 C C . TYR D 1 16 ? 14.313 -8.966 46.172 1.00 42.41 16 TYR X C 1
ATOM 5340 O O . TYR D 1 16 ? 15.501 -8.786 46.457 1.00 41.22 16 TYR X O 1
ATOM 5349 N N . VAL D 1 17 ? 13.954 -9.767 45.172 1.00 45.21 17 VAL X N 1
ATOM 5350 C CA . VAL D 1 17 ? 14.998 -10.427 44.400 1.00 46.69 17 VAL X CA 1
ATOM 5351 C C . VAL D 1 17 ? 15.987 -9.379 43.903 1.00 47.09 17 VAL X C 1
ATOM 5352 O O . VAL D 1 17 ? 15.596 -8.336 43.365 1.00 47.41 17 VAL X O 1
ATOM 5356 N N . GLY D 1 18 ? 17.265 -9.660 44.153 1.00 47.44 18 GLY X N 1
ATOM 5357 C CA . GLY D 1 18 ? 18.372 -8.768 43.812 1.00 48.74 18 GLY X CA 1
ATOM 5358 C C . GLY D 1 18 ? 18.626 -7.624 44.791 1.00 46.52 18 GLY X C 1
ATOM 5359 O O . GLY D 1 18 ? 19.503 -6.802 44.584 1.00 48.31 18 GLY X O 1
ATOM 5360 N N . GLN D 1 19 ? 17.860 -7.548 45.863 1.00 43.54 19 GLN X N 1
ATOM 5361 C CA . GLN D 1 19 ? 17.997 -6.423 46.765 1.00 41.71 19 GLN X CA 1
ATOM 5362 C C . GLN D 1 19 ? 18.548 -6.835 48.120 1.00 39.02 19 GLN X C 1
ATOM 5363 O O . GLN D 1 19 ? 18.421 -8.001 48.543 1.00 37.88 19 GLN X O 1
ATOM 5369 N N . THR D 1 20 ? 19.166 -5.864 48.788 1.00 37.74 20 THR X N 1
ATOM 5370 C CA . THR D 1 20 ? 19.737 -6.066 50.107 1.00 35.66 20 THR X CA 1
ATOM 5371 C C . THR D 1 20 ? 18.646 -5.992 51.178 1.00 32.92 20 THR X C 1
ATOM 5372 O O . THR D 1 20 ? 17.954 -4.999 51.318 1.00 31.95 20 THR X O 1
ATOM 5376 N N . VAL D 1 21 ? 18.487 -7.065 51.925 1.00 32.13 21 VAL X N 1
ATOM 5377 C CA . VAL D 1 21 ? 17.517 -7.057 52.985 1.00 30.91 21 VAL X CA 1
ATOM 5378 C C . VAL D 1 21 ? 18.185 -7.298 54.324 1.00 30.15 21 VAL X C 1
ATOM 5379 O O . VAL D 1 21 ? 19.402 -7.484 54.420 1.00 30.29 21 VAL X O 1
ATOM 5383 N N . ARG D 1 22 ? 17.360 -7.289 55.351 1.00 29.61 22 ARG X N 1
ATOM 5384 C CA . ARG D 1 22 ? 17.815 -7.542 56.683 1.00 31.36 22 ARG X CA 1
ATOM 5385 C C . ARG D 1 22 ? 16.830 -8.518 57.280 1.00 32.32 22 ARG X C 1
ATOM 5386 O O . ARG D 1 22 ? 15.628 -8.305 57.154 1.00 32.33 22 ARG X O 1
ATOM 5394 N N . ILE D 1 23 ? 17.335 -9.585 57.907 1.00 33.83 23 ILE X N 1
ATOM 5395 C CA . ILE D 1 23 ? 16.497 -10.658 58.435 1.00 36.16 23 ILE X CA 1
ATOM 5396 C C . ILE D 1 23 ? 17.049 -11.327 59.710 1.00 38.84 23 ILE X C 1
ATOM 5397 O O . ILE D 1 23 ? 18.255 -11.605 59.816 1.00 40.50 23 ILE X O 1
ATOM 5402 N N . VAL D 1 24 ? 16.144 -11.595 60.655 1.00 38.73 24 VAL X N 1
ATOM 5403 C CA . VAL D 1 24 ? 16.497 -12.075 61.972 1.00 39.97 24 VAL X CA 1
ATOM 5404 C C . VAL D 1 24 ? 15.914 -13.436 62.156 1.00 42.27 24 VAL X C 1
ATOM 5405 O O . VAL D 1 24 ? 14.786 -13.672 61.770 1.00 42.69 24 VAL X O 1
ATOM 5409 N N . GLY D 1 25 ? 16.663 -14.322 62.796 1.00 45.95 25 GLY X N 1
ATOM 5410 C CA . GLY D 1 25 ? 16.148 -15.643 63.078 1.00 49.58 25 GLY X CA 1
ATOM 5411 C C . GLY D 1 25 ? 16.999 -16.467 64.005 1.00 53.05 25 GLY X C 1
ATOM 5412 O O . GLY D 1 25 ? 18.130 -16.096 64.319 1.00 53.26 25 GLY X O 1
ATOM 5413 N N . LYS D 1 26 ? 16.428 -17.587 64.433 1.00 56.19 26 LYS X N 1
ATOM 5414 C CA . LYS D 1 26 ? 17.078 -18.541 65.310 1.00 61.10 26 LYS X CA 1
ATOM 5415 C C . LYS D 1 26 ? 17.884 -19.518 64.465 1.00 63.25 26 LYS X C 1
ATOM 5416 O O . LYS D 1 26 ? 17.373 -20.085 63.505 1.00 63.74 26 LYS X O 1
ATOM 5422 N N . VAL D 1 27 ? 19.146 -19.713 64.826 1.00 66.02 27 VAL X N 1
ATOM 5423 C CA . VAL D 1 27 ? 20.018 -20.652 64.118 1.00 69.07 27 VAL X CA 1
ATOM 5424 C C . VAL D 1 27 ? 19.578 -22.097 64.366 1.00 75.98 27 VAL X C 1
ATOM 5425 O O . VAL D 1 27 ? 19.518 -22.554 65.515 1.00 79.29 27 VAL X O 1
ATOM 5429 N N . HIS D 1 28 ? 19.268 -22.796 63.272 1.00 78.85 28 HIS X N 1
ATOM 5430 C CA . HIS D 1 28 ? 18.800 -24.173 63.310 1.00 84.44 28 HIS X CA 1
ATOM 5431 C C . HIS D 1 28 ? 19.957 -25.111 63.125 1.00 87.29 28 HIS X C 1
ATOM 5432 O O . HIS D 1 28 ? 20.198 -25.993 63.959 1.00 91.96 28 HIS X O 1
ATOM 5439 N N . LYS D 1 29 ? 20.687 -24.912 62.028 1.00 84.91 29 LYS X N 1
ATOM 5440 C CA . LYS D 1 29 ? 21.853 -25.728 61.677 1.00 88.20 29 LYS X CA 1
ATOM 5441 C C . LYS D 1 29 ? 22.887 -24.878 60.947 1.00 84.04 29 LYS X C 1
ATOM 5442 O O . LYS D 1 29 ? 22.550 -23.843 60.356 1.00 80.07 29 LYS X O 1
ATOM 5448 N N . VAL D 1 30 ? 24.149 -25.294 61.009 1.00 84.95 30 VAL X N 1
ATOM 5449 C CA . VAL D 1 30 ? 25.182 -24.664 60.199 1.00 81.68 30 VAL X CA 1
ATOM 5450 C C . VAL D 1 30 ? 25.911 -25.766 59.476 1.00 84.57 30 VAL X C 1
ATOM 5451 O O . VAL D 1 30 ? 26.476 -26.652 60.106 1.00 90.05 30 VAL X O 1
ATOM 5455 N N . THR D 1 31 ? 25.860 -25.718 58.152 1.00 83.36 31 THR X N 1
ATOM 5456 C CA . THR D 1 31 ? 26.477 -26.733 57.309 1.00 88.53 31 THR X CA 1
ATOM 5457 C C . THR D 1 31 ? 27.494 -26.089 56.361 1.00 87.75 31 THR X C 1
ATOM 5458 O O . THR D 1 31 ? 27.135 -25.555 55.312 1.00 85.21 31 THR X O 1
ATOM 5462 N N . GLY D 1 32 ? 28.766 -26.158 56.753 1.00 90.87 32 GLY X N 1
ATOM 5463 C CA . GLY D 1 32 ? 29.843 -25.438 56.082 1.00 89.58 32 GLY X CA 1
ATOM 5464 C C . GLY D 1 32 ? 29.619 -23.933 56.135 1.00 85.41 32 GLY X C 1
ATOM 5465 O O . GLY D 1 32 ? 29.505 -23.322 57.218 1.00 84.06 32 GLY X O 1
ATOM 5466 N N . ASN D 1 33 ? 29.535 -23.341 54.948 1.00 82.97 33 ASN X N 1
ATOM 5467 C CA . ASN D 1 33 ? 29.274 -21.915 54.798 1.00 76.25 33 ASN X CA 1
ATOM 5468 C C . ASN D 1 33 ? 27.796 -21.609 54.542 1.00 71.34 33 ASN X C 1
ATOM 5469 O O . ASN D 1 33 ? 27.438 -20.518 54.122 1.00 68.18 33 ASN X O 1
ATOM 5474 N N . THR D 1 34 ? 26.933 -22.577 54.823 1.00 71.88 34 THR X N 1
ATOM 5475 C CA . THR D 1 34 ? 25.494 -22.359 54.718 1.00 68.93 34 THR X CA 1
ATOM 5476 C C . THR D 1 34 ? 24.858 -22.367 56.107 1.00 67.61 34 THR X C 1
ATOM 5477 O O . THR D 1 34 ? 25.170 -23.214 56.951 1.00 71.35 34 THR X O 1
ATOM 5481 N N . LEU D 1 35 ? 23.979 -21.404 56.339 1.00 61.89 35 LEU X N 1
ATOM 5482 C CA . LEU D 1 35 ? 23.284 -21.308 57.594 1.00 60.55 35 LEU X CA 1
ATOM 5483 C C . LEU D 1 35 ? 21.810 -21.582 57.358 1.00 60.38 35 LEU X C 1
ATOM 5484 O O . LEU D 1 35 ? 21.226 -21.056 56.409 1.00 58.17 35 LEU X O 1
ATOM 5489 N N . LEU D 1 36 ? 21.200 -22.399 58.211 1.00 62.44 36 LEU X N 1
ATOM 5490 C CA . LEU D 1 36 ? 19.758 -22.536 58.149 1.00 62.50 36 LEU X CA 1
ATOM 5491 C C . LEU D 1 36 ? 19.099 -21.778 59.287 1.00 61.84 36 LEU X C 1
ATOM 5492 O O . LEU D 1 36 ? 19.386 -22.012 60.451 1.00 63.94 36 LEU X O 1
ATOM 5497 N N . MET D 1 37 ? 18.205 -20.867 58.929 1.00 60.38 37 MET X N 1
ATOM 5498 C CA . MET D 1 37 ? 17.629 -19.944 59.883 1.00 59.93 37 MET X CA 1
ATOM 5499 C C . MET D 1 37 ? 16.101 -19.992 59.908 1.00 62.04 37 MET X C 1
ATOM 5500 O O . MET D 1 37 ? 15.452 -20.043 58.862 1.00 62.87 37 MET X O 1
ATOM 5505 N N . GLN D 1 38 ? 15.538 -19.968 61.113 1.00 63.44 38 GLN X N 1
ATOM 5506 C CA . GLN D 1 38 ? 14.095 -19.851 61.303 1.00 63.81 38 GLN X CA 1
ATOM 5507 C C . GLN D 1 38 ? 13.697 -18.382 61.537 1.00 59.73 38 GLN X C 1
ATOM 5508 O O . GLN D 1 38 ? 14.266 -17.706 62.390 1.00 58.12 38 GLN X O 1
ATOM 5514 N N . THR D 1 39 ? 12.707 -17.915 60.780 1.00 59.08 39 THR X N 1
ATOM 5515 C CA . THR D 1 39 ? 12.228 -16.544 60.856 1.00 57.23 39 THR X CA 1
ATOM 5516 C C . THR D 1 39 ? 10.977 -16.398 61.713 1.00 59.48 39 THR X C 1
ATOM 5517 O O . THR D 1 39 ? 10.254 -17.364 61.918 1.00 63.49 39 THR X O 1
ATOM 5521 N N . SER D 1 40 ? 10.728 -15.177 62.193 1.00 58.51 40 SER X N 1
ATOM 5522 C CA . SER D 1 40 ? 9.472 -14.790 62.862 1.00 60.74 40 SER X CA 1
ATOM 5523 C C . SER D 1 40 ? 8.251 -15.258 62.084 1.00 64.74 40 SER X C 1
ATOM 5524 O O . SER D 1 40 ? 7.195 -15.541 62.644 1.00 68.97 40 SER X O 1
ATOM 5527 N N . ASP D 1 41 ? 8.428 -15.309 60.770 1.00 65.58 41 ASP X N 1
ATOM 5528 C CA . ASP D 1 41 ? 7.515 -15.919 59.820 1.00 66.07 41 ASP X CA 1
ATOM 5529 C C . ASP D 1 41 ? 7.182 -17.369 60.160 1.00 70.10 41 ASP X C 1
ATOM 5530 O O . ASP D 1 41 ? 6.151 -17.889 59.734 1.00 76.42 41 ASP X O 1
ATOM 5535 N N . LEU D 1 42 ? 8.072 -18.013 60.913 1.00 68.43 42 LEU X N 1
ATOM 5536 C CA . LEU D 1 42 ? 8.094 -19.467 61.100 1.00 71.57 42 LEU X CA 1
ATOM 5537 C C . LEU D 1 42 ? 8.653 -20.232 59.921 1.00 69.26 42 LEU X C 1
ATOM 5538 O O . LEU D 1 42 ? 8.761 -21.447 59.974 1.00 72.86 42 LEU X O 1
ATOM 5543 N N . GLY D 1 43 ? 9.011 -19.518 58.865 1.00 64.67 43 GLY X N 1
ATOM 5544 C CA . GLY D 1 43 ? 9.620 -20.140 57.701 1.00 65.08 43 GLY X CA 1
ATOM 5545 C C . GLY D 1 43 ? 11.135 -20.080 57.722 1.00 62.29 43 GLY X C 1
ATOM 5546 O O . GLY D 1 43 ? 11.719 -19.101 58.177 1.00 58.26 43 GLY X O 1
ATOM 5547 N N . ASN D 1 44 ? 11.765 -21.127 57.198 1.00 65.11 44 ASN X N 1
ATOM 5548 C CA . ASN D 1 44 ? 13.223 -21.250 57.169 1.00 63.76 44 ASN X CA 1
ATOM 5549 C C . ASN D 1 44 ? 13.856 -20.615 55.931 1.00 61.22 44 ASN X C 1
ATOM 5550 O O . ASN D 1 44 ? 13.196 -20.445 54.911 1.00 61.84 44 ASN X O 1
ATOM 5555 N N . VAL D 1 45 ? 15.133 -20.251 56.036 1.00 59.78 45 VAL X N 1
ATOM 5556 C CA . VAL D 1 45 ? 15.852 -19.523 54.984 1.00 58.05 45 VAL X CA 1
ATOM 5557 C C . VAL D 1 45 ? 17.306 -19.991 54.909 1.00 59.43 45 VAL X C 1
ATOM 5558 O O . VAL D 1 45 ? 17.983 -20.121 55.931 1.00 60.45 45 VAL X O 1
ATOM 5562 N N . GLU D 1 46 ? 17.783 -20.223 53.693 1.00 60.63 46 GLU X N 1
ATOM 5563 C CA . GLU D 1 46 ? 19.129 -20.718 53.469 1.00 62.17 46 GLU X CA 1
ATOM 5564 C C . GLU D 1 46 ? 20.008 -19.513 53.222 1.00 57.30 46 GLU X C 1
ATOM 5565 O O . GLU D 1 46 ? 19.760 -18.758 52.287 1.00 56.20 46 GLU X O 1
ATOM 5571 N N . ILE D 1 47 ? 21.020 -19.325 54.066 1.00 55.59 47 ILE X N 1
ATOM 5572 C CA . ILE D 1 47 ? 21.953 -18.188 53.947 1.00 51.85 47 ILE X CA 1
ATOM 5573 C C . ILE D 1 47 ? 23.382 -18.635 53.633 1.00 53.13 47 ILE X C 1
ATOM 5574 O O . ILE D 1 47 ? 23.942 -19.482 54.331 1.00 55.27 47 ILE X O 1
ATOM 5579 N N . ALA D 1 48 ? 23.969 -18.062 52.588 1.00 52.37 48 ALA X N 1
ATOM 5580 C CA . ALA D 1 48 ? 25.336 -18.389 52.231 1.00 54.56 48 ALA X CA 1
ATOM 5581 C C . ALA D 1 48 ? 26.221 -17.435 52.990 1.00 54.41 48 ALA X C 1
ATOM 5582 O O . ALA D 1 48 ? 26.061 -16.223 52.892 1.00 53.10 48 ALA X O 1
ATOM 5584 N N . MET D 1 49 ? 27.153 -17.991 53.754 1.00 56.90 49 MET X N 1
ATOM 5585 C CA . MET D 1 49 ? 27.879 -17.230 54.747 1.00 56.31 49 MET X CA 1
ATOM 5586 C C . MET D 1 49 ? 29.274 -16.860 54.276 1.00 57.32 49 MET X C 1
ATOM 5587 O O . MET D 1 49 ? 29.889 -17.611 53.528 1.00 60.31 49 MET X O 1
ATOM 5592 N N . THR D 1 50 ? 29.731 -15.679 54.696 1.00 56.26 50 THR X N 1
ATOM 5593 C CA . THR D 1 50 ? 31.109 -15.204 54.537 1.00 59.14 50 THR X CA 1
ATOM 5594 C C . THR D 1 50 ? 32.113 -16.155 55.209 1.00 64.05 50 THR X C 1
ATOM 5595 O O . THR D 1 50 ? 31.860 -16.612 56.328 1.00 63.76 50 THR X O 1
ATOM 5599 N N . PRO D 1 51 ? 33.252 -16.454 54.531 1.00 68.69 51 PRO X N 1
ATOM 5600 C CA . PRO D 1 51 ? 34.329 -17.264 55.109 1.00 74.83 51 PRO X CA 1
ATOM 5601 C C . PRO D 1 51 ? 34.563 -17.023 56.606 1.00 78.38 51 PRO X C 1
ATOM 5602 O O . PRO D 1 51 ? 34.615 -17.979 57.376 1.00 81.03 51 PRO X O 1
ATOM 5606 N N . ASP D 1 52 ? 34.687 -15.771 57.024 1.00 81.00 52 ASP X N 1
ATOM 5607 C CA . ASP D 1 52 ? 34.811 -15.493 58.450 1.00 87.31 52 ASP X CA 1
ATOM 5608 C C . ASP D 1 52 ? 33.463 -15.201 59.111 1.00 87.42 52 ASP X C 1
ATOM 5609 O O . ASP D 1 52 ? 32.921 -14.095 58.996 1.00 82.84 52 ASP X O 1
ATOM 5614 N N . SER D 1 53 ? 32.933 -16.218 59.792 1.00 92.35 53 SER X N 1
ATOM 5615 C CA . SER D 1 53 ? 31.719 -16.105 60.608 1.00 92.30 53 SER X CA 1
ATOM 5616 C C . SER D 1 53 ? 31.674 -17.225 61.650 1.00 100.36 53 SER X C 1
ATOM 5617 O O . SER D 1 53 ? 31.813 -18.411 61.309 1.00 104.56 53 SER X O 1
ATOM 5620 N N . ASP D 1 54 ? 31.510 -16.848 62.919 1.00 103.82 54 ASP X N 1
ATOM 5621 C CA . ASP D 1 54 ? 31.446 -17.833 64.013 1.00 109.02 54 ASP X CA 1
ATOM 5622 C C . ASP D 1 54 ? 29.998 -18.010 64.489 1.00 102.89 54 ASP X C 1
ATOM 5623 O O . ASP D 1 54 ? 29.726 -18.283 65.672 1.00 107.77 54 ASP X O 1
ATOM 5628 N N . VAL D 1 55 ? 29.084 -17.852 63.533 1.00 88.97 55 VAL X N 1
ATOM 5629 C CA . VAL D 1 55 ? 27.655 -18.063 63.725 1.00 81.04 55 VAL X CA 1
ATOM 5630 C C . VAL D 1 55 ? 27.333 -19.335 64.520 1.00 81.67 55 VAL X C 1
ATOM 5631 O O . VAL D 1 55 ? 26.432 -19.327 65.354 1.00 80.05 55 VAL X O 1
ATOM 5635 N N . SER D 1 56 ? 28.088 -20.405 64.273 1.00 83.88 56 SER X N 1
ATOM 5636 C CA . SER D 1 56 ? 27.924 -21.687 64.975 1.00 87.34 56 SER X CA 1
ATOM 5637 C C . SER D 1 56 ? 27.626 -21.574 66.479 1.00 88.98 56 SER X C 1
ATOM 5638 O O . SER D 1 56 ? 26.751 -22.269 66.987 1.00 91.32 56 SER X O 1
ATOM 5641 N N . SER D 1 57 ? 28.330 -20.691 67.180 1.00 87.80 57 SER X N 1
ATOM 5642 C CA . SER D 1 57 ? 28.162 -20.565 68.631 1.00 89.16 57 SER X CA 1
ATOM 5643 C C . SER D 1 57 ? 27.212 -19.428 69.058 1.00 84.46 57 SER X C 1
ATOM 5644 O O . SER D 1 57 ? 27.479 -18.709 70.027 1.00 86.53 57 SER X O 1
ATOM 5647 N N . SER D 1 58 ? 26.096 -19.281 68.351 1.00 78.66 58 SER X N 1
ATOM 5648 C CA . SER D 1 58 ? 25.151 -18.193 68.629 1.00 74.70 58 SER X CA 1
ATOM 5649 C C . SER D 1 58 ? 23.697 -18.537 68.274 1.00 71.99 58 SER X C 1
ATOM 5650 O O . SER D 1 58 ? 23.440 -19.246 67.307 1.00 71.51 58 SER X O 1
ATOM 5653 N N . THR D 1 59 ? 22.749 -18.020 69.048 1.00 70.72 59 THR X N 1
ATOM 5654 C CA . THR D 1 59 ? 21.393 -18.548 68.994 1.00 69.85 59 THR X CA 1
ATOM 5655 C C . THR D 1 59 ? 20.575 -17.798 67.969 1.00 64.20 59 THR X C 1
ATOM 5656 O O . THR D 1 59 ? 20.065 -18.408 67.033 1.00 64.19 59 THR X O 1
ATOM 5660 N N . PHE D 1 60 ? 20.453 -16.483 68.135 1.00 59.46 60 PHE X N 1
ATOM 5661 C CA . PHE D 1 60 ? 19.737 -15.680 67.160 1.00 53.33 60 PHE X CA 1
ATOM 5662 C C . PHE D 1 60 ? 20.710 -14.772 66.452 1.00 50.86 60 PHE X C 1
ATOM 5663 O O . PHE D 1 60 ? 21.689 -14.317 67.025 1.00 52.46 60 PHE X O 1
ATOM 5671 N N . VAL D 1 61 ? 20.412 -14.460 65.207 1.00 48.03 61 VAL X N 1
ATOM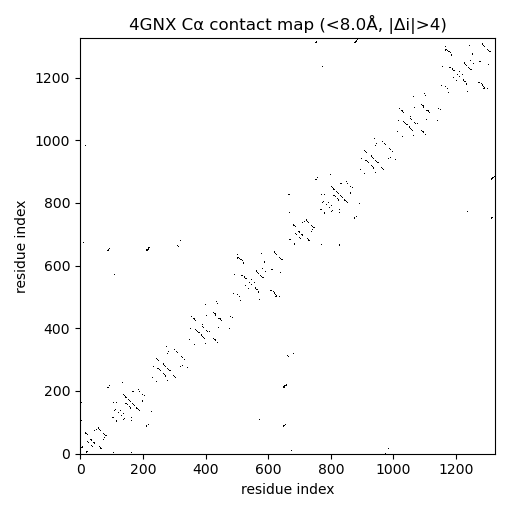 5672 C CA . VAL D 1 61 ? 21.331 -13.702 64.407 1.00 45.92 61 VAL X CA 1
ATOM 5673 C C . VAL D 1 61 ? 20.576 -12.723 63.539 1.00 41.81 61 VAL X C 1
ATOM 5674 O O . VAL D 1 61 ? 19.422 -12.958 63.227 1.00 41.66 61 VAL X O 1
ATOM 5678 N N . GLU D 1 62 ? 21.209 -11.605 63.192 1.00 40.53 62 GLU X N 1
ATOM 5679 C CA . GLU D 1 62 ? 20.651 -10.658 62.209 1.00 37.30 62 GLU X CA 1
ATOM 5680 C C . GLU D 1 62 ? 21.561 -10.586 60.985 1.00 35.46 62 GLU X C 1
ATOM 5681 O O . GLU D 1 62 ? 22.736 -10.259 61.097 1.00 35.70 62 GLU X O 1
ATOM 5687 N N . VAL D 1 63 ? 21.015 -10.900 59.820 1.00 33.54 63 VAL X N 1
ATOM 5688 C CA . VAL D 1 63 ? 21.821 -10.895 58.625 1.00 33.69 63 VAL X CA 1
ATOM 5689 C C . VAL D 1 63 ? 21.446 -9.734 57.763 1.00 32.39 63 VAL X C 1
ATOM 5690 O O . VAL D 1 63 ? 20.287 -9.474 57.546 1.00 30.90 63 VAL X O 1
ATOM 5694 N N . THR D 1 64 ? 22.437 -9.024 57.275 1.00 34.43 64 THR X N 1
ATOM 5695 C CA . THR D 1 64 ? 22.202 -8.149 56.152 1.00 35.58 64 THR X CA 1
ATOM 5696 C C . THR D 1 64 ? 22.763 -8.872 54.941 1.00 36.91 64 THR X C 1
ATOM 5697 O O . THR D 1 64 ? 23.947 -9.193 54.893 1.00 39.16 64 THR X O 1
ATOM 5701 N N . GLY D 1 65 ? 21.899 -9.163 53.982 1.00 35.95 65 GLY X N 1
ATOM 5702 C CA . GLY D 1 65 ? 22.331 -9.849 52.784 1.00 37.03 65 GLY X CA 1
ATOM 5703 C C . GLY D 1 65 ? 21.467 -9.539 51.598 1.00 36.92 65 GLY X C 1
ATOM 5704 O O . GLY D 1 65 ? 20.430 -8.873 51.709 1.00 35.89 65 GLY X O 1
ATOM 5705 N N . LYS D 1 66 ? 21.891 -10.056 50.461 1.00 38.51 66 LYS X N 1
ATOM 5706 C CA . LYS D 1 66 ? 21.232 -9.797 49.195 1.00 40.06 66 LYS X CA 1
ATOM 5707 C C . LYS D 1 66 ? 20.458 -11.040 48.813 1.00 41.55 66 LYS X C 1
ATOM 5708 O O . LYS D 1 66 ? 21.011 -12.138 48.859 1.00 43.06 66 LYS X O 1
ATOM 5714 N N . VAL D 1 67 ? 19.182 -10.869 48.459 1.00 42.59 67 VAL X N 1
ATOM 5715 C CA . VAL D 1 67 ? 18.325 -11.995 48.024 1.00 46.24 67 VAL X CA 1
ATOM 5716 C C . VAL D 1 67 ? 18.740 -12.534 46.646 1.00 51.17 67 VAL X C 1
ATOM 5717 O O . VAL D 1 67 ? 18.810 -11.781 45.687 1.00 51.52 67 VAL X O 1
ATOM 5721 N N . SER D 1 68 ? 19.008 -13.834 46.563 1.00 57.24 68 SER X N 1
ATOM 5722 C CA . SER D 1 68 ? 19.535 -14.442 45.335 1.00 67.75 68 SER X CA 1
ATOM 5723 C C . SER D 1 68 ? 18.482 -14.883 44.300 1.00 77.11 68 SER X C 1
ATOM 5724 O O . SER D 1 68 ? 17.305 -15.028 44.622 1.00 78.06 68 SER X O 1
ATOM 5727 N N . ASP D 1 69 ? 18.939 -15.105 43.065 1.00 89.13 69 ASP X N 1
ATOM 5728 C CA . ASP D 1 69 ? 18.118 -15.584 41.921 1.00 99.97 69 ASP X CA 1
ATOM 5729 C C . ASP D 1 69 ? 17.403 -16.951 42.081 1.00 109.00 69 ASP X C 1
ATOM 5730 O O . ASP D 1 69 ? 16.346 -17.163 41.474 1.00 112.50 69 ASP X O 1
ATOM 5735 N N . ALA D 1 70 ? 17.981 -17.864 42.872 1.00 114.62 70 ALA X N 1
ATOM 5736 C CA . ALA D 1 70 ? 17.501 -19.265 42.978 1.00 120.78 70 ALA X CA 1
ATOM 5737 C C . ALA D 1 70 ? 16.119 -19.443 43.641 1.00 122.07 70 ALA X C 1
ATOM 5738 O O . ALA D 1 70 ? 15.426 -20.433 43.378 1.00 127.44 70 ALA X O 1
ATOM 5740 N N . GLY D 1 71 ? 15.733 -18.487 44.488 1.00 115.88 71 GLY X N 1
ATOM 5741 C CA . GLY D 1 71 ? 14.431 -18.489 45.165 1.00 109.82 71 GLY X CA 1
ATOM 5742 C C . GLY D 1 71 ? 14.527 -17.800 46.515 1.00 102.07 71 GLY X C 1
ATOM 5743 O O . GLY D 1 71 ? 14.393 -16.569 46.614 1.00 93.82 71 GLY X O 1
ATOM 5744 N N . SER D 1 72 ? 14.770 -18.612 47.547 1.00 99.86 72 SER X N 1
ATOM 5745 C CA . SER D 1 72 ? 14.993 -18.133 48.918 1.00 89.85 72 SER X CA 1
ATOM 5746 C C . SER D 1 72 ? 16.382 -18.531 49.473 1.00 83.48 72 SER X C 1
ATOM 5747 O O . SER D 1 72 ? 16.501 -19.071 50.581 1.00 80.58 72 SER X O 1
ATOM 5750 N N . SER D 1 73 ? 17.417 -18.276 48.670 1.00 79.87 73 SER X N 1
ATOM 5751 C CA . SER D 1 73 ? 18.815 -18.350 49.102 1.00 73.73 73 SER X CA 1
ATOM 5752 C C . SER D 1 73 ? 19.285 -16.909 49.283 1.00 66.66 73 SER X C 1
ATOM 5753 O O . SER D 1 73 ? 18.514 -15.961 49.069 1.00 63.32 73 SER X O 1
ATOM 5756 N N . PHE D 1 74 ? 20.546 -16.730 49.659 1.00 63.23 74 PHE X N 1
ATOM 5757 C CA . PHE D 1 74 ? 20.937 -15.488 50.295 1.00 55.30 74 PHE X CA 1
ATOM 5758 C C . PHE D 1 74 ? 22.410 -15.281 50.436 1.00 52.87 74 PHE X C 1
ATOM 5759 O O . PHE D 1 74 ? 23.073 -16.122 51.036 1.00 54.15 74 PHE X O 1
ATOM 5767 N N . GLN D 1 75 ? 22.928 -14.155 49.954 1.00 50.33 75 GLN X N 1
ATOM 5768 C CA . GLN D 1 75 ? 24.375 -13.894 50.054 1.00 50.51 75 GLN X CA 1
ATOM 5769 C C . GLN D 1 75 ? 24.612 -12.935 51.212 1.00 46.65 75 GLN X C 1
ATOM 5770 O O . GLN D 1 75 ? 24.369 -11.745 51.067 1.00 46.06 75 GLN X O 1
ATOM 5776 N N . ALA D 1 76 ? 25.053 -13.462 52.362 1.00 44.82 76 ALA X N 1
ATOM 5777 C CA . ALA D 1 76 ? 25.375 -12.651 53.542 1.00 42.47 76 ALA X CA 1
ATOM 5778 C C . ALA D 1 76 ? 26.453 -11.630 53.233 1.00 42.97 76 ALA X C 1
ATOM 5779 O O . ALA D 1 76 ? 27.538 -11.995 52.761 1.00 44.66 76 ALA X O 1
ATOM 5781 N N . ASN D 1 77 ? 26.127 -10.360 53.482 1.00 41.14 77 ASN X N 1
ATOM 5782 C CA . ASN D 1 77 ? 27.098 -9.275 53.488 1.00 43.19 77 ASN X CA 1
ATOM 5783 C C . ASN D 1 77 ? 27.687 -9.176 54.906 1.00 44.98 77 ASN X C 1
ATOM 5784 O O . ASN D 1 77 ? 28.866 -9.447 55.118 1.00 46.74 77 ASN X O 1
ATOM 5789 N N . GLN D 1 78 ? 26.851 -8.835 55.880 1.00 45.86 78 GLN X N 1
ATOM 5790 C CA . GLN D 1 78 ? 27.275 -8.730 57.276 1.00 49.06 78 GLN X CA 1
ATOM 5791 C C . GLN D 1 78 ? 26.405 -9.558 58.201 1.00 47.11 78 GLN X C 1
ATOM 5792 O O . GLN D 1 78 ? 25.330 -10.013 57.833 1.00 46.10 78 GLN X O 1
ATOM 5798 N N . ILE D 1 79 ? 26.858 -9.742 59.425 1.00 48.05 79 ILE X N 1
ATOM 5799 C CA . ILE D 1 79 ? 26.098 -10.542 60.373 1.00 47.83 79 ILE X CA 1
ATOM 5800 C C . ILE D 1 79 ? 26.240 -10.005 61.826 1.00 48.97 79 ILE X C 1
ATOM 5801 O O . ILE D 1 79 ? 27.345 -9.731 62.289 1.00 50.45 79 ILE X O 1
ATOM 5806 N N . ARG D 1 80 ? 25.107 -9.822 62.511 1.00 48.95 80 ARG X N 1
ATOM 5807 C CA . ARG D 1 80 ? 25.041 -9.407 63.930 1.00 51.81 80 ARG X CA 1
ATOM 5808 C C . ARG D 1 80 ? 24.503 -10.491 64.901 1.00 54.35 80 ARG X C 1
ATOM 5809 O O . ARG D 1 80 ? 23.436 -11.074 64.677 1.00 51.92 80 ARG X O 1
ATOM 5817 N N . GLU D 1 81 ? 25.240 -10.720 65.991 1.00 59.28 81 GLU X N 1
ATOM 5818 C CA . GLU D 1 81 ? 24.894 -11.699 67.011 1.00 63.01 81 GLU X CA 1
ATOM 5819 C C . GLU D 1 81 ? 24.098 -11.069 68.179 1.00 65.76 81 GLU X C 1
ATOM 5820 O O . GLU D 1 81 ? 24.179 -9.866 68.378 1.00 65.36 81 GLU X O 1
ATOM 5826 N N . PHE D 1 82 ? 23.310 -11.870 68.917 1.00 69.40 82 PHE X N 1
ATOM 5827 C CA . PHE D 1 82 ? 22.671 -11.460 70.213 1.00 72.31 82 PHE X CA 1
ATOM 5828 C C . PHE D 1 82 ? 22.340 -12.592 71.198 1.00 77.23 82 PHE X C 1
ATOM 5829 O O . PHE D 1 82 ? 23.208 -13.385 71.498 1.00 82.47 82 PHE X O 1
ATOM 5837 N N . THR D 1 83 ? 21.098 -12.661 71.693 1.00 79.21 83 THR X N 1
ATOM 5838 C CA . THR D 1 83 ? 20.661 -13.655 72.702 1.00 86.58 83 THR X CA 1
ATOM 5839 C C . THR D 1 83 ? 21.607 -13.670 73.908 1.00 97.96 83 THR X C 1
ATOM 5840 O O . THR D 1 83 ? 21.981 -12.621 74.450 1.00 100.09 83 THR X O 1
ATOM 5844 N N . THR D 1 84 ? 21.942 -14.895 74.324 1.00 104.05 84 THR X N 1
ATOM 5845 C CA . THR D 1 84 ? 23.107 -15.240 75.128 1.00 109.87 84 THR X CA 1
ATOM 5846 C C . THR D 1 84 ? 23.192 -16.762 75.011 1.00 113.52 84 THR X C 1
ATOM 5847 O O . THR D 1 84 ? 22.442 -17.376 74.242 1.00 111.04 84 THR X O 1
ATOM 5851 N N . VAL D 1 85 ? 24.106 -17.364 75.765 1.00 119.47 85 VAL X N 1
ATOM 5852 C CA . VAL D 1 85 ? 24.226 -18.819 75.842 1.00 123.66 85 VAL X CA 1
ATOM 5853 C C . VAL D 1 85 ? 23.689 -19.327 77.184 1.00 129.42 85 VAL X C 1
ATOM 5854 O O . VAL D 1 85 ? 22.627 -18.900 77.649 1.00 127.88 85 VAL X O 1
ATOM 5858 N N . ASP D 1 90 ? 17.795 -14.172 74.797 1.00 72.47 90 ASP X N 1
ATOM 5859 C CA . ASP D 1 90 ? 16.602 -14.765 74.232 1.00 71.04 90 ASP X CA 1
ATOM 5860 C C . ASP D 1 90 ? 15.871 -13.644 73.532 1.00 65.88 90 ASP X C 1
ATOM 5861 O O . ASP D 1 90 ? 15.260 -12.787 74.175 1.00 66.40 90 ASP X O 1
ATOM 5866 N N . VAL D 1 91 ? 15.960 -13.649 72.210 1.00 61.17 91 VAL X N 1
ATOM 5867 C CA . VAL D 1 91 ? 15.220 -12.718 71.362 1.00 56.37 91 VAL X CA 1
ATOM 5868 C C . VAL D 1 91 ? 13.756 -13.131 71.280 1.00 56.08 91 VAL X C 1
ATOM 5869 O O . VAL D 1 91 ? 13.440 -14.319 71.248 1.00 58.67 91 VAL X O 1
ATOM 5873 N N . ASP D 1 92 ? 12.866 -12.151 71.242 1.00 53.61 92 ASP X N 1
ATOM 5874 C CA . ASP D 1 92 ? 11.446 -12.448 71.147 1.00 53.91 92 ASP X CA 1
ATOM 5875 C C . ASP D 1 92 ? 10.933 -12.444 69.716 1.00 49.50 92 ASP X C 1
ATOM 5876 O O . ASP D 1 92 ? 10.547 -11.403 69.197 1.00 46.52 92 ASP X O 1
ATOM 5881 N N . LEU D 1 93 ? 10.880 -13.622 69.106 1.00 49.96 93 LEU X N 1
ATOM 5882 C CA . LEU D 1 93 ? 10.454 -13.762 67.714 1.00 47.17 93 LEU X CA 1
ATOM 5883 C C . LEU D 1 93 ? 9.065 -13.201 67.389 1.00 46.38 93 LEU X C 1
ATOM 5884 O O . LEU D 1 93 ? 8.869 -12.627 66.305 1.00 43.51 93 LEU X O 1
ATOM 5889 N N . THR D 1 94 ? 8.120 -13.355 68.325 1.00 48.84 94 THR X N 1
ATOM 5890 C CA . THR D 1 94 ? 6.771 -12.809 68.149 1.00 48.14 94 THR X CA 1
ATOM 5891 C C . THR D 1 94 ? 6.837 -11.298 68.041 1.00 45.00 94 THR X C 1
ATOM 5892 O O . THR D 1 94 ? 6.260 -10.706 67.136 1.00 43.24 94 THR X O 1
ATOM 5896 N N . LEU D 1 95 ? 7.565 -10.674 68.956 1.00 45.05 95 LEU X N 1
ATOM 5897 C CA . LEU D 1 95 ? 7.796 -9.254 68.866 1.00 42.43 95 LEU X CA 1
ATOM 5898 C C . LEU D 1 95 ? 8.389 -8.921 67.495 1.00 39.15 95 LEU X C 1
ATOM 5899 O O . LEU D 1 95 ? 7.991 -7.951 66.853 1.00 36.89 95 LEU X O 1
ATOM 5904 N N . VAL D 1 96 ? 9.327 -9.735 67.040 1.00 39.23 96 VAL X N 1
ATOM 5905 C CA . VAL D 1 96 ? 9.917 -9.484 65.746 1.00 38.03 96 VAL X CA 1
ATOM 5906 C C . VAL D 1 96 ? 8.874 -9.541 64.622 1.00 38.91 96 VAL X C 1
ATOM 5907 O O . VAL D 1 96 ? 8.867 -8.671 63.738 1.00 37.82 96 VAL X O 1
ATOM 5911 N N . GLU D 1 97 ? 7.985 -10.532 64.657 1.00 42.24 97 GLU X N 1
ATOM 5912 C CA . GLU D 1 97 ? 7.030 -10.692 63.565 1.00 44.22 97 GLU X CA 1
ATOM 5913 C C . GLU D 1 97 ? 6.206 -9.436 63.418 1.00 43.54 97 GLU X C 1
ATOM 5914 O O . GLU D 1 97 ? 6.009 -8.939 62.307 1.00 42.82 97 GLU X O 1
ATOM 5920 N N . ASN D 1 98 ? 5.780 -8.896 64.554 1.00 44.16 98 ASN X N 1
ATOM 5921 C CA . ASN D 1 98 ? 4.976 -7.688 64.583 1.00 42.67 98 ASN X CA 1
ATOM 5922 C C . ASN D 1 98 ? 5.700 -6.450 64.090 1.00 38.53 98 ASN X C 1
ATOM 5923 O O . ASN D 1 98 ? 5.131 -5.615 63.403 1.00 37.03 98 ASN X O 1
ATOM 5928 N N . VAL D 1 99 ? 6.962 -6.330 64.448 1.00 37.24 99 VAL X N 1
ATOM 5929 C CA . VAL D 1 99 ? 7.749 -5.213 63.984 1.00 34.84 99 VAL X CA 1
ATOM 5930 C C . VAL D 1 99 ? 7.910 -5.290 62.470 1.00 33.79 99 VAL X C 1
ATOM 5931 O O . VAL D 1 99 ? 7.865 -4.282 61.788 1.00 32.69 99 VAL X O 1
ATOM 5935 N N . VAL D 1 100 ? 8.057 -6.493 61.936 1.00 35.60 100 VAL X N 1
ATOM 5936 C CA . VAL D 1 100 ? 8.162 -6.647 60.490 1.00 35.81 100 VAL X CA 1
ATOM 5937 C C . VAL D 1 100 ? 6.883 -6.108 59.850 1.00 37.11 100 VAL X C 1
ATOM 5938 O O . VAL D 1 100 ? 6.937 -5.202 59.023 1.00 37.95 100 VAL X O 1
ATOM 5942 N N . GLN D 1 101 ? 5.744 -6.641 60.277 1.00 38.64 101 GLN X N 1
ATOM 5943 C CA . GLN D 1 101 ? 4.454 -6.264 59.740 1.00 40.75 101 GLN X CA 1
ATOM 5944 C C . GLN D 1 101 ? 4.177 -4.772 59.864 1.00 38.72 101 GLN X C 1
ATOM 5945 O O . GLN D 1 101 ? 3.722 -4.127 58.910 1.00 40.91 101 GLN X O 1
ATOM 5951 N N . ILE D 1 102 ? 4.462 -4.222 61.035 1.00 36.24 102 ILE X N 1
ATOM 5952 C CA . ILE D 1 102 ? 4.254 -2.797 61.295 1.00 34.06 102 ILE X CA 1
ATOM 5953 C C . ILE D 1 102 ? 5.164 -1.941 60.422 1.00 32.07 102 ILE X C 1
ATOM 5954 O O . ILE D 1 102 ? 4.728 -0.918 59.877 1.00 31.49 102 ILE X O 1
ATOM 5959 N N . SER D 1 103 ? 6.422 -2.365 60.285 1.00 30.65 103 SER X N 1
ATOM 5960 C CA . SER D 1 103 ? 7.389 -1.594 59.508 1.00 29.57 103 SER X CA 1
ATOM 5961 C C . SER D 1 103 ? 6.966 -1.552 58.049 1.00 31.11 103 SER X C 1
ATOM 5962 O O . SER D 1 103 ? 7.110 -0.526 57.401 1.00 34.52 103 SER X O 1
ATOM 5965 N N . ALA D 1 104 ? 6.409 -2.645 57.532 1.00 30.08 104 ALA X N 1
ATOM 5966 C CA . ALA D 1 104 ? 5.862 -2.636 56.183 1.00 29.36 104 ALA X CA 1
ATOM 5967 C C . ALA D 1 104 ? 4.730 -1.624 56.067 1.00 30.22 104 ALA X C 1
ATOM 5968 O O . ALA D 1 104 ? 4.466 -1.087 54.998 1.00 31.83 104 ALA X O 1
ATOM 5970 N N . ALA D 1 105 ? 4.052 -1.355 57.168 1.00 29.79 105 ALA X N 1
ATOM 5971 C CA . ALA D 1 105 ? 2.876 -0.497 57.108 1.00 31.09 105 ALA X CA 1
ATOM 5972 C C . ALA D 1 105 ? 3.184 0.992 57.220 1.00 31.11 105 ALA X C 1
ATOM 5973 O O . ALA D 1 105 ? 2.285 1.804 57.117 1.00 32.55 105 ALA X O 1
ATOM 5975 N N . PHE D 1 106 ? 4.454 1.342 57.433 1.00 30.19 106 PHE X N 1
ATOM 5976 C CA . PHE D 1 106 ? 4.890 2.748 57.615 1.00 30.25 106 PHE X CA 1
ATOM 5977 C C . PHE D 1 106 ? 6.121 3.082 56.757 1.00 30.41 106 PHE X C 1
ATOM 5978 O O . PHE D 1 106 ? 7.178 3.436 57.296 1.00 29.50 106 PHE X O 1
ATOM 5986 N N . PRO D 1 107 ? 5.987 2.967 55.411 1.00 31.33 107 PRO X N 1
ATOM 5987 C CA . PRO D 1 107 ? 7.098 3.261 54.531 1.00 32.03 107 PRO X CA 1
ATOM 5988 C C . PRO D 1 107 ? 7.643 4.678 54.705 1.00 34.74 107 PRO X C 1
ATOM 5989 O O . PRO D 1 107 ? 8.801 4.913 54.396 1.00 36.31 107 PRO X O 1
ATOM 5993 N N . ASN D 1 108 ? 6.840 5.608 55.205 1.00 36.95 108 ASN X N 1
ATOM 5994 C CA . ASN D 1 108 ? 7.350 6.947 55.510 1.00 40.51 108 ASN X CA 1
ATOM 5995 C C . ASN D 1 108 ? 8.459 6.951 56.571 1.00 39.45 108 ASN X C 1
ATOM 5996 O O . ASN D 1 108 ? 9.277 7.851 56.601 1.00 43.07 108 ASN X O 1
ATOM 6001 N N . LEU D 1 109 ? 8.513 5.928 57.417 1.00 36.12 109 LEU X N 1
ATOM 6002 C CA . LEU D 1 109 ? 9.505 5.857 58.493 1.00 34.26 109 LEU X CA 1
ATOM 6003 C C . LEU D 1 109 ? 10.578 4.819 58.209 1.00 31.80 109 LEU X C 1
ATOM 6004 O O . LEU D 1 109 ? 11.691 4.920 58.690 1.00 31.70 109 LEU X O 1
ATOM 6009 N N . PHE D 1 110 ? 10.249 3.787 57.456 1.00 30.45 110 PHE X N 1
ATOM 6010 C CA . PHE D 1 110 ? 11.233 2.746 57.239 1.00 29.49 110 PHE X CA 1
ATOM 6011 C C . PHE D 1 110 ? 11.731 2.637 55.799 1.00 31.92 110 PHE X C 1
ATOM 6012 O O . PHE D 1 110 ? 12.516 1.731 55.501 1.00 31.38 110 PHE X O 1
ATOM 6020 N N . SER D 1 111 ? 11.347 3.584 54.932 1.00 35.12 111 SER X N 1
ATOM 6021 C CA . SER D 1 111 ? 11.654 3.448 53.519 1.00 39.32 111 SER X CA 1
ATOM 6022 C C . SER D 1 111 ? 11.672 4.740 52.739 1.00 45.91 111 SER X C 1
ATOM 6023 O O . SER D 1 111 ? 11.460 5.808 53.304 1.00 47.92 111 SER X O 1
ATOM 6026 N N . ASP D 1 112 ? 11.910 4.626 51.429 1.00 51.48 112 ASP X N 1
ATOM 6027 C CA . ASP D 1 112 ? 11.928 5.762 50.509 1.00 58.03 112 ASP X CA 1
ATOM 6028 C C . ASP D 1 112 ? 10.531 6.276 50.184 1.00 60.68 112 ASP X C 1
ATOM 6029 O O . ASP D 1 112 ? 10.197 6.540 49.027 1.00 65.77 112 ASP X O 1
ATOM 6034 N N . ASN E 2 7 ? 9.556 20.925 75.356 1.00 71.99 46 ASN Y N 1
ATOM 6035 C CA . ASN E 2 7 ? 10.944 20.437 75.127 1.00 70.00 46 ASN Y CA 1
ATOM 6036 C C . ASN E 2 7 ? 11.080 18.932 75.400 1.00 66.82 46 ASN Y C 1
ATOM 6037 O O . ASN E 2 7 ? 10.854 18.475 76.526 1.00 70.15 46 ASN Y O 1
ATOM 6042 N N . THR E 2 8 ? 11.476 18.172 74.379 1.00 60.14 47 THR Y N 1
ATOM 6043 C CA . THR E 2 8 ? 11.154 16.751 74.353 1.00 56.41 47 THR Y CA 1
ATOM 6044 C C . THR E 2 8 ? 12.295 15.854 73.920 1.00 52.14 47 THR Y C 1
ATOM 6045 O O . THR E 2 8 ? 13.289 16.335 73.376 1.00 52.18 47 THR Y O 1
ATOM 6049 N N . LEU E 2 9 ? 12.116 14.546 74.138 1.00 48.55 48 LEU Y N 1
ATOM 6050 C CA . LEU E 2 9 ? 13.022 13.517 73.641 1.00 43.95 48 LEU Y CA 1
ATOM 6051 C C . LEU E 2 9 ? 12.294 12.541 72.715 1.00 40.21 48 LEU Y C 1
ATOM 6052 O O . LEU E 2 9 ? 11.598 11.639 73.170 1.00 39.73 48 LEU Y O 1
ATOM 6057 N N . ARG E 2 10 ? 12.503 12.711 71.413 1.00 37.71 49 ARG Y N 1
ATOM 6058 C CA . ARG E 2 10 ? 11.687 12.062 70.401 1.00 34.65 49 ARG Y CA 1
ATOM 6059 C C . ARG E 2 10 ? 12.339 10.829 69.807 1.00 31.95 49 ARG Y C 1
ATOM 6060 O O . ARG E 2 10 ? 13.456 10.888 69.279 1.00 31.91 49 ARG Y O 1
ATOM 6068 N N . PRO E 2 11 ? 11.654 9.683 69.891 1.00 31.20 50 PRO Y N 1
ATOM 6069 C CA . PRO E 2 11 ? 12.235 8.508 69.263 1.00 29.07 50 PRO Y CA 1
ATOM 6070 C C . PRO E 2 11 ? 11.984 8.602 67.760 1.00 27.29 50 PRO Y C 1
ATOM 6071 O O . PRO E 2 11 ? 10.863 8.899 67.326 1.00 27.57 50 PRO Y O 1
ATOM 6075 N N . VAL E 2 12 ? 13.029 8.396 66.976 1.00 25.81 51 VAL Y N 1
ATOM 6076 C CA . VAL E 2 12 ? 12.939 8.601 65.548 1.00 25.96 51 VAL Y CA 1
ATOM 6077 C C . VAL E 2 12 ? 13.750 7.554 64.806 1.00 25.64 51 VAL Y C 1
ATOM 6078 O O . VAL E 2 12 ? 14.613 6.893 65.398 1.00 26.03 51 VAL Y O 1
ATOM 6082 N N . THR E 2 13 ? 13.484 7.423 63.510 1.00 24.74 52 THR Y N 1
ATOM 6083 C CA . THR E 2 13 ? 14.364 6.666 62.632 1.00 23.96 52 THR Y CA 1
ATOM 6084 C C . THR E 2 13 ? 15.272 7.647 61.928 1.00 23.24 52 THR Y C 1
ATOM 6085 O O . THR E 2 13 ? 14.954 8.831 61.784 1.00 22.68 52 THR Y O 1
ATOM 6089 N N . ILE E 2 14 ? 16.405 7.144 61.467 1.00 23.92 53 ILE Y N 1
ATOM 6090 C CA . ILE E 2 14 ? 17.282 7.956 60.638 1.00 24.67 53 ILE Y CA 1
ATOM 6091 C C . ILE E 2 14 ? 16.493 8.522 59.452 1.00 26.14 53 ILE Y C 1
ATOM 6092 O O . ILE E 2 14 ? 16.714 9.672 59.073 1.00 27.79 53 ILE Y O 1
ATOM 6097 N N . ARG E 2 15 ? 15.548 7.752 58.899 1.00 25.57 54 ARG Y N 1
ATOM 6098 C CA . ARG E 2 15 ? 14.767 8.256 57.766 1.00 26.50 54 ARG Y CA 1
ATOM 6099 C C . ARG E 2 15 ? 14.043 9.538 58.106 1.00 27.04 54 ARG Y C 1
ATOM 6100 O O . ARG E 2 15 ? 14.122 10.524 57.374 1.00 28.07 54 ARG Y O 1
ATOM 6108 N N . GLN E 2 16 ? 13.325 9.510 59.222 1.00 27.11 55 GLN Y N 1
ATOM 6109 C CA . GLN E 2 16 ? 12.691 10.721 59.766 1.00 28.40 55 GLN Y CA 1
ATOM 6110 C C . GLN E 2 16 ? 13.683 11.877 59.944 1.00 28.36 55 GLN Y C 1
ATOM 6111 O O . GLN E 2 16 ? 13.383 13.012 59.562 1.00 30.63 55 GLN Y O 1
ATOM 6117 N N . ILE E 2 17 ? 14.859 11.598 60.504 1.00 25.52 56 ILE Y N 1
ATOM 6118 C CA . ILE E 2 17 ? 15.829 12.648 60.620 1.00 25.97 56 ILE Y CA 1
ATOM 6119 C C . ILE E 2 17 ? 16.082 13.246 59.226 1.00 27.07 56 ILE Y C 1
ATOM 6120 O O . ILE E 2 17 ? 16.025 14.455 59.057 1.00 29.19 56 ILE Y O 1
ATOM 6125 N N . LEU E 2 18 ? 16.313 12.407 58.224 1.00 26.33 57 LEU Y N 1
ATOM 6126 C CA . LEU E 2 18 ? 16.559 12.878 56.855 1.00 28.02 57 LEU Y CA 1
ATOM 6127 C C . LEU E 2 18 ? 15.349 13.519 56.185 1.00 30.47 57 LEU Y C 1
ATOM 6128 O O . LEU E 2 18 ? 15.510 14.285 55.240 1.00 34.34 57 LEU Y O 1
ATOM 6133 N N . ASN E 2 19 ? 14.140 13.238 56.646 1.00 29.71 58 ASN Y N 1
ATOM 6134 C CA . ASN E 2 19 ? 12.996 13.913 56.051 1.00 32.54 58 ASN Y CA 1
ATOM 6135 C C . ASN E 2 19 ? 12.505 15.114 56.823 1.00 35.10 58 ASN Y C 1
ATOM 6136 O O . ASN E 2 19 ? 11.541 15.760 56.416 1.00 36.93 58 ASN Y O 1
ATOM 6141 N N . ALA E 2 20 ? 13.160 15.416 57.941 1.00 35.95 59 ALA Y N 1
ATOM 6142 C CA . ALA E 2 20 ? 12.817 16.585 58.733 1.00 38.70 59 ALA Y CA 1
ATOM 6143 C C . ALA E 2 20 ? 13.090 17.843 57.909 1.00 43.71 59 ALA Y C 1
ATOM 6144 O O . ALA E 2 20 ? 14.075 17.920 57.194 1.00 44.53 59 ALA Y O 1
ATOM 6146 N N . GLU E 2 21 ? 12.202 18.820 58.001 1.00 49.10 60 GLU Y N 1
ATOM 6147 C CA . GLU E 2 21 ? 12.307 20.030 57.196 1.00 55.04 60 GLU Y CA 1
ATOM 6148 C C . GLU E 2 21 ? 12.991 21.126 57.970 1.00 56.15 60 GLU Y C 1
ATOM 6149 O O . GLU E 2 21 ? 12.760 21.302 59.170 1.00 55.30 60 GLU Y O 1
ATOM 6155 N N . GLN E 2 22 ? 13.832 21.870 57.267 1.00 58.86 61 GLN Y N 1
ATOM 6156 C CA . GLN E 2 22 ? 14.361 23.102 57.815 1.00 61.40 61 GLN Y CA 1
ATOM 6157 C C . GLN E 2 22 ? 14.007 24.307 56.946 1.00 65.43 61 GLN Y C 1
ATOM 6158 O O . GLN E 2 22 ? 14.656 24.572 55.941 1.00 66.96 61 GLN Y O 1
ATOM 6164 N N . PRO E 2 23 ? 12.955 25.039 57.338 1.00 68.69 62 PRO Y N 1
ATOM 6165 C CA . PRO E 2 23 ? 12.478 26.219 56.635 1.00 74.61 62 PRO Y CA 1
ATOM 6166 C C . PRO E 2 23 ? 13.486 27.362 56.674 1.00 80.38 62 PRO Y C 1
ATOM 6167 O O . PRO E 2 23 ? 13.221 28.395 57.276 1.00 84.91 62 PRO Y O 1
ATOM 6171 N N . HIS E 2 24 ? 14.631 27.160 56.029 1.00 82.81 63 HIS Y N 1
ATOM 6172 C CA . HIS E 2 24 ? 15.707 28.156 55.940 1.00 90.14 63 HIS Y CA 1
ATOM 6173 C C . HIS E 2 24 ? 16.809 27.952 56.936 1.00 88.89 63 HIS Y C 1
ATOM 6174 O O . HIS E 2 24 ? 16.592 27.330 57.972 1.00 84.93 63 HIS Y O 1
ATOM 6181 N N . PRO E 2 25 ? 18.002 28.505 56.630 1.00 93.00 64 PRO Y N 1
ATOM 6182 C CA . PRO E 2 25 ? 19.366 28.164 57.095 1.00 92.84 64 PRO Y CA 1
ATOM 6183 C C . PRO E 2 25 ? 19.592 27.936 58.597 1.00 90.92 64 PRO Y C 1
ATOM 6184 O O . PRO E 2 25 ? 20.487 27.178 58.985 1.00 87.15 64 PRO Y O 1
ATOM 6188 N N . ASP E 2 26 ? 18.809 28.612 59.429 1.00 94.25 65 ASP Y N 1
ATOM 6189 C CA . ASP E 2 26 ? 18.974 28.532 60.876 1.00 92.30 65 ASP Y CA 1
ATOM 6190 C C . ASP E 2 26 ? 17.602 28.686 61.523 1.00 89.29 65 ASP Y C 1
ATOM 6191 O O . ASP E 2 26 ? 17.192 29.778 61.943 1.00 92.53 65 ASP Y O 1
ATOM 6196 N N . ALA E 2 27 ? 16.892 27.565 61.528 1.00 81.60 66 ALA Y N 1
ATOM 6197 C CA . ALA E 2 27 ? 15.615 27.408 62.174 1.00 78.56 66 ALA Y CA 1
ATOM 6198 C C . ALA E 2 27 ? 15.674 26.023 62.777 1.00 73.21 66 ALA Y C 1
ATOM 6199 O O . ALA E 2 27 ? 16.320 25.127 62.233 1.00 70.23 66 ALA Y O 1
ATOM 6201 N N . GLU E 2 28 ? 15.023 25.837 63.912 1.00 72.88 67 GLU Y N 1
ATOM 6202 C CA . GLU E 2 28 ? 14.852 24.503 64.433 1.00 69.01 67 GLU Y CA 1
ATOM 6203 C C . GLU E 2 28 ? 14.252 23.636 63.318 1.00 64.37 67 GLU Y C 1
ATOM 6204 O O . GLU E 2 28 ? 13.432 24.095 62.520 1.00 66.41 67 GLU Y O 1
ATOM 6210 N N . PHE E 2 29 ? 14.694 22.393 63.244 1.00 59.98 68 PHE Y N 1
ATOM 6211 C CA . PHE E 2 29 ? 14.108 21.414 62.334 1.00 57.21 68 PHE Y CA 1
ATOM 6212 C C . PHE E 2 29 ? 12.701 21.048 62.757 1.00 55.67 68 PHE Y C 1
ATOM 6213 O O . PHE E 2 29 ? 12.357 21.131 63.937 1.00 56.32 68 PHE Y O 1
ATOM 6221 N N . ILE E 2 30 ? 11.892 20.635 61.791 1.00 53.79 69 ILE Y N 1
ATOM 6222 C CA . ILE E 2 30 ? 10.514 20.276 62.069 1.00 52.97 69 ILE Y CA 1
ATOM 6223 C C . ILE E 2 30 ? 10.195 18.881 61.550 1.00 50.31 69 ILE Y C 1
ATOM 6224 O O . ILE E 2 30 ? 10.422 18.584 60.380 1.00 49.90 69 ILE Y O 1
ATOM 6229 N N . LEU E 2 31 ? 9.700 18.015 62.431 1.00 49.21 70 LEU Y N 1
ATOM 6230 C CA . LEU E 2 31 ? 9.231 16.696 62.010 1.00 46.67 70 LEU Y CA 1
ATOM 6231 C C . LEU E 2 31 ? 7.792 16.464 62.448 1.00 47.63 70 LEU Y C 1
ATOM 6232 O O . LEU E 2 31 ? 7.468 16.596 63.618 1.00 48.14 70 LEU Y O 1
ATOM 6237 N N . ASP E 2 32 ? 6.945 16.102 61.489 1.00 48.69 71 ASP Y N 1
ATOM 6238 C CA . ASP E 2 32 ? 5.508 15.915 61.702 1.00 50.00 71 ASP Y CA 1
ATOM 6239 C C . ASP E 2 32 ? 4.862 17.131 62.365 1.00 52.01 71 ASP Y C 1
ATOM 6240 O O . ASP E 2 32 ? 4.095 16.984 63.309 1.00 53.75 71 ASP Y O 1
ATOM 6245 N N . GLY E 2 33 ? 5.179 18.329 61.881 1.00 52.62 72 GLY Y N 1
ATOM 6246 C CA . GLY E 2 33 ? 4.661 19.573 62.471 1.00 54.59 72 GLY Y CA 1
ATOM 6247 C C . GLY E 2 33 ? 5.017 19.804 63.933 1.00 53.91 72 GLY Y C 1
ATOM 6248 O O . GLY E 2 33 ? 4.245 20.392 64.692 1.00 56.87 72 GLY Y O 1
ATOM 6249 N N . ALA E 2 34 ? 6.196 19.344 64.324 1.00 50.98 73 ALA Y N 1
ATOM 6250 C CA . ALA E 2 34 ? 6.658 19.480 65.683 1.00 51.41 73 ALA Y CA 1
ATOM 6251 C C . ALA E 2 34 ? 8.152 19.751 65.685 1.00 51.39 73 ALA Y C 1
ATOM 6252 O O . ALA E 2 34 ? 8.881 19.170 64.902 1.00 48.98 73 ALA Y O 1
ATOM 6254 N N . GLU E 2 35 ? 8.585 20.656 66.558 1.00 56.49 74 GLU Y N 1
ATOM 6255 C CA . GLU E 2 35 ? 9.994 20.953 66.794 1.00 58.48 74 GLU Y CA 1
ATOM 6256 C C . GLU E 2 35 ? 10.741 19.662 67.068 1.00 54.70 74 GLU Y C 1
ATOM 6257 O O . GLU E 2 35 ? 10.277 18.834 67.855 1.00 54.85 74 GLU Y O 1
ATOM 6263 N N . LEU E 2 36 ? 11.873 19.489 66.388 1.00 52.02 75 LEU Y N 1
ATOM 6264 C CA . LEU E 2 36 ? 12.739 18.329 66.562 1.00 48.75 75 LEU Y CA 1
ATOM 6265 C C . LEU E 2 36 ? 14.049 18.776 67.174 1.00 50.96 75 LEU Y C 1
ATOM 6266 O O . LEU E 2 36 ? 14.976 19.167 66.451 1.00 51.71 75 LEU Y O 1
ATOM 6271 N N . GLY E 2 37 ? 14.106 18.739 68.507 1.00 51.84 76 GLY Y N 1
ATOM 6272 C CA . GLY E 2 37 ? 15.300 19.107 69.258 1.00 51.81 76 GLY Y CA 1
ATOM 6273 C C . GLY E 2 37 ? 16.100 17.866 69.569 1.00 48.29 76 GLY Y C 1
ATOM 6274 O O . GLY E 2 37 ? 16.760 17.314 68.694 1.00 46.79 76 GLY Y O 1
ATOM 6275 N N . GLN E 2 38 ? 16.027 17.426 70.817 1.00 48.32 77 GLN Y N 1
ATOM 6276 C CA . GLN E 2 38 ? 16.696 16.219 71.252 1.00 46.47 77 GLN Y CA 1
ATOM 6277 C C . GLN E 2 38 ? 15.982 15.006 70.704 1.00 41.61 77 GLN Y C 1
ATOM 6278 O O . GLN E 2 38 ? 14.769 14.996 70.590 1.00 42.53 77 GLN Y O 1
ATOM 6284 N N . LEU E 2 39 ? 16.736 13.975 70.364 1.00 37.56 78 LEU Y N 1
ATOM 6285 C CA . LEU E 2 39 ? 16.144 12.789 69.781 1.00 34.08 78 LEU Y CA 1
ATOM 6286 C C . LEU E 2 39 ? 16.964 11.594 70.164 1.00 32.41 78 LEU Y C 1
ATOM 6287 O O . LEU E 2 39 ? 18.094 11.742 70.599 1.00 32.93 78 LEU Y O 1
ATOM 6292 N N . THR E 2 40 ? 16.387 10.413 69.984 1.00 31.19 79 THR Y N 1
ATOM 6293 C CA . THR E 2 40 ? 17.068 9.159 70.268 1.00 30.99 79 THR Y CA 1
ATOM 6294 C C . THR E 2 40 ? 16.769 8.095 69.234 1.00 28.05 79 THR Y C 1
ATOM 6295 O O . THR E 2 40 ? 15.680 8.035 68.699 1.00 27.56 79 THR Y O 1
ATOM 6299 N N . PHE E 2 41 ? 17.743 7.240 68.975 1.00 27.62 80 PHE Y N 1
ATOM 6300 C CA . PHE E 2 41 ? 17.530 6.121 68.064 1.00 26.95 80 PHE Y CA 1
ATOM 6301 C C . PHE E 2 41 ? 18.537 4.999 68.244 1.00 28.26 80 PHE Y C 1
ATOM 6302 O O . PHE E 2 41 ? 19.514 5.137 68.994 1.00 30.29 80 PHE Y O 1
ATOM 6310 N N . VAL E 2 42 ? 18.286 3.884 67.567 1.00 27.90 81 VAL Y N 1
ATOM 6311 C CA . VAL E 2 42 ? 19.132 2.697 67.709 1.00 28.63 81 VAL Y CA 1
ATOM 6312 C C . VAL E 2 42 ? 19.661 2.367 66.328 1.00 28.64 81 VAL Y C 1
ATOM 6313 O O . VAL E 2 42 ? 18.924 2.490 65.341 1.00 29.54 81 VAL Y O 1
ATOM 6317 N N . ALA E 2 43 ? 20.932 1.983 66.245 1.00 28.01 82 ALA Y N 1
ATOM 6318 C CA . ALA E 2 43 ? 21.569 1.811 64.955 1.00 26.84 82 ALA Y CA 1
ATOM 6319 C C . ALA E 2 43 ? 22.844 1.013 65.080 1.00 29.24 82 ALA Y C 1
ATOM 6320 O O . ALA E 2 43 ? 23.339 0.795 66.185 1.00 30.71 82 ALA Y O 1
ATOM 6322 N N . VAL E 2 44 ? 23.382 0.601 63.935 1.00 29.88 83 VAL Y N 1
ATOM 6323 C CA . VAL E 2 44 ? 24.622 -0.153 63.880 1.00 31.67 83 VAL Y CA 1
ATOM 6324 C C . VAL E 2 44 ? 25.784 0.716 63.407 1.00 32.99 83 VAL Y C 1
ATOM 6325 O O . VAL E 2 44 ? 25.697 1.390 62.368 1.00 34.89 83 VAL Y O 1
ATOM 6329 N N . VAL E 2 45 ? 26.873 0.698 64.172 1.00 32.73 84 VAL Y N 1
ATOM 6330 C CA . VAL E 2 45 ? 28.082 1.430 63.820 1.00 31.82 84 VAL Y CA 1
ATOM 6331 C C . VAL E 2 45 ? 28.667 0.734 62.626 1.00 32.35 84 VAL Y C 1
ATOM 6332 O O . VAL E 2 45 ? 28.777 -0.481 62.631 1.00 33.59 84 VAL Y O 1
ATOM 6336 N N . ARG E 2 46 ? 29.024 1.500 61.606 1.00 32.34 85 ARG Y N 1
ATOM 6337 C CA . ARG E 2 46 ? 29.649 0.938 60.398 1.00 34.68 85 ARG Y CA 1
ATOM 6338 C C . ARG E 2 46 ? 31.066 1.439 60.158 1.00 38.49 85 ARG Y C 1
ATOM 6339 O O . ARG E 2 46 ? 31.859 0.765 59.498 1.00 41.48 85 ARG Y O 1
ATOM 6347 N N . ASN E 2 47 ? 31.366 2.634 60.667 1.00 39.10 86 ASN Y N 1
ATOM 6348 C CA . ASN E 2 47 ? 32.717 3.193 60.622 1.00 42.30 86 ASN Y CA 1
ATOM 6349 C C . ASN E 2 47 ? 32.991 4.129 61.807 1.00 42.01 86 ASN Y C 1
ATOM 6350 O O . ASN E 2 47 ? 32.075 4.751 62.330 1.00 40.10 86 ASN Y O 1
ATOM 6355 N N . ILE E 2 48 ? 34.252 4.193 62.231 1.00 44.38 87 ILE Y N 1
ATOM 6356 C CA . ILE E 2 48 ? 34.679 5.021 63.355 1.00 44.67 87 ILE Y CA 1
ATOM 6357 C C . ILE E 2 48 ? 35.939 5.799 62.992 1.00 48.24 87 ILE Y C 1
ATOM 6358 O O . ILE E 2 48 ? 37.005 5.218 62.783 1.00 50.58 87 ILE Y O 1
ATOM 6363 N N . SER E 2 49 ? 35.788 7.118 62.911 1.00 49.41 88 SER Y N 1
ATOM 6364 C CA . SER E 2 49 ? 36.873 8.033 62.607 1.00 53.79 88 SER Y CA 1
ATOM 6365 C C . SER E 2 49 ? 37.155 8.863 63.853 1.00 56.09 88 SER Y C 1
ATOM 6366 O O . SER E 2 49 ? 36.257 9.509 64.395 1.00 54.43 88 SER Y O 1
ATOM 6369 N N . ARG E 2 50 ? 38.400 8.840 64.310 1.00 60.35 89 ARG Y N 1
ATOM 6370 C CA . ARG E 2 50 ? 38.744 9.502 65.553 1.00 62.73 89 ARG Y CA 1
ATOM 6371 C C . ARG E 2 50 ? 39.587 10.736 65.314 1.00 67.23 89 ARG Y C 1
ATOM 6372 O O . ARG E 2 50 ? 40.615 10.679 64.634 1.00 70.20 89 ARG Y O 1
ATOM 6380 N N . ASN E 2 51 ? 39.144 11.843 65.898 1.00 68.65 90 ASN Y N 1
ATOM 6381 C CA . ASN E 2 51 ? 39.840 13.115 65.801 1.00 74.08 90 ASN Y CA 1
ATOM 6382 C C . ASN E 2 51 ? 40.395 13.547 67.149 1.00 76.76 90 ASN Y C 1
ATOM 6383 O O . ASN E 2 51 ? 40.191 12.872 68.163 1.00 74.70 90 ASN Y O 1
ATOM 6388 N N . ALA E 2 52 ? 41.115 14.661 67.149 1.00 82.15 91 ALA Y N 1
ATOM 6389 C CA . ALA E 2 52 ? 41.565 15.277 68.388 1.00 86.77 91 ALA Y CA 1
ATOM 6390 C C . ALA E 2 52 ? 40.351 15.792 69.154 1.00 85.70 91 ALA Y C 1
ATOM 6391 O O . ALA E 2 52 ? 40.240 15.579 70.358 1.00 87.51 91 ALA Y O 1
ATOM 6393 N N . THR E 2 53 ? 39.422 16.428 68.443 1.00 83.41 92 THR Y N 1
ATOM 6394 C CA . THR E 2 53 ? 38.278 17.069 69.087 1.00 82.55 92 THR Y CA 1
ATOM 6395 C C . THR E 2 53 ? 37.085 16.120 69.326 1.00 78.03 92 THR Y C 1
ATOM 6396 O O . THR E 2 53 ? 36.385 16.229 70.345 1.00 78.16 92 THR Y O 1
ATOM 6400 N N . ASN E 2 54 ? 36.868 15.186 68.399 1.00 73.31 93 ASN Y N 1
ATOM 6401 C CA . ASN E 2 54 ? 35.661 14.379 68.399 1.00 67.04 93 ASN Y CA 1
ATOM 6402 C C . ASN E 2 54 ? 35.864 12.956 67.892 1.00 63.60 93 ASN Y C 1
ATOM 6403 O O . ASN E 2 54 ? 36.865 12.651 67.257 1.00 64.73 93 ASN Y O 1
ATOM 6408 N N . VAL E 2 55 ? 34.898 12.092 68.186 1.00 59.43 94 VAL Y N 1
ATOM 6409 C CA . VAL E 2 55 ? 34.804 10.787 67.551 1.00 56.84 94 VAL Y CA 1
ATOM 6410 C C . VAL E 2 55 ? 33.595 10.754 66.614 1.00 52.72 94 VAL Y C 1
ATOM 6411 O O . VAL E 2 55 ? 32.456 10.983 67.049 1.00 49.64 94 VAL Y O 1
ATOM 6415 N N . ALA E 2 56 ? 33.850 10.456 65.340 1.00 52.37 95 ALA Y N 1
ATOM 6416 C CA . ALA E 2 56 ? 32.792 10.371 64.336 1.00 49.69 95 ALA Y CA 1
ATOM 6417 C C . ALA E 2 56 ? 32.449 8.922 64.000 1.00 48.04 95 ALA Y C 1
ATOM 6418 O O . ALA E 2 56 ? 33.326 8.146 63.619 1.00 48.86 95 ALA Y O 1
ATOM 6420 N N . TYR E 2 57 ? 31.170 8.577 64.162 1.00 45.66 96 TYR Y N 1
ATOM 6421 C CA . TYR E 2 57 ? 30.649 7.256 63.827 1.00 44.48 96 TYR Y CA 1
ATOM 6422 C C . TYR E 2 57 ? 29.776 7.372 62.604 1.00 43.23 96 TYR Y C 1
ATOM 6423 O O . TYR E 2 57 ? 28.994 8.309 62.487 1.00 43.50 96 TYR Y O 1
ATOM 6432 N N . SER E 2 58 ? 29.913 6.422 61.687 1.00 42.98 97 SER Y N 1
ATOM 6433 C CA . SER E 2 58 ? 28.975 6.283 60.596 1.00 40.31 97 SER Y CA 1
ATOM 6434 C C . SER E 2 58 ? 27.983 5.255 61.075 1.00 39.02 97 SER Y C 1
ATOM 6435 O O . SER E 2 58 ? 28.351 4.149 61.500 1.00 39.55 97 SER Y O 1
ATOM 6438 N N . VAL E 2 59 ? 26.717 5.622 60.998 1.00 36.64 98 VAL Y N 1
ATOM 6439 C CA . VAL E 2 59 ? 25.699 4.869 61.681 1.00 34.95 98 VAL Y CA 1
ATOM 6440 C C . VAL E 2 59 ? 24.474 4.673 60.782 1.00 33.36 98 VAL Y C 1
ATOM 6441 O O . VAL E 2 59 ? 24.080 5.576 60.022 1.00 32.29 98 VAL Y O 1
ATOM 6445 N N . GLU E 2 60 ? 23.875 3.489 60.897 1.00 32.81 99 GLU Y N 1
ATOM 6446 C CA . GLU E 2 60 ? 22.882 3.005 59.929 1.00 32.48 99 GLU Y CA 1
ATOM 6447 C C . GLU E 2 60 ? 21.913 2.053 60.636 1.00 31.46 99 GLU Y C 1
ATOM 6448 O O . GLU E 2 60 ? 22.340 1.207 61.430 1.00 32.67 99 GLU Y O 1
ATOM 6454 N N . ASP E 2 61 ? 20.617 2.220 60.370 1.00 30.55 100 ASP Y N 1
ATOM 6455 C CA . ASP E 2 61 ? 19.549 1.445 61.016 1.00 29.78 100 ASP Y CA 1
ATOM 6456 C C . ASP E 2 61 ? 18.598 0.793 60.006 1.00 30.44 100 ASP Y C 1
ATOM 6457 O O . ASP E 2 61 ? 17.435 0.546 60.309 1.00 31.52 100 ASP Y O 1
ATOM 6462 N N . GLY E 2 62 ? 19.074 0.541 58.795 1.00 31.20 101 GLY Y N 1
ATOM 6463 C CA . GLY E 2 62 ? 18.256 -0.127 57.795 1.00 32.62 101 GLY Y CA 1
ATOM 6464 C C . GLY E 2 62 ? 17.250 0.784 57.144 1.00 32.44 101 GLY Y C 1
ATOM 6465 O O . GLY E 2 62 ? 16.512 0.358 56.261 1.00 33.77 101 GLY Y O 1
ATOM 6466 N N . THR E 2 63 ? 17.210 2.041 57.583 1.00 31.48 102 THR Y N 1
ATOM 6467 C CA . THR E 2 63 ? 16.288 3.017 57.006 1.00 32.25 102 THR Y CA 1
ATOM 6468 C C . THR E 2 63 ? 17.044 4.183 56.337 1.00 33.57 102 THR Y C 1
ATOM 6469 O O . THR E 2 63 ? 16.511 4.876 55.461 1.00 33.43 102 THR Y O 1
ATOM 6473 N N . GLY E 2 64 ? 18.279 4.407 56.784 1.00 33.99 103 GLY Y N 1
ATOM 6474 C CA . GLY E 2 64 ? 19.169 5.403 56.184 1.00 34.49 103 GLY Y CA 1
ATOM 6475 C C . GLY E 2 64 ? 20.469 5.405 56.951 1.00 34.36 103 GLY Y C 1
ATOM 6476 O O . GLY E 2 64 ? 20.612 4.639 57.901 1.00 35.42 103 GLY Y O 1
ATOM 6477 N N . GLN E 2 65 ? 21.407 6.266 56.558 1.00 34.53 104 GLN Y N 1
ATOM 6478 C CA . GLN E 2 65 ? 22.709 6.386 57.216 1.00 33.26 104 GLN Y CA 1
ATOM 6479 C C . GLN E 2 65 ? 23.003 7.839 57.637 1.00 32.96 104 GLN Y C 1
ATOM 6480 O O . GLN E 2 65 ? 22.714 8.783 56.913 1.00 34.01 104 GLN Y O 1
ATOM 6486 N N . ILE E 2 66 ? 23.569 8.024 58.816 1.00 32.58 105 ILE Y N 1
ATOM 6487 C CA . ILE E 2 66 ? 23.942 9.361 59.268 1.00 33.64 105 ILE Y CA 1
ATOM 6488 C C . ILE E 2 66 ? 25.216 9.325 60.114 1.00 36.02 105 ILE Y C 1
ATOM 6489 O O . ILE E 2 66 ? 25.579 8.270 60.651 1.00 35.84 105 ILE Y O 1
ATOM 6494 N N . GLU E 2 67 ? 25.910 10.462 60.177 1.00 39.70 106 GLU Y N 1
ATOM 6495 C CA . GLU E 2 67 ? 27.061 10.635 61.053 1.00 43.52 106 GLU Y CA 1
ATOM 6496 C C . GLU E 2 67 ? 26.616 11.083 62.411 1.00 41.81 106 GLU Y C 1
ATOM 6497 O O . GLU E 2 67 ? 25.760 11.968 62.541 1.00 42.72 106 GLU Y O 1
ATOM 6503 N N . VAL E 2 68 ? 27.191 10.479 63.433 1.00 40.00 107 VAL Y N 1
ATOM 6504 C CA . VAL E 2 68 ? 27.025 11.018 64.766 1.00 41.32 107 VAL Y CA 1
ATOM 6505 C C . VAL E 2 68 ? 28.397 11.240 65.376 1.00 45.50 107 VAL Y C 1
ATOM 6506 O O . VAL E 2 68 ? 29.216 10.317 65.467 1.00 45.84 107 VAL Y O 1
ATOM 6510 N N . ARG E 2 69 ? 28.676 12.491 65.719 1.00 49.64 108 ARG Y N 1
ATOM 6511 C CA . ARG E 2 69 ? 29.922 12.791 66.375 1.00 54.56 108 ARG Y CA 1
ATOM 6512 C C . ARG E 2 69 ? 29.674 13.133 67.813 1.00 55.95 108 ARG Y C 1
ATOM 6513 O O . ARG E 2 69 ? 28.769 13.895 68.137 1.00 54.12 108 ARG Y O 1
ATOM 6521 N N . GLN E 2 70 ? 30.459 12.496 68.674 1.00 60.02 109 GLN Y N 1
ATOM 6522 C CA . GLN E 2 70 ? 30.429 12.771 70.094 1.00 64.24 109 GLN Y CA 1
ATOM 6523 C C . GLN E 2 70 ? 31.763 13.363 70.506 1.00 68.89 109 GLN Y C 1
ATOM 6524 O O . GLN E 2 70 ? 32.798 13.073 69.904 1.00 69.81 109 GLN Y O 1
ATOM 6530 N N . TRP E 2 71 ? 31.721 14.204 71.530 1.00 73.07 110 TRP Y N 1
ATOM 6531 C CA . TRP E 2 71 ? 32.810 15.122 71.801 1.00 77.72 110 TRP Y CA 1
ATOM 6532 C C . TRP E 2 71 ? 33.629 14.673 72.959 1.00 83.40 110 TRP Y C 1
ATOM 6533 O O . TRP E 2 71 ? 33.115 14.104 73.921 1.00 83.26 110 TRP Y O 1
ATOM 6544 N N . LEU E 2 72 ? 34.930 14.889 72.840 1.00 90.82 111 LEU Y N 1
ATOM 6545 C CA . LEU E 2 72 ? 35.891 14.489 73.857 1.00 98.43 111 LEU Y CA 1
ATOM 6546 C C . LEU E 2 72 ? 36.279 15.716 74.659 1.00 108.31 111 LEU Y C 1
ATOM 6547 O O . LEU E 2 72 ? 36.303 16.825 74.117 1.00 112.71 111 LEU Y O 1
ATOM 6552 N N . ASP E 2 73 ? 36.560 15.522 75.947 1.00 114.49 112 ASP Y N 1
ATOM 6553 C CA . ASP E 2 73 ? 36.988 16.614 76.833 1.00 121.09 112 ASP Y CA 1
ATOM 6554 C C . ASP E 2 73 ? 38.079 16.141 77.797 1.00 125.52 112 ASP Y C 1
ATOM 6555 O O . ASP E 2 73 ? 38.065 14.997 78.261 1.00 123.46 112 ASP Y O 1
ATOM 6560 N N . ALA E 2 82 ? 35.349 5.836 74.423 1.00 72.17 121 ALA Y N 1
ATOM 6561 C CA . ALA E 2 82 ? 34.267 5.007 73.877 1.00 69.53 121 ALA Y CA 1
ATOM 6562 C C . ALA E 2 82 ? 34.744 3.647 73.294 1.00 70.55 121 ALA Y C 1
ATOM 6563 O O . ALA E 2 82 ? 34.213 3.177 72.265 1.00 67.40 121 ALA Y O 1
ATOM 6565 N N . SER E 2 83 ? 35.716 3.019 73.978 1.00 73.28 122 SER Y N 1
ATOM 6566 C CA . SER E 2 83 ? 36.406 1.815 73.484 1.00 73.93 122 SER Y CA 1
ATOM 6567 C C . SER E 2 83 ? 35.651 0.484 73.689 1.00 74.36 122 SER Y C 1
ATOM 6568 O O . SER E 2 83 ? 36.210 -0.597 73.469 1.00 76.26 122 SER Y O 1
ATOM 6571 N N . GLU E 2 84 ? 34.381 0.568 74.088 1.00 73.04 123 GLU Y N 1
ATOM 6572 C CA . GLU E 2 84 ? 33.482 -0.606 74.142 1.00 72.21 123 GLU Y CA 1
ATOM 6573 C C . GLU E 2 84 ? 32.501 -0.607 72.959 1.00 66.01 123 GLU Y C 1
ATOM 6574 O O . GLU E 2 84 ? 31.640 -1.491 72.836 1.00 64.07 123 GLU Y O 1
ATOM 6580 N N . ILE E 2 85 ? 32.656 0.395 72.093 1.00 62.21 124 ILE Y N 1
ATOM 6581 C CA . ILE E 2 85 ? 31.932 0.483 70.836 1.00 56.52 124 ILE Y CA 1
ATOM 6582 C C . ILE E 2 85 ? 32.850 0.151 69.685 1.00 57.29 124 ILE Y C 1
ATOM 6583 O O . ILE E 2 85 ? 33.826 0.855 69.449 1.00 59.53 124 ILE Y O 1
ATOM 6588 N N . ARG E 2 86 ? 32.541 -0.923 68.975 1.00 57.40 125 ARG Y N 1
ATOM 6589 C CA . ARG E 2 86 ? 33.282 -1.293 67.779 1.00 59.20 125 ARG Y CA 1
ATOM 6590 C C . ARG E 2 86 ? 32.341 -1.269 66.619 1.00 54.76 125 ARG Y C 1
ATOM 6591 O O . ARG E 2 86 ? 31.144 -1.127 66.820 1.00 53.27 125 ARG Y O 1
ATOM 6599 N N . ASN E 2 87 ? 32.873 -1.419 65.408 1.00 54.17 126 ASN Y N 1
ATOM 6600 C CA . ASN E 2 87 ? 32.040 -1.641 64.223 1.00 51.23 126 ASN Y CA 1
ATOM 6601 C C . ASN E 2 87 ? 31.061 -2.793 64.383 1.00 50.02 126 ASN Y C 1
ATOM 6602 O O . ASN E 2 87 ? 31.268 -3.703 65.193 1.00 51.85 126 ASN Y O 1
ATOM 6607 N N . ASN E 2 88 ? 29.985 -2.721 63.612 1.00 46.07 127 ASN Y N 1
ATOM 6608 C CA . ASN E 2 88 ? 29.056 -3.811 63.475 1.00 44.77 127 ASN Y CA 1
ATOM 6609 C C . ASN E 2 88 ? 28.424 -4.153 64.825 1.00 43.95 127 ASN Y C 1
ATOM 6610 O O . ASN E 2 88 ? 28.290 -5.319 65.209 1.00 46.13 127 ASN Y O 1
ATOM 6615 N N . VAL E 2 89 ? 28.030 -3.103 65.537 1.00 40.78 128 VAL Y N 1
ATOM 6616 C CA . VAL E 2 89 ? 27.447 -3.220 66.868 1.00 40.14 128 VAL Y CA 1
ATOM 6617 C C . VAL E 2 89 ? 26.244 -2.269 66.963 1.00 36.73 128 VAL Y C 1
ATOM 6618 O O . VAL E 2 89 ? 26.280 -1.154 66.422 1.00 34.37 128 VAL Y O 1
ATOM 6622 N N . TYR E 2 90 ? 25.182 -2.706 67.646 1.00 36.96 129 TYR Y N 1
ATOM 6623 C CA . TYR E 2 90 ? 24.039 -1.823 67.955 1.00 34.90 129 TYR Y CA 1
ATOM 6624 C C . TYR E 2 90 ? 24.303 -0.837 69.120 1.00 35.34 129 TYR Y C 1
ATOM 6625 O O . TYR E 2 90 ? 24.950 -1.178 70.095 1.00 37.38 129 TYR Y O 1
ATOM 6634 N N . VAL E 2 91 ? 23.819 0.396 68.992 1.00 34.25 130 VAL Y N 1
ATOM 6635 C CA . VAL E 2 91 ? 23.956 1.384 70.046 1.00 35.25 130 VAL Y CA 1
ATOM 6636 C C . VAL E 2 91 ? 22.731 2.249 70.097 1.00 33.88 130 VAL Y C 1
ATOM 6637 O O . VAL E 2 91 ? 22.103 2.491 69.067 1.00 32.42 130 VAL Y O 1
ATOM 6641 N N . ARG E 2 92 ? 22.409 2.700 71.308 1.00 35.32 131 ARG Y N 1
ATOM 6642 C CA . ARG E 2 92 ? 21.417 3.734 71.554 1.00 34.68 131 ARG Y CA 1
ATOM 6643 C C . ARG E 2 92 ? 22.119 5.069 71.422 1.00 35.03 131 ARG Y C 1
ATOM 6644 O O . ARG E 2 92 ? 23.113 5.315 72.127 1.00 39.44 131 ARG Y O 1
ATOM 6652 N N . VAL E 2 93 ? 21.616 5.934 70.554 1.00 31.92 132 VAL Y N 1
ATOM 6653 C CA . VAL E 2 93 ? 22.195 7.263 70.403 1.00 33.14 132 VAL Y CA 1
ATOM 6654 C C . VAL E 2 93 ? 21.234 8.334 70.863 1.00 34.40 132 VAL Y C 1
ATOM 6655 O O . VAL E 2 93 ? 20.070 8.325 70.501 1.00 33.99 132 VAL Y O 1
ATOM 6659 N N . LEU E 2 94 ? 21.732 9.254 71.672 1.00 37.48 133 LEU Y N 1
ATOM 6660 C CA . LEU E 2 94 ? 20.938 10.340 72.243 1.00 38.69 133 LEU Y CA 1
ATOM 6661 C C . LEU E 2 94 ? 21.668 11.603 71.831 1.00 39.74 133 LEU Y C 1
ATOM 6662 O O . LEU E 2 94 ? 22.853 11.735 72.139 1.00 42.78 133 LEU Y O 1
ATOM 6667 N N . GLY E 2 95 ? 21.011 12.505 71.102 1.00 38.01 134 GLY Y N 1
ATOM 6668 C CA . GLY E 2 95 ? 21.720 13.652 70.536 1.00 39.15 134 GLY Y CA 1
ATOM 6669 C C . GLY E 2 95 ? 20.872 14.811 70.063 1.00 40.14 134 GLY Y C 1
ATOM 6670 O O . GLY E 2 95 ? 19.695 14.914 70.400 1.00 40.83 134 GLY Y O 1
ATOM 6671 N N . THR E 2 96 ? 21.486 15.688 69.275 1.00 41.23 135 THR Y N 1
ATOM 6672 C CA . THR E 2 96 ? 20.813 16.838 68.690 1.00 42.10 135 THR Y CA 1
ATOM 6673 C C . THR E 2 96 ? 21.122 16.879 67.213 1.00 40.42 135 THR Y C 1
ATOM 6674 O O . THR E 2 96 ? 22.251 16.634 66.811 1.00 40.82 135 THR Y O 1
ATOM 6678 N N . LEU E 2 97 ? 20.121 17.162 66.394 1.00 39.96 136 LEU Y N 1
ATOM 6679 C CA . LEU E 2 97 ? 20.335 17.229 64.962 1.00 40.21 136 LEU Y CA 1
ATOM 6680 C C . LEU E 2 97 ? 21.007 18.554 64.604 1.00 44.07 136 LEU Y C 1
ATOM 6681 O O . LEU E 2 97 ? 20.692 19.594 65.182 1.00 47.64 136 LEU Y O 1
ATOM 6686 N N . LYS E 2 98 ? 21.953 18.519 63.677 1.00 44.80 137 LYS Y N 1
ATOM 6687 C CA . LYS E 2 98 ? 22.623 19.736 63.275 1.00 50.62 137 LYS Y CA 1
ATOM 6688 C C . LYS E 2 98 ? 22.878 19.730 61.781 1.00 52.36 137 LYS Y C 1
ATOM 6689 O O . LYS E 2 98 ? 23.021 18.673 61.180 1.00 50.22 137 LYS Y O 1
ATOM 6695 N N . SER E 2 99 ? 22.900 20.915 61.184 1.00 58.20 138 SER Y N 1
ATOM 6696 C CA . SER E 2 99 ? 23.156 21.035 59.763 1.00 62.87 138 SER Y CA 1
ATOM 6697 C C . SER E 2 99 ? 24.408 21.863 59.541 1.00 69.98 138 SER Y C 1
ATOM 6698 O O . SER E 2 99 ? 24.589 22.865 60.206 1.00 73.01 138 SER Y O 1
ATOM 6701 N N . PHE E 2 100 ? 25.275 21.417 58.630 1.00 75.31 139 PHE Y N 1
ATOM 6702 C CA . PHE E 2 100 ? 26.521 22.109 58.268 1.00 83.29 139 PHE Y CA 1
ATOM 6703 C C . PHE E 2 100 ? 26.578 22.139 56.746 1.00 84.21 139 PHE Y C 1
ATOM 6704 O O . PHE E 2 100 ? 26.712 21.098 56.111 1.00 82.27 139 PHE Y O 1
ATOM 6712 N N . GLN E 2 101 ? 26.478 23.327 56.163 1.00 89.52 140 GLN Y N 1
ATOM 6713 C CA . GLN E 2 101 ? 26.402 23.501 54.704 1.00 92.52 140 GLN Y CA 1
ATOM 6714 C C . GLN E 2 101 ? 25.641 22.364 54.035 1.00 86.58 140 GLN Y C 1
ATOM 6715 O O . GLN E 2 101 ? 26.233 21.511 53.367 1.00 84.78 140 GLN Y O 1
ATOM 6721 N N . ASN E 2 102 ? 24.330 22.339 54.242 1.00 83.43 141 ASN Y N 1
ATOM 6722 C CA . ASN E 2 102 ? 23.482 21.384 53.550 1.00 79.74 141 ASN Y CA 1
ATOM 6723 C C . ASN E 2 102 ? 23.611 19.936 54.042 1.00 73.14 141 ASN Y C 1
ATOM 6724 O O . ASN E 2 102 ? 22.798 19.103 53.664 1.00 72.77 141 ASN Y O 1
ATOM 6729 N N . ARG E 2 103 ? 24.611 19.632 54.873 1.00 69.73 142 ARG Y N 1
ATOM 6730 C CA . ARG E 2 103 ? 24.794 18.267 55.415 1.00 63.71 142 ARG Y CA 1
ATOM 6731 C C . ARG E 2 103 ? 24.169 18.117 56.805 1.00 56.37 142 ARG Y C 1
ATOM 6732 O O . ARG E 2 103 ? 24.035 19.097 57.522 1.00 57.79 142 ARG Y O 1
ATOM 6740 N N . ARG E 2 104 ? 23.790 16.893 57.173 1.00 49.62 143 ARG Y N 1
ATOM 6741 C CA . ARG E 2 104 ? 23.080 16.623 58.438 1.00 45.37 143 ARG Y CA 1
ATOM 6742 C C . ARG E 2 104 ? 23.756 15.574 59.325 1.00 42.93 143 ARG Y C 1
ATOM 6743 O O . ARG E 2 104 ? 24.117 14.461 58.876 1.00 42.62 143 ARG Y O 1
ATOM 6751 N N . SER E 2 105 ? 23.921 15.905 60.596 1.00 41.76 144 SER Y N 1
ATOM 6752 C CA . SER E 2 105 ? 24.550 14.947 61.499 1.00 40.82 144 SER Y CA 1
ATOM 6753 C C . SER E 2 105 ? 24.052 15.089 62.894 1.00 38.95 144 SER Y C 1
ATOM 6754 O O . SER E 2 105 ? 23.364 16.038 63.213 1.00 39.59 144 SER Y O 1
ATOM 6757 N N . ILE E 2 106 ? 24.375 14.110 63.718 1.00 38.01 145 ILE Y N 1
ATOM 6758 C CA . ILE E 2 106 ? 23.979 14.154 65.108 1.00 38.60 145 ILE Y CA 1
ATOM 6759 C C . ILE E 2 106 ? 25.163 14.614 65.954 1.00 41.48 145 ILE Y C 1
ATOM 6760 O O . ILE E 2 106 ? 26.294 14.156 65.788 1.00 41.26 145 ILE Y O 1
ATOM 6765 N N . SER E 2 107 ? 24.890 15.541 66.853 1.00 45.06 146 SER Y N 1
ATOM 6766 C CA . SER E 2 107 ? 25.854 15.918 67.861 1.00 49.33 146 SER Y CA 1
ATOM 6767 C C . SER E 2 107 ? 25.436 15.164 69.112 1.00 49.58 146 SER Y C 1
ATOM 6768 O O . SER E 2 107 ? 24.332 15.352 69.601 1.00 50.43 146 SER Y O 1
ATOM 6771 N N . SER E 2 108 ? 26.277 14.274 69.610 1.00 50.57 147 SER Y N 1
ATOM 6772 C CA . SER E 2 108 ? 25.845 13.418 70.708 1.00 51.53 147 SER Y CA 1
ATOM 6773 C C . SER E 2 108 ? 26.754 13.483 71.898 1.00 57.98 147 SER Y C 1
ATOM 6774 O O . SER E 2 108 ? 27.959 13.666 71.758 1.00 60.85 147 SER Y O 1
ATOM 6777 N N . GLY E 2 109 ? 26.167 13.322 73.077 1.00 62.09 148 GLY Y N 1
ATOM 6778 C CA . GLY E 2 109 ? 26.952 13.182 74.289 1.00 67.86 148 GLY Y CA 1
ATOM 6779 C C . GLY E 2 109 ? 26.968 11.729 74.669 1.00 69.08 148 GLY Y C 1
ATOM 6780 O O . GLY E 2 109 ? 27.992 11.173 75.051 1.00 73.15 148 GLY Y O 1
ATOM 6781 N N . HIS E 2 110 ? 25.819 11.098 74.526 1.00 68.92 149 HIS Y N 1
ATOM 6782 C CA . HIS E 2 110 ? 25.663 9.758 75.033 1.00 70.59 149 HIS Y CA 1
ATOM 6783 C C . HIS E 2 110 ? 25.536 8.748 73.939 1.00 65.14 149 HIS Y C 1
ATOM 6784 O O . HIS E 2 110 ? 24.804 8.958 72.961 1.00 62.71 149 HIS Y O 1
ATOM 6791 N N . MET E 2 111 ? 26.262 7.641 74.086 1.00 61.87 150 MET Y N 1
ATOM 6792 C CA . MET E 2 111 ? 26.134 6.533 73.158 1.00 55.29 150 MET Y CA 1
ATOM 6793 C C . MET E 2 111 ? 26.421 5.246 73.877 1.00 54.29 150 MET Y C 1
ATOM 6794 O O . MET E 2 111 ? 27.512 5.041 74.358 1.00 56.30 150 MET Y O 1
ATOM 6799 N N . ARG E 2 112 ? 25.434 4.370 73.940 1.00 53.93 151 ARG Y N 1
ATOM 6800 C CA . ARG E 2 112 ? 25.542 3.154 74.757 1.00 55.07 151 ARG Y CA 1
ATOM 6801 C C . ARG E 2 112 ? 25.262 1.847 73.974 1.00 51.82 151 ARG Y C 1
ATOM 6802 O O . ARG E 2 112 ? 24.240 1.717 73.283 1.00 49.44 151 ARG Y O 1
ATOM 6810 N N . PRO E 2 113 ? 26.176 0.876 74.075 1.00 51.26 152 PRO Y N 1
ATOM 6811 C CA . PRO E 2 113 ? 25.917 -0.420 73.474 1.00 50.78 152 PRO Y CA 1
ATOM 6812 C C . PRO E 2 113 ? 24.527 -0.891 73.835 1.00 51.15 152 PRO Y C 1
ATOM 6813 O O . PRO E 2 113 ? 24.159 -0.847 74.997 1.00 55.06 152 PRO Y O 1
ATOM 6817 N N . VAL E 2 114 ? 23.758 -1.308 72.842 1.00 49.12 153 VAL Y N 1
ATOM 6818 C CA . VAL E 2 114 ? 22.425 -1.837 73.076 1.00 50.31 153 VAL Y CA 1
ATOM 6819 C C . VAL E 2 114 ? 22.414 -3.037 74.018 1.00 55.28 153 VAL Y C 1
ATOM 6820 O O . VAL E 2 114 ? 23.258 -3.943 73.913 1.00 56.56 153 VAL Y O 1
ATOM 6824 N N . ILE E 2 115 ? 21.443 -3.008 74.940 1.00 58.16 154 ILE Y N 1
ATOM 6825 C CA . ILE E 2 115 ? 21.297 -3.998 76.018 1.00 63.30 154 ILE Y CA 1
ATOM 6826 C C . ILE E 2 115 ? 21.084 -5.424 75.452 1.00 63.50 154 ILE Y C 1
ATOM 6827 O O . ILE E 2 115 ? 21.923 -6.325 75.639 1.00 66.39 154 ILE Y O 1
ATOM 6832 N N . ASP E 2 116 ? 19.948 -5.600 74.779 1.00 59.72 155 ASP Y N 1
ATOM 6833 C CA . ASP E 2 116 ? 19.591 -6.826 74.083 1.00 58.79 155 ASP Y CA 1
ATOM 6834 C C . ASP E 2 116 ? 18.939 -6.409 72.768 1.00 52.61 155 ASP Y C 1
ATOM 6835 O O . ASP E 2 116 ? 18.629 -5.229 72.563 1.00 48.41 155 ASP Y O 1
ATOM 6840 N N . TYR E 2 117 ? 18.735 -7.374 71.881 1.00 51.58 156 TYR Y N 1
ATOM 6841 C CA . TYR E 2 117 ? 18.185 -7.086 70.576 1.00 47.35 156 TYR Y CA 1
ATOM 6842 C C . TYR E 2 117 ? 16.745 -6.609 70.674 1.00 45.94 156 TYR Y C 1
ATOM 6843 O O . TYR E 2 117 ? 16.303 -5.786 69.856 1.00 44.52 156 TYR Y O 1
ATOM 6852 N N . ASN E 2 118 ? 16.024 -7.086 71.681 1.00 46.80 157 ASN Y N 1
ATOM 6853 C CA . ASN E 2 118 ? 14.665 -6.626 71.892 1.00 46.20 157 ASN Y CA 1
ATOM 6854 C C . ASN E 2 118 ? 14.535 -5.116 71.995 1.00 43.69 157 ASN Y C 1
ATOM 6855 O O . ASN E 2 118 ? 13.486 -4.565 71.662 1.00 42.34 157 ASN Y O 1
ATOM 6860 N N . GLU E 2 119 ? 15.592 -4.442 72.441 1.00 43.74 158 GLU Y N 1
ATOM 6861 C CA . GLU E 2 119 ? 15.580 -2.977 72.442 1.00 41.82 158 GLU Y CA 1
ATOM 6862 C C . GLU E 2 119 ? 15.451 -2.403 71.033 1.00 37.68 158 GLU Y C 1
ATOM 6863 O O . GLU E 2 119 ? 14.702 -1.443 70.820 1.00 35.21 158 GLU Y O 1
ATOM 6869 N N . VAL E 2 120 ? 16.176 -3.010 70.089 1.00 37.26 159 VAL Y N 1
ATOM 6870 C CA . VAL E 2 120 ? 16.182 -2.580 68.692 1.00 35.04 159 VAL Y CA 1
ATOM 6871 C C . VAL E 2 120 ? 14.765 -2.642 68.155 1.00 34.96 159 VAL Y C 1
ATOM 6872 O O . VAL E 2 120 ? 14.292 -1.727 67.487 1.00 34.11 159 VAL Y O 1
ATOM 6876 N N . MET E 2 121 ? 14.072 -3.715 68.493 1.00 37.26 160 MET Y N 1
ATOM 6877 C CA . MET E 2 121 ? 12.675 -3.880 68.114 1.00 37.86 160 MET Y CA 1
ATOM 6878 C C . MET E 2 121 ? 11.777 -2.871 68.822 1.00 37.11 160 MET Y C 1
ATOM 6879 O O . MET E 2 121 ? 10.990 -2.175 68.177 1.00 36.14 160 MET Y O 1
ATOM 6884 N N . PHE E 2 122 ? 11.921 -2.774 70.141 1.00 38.06 161 PHE Y N 1
ATOM 6885 C CA . PHE E 2 122 ? 11.196 -1.787 70.932 1.00 37.94 161 PHE Y CA 1
ATOM 6886 C C . PHE E 2 122 ? 11.336 -0.408 70.334 1.00 34.79 161 PHE Y C 1
ATOM 6887 O O . PHE E 2 122 ? 10.369 0.334 70.256 1.00 34.35 161 PHE Y O 1
ATOM 6895 N N . HIS E 2 123 ? 12.545 -0.073 69.894 1.00 33.72 162 HIS Y N 1
ATOM 6896 C CA . HIS E 2 123 ? 12.758 1.236 69.326 1.00 32.46 162 HIS Y CA 1
ATOM 6897 C C . HIS E 2 123 ? 11.983 1.574 68.068 1.00 32.21 162 HIS Y C 1
ATOM 6898 O O . HIS E 2 123 ? 11.450 2.679 67.950 1.00 32.81 162 HIS Y O 1
ATOM 6905 N N . ARG E 2 124 ? 11.900 0.661 67.106 1.00 31.74 163 ARG Y N 1
ATOM 6906 C CA . ARG E 2 124 ? 11.088 0.959 65.920 1.00 30.65 163 ARG Y CA 1
ATOM 6907 C C . ARG E 2 124 ? 9.665 1.270 66.300 1.00 31.43 163 ARG Y C 1
ATOM 6908 O O . ARG E 2 124 ? 9.050 2.165 65.720 1.00 30.76 163 ARG Y O 1
ATOM 6916 N N . LEU E 2 125 ? 9.155 0.535 67.285 1.00 33.25 164 LEU Y N 1
ATOM 6917 C CA . LEU E 2 125 ? 7.770 0.681 67.688 1.00 35.75 164 LEU Y CA 1
ATOM 6918 C C . LEU E 2 125 ? 7.557 2.010 68.362 1.00 36.95 164 LEU Y C 1
ATOM 6919 O O . LEU E 2 125 ? 6.513 2.648 68.198 1.00 38.74 164 LEU Y O 1
ATOM 6924 N N . GLU E 2 126 ? 8.562 2.440 69.104 1.00 37.53 165 GLU Y N 1
ATOM 6925 C CA . GLU E 2 126 ? 8.438 3.668 69.850 1.00 39.18 165 GLU Y CA 1
ATOM 6926 C C . GLU E 2 126 ? 8.340 4.842 68.873 1.00 36.54 165 GLU Y C 1
ATOM 6927 O O . GLU E 2 126 ? 7.554 5.779 69.095 1.00 36.76 165 GLU Y O 1
ATOM 6933 N N . ALA E 2 127 ? 9.114 4.757 67.783 1.00 32.86 166 ALA Y N 1
ATOM 6934 C CA . ALA E 2 127 ? 9.077 5.742 66.706 1.00 31.03 166 ALA Y CA 1
ATOM 6935 C C . ALA E 2 127 ? 7.723 5.796 66.030 1.00 30.29 166 ALA Y C 1
ATOM 6936 O O . ALA E 2 127 ? 7.201 6.883 65.750 1.00 30.25 166 ALA Y O 1
ATOM 6938 N N . VAL E 2 128 ? 7.166 4.622 65.778 1.00 29.92 167 VAL Y N 1
ATOM 6939 C CA . VAL E 2 128 ? 5.856 4.541 65.148 1.00 31.34 167 VAL Y CA 1
ATOM 6940 C C . VAL E 2 128 ? 4.848 5.178 66.100 1.00 33.64 167 VAL Y C 1
ATOM 6941 O O . VAL E 2 128 ? 4.117 6.106 65.726 1.00 34.77 167 VAL Y O 1
ATOM 6945 N N . HIS E 2 129 ? 4.830 4.684 67.332 1.00 34.80 168 HIS Y N 1
ATOM 6946 C CA . HIS E 2 129 ? 3.910 5.191 68.344 1.00 37.05 168 HIS Y CA 1
ATOM 6947 C C . HIS E 2 129 ? 3.999 6.690 68.534 1.00 36.60 168 HIS Y C 1
ATOM 6948 O O . HIS E 2 129 ? 2.980 7.366 68.633 1.00 37.42 168 HIS Y O 1
ATOM 6955 N N . ALA E 2 130 ? 5.217 7.222 68.582 1.00 35.23 169 ALA Y N 1
ATOM 6956 C CA . ALA E 2 130 ? 5.374 8.652 68.752 1.00 35.99 169 ALA Y CA 1
ATOM 6957 C C . ALA E 2 130 ? 4.831 9.377 67.535 1.00 36.33 169 ALA Y C 1
ATOM 6958 O O . ALA E 2 130 ? 4.021 10.286 67.705 1.00 39.08 169 ALA Y O 1
ATOM 6960 N N . HIS E 2 131 ? 5.227 8.941 66.326 1.00 34.39 170 HIS Y N 1
ATOM 6961 C CA . HIS E 2 131 ? 4.730 9.517 65.049 1.00 33.91 170 HIS Y CA 1
ATOM 6962 C C . HIS E 2 131 ? 3.235 9.534 64.955 1.00 35.32 170 HIS Y C 1
ATOM 6963 O O . HIS E 2 131 ? 2.658 10.521 64.507 1.00 37.06 170 HIS Y O 1
ATOM 6970 N N . LEU E 2 132 ? 2.603 8.447 65.385 1.00 35.55 171 LEU Y N 1
ATOM 6971 C CA . LEU E 2 132 ? 1.146 8.361 65.453 1.00 38.91 171 LEU Y CA 1
ATOM 6972 C C . LEU E 2 132 ? 0.509 9.371 66.391 1.00 42.84 171 LEU Y C 1
ATOM 6973 O O . LEU E 2 132 ? -0.537 9.923 66.101 1.00 45.15 171 LEU Y O 1
ATOM 6978 N N . GLN E 2 133 ? 1.158 9.629 67.515 1.00 45.03 172 GLN Y N 1
ATOM 6979 C CA . GLN E 2 133 ? 0.588 10.499 68.527 1.00 49.04 172 GLN Y CA 1
ATOM 6980 C C . GLN E 2 133 ? 0.690 11.984 68.232 1.00 50.39 172 GLN Y C 1
ATOM 6981 O O . GLN E 2 133 ? -0.151 12.748 68.681 1.00 54.05 172 GLN Y O 1
ATOM 6987 N N . VAL E 2 134 ? 1.711 12.390 67.485 1.00 49.27 173 VAL Y N 1
ATOM 6988 C CA . VAL E 2 134 ? 1.826 13.765 67.001 1.00 51.65 173 VAL Y CA 1
ATOM 6989 C C . VAL E 2 134 ? 0.931 13.986 65.790 1.00 54.65 173 VAL Y C 1
ATOM 6990 O O . VAL E 2 134 ? 0.586 15.121 65.452 1.00 57.15 173 VAL Y O 1
ATOM 6994 N N . THR E 2 135 ? 0.563 12.889 65.139 1.00 55.79 174 THR Y N 1
ATOM 6995 C CA . THR E 2 135 ? -0.080 12.925 63.830 1.00 57.91 174 THR Y CA 1
ATOM 6996 C C . THR E 2 135 ? -1.576 12.689 63.906 1.00 61.95 174 THR Y C 1
ATOM 6997 O O . THR E 2 135 ? -2.334 13.301 63.166 1.00 64.99 174 THR Y O 1
ATOM 7001 N N . ARG E 2 136 ? -1.974 11.803 64.820 1.00 64.60 175 ARG Y N 1
ATOM 7002 C CA . ARG E 2 136 ? -3.329 11.233 64.902 1.00 68.05 175 ARG Y CA 1
ATOM 7003 C C . ARG E 2 136 ? -3.643 10.326 63.709 1.00 66.61 175 ARG Y C 1
ATOM 7004 O O . ARG E 2 136 ? -3.112 9.221 63.592 1.00 64.04 175 ARG Y O 1
ATOM 7012 N N . ILE F 3 3 ? -30.272 -11.361 53.162 1.00 51.57 182 ILE Z N 1
ATOM 7013 C CA . ILE F 3 3 ? -29.540 -11.162 54.463 1.00 47.63 182 ILE Z CA 1
ATOM 7014 C C . ILE F 3 3 ? -28.077 -11.539 54.346 1.00 46.19 182 ILE Z C 1
ATOM 7015 O O . ILE F 3 3 ? -27.731 -12.490 53.648 1.00 48.37 182 ILE Z O 1
ATOM 7020 N N . TYR F 3 4 ? -27.234 -10.790 55.051 1.00 44.30 183 TYR Z N 1
ATOM 7021 C CA . TYR F 3 4 ? -25.785 -11.024 55.109 1.00 44.70 183 TYR Z CA 1
ATOM 7022 C C . TYR F 3 4 ? -25.355 -11.398 56.516 1.00 42.98 183 TYR Z C 1
ATOM 7023 O O . TYR F 3 4 ? -25.964 -10.953 57.484 1.00 43.11 183 TYR Z O 1
ATOM 7032 N N . PRO F 3 5 ? -24.293 -12.208 56.636 1.00 42.99 184 PRO Z N 1
ATOM 7033 C CA . PRO F 3 5 ? -23.585 -12.347 57.910 1.00 41.16 184 PRO Z CA 1
ATOM 7034 C C . PRO F 3 5 ? -22.831 -11.062 58.126 1.00 38.05 184 PRO Z C 1
ATOM 7035 O O . PRO F 3 5 ? -22.449 -10.448 57.147 1.00 39.05 184 PRO Z O 1
ATOM 7039 N N . ILE F 3 6 ? -22.610 -10.658 59.375 1.00 36.53 185 ILE Z N 1
ATOM 7040 C CA . ILE F 3 6 ? -21.861 -9.424 59.682 1.00 34.51 185 ILE Z CA 1
ATOM 7041 C C . ILE F 3 6 ? -20.455 -9.441 59.063 1.00 36.50 185 ILE Z C 1
ATOM 7042 O O . ILE F 3 6 ? -20.007 -8.437 58.521 1.00 37.44 185 ILE Z O 1
ATOM 7047 N N . GLU F 3 7 ? -19.776 -10.584 59.134 1.00 38.01 186 GLU Z N 1
ATOM 7048 C CA . GLU F 3 7 ? -18.437 -10.740 58.598 1.00 39.19 186 GLU Z CA 1
ATOM 7049 C C . GLU F 3 7 ? -18.402 -10.594 57.095 1.00 39.38 186 GLU Z C 1
ATOM 7050 O O . GLU F 3 7 ? -17.335 -10.463 56.502 1.00 39.78 186 GLU Z O 1
ATOM 7056 N N . GLY F 3 8 ? -19.582 -10.643 56.487 1.00 38.18 187 GLY Z N 1
ATOM 7057 C CA . GLY F 3 8 ? -19.719 -10.482 55.068 1.00 38.95 187 GLY Z CA 1
ATOM 7058 C C . GLY F 3 8 ? -19.740 -9.031 54.632 1.00 38.27 187 GLY Z C 1
ATOM 7059 O O . GLY F 3 8 ? -19.593 -8.763 53.442 1.00 41.52 187 GLY Z O 1
ATOM 7060 N N . LEU F 3 9 ? -19.901 -8.098 55.574 1.00 35.45 188 LEU Z N 1
ATOM 7061 C CA . LEU F 3 9 ? -20.066 -6.667 55.251 1.00 35.09 188 LEU Z CA 1
ATOM 7062 C C . LEU F 3 9 ? -18.797 -5.945 54.809 1.00 36.03 188 LEU Z C 1
ATOM 7063 O O . LEU F 3 9 ? -17.698 -6.217 55.319 1.00 36.45 188 LEU Z O 1
ATOM 7068 N N . SER F 3 10 ? -18.978 -4.990 53.894 1.00 36.57 189 SER Z N 1
ATOM 7069 C CA . SER F 3 10 ? -17.886 -4.233 53.292 1.00 38.58 189 SER Z CA 1
ATOM 7070 C C . SER F 3 10 ? -18.464 -2.979 52.647 1.00 39.79 189 SER Z C 1
ATOM 7071 O O . SER F 3 10 ? -19.667 -2.915 52.418 1.00 38.84 189 SER Z O 1
ATOM 7074 N N . PRO F 3 11 ? -17.601 -1.991 52.325 1.00 42.53 190 PRO Z N 1
ATOM 7075 C CA . PRO F 3 11 ? -18.050 -0.811 51.574 1.00 45.02 190 PRO Z CA 1
ATOM 7076 C C . PRO F 3 11 ? -18.446 -1.148 50.135 1.00 48.38 190 PRO Z C 1
ATOM 7077 O O . PRO F 3 11 ? -19.124 -0.351 49.491 1.00 50.87 190 PRO Z O 1
ATOM 7081 N N . TYR F 3 12 ? -18.035 -2.313 49.636 1.00 49.61 191 TYR Z N 1
ATOM 7082 C CA . TYR F 3 12 ? -18.186 -2.648 48.202 1.00 53.45 191 TYR Z CA 1
ATOM 7083 C C . TYR F 3 12 ? -19.570 -3.174 47.843 1.00 54.34 191 TYR Z C 1
ATOM 7084 O O . TYR F 3 12 ? -19.863 -3.392 46.679 1.00 56.84 191 TYR Z O 1
ATOM 7093 N N . GLN F 3 13 ? -20.415 -3.377 48.853 1.00 53.62 192 GLN Z N 1
ATOM 7094 C CA . GLN F 3 13 ? -21.746 -3.926 48.657 1.00 54.99 192 GLN Z CA 1
ATOM 7095 C C . GLN F 3 13 ? -22.709 -3.078 49.437 1.00 54.31 192 GLN Z C 1
ATOM 7096 O O . GLN F 3 13 ? -22.530 -2.852 50.640 1.00 52.38 192 GLN Z O 1
ATOM 7102 N N . ASN F 3 14 ? -23.737 -2.609 48.746 1.00 58.46 193 ASN Z N 1
ATOM 7103 C CA . ASN F 3 14 ? -24.681 -1.656 49.329 1.00 60.25 193 ASN Z CA 1
ATOM 7104 C C . ASN F 3 14 ? -26.079 -2.202 49.579 1.00 60.36 193 ASN Z C 1
ATOM 7105 O O . ASN F 3 14 ? -26.811 -1.656 50.400 1.00 59.36 193 ASN Z O 1
ATOM 7110 N N . ARG F 3 15 ? -26.447 -3.259 48.853 1.00 61.92 194 ARG Z N 1
ATOM 7111 C CA . ARG F 3 15 ? -27.701 -3.965 49.091 1.00 61.17 194 ARG Z CA 1
ATOM 7112 C C . ARG F 3 15 ? -27.513 -5.044 50.171 1.00 55.38 194 ARG Z C 1
ATOM 7113 O O . ARG F 3 15 ? -27.122 -6.165 49.861 1.00 57.00 194 ARG Z O 1
ATOM 7121 N N . TRP F 3 16 ? -27.780 -4.709 51.431 1.00 49.38 195 TRP Z N 1
ATOM 7122 C CA . TRP F 3 16 ? -27.637 -5.692 52.511 1.00 45.11 195 TRP Z CA 1
ATOM 7123 C C . TRP F 3 16 ? -28.499 -5.420 53.710 1.00 41.66 195 TRP Z C 1
ATOM 7124 O O . TRP F 3 16 ? -28.850 -4.264 54.001 1.00 39.49 195 TRP Z O 1
ATOM 7135 N N . THR F 3 17 ? -28.816 -6.516 54.407 1.00 40.42 196 THR Z N 1
ATOM 7136 C CA . THR F 3 17 ? -29.559 -6.543 55.673 1.00 38.24 196 THR Z CA 1
ATOM 7137 C C . THR F 3 17 ? -28.882 -7.493 56.660 1.00 36.66 196 THR Z C 1
ATOM 7138 O O . THR F 3 17 ? -28.428 -8.578 56.283 1.00 38.89 196 THR Z O 1
ATOM 7142 N N . ILE F 3 18 ? -28.801 -7.104 57.923 1.00 33.73 197 ILE Z N 1
ATOM 7143 C CA . ILE F 3 18 ? -28.242 -8.033 58.902 1.00 33.01 197 ILE Z CA 1
ATOM 7144 C C . ILE F 3 18 ? -29.224 -8.382 59.997 1.00 33.42 197 ILE Z C 1
ATOM 7145 O O . ILE F 3 18 ? -30.068 -7.575 60.337 1.00 33.85 197 ILE Z O 1
ATOM 7150 N N . LYS F 3 19 ? -29.120 -9.598 60.514 1.00 34.84 198 LYS Z N 1
ATOM 7151 C CA . LYS F 3 19 ? -29.910 -10.017 61.660 1.00 37.29 198 LYS Z CA 1
ATOM 7152 C C . LYS F 3 19 ? -28.942 -10.112 62.835 1.00 35.81 198 LYS Z C 1
ATOM 7153 O O . LYS F 3 19 ? -28.095 -11.010 62.876 1.00 37.12 198 LYS Z O 1
ATOM 7159 N N . ALA F 3 20 ? -29.029 -9.184 63.777 1.00 34.01 199 ALA Z N 1
ATOM 7160 C CA . ALA F 3 20 ? -28.057 -9.173 64.888 1.00 33.70 199 ALA Z CA 1
ATOM 7161 C C . ALA F 3 20 ? -28.658 -8.839 66.251 1.00 34.38 199 ALA Z C 1
ATOM 7162 O O . ALA F 3 20 ? -29.623 -8.087 66.326 1.00 34.35 199 ALA Z O 1
ATOM 7164 N N . ARG F 3 21 ? -28.102 -9.371 67.337 1.00 36.14 200 ARG Z N 1
ATOM 7165 C CA . ARG F 3 21 ? -28.559 -8.837 68.643 1.00 38.62 200 ARG Z CA 1
ATOM 7166 C C . ARG F 3 21 ? -27.647 -7.755 69.205 1.00 36.09 200 ARG Z C 1
ATOM 7167 O O . ARG F 3 21 ? -26.432 -7.803 69.016 1.00 36.00 200 ARG Z O 1
ATOM 7175 N N . VAL F 3 22 ? -28.254 -6.753 69.836 1.00 35.00 201 VAL Z N 1
ATOM 7176 C CA . VAL F 3 22 ? -27.502 -5.678 70.472 1.00 32.80 201 VAL Z CA 1
ATOM 7177 C C . VAL F 3 22 ? -26.902 -6.214 71.755 1.00 34.78 201 VAL Z C 1
ATOM 7178 O O . VAL F 3 22 ? -27.633 -6.566 72.677 1.00 37.55 201 VAL Z O 1
ATOM 7182 N N . THR F 3 23 ? -25.577 -6.289 71.812 1.00 33.95 202 THR Z N 1
ATOM 7183 C CA . THR F 3 23 ? -24.932 -6.756 73.021 1.00 35.29 202 THR Z CA 1
ATOM 7184 C C . THR F 3 23 ? -24.678 -5.627 74.007 1.00 35.47 202 THR Z C 1
ATOM 7185 O O . THR F 3 23 ? -24.672 -5.867 75.211 1.00 39.17 202 THR Z O 1
ATOM 7189 N N . SER F 3 24 ? -24.455 -4.410 73.515 1.00 32.28 203 SER Z N 1
ATOM 7190 C CA . SER F 3 24 ? -24.262 -3.266 74.401 1.00 33.21 203 SER Z CA 1
ATOM 7191 C C . SER F 3 24 ? -24.597 -1.973 73.698 1.00 31.40 203 SER Z C 1
ATOM 7192 O O . SER F 3 24 ? -24.606 -1.919 72.467 1.00 31.57 203 SER Z O 1
ATOM 7195 N N . LYS F 3 25 ? -24.851 -0.928 74.480 1.00 30.89 204 LYS Z N 1
ATOM 7196 C CA . LYS F 3 25 ? -25.315 0.323 73.934 1.00 29.95 204 LYS Z CA 1
ATOM 7197 C C . LYS F 3 25 ? -24.722 1.432 74.736 1.00 31.36 204 LYS Z C 1
ATOM 7198 O O . LYS F 3 25 ? -24.695 1.368 75.944 1.00 34.31 204 LYS Z O 1
ATOM 7204 N N . SER F 3 26 ? -24.230 2.457 74.069 1.00 31.13 205 SER Z N 1
ATOM 7205 C CA . SER F 3 26 ? -23.601 3.555 74.776 1.00 33.59 205 SER Z CA 1
ATOM 7206 C C . SER F 3 26 ? -24.678 4.474 75.300 1.00 35.50 205 SER Z C 1
ATOM 7207 O O . SER F 3 26 ? -25.820 4.394 74.878 1.00 34.54 205 SER Z O 1
ATOM 7210 N N . ASP F 3 27 ? -24.301 5.350 76.223 1.00 39.32 206 ASP Z N 1
ATOM 7211 C CA . ASP F 3 27 ? -25.095 6.518 76.518 1.00 42.01 206 ASP Z CA 1
ATOM 7212 C C . ASP F 3 27 ? -25.067 7.457 75.315 1.00 42.06 206 ASP Z C 1
ATOM 7213 O O . ASP F 3 27 ? -24.388 7.203 74.305 1.00 40.09 206 ASP Z O 1
ATOM 7218 N N . ILE F 3 28 ? -25.835 8.528 75.406 1.00 44.59 207 ILE Z N 1
ATOM 7219 C CA . ILE F 3 28 ? -25.832 9.510 74.366 1.00 46.45 207 ILE Z CA 1
ATOM 7220 C C . ILE F 3 28 ? -24.711 10.484 74.678 1.00 50.28 207 ILE Z C 1
ATOM 7221 O O . ILE F 3 28 ? -24.681 11.085 75.741 1.00 54.05 207 ILE Z O 1
ATOM 7226 N N . ARG F 3 29 ? -23.776 10.609 73.749 1.00 51.92 208 ARG Z N 1
ATOM 7227 C CA . ARG F 3 29 ? -22.633 11.479 73.929 1.00 58.53 208 ARG Z CA 1
ATOM 7228 C C . ARG F 3 29 ? -22.886 12.834 73.258 1.00 62.48 208 ARG Z C 1
ATOM 7229 O O . ARG F 3 29 ? -23.261 12.893 72.092 1.00 60.76 208 ARG Z O 1
ATOM 7237 N N . HIS F 3 30 ? -22.700 13.919 74.010 1.00 68.85 209 HIS Z N 1
ATOM 7238 C CA . HIS F 3 30 ? -22.915 15.274 73.477 1.00 73.68 209 HIS Z CA 1
ATOM 7239 C C . HIS F 3 30 ? -21.659 15.997 73.140 1.00 77.31 209 HIS Z C 1
ATOM 7240 O O . HIS F 3 30 ? -20.591 15.716 73.674 1.00 78.89 209 HIS Z O 1
ATOM 7247 N N . TRP F 3 31 ? -21.782 16.945 72.231 1.00 80.20 210 TRP Z N 1
ATOM 7248 C CA . TRP F 3 31 ? -20.826 18.029 72.158 1.00 86.81 210 TRP Z CA 1
ATOM 7249 C C . TRP F 3 31 ? -21.597 19.280 71.834 1.00 90.85 210 TRP Z C 1
ATOM 7250 O O . TRP F 3 31 ? -22.816 19.228 71.639 1.00 88.55 210 TRP Z O 1
ATOM 7261 N N . SER F 3 32 ? -20.918 20.419 71.804 1.00 96.92 211 SER Z N 1
ATOM 7262 C CA . SER F 3 32 ? -21.555 21.643 71.359 1.00 102.43 211 SER Z CA 1
ATOM 7263 C C . SER F 3 32 ? -20.544 22.554 70.688 1.00 109.62 211 SER Z C 1
ATOM 7264 O O . SER F 3 32 ? -19.877 23.341 71.359 1.00 116.44 211 SER Z O 1
ATOM 7267 N N . ASN F 3 33 ? -20.422 22.437 69.365 1.00 109.02 212 ASN Z N 1
ATOM 7268 C CA . ASN F 3 33 ? -19.549 23.337 68.594 1.00 116.69 212 ASN Z CA 1
ATOM 7269 C C . ASN F 3 33 ? -20.216 24.678 68.178 1.00 124.05 212 ASN Z C 1
ATOM 7270 O O . ASN F 3 33 ? -21.350 24.957 68.578 1.00 123.32 212 ASN Z O 1
ATOM 7275 N N . GLN F 3 34 ? -19.502 25.496 67.395 1.00 131.56 213 GLN Z N 1
ATOM 7276 C CA . GLN F 3 34 ? -19.935 26.857 66.982 1.00 140.16 213 GLN Z CA 1
ATOM 7277 C C . GLN F 3 34 ? -21.318 26.888 66.348 1.00 138.72 213 GLN Z C 1
ATOM 7278 O O . GLN F 3 34 ? -21.971 27.936 66.307 1.00 143.75 213 GLN Z O 1
ATOM 7284 N N . ARG F 3 35 ? -21.734 25.733 65.830 1.00 132.11 214 ARG Z N 1
ATOM 7285 C CA . ARG F 3 35 ? -22.953 25.610 65.037 1.00 131.25 214 ARG Z CA 1
ATOM 7286 C C . ARG F 3 35 ? -23.949 24.643 65.669 1.00 122.53 214 ARG Z C 1
ATOM 7287 O O . ARG F 3 35 ? -25.158 24.868 65.641 1.00 121.85 214 ARG Z O 1
ATOM 7295 N N . GLY F 3 36 ? -23.441 23.576 66.261 1.00 117.44 215 GLY Z N 1
ATOM 7296 C CA . GLY F 3 36 ? -24.315 22.507 66.721 1.00 111.79 215 GLY Z CA 1
ATOM 7297 C C . GLY F 3 36 ? -24.260 22.214 68.201 1.00 109.58 215 GLY Z C 1
ATOM 7298 O O . GLY F 3 36 ? -23.248 22.451 68.864 1.00 111.52 215 GLY Z O 1
ATOM 7299 N N . GLU F 3 37 ? -25.383 21.728 68.716 1.00 105.43 216 GLU Z N 1
ATOM 7300 C CA . GLU F 3 37 ? -25.399 21.020 69.980 1.00 100.22 216 GLU Z CA 1
ATOM 7301 C C . GLU F 3 37 ? -25.588 19.556 69.567 1.00 90.03 216 GLU Z C 1
ATOM 7302 O O . GLU F 3 37 ? -26.684 19.002 69.662 1.00 86.69 216 GLU Z O 1
ATOM 7308 N N . GLY F 3 38 ? -24.507 18.958 69.069 1.00 85.70 217 GLY Z N 1
ATOM 7309 C CA . GLY F 3 38 ? -24.548 17.627 68.467 1.00 77.49 217 GLY Z CA 1
ATOM 7310 C C . GLY F 3 38 ? -24.532 16.453 69.427 1.00 70.66 217 GLY Z C 1
ATOM 7311 O O . GLY F 3 38 ? -24.149 16.578 70.590 1.00 71.54 217 GLY Z O 1
ATOM 7312 N N . LYS F 3 39 ? -24.949 15.297 68.931 1.00 64.42 218 LYS Z N 1
ATOM 7313 C CA . LYS F 3 39 ? -25.001 14.111 69.761 1.00 58.91 218 LYS Z CA 1
ATOM 7314 C C . LYS F 3 39 ? -24.811 12.849 68.944 1.00 53.58 218 LYS Z C 1
ATOM 7315 O O . LYS F 3 39 ? -25.051 12.841 67.745 1.00 52.91 218 LYS Z O 1
ATOM 7321 N N . LEU F 3 40 ? -24.351 11.795 69.615 1.00 50.05 219 LEU Z N 1
ATOM 7322 C CA . LEU F 3 40 ? -24.200 10.478 69.015 1.00 45.92 219 LEU Z CA 1
ATOM 7323 C C . LEU F 3 40 ? -24.413 9.356 70.041 1.00 42.56 219 LEU Z C 1
ATOM 7324 O O . LEU F 3 40 ? -24.529 9.598 71.250 1.00 43.73 219 LEU Z O 1
ATOM 7329 N N . PHE F 3 41 ? -24.449 8.128 69.553 1.00 37.94 220 PHE Z N 1
ATOM 7330 C CA . PHE F 3 41 ? -24.473 6.998 70.434 1.00 36.21 220 PHE Z CA 1
ATOM 7331 C C . PHE F 3 41 ? -23.989 5.830 69.629 1.00 33.76 220 PHE Z C 1
ATOM 7332 O O . PHE F 3 41 ? -23.856 5.933 68.405 1.00 35.07 220 PHE Z O 1
ATOM 7340 N N . SER F 3 42 ? -23.761 4.705 70.288 1.00 30.89 221 SER Z N 1
ATOM 7341 C CA . SER F 3 42 ? -23.386 3.559 69.536 1.00 29.63 221 SER Z CA 1
ATOM 7342 C C . SER F 3 42 ? -23.839 2.307 70.196 1.00 28.72 221 SER Z C 1
ATOM 7343 O O . SER F 3 42 ? -24.162 2.281 71.381 1.00 29.18 221 SER Z O 1
ATOM 7346 N N . VAL F 3 43 ? -23.808 1.253 69.397 1.00 27.60 222 VAL Z N 1
ATOM 7347 C CA . VAL F 3 43 ? -24.307 -0.027 69.777 1.00 27.75 222 VAL Z CA 1
ATOM 7348 C C . VAL F 3 43 ? -23.312 -1.066 69.278 1.00 26.43 222 VAL Z C 1
ATOM 7349 O O . VAL F 3 43 ? -22.683 -0.863 68.240 1.00 25.72 222 VAL Z O 1
ATOM 7353 N N . ASN F 3 44 ? -23.157 -2.150 70.027 1.00 26.59 223 ASN Z N 1
ATOM 7354 C CA . ASN F 3 44 ? -22.422 -3.315 69.558 1.00 27.01 223 ASN Z CA 1
ATOM 7355 C C . ASN F 3 44 ? -23.351 -4.452 69.160 1.00 27.69 223 ASN Z C 1
ATOM 7356 O O . ASN F 3 44 ? -24.346 -4.758 69.858 1.00 29.17 223 ASN Z O 1
ATOM 7361 N N . LEU F 3 45 ? -23.009 -5.089 68.041 1.00 26.80 224 LEU Z N 1
ATOM 7362 C CA . LEU F 3 45 ? -23.864 -6.096 67.429 1.00 27.25 224 LEU Z CA 1
ATOM 7363 C C . LEU F 3 45 ? -23.185 -7.456 67.289 1.00 28.62 224 LEU Z C 1
ATOM 7364 O O . LEU F 3 45 ? -21.975 -7.546 67.073 1.00 29.17 224 LEU Z O 1
ATOM 7369 N N . LEU F 3 46 ? -23.978 -8.508 67.388 1.00 30.46 225 LEU Z N 1
ATOM 7370 C CA . LEU F 3 46 ? -23.450 -9.860 67.388 1.00 34.28 225 LEU Z CA 1
ATOM 7371 C C . LEU F 3 46 ? -24.280 -10.818 66.533 1.00 37.64 225 LEU Z C 1
ATOM 7372 O O . LEU F 3 46 ? -25.520 -10.796 66.588 1.00 38.93 225 LEU Z O 1
ATOM 7377 N N . ASP F 3 47 ? -23.595 -11.658 65.763 1.00 39.08 226 ASP Z N 1
ATOM 7378 C CA . ASP F 3 47 ? -24.238 -12.825 65.189 1.00 44.43 226 ASP Z CA 1
ATOM 7379 C C . ASP F 3 47 ? -23.271 -14.019 65.077 1.00 48.93 226 ASP Z C 1
ATOM 7380 O O . ASP F 3 47 ? -22.143 -13.973 65.598 1.00 49.49 226 ASP Z O 1
ATOM 7385 N N . ASP F 3 48 ? -23.733 -15.071 64.405 1.00 51.79 227 ASP Z N 1
ATOM 7386 C CA . ASP F 3 48 ? -22.948 -16.277 64.131 1.00 55.62 227 ASP Z CA 1
ATOM 7387 C C . ASP F 3 48 ? -21.578 -15.977 63.538 1.00 51.32 227 ASP Z C 1
ATOM 7388 O O . ASP F 3 48 ? -20.598 -16.676 63.827 1.00 52.23 227 ASP Z O 1
ATOM 7393 N N . SER F 3 49 ? -21.512 -14.967 62.676 1.00 46.80 228 SER Z N 1
ATOM 7394 C CA . SER F 3 49 ? -20.260 -14.689 61.974 1.00 45.82 228 SER Z CA 1
ATOM 7395 C C . SER F 3 49 ? -19.312 -13.811 62.795 1.00 44.19 228 SER Z C 1
ATOM 7396 O O . SER F 3 49 ? -18.085 -13.894 62.631 1.00 45.79 228 SER Z O 1
ATOM 7399 N N . GLY F 3 50 ? -19.872 -13.001 63.693 1.00 40.68 229 GLY Z N 1
ATOM 7400 C CA . GLY F 3 50 ? -19.053 -12.091 64.466 1.00 39.55 229 GLY Z CA 1
ATOM 7401 C C . GLY F 3 50 ? -19.742 -10.833 64.945 1.00 37.73 229 GLY Z C 1
ATOM 7402 O O . GLY F 3 50 ? -20.968 -10.754 65.008 1.00 37.94 229 GLY Z O 1
ATOM 7403 N N . GLU F 3 51 ? -18.937 -9.845 65.299 1.00 37.10 230 GLU Z N 1
ATOM 7404 C CA . GLU F 3 51 ? -19.433 -8.649 65.954 1.00 36.54 230 GLU Z CA 1
ATOM 7405 C C . GLU F 3 51 ? -19.134 -7.426 65.109 1.00 34.30 230 GLU Z C 1
ATOM 7406 O O . GLU F 3 51 ? -18.147 -7.409 64.364 1.00 34.35 230 GLU Z O 1
ATOM 7412 N N . ILE F 3 52 ? -19.977 -6.401 65.230 1.00 31.46 231 ILE Z N 1
ATOM 7413 C CA . ILE F 3 52 ? -19.681 -5.101 64.615 1.00 29.86 231 ILE Z CA 1
ATOM 7414 C C . ILE F 3 52 ? -20.266 -3.937 65.430 1.00 28.19 231 ILE Z C 1
ATOM 7415 O O . ILE F 3 52 ? -21.277 -4.082 66.106 1.00 28.25 231 ILE Z O 1
ATOM 7420 N N . LYS F 3 53 ? -19.596 -2.798 65.378 1.00 27.90 232 LYS Z N 1
ATOM 7421 C CA . LYS F 3 53 ? -20.061 -1.577 66.004 1.00 27.43 232 LYS Z CA 1
ATOM 7422 C C . LYS F 3 53 ? -20.859 -0.725 65.024 1.00 28.54 232 LYS Z C 1
ATOM 7423 O O . LYS F 3 53 ? -20.492 -0.570 63.844 1.00 31.21 232 LYS Z O 1
ATOM 7429 N N . ALA F 3 54 ? -21.955 -0.168 65.517 1.00 27.04 233 ALA Z N 1
ATOM 7430 C CA . ALA F 3 54 ? -22.737 0.738 64.727 1.00 26.80 233 ALA Z CA 1
ATOM 7431 C C . ALA F 3 54 ? -22.978 2.007 65.538 1.00 28.58 233 ALA Z C 1
ATOM 7432 O O . ALA F 3 54 ? -23.188 1.932 66.756 1.00 30.43 233 ALA Z O 1
ATOM 7434 N N . THR F 3 55 ? -22.929 3.159 64.870 1.00 28.41 234 THR Z N 1
ATOM 7435 C CA . THR F 3 55 ? -23.063 4.456 65.508 1.00 29.40 234 THR Z CA 1
ATOM 7436 C C . THR F 3 55 ? -24.096 5.338 64.807 1.00 30.87 234 THR Z C 1
ATOM 7437 O O . THR F 3 55 ? -24.205 5.337 63.563 1.00 30.51 234 THR Z O 1
ATOM 7441 N N . GLY F 3 56 ? -24.840 6.101 65.606 1.00 31.15 235 GLY Z N 1
ATOM 7442 C CA . GLY F 3 56 ? -25.774 7.052 65.057 1.00 33.36 235 GLY Z CA 1
ATOM 7443 C C . GLY F 3 56 ? -25.421 8.463 65.462 1.00 37.44 235 GLY Z C 1
ATOM 7444 O O . GLY F 3 56 ? -25.089 8.715 66.615 1.00 39.17 235 GLY Z O 1
ATOM 7445 N N . PHE F 3 57 ? -25.484 9.391 64.519 1.00 40.26 236 PHE Z N 1
ATOM 7446 C CA . PHE F 3 57 ? -25.113 10.753 64.798 1.00 44.85 236 PHE Z CA 1
ATOM 7447 C C . PHE F 3 57 ? -26.340 11.645 64.710 1.00 47.98 236 PHE Z C 1
ATOM 7448 O O . PHE F 3 57 ? -27.243 11.382 63.930 1.00 47.88 236 PHE Z O 1
ATOM 7456 N N . ASN F 3 58 ? -26.354 12.697 65.522 1.00 51.54 237 ASN Z N 1
ATOM 7457 C CA . ASN F 3 58 ? -27.418 13.715 65.551 1.00 55.62 237 ASN Z CA 1
ATOM 7458 C C . ASN F 3 58 ? -28.851 13.203 65.407 1.00 54.72 237 ASN Z C 1
ATOM 7459 O O . ASN F 3 58 ? -29.396 12.629 66.347 1.00 51.77 237 ASN Z O 1
ATOM 7464 N N . ASP F 3 59 ? -29.450 13.398 64.237 1.00 57.93 238 ASP Z N 1
ATOM 7465 C CA . ASP F 3 59 ? -30.822 12.932 63.984 1.00 59.12 238 ASP Z CA 1
ATOM 7466 C C . ASP F 3 59 ? -31.025 11.398 64.083 1.00 54.43 238 ASP Z C 1
ATOM 7467 O O . ASP F 3 59 ? -32.088 10.921 64.490 1.00 53.67 238 ASP Z O 1
ATOM 7472 N N . ALA F 3 60 ? -29.992 10.630 63.756 1.00 51.34 239 ALA Z N 1
ATOM 7473 C CA . ALA F 3 60 ? -30.061 9.192 63.908 1.00 48.39 239 ALA Z CA 1
ATOM 7474 C C . ALA F 3 60 ? -30.285 8.754 65.363 1.00 48.43 239 ALA Z C 1
ATOM 7475 O O . ALA F 3 60 ? -30.776 7.643 65.612 1.00 47.90 239 ALA Z O 1
ATOM 7477 N N . VAL F 3 61 ? -29.922 9.609 66.320 1.00 49.97 240 VAL Z N 1
ATOM 7478 C CA . VAL F 3 61 ? -30.111 9.271 67.730 1.00 49.69 240 VAL Z CA 1
ATOM 7479 C C . VAL F 3 61 ? -31.590 9.309 68.048 1.00 51.66 240 VAL Z C 1
ATOM 7480 O O . VAL F 3 61 ? -32.133 8.379 68.655 1.00 49.95 240 VAL Z O 1
ATOM 7484 N N . ASP F 3 62 ? -32.235 10.388 67.618 1.00 56.55 241 ASP Z N 1
ATOM 7485 C CA . ASP F 3 62 ? -33.659 10.581 67.848 1.00 60.43 241 ASP Z CA 1
ATOM 7486 C C . ASP F 3 62 ? -34.421 9.416 67.253 1.00 58.27 241 ASP Z C 1
ATOM 7487 O O . ASP F 3 62 ? -35.355 8.902 67.865 1.00 59.20 241 ASP Z O 1
ATOM 7492 N N . ARG F 3 63 ? -33.990 8.976 66.077 1.00 55.21 242 ARG Z N 1
ATOM 7493 C CA . ARG F 3 63 ? -34.694 7.921 65.377 1.00 54.41 242 ARG Z CA 1
ATOM 7494 C C . ARG F 3 63 ? -34.474 6.526 65.990 1.00 49.17 242 ARG Z C 1
ATOM 7495 O O . ARG F 3 63 ? -35.411 5.746 66.111 1.00 48.96 242 ARG Z O 1
ATOM 7503 N N . PHE F 3 64 ? -33.252 6.214 66.401 1.00 44.96 243 PHE Z N 1
ATOM 7504 C CA . PHE F 3 64 ? -32.953 4.837 66.762 1.00 42.00 243 PHE Z CA 1
ATOM 7505 C C . PHE F 3 64 ? -32.568 4.570 68.205 1.00 41.08 243 PHE Z C 1
ATOM 7506 O O . PHE F 3 64 ? -32.665 3.436 68.639 1.00 39.98 243 PHE Z O 1
ATOM 7514 N N . TYR F 3 65 ? -32.131 5.582 68.947 1.00 42.37 244 TYR Z N 1
ATOM 7515 C CA . TYR F 3 65 ? -31.719 5.325 70.318 1.00 43.70 244 TYR Z CA 1
ATOM 7516 C C . TYR F 3 65 ? -32.835 4.666 71.126 1.00 45.54 244 TYR Z C 1
ATOM 7517 O O . TYR F 3 65 ? -32.603 3.632 71.768 1.00 44.17 244 TYR Z O 1
ATOM 7526 N N . PRO F 3 66 ? -34.049 5.243 71.091 1.00 48.76 245 PRO Z N 1
ATOM 7527 C CA . PRO F 3 66 ? -35.152 4.595 71.802 1.00 50.83 245 PRO Z CA 1
ATOM 7528 C C . PRO F 3 66 ? -35.399 3.201 71.252 1.00 51.35 245 PRO Z C 1
ATOM 7529 O O . PRO F 3 66 ? -35.685 2.281 72.009 1.00 53.36 245 PRO Z O 1
ATOM 7533 N N . LEU F 3 67 ? -35.235 3.050 69.941 1.00 50.32 246 LEU Z N 1
ATOM 7534 C CA . LEU F 3 67 ? -35.623 1.843 69.229 1.00 50.48 246 LEU Z CA 1
ATOM 7535 C C . LEU F 3 67 ? -34.763 0.622 69.526 1.00 49.89 246 LEU Z C 1
ATOM 7536 O O . LEU F 3 67 ? -35.213 -0.501 69.345 1.00 53.28 246 LEU Z O 1
ATOM 7541 N N . LEU F 3 68 ? -33.522 0.821 69.954 1.00 47.43 247 LEU Z N 1
ATOM 7542 C CA . LEU F 3 68 ? -32.592 -0.311 70.072 1.00 45.33 247 LEU Z CA 1
ATOM 7543 C C . LEU F 3 68 ? -32.296 -0.641 71.532 1.00 45.99 247 LEU Z C 1
ATOM 7544 O O . LEU F 3 68 ? -31.836 0.219 72.280 1.00 46.67 247 LEU Z O 1
ATOM 7549 N N . GLN F 3 69 ? -32.565 -1.875 71.944 1.00 46.34 248 GLN Z N 1
ATOM 7550 C CA . GLN F 3 69 ? -32.444 -2.237 73.360 1.00 49.00 248 GLN Z CA 1
ATOM 7551 C C . GLN F 3 69 ? -31.590 -3.484 73.553 1.00 46.37 248 GLN Z C 1
ATOM 7552 O O . GLN F 3 69 ? -31.671 -4.417 72.756 1.00 46.44 248 GLN Z O 1
ATOM 7558 N N . GLU F 3 70 ? -30.770 -3.503 74.600 1.00 44.82 249 GLU Z N 1
ATOM 7559 C CA . GLU F 3 70 ? -29.819 -4.604 74.755 1.00 46.04 249 GLU Z CA 1
ATOM 7560 C C . GLU F 3 70 ? -30.443 -5.988 74.808 1.00 46.57 249 GLU Z C 1
ATOM 7561 O O . GLU F 3 70 ? -31.512 -6.172 75.380 1.00 49.38 249 GLU Z O 1
ATOM 7567 N N . ASN F 3 71 ? -29.769 -6.932 74.144 1.00 43.78 250 ASN Z N 1
ATOM 7568 C CA . ASN F 3 71 ? -30.106 -8.340 74.167 1.00 45.51 250 ASN Z CA 1
ATOM 7569 C C . ASN F 3 71 ? -31.312 -8.673 73.276 1.00 46.00 250 ASN Z C 1
ATOM 7570 O O . ASN F 3 71 ? -31.647 -9.846 73.076 1.00 48.99 250 ASN Z O 1
ATOM 7575 N N . HIS F 3 72 ? -31.951 -7.638 72.742 1.00 43.79 251 HIS Z N 1
ATOM 7576 C CA . HIS F 3 72 ? -32.963 -7.781 71.713 1.00 45.39 251 HIS Z CA 1
ATOM 7577 C C . HIS F 3 72 ? -32.333 -7.951 70.347 1.00 43.41 251 HIS Z C 1
ATOM 7578 O O . HIS F 3 72 ? -31.154 -7.624 70.156 1.00 39.40 251 HIS Z O 1
ATOM 7585 N N . VAL F 3 73 ? -33.115 -8.472 69.394 1.00 46.23 252 VAL Z N 1
ATOM 7586 C CA . VAL F 3 73 ? -32.619 -8.903 68.071 1.00 45.35 252 VAL Z CA 1
ATOM 7587 C C . VAL F 3 73 ? -33.283 -8.134 66.929 1.00 45.60 252 VAL Z C 1
ATOM 7588 O O . VAL F 3 73 ? -34.512 -8.085 66.855 1.00 50.25 252 VAL Z O 1
ATOM 7592 N N . TYR F 3 74 ? -32.483 -7.575 66.025 1.00 41.19 253 TYR Z N 1
ATOM 7593 C CA . TYR F 3 74 ? -33.007 -6.667 65.018 1.00 40.98 253 TYR Z CA 1
ATOM 7594 C C . TYR F 3 74 ? -32.599 -7.003 63.585 1.00 42.46 253 TYR Z C 1
ATOM 7595 O O . TYR F 3 74 ? -31.524 -7.569 63.334 1.00 42.33 253 TYR Z O 1
ATOM 7604 N N . LEU F 3 75 ? -33.490 -6.661 62.655 1.00 44.43 254 LEU Z N 1
ATOM 7605 C CA . LEU F 3 75 ? -33.174 -6.534 61.240 1.00 42.76 254 LEU Z CA 1
ATOM 7606 C C . LEU F 3 75 ? -32.683 -5.104 61.010 1.00 40.07 254 LEU Z C 1
ATOM 7607 O O . LEU F 3 75 ? -33.434 -4.139 61.204 1.00 40.34 254 LEU Z O 1
ATOM 7612 N N . ILE F 3 76 ? -31.420 -4.975 60.613 1.00 37.78 255 ILE Z N 1
ATOM 7613 C CA . ILE F 3 76 ? -30.832 -3.676 60.268 1.00 36.75 255 ILE Z CA 1
ATOM 7614 C C . ILE F 3 76 ? -30.452 -3.658 58.790 1.00 38.85 255 ILE Z C 1
ATOM 7615 O O . ILE F 3 76 ? -29.955 -4.646 58.251 1.00 39.64 255 ILE Z O 1
ATOM 7620 N N . SER F 3 77 ? -30.680 -2.524 58.144 1.00 41.92 256 SER Z N 1
ATOM 7621 C CA . SER F 3 77 ? -30.616 -2.445 56.690 1.00 44.97 256 SER Z CA 1
ATOM 7622 C C . SER F 3 77 ? -30.364 -1.023 56.180 1.00 45.39 256 SER Z C 1
ATOM 7623 O O . SER F 3 77 ? -30.894 -0.040 56.725 1.00 43.90 256 SER Z O 1
ATOM 7626 N N . LYS F 3 78 ? -29.563 -0.942 55.117 1.00 46.99 257 LYS Z N 1
ATOM 7627 C CA . LYS F 3 78 ? -29.313 0.295 54.373 1.00 49.17 257 LYS Z CA 1
ATOM 7628 C C . LYS F 3 78 ? -28.623 1.366 55.231 1.00 46.15 257 LYS Z C 1
ATOM 7629 O O . LYS F 3 78 ? -29.166 2.458 55.483 1.00 47.22 257 LYS Z O 1
ATOM 7635 N N . ALA F 3 79 ? -27.414 1.013 55.660 1.00 42.04 258 ALA Z N 1
ATOM 7636 C CA . ALA F 3 79 ? -26.525 1.864 56.448 1.00 40.94 258 ALA Z CA 1
ATOM 7637 C C . ALA F 3 79 ? -25.094 1.832 55.869 1.00 40.31 258 ALA Z C 1
ATOM 7638 O O . ALA F 3 79 ? -24.767 0.932 55.107 1.00 39.92 258 ALA Z O 1
ATOM 7640 N N . ARG F 3 80 ? -24.245 2.800 56.214 1.00 41.04 259 ARG Z N 1
ATOM 7641 C CA . ARG F 3 80 ? -22.892 2.836 55.644 1.00 44.43 259 ARG Z CA 1
ATOM 7642 C C . ARG F 3 80 ? -21.934 1.916 56.400 1.00 41.47 259 ARG Z C 1
ATOM 7643 O O . ARG F 3 80 ? -21.977 1.827 57.627 1.00 39.26 259 ARG Z O 1
ATOM 7651 N N . VAL F 3 81 ? -21.089 1.217 55.654 1.00 40.91 260 VAL Z N 1
ATOM 7652 C CA . VAL F 3 81 ? -19.990 0.482 56.240 1.00 39.11 260 VAL Z CA 1
ATOM 7653 C C . VAL F 3 81 ? -18.763 1.378 56.157 1.00 43.18 260 VAL Z C 1
ATOM 7654 O O . VAL F 3 81 ? -18.355 1.792 55.064 1.00 47.40 260 VAL Z O 1
ATOM 7658 N N . ASN F 3 82 ? -18.179 1.657 57.315 1.00 42.78 261 ASN Z N 1
ATOM 7659 C CA . ASN F 3 82 ? -17.064 2.569 57.440 1.00 45.76 261 ASN Z CA 1
ATOM 7660 C C . ASN F 3 82 ? -15.842 1.883 57.959 1.00 44.55 261 ASN Z C 1
ATOM 7661 O O . ASN F 3 82 ? -15.928 0.763 58.445 1.00 42.99 261 ASN Z O 1
ATOM 7666 N N . ILE F 3 83 ? -14.708 2.564 57.847 1.00 46.55 262 ILE Z N 1
ATOM 7667 C CA . ILE F 3 83 ? -13.479 2.125 58.472 1.00 47.54 262 ILE Z CA 1
ATOM 7668 C C . ILE F 3 83 ? -13.672 2.259 59.973 1.00 45.61 262 ILE Z C 1
ATOM 7669 O O . ILE F 3 83 ? -14.165 3.279 60.449 1.00 46.35 262 ILE Z O 1
ATOM 7674 N N . ALA F 3 84 ? -13.315 1.227 60.719 1.00 43.54 263 ALA Z N 1
ATOM 7675 C CA . ALA F 3 84 ? -13.501 1.266 62.156 1.00 41.94 263 ALA Z CA 1
ATOM 7676 C C . ALA F 3 84 ? -12.542 2.267 62.781 1.00 46.22 263 ALA Z C 1
ATOM 7677 O O . ALA F 3 84 ? -11.390 2.390 62.339 1.00 49.57 263 ALA Z O 1
ATOM 7679 N N . LYS F 3 85 ? -13.014 3.006 63.783 1.00 46.45 264 LYS Z N 1
ATOM 7680 C CA . LYS F 3 85 ? -12.104 3.813 64.597 1.00 51.57 264 LYS Z CA 1
ATOM 7681 C C . LYS F 3 85 ? -11.806 3.058 65.880 1.00 51.84 264 LYS Z C 1
ATOM 7682 O O . LYS F 3 85 ? -12.551 3.153 66.844 1.00 50.75 264 LYS Z O 1
ATOM 7688 N N . LYS F 3 86 ? -10.730 2.284 65.878 1.00 54.92 265 LYS Z N 1
ATOM 7689 C CA . LYS F 3 86 ? -10.445 1.357 66.975 1.00 57.32 265 LYS Z CA 1
ATOM 7690 C C . LYS F 3 86 ? -10.030 2.002 68.297 1.00 63.35 265 LYS Z C 1
ATOM 7691 O O . LYS F 3 86 ? -10.042 1.343 69.342 1.00 65.25 265 LYS Z O 1
ATOM 7697 N N . GLN F 3 87 ? -9.664 3.281 68.254 1.00 67.50 266 GLN Z N 1
ATOM 7698 C CA . GLN F 3 87 ? -9.393 4.039 69.472 1.00 71.42 266 GLN Z CA 1
ATOM 7699 C C . GLN F 3 87 ? -10.652 4.186 70.330 1.00 69.63 266 GLN Z C 1
ATOM 7700 O O . GLN F 3 87 ? -10.554 4.469 71.524 1.00 73.30 266 GLN Z O 1
ATOM 7706 N N . PHE F 3 88 ? -11.819 3.987 69.712 1.00 65.16 267 PHE Z N 1
ATOM 7707 C CA . PHE F 3 88 ? -13.118 4.159 70.368 1.00 63.02 267 PHE Z CA 1
ATOM 7708 C C . PHE F 3 88 ? -13.872 2.839 70.482 1.00 56.27 267 PHE Z C 1
ATOM 7709 O O . PHE F 3 88 ? -15.105 2.829 70.525 1.00 53.66 267 PHE Z O 1
ATOM 7717 N N . SER F 3 89 ? -13.152 1.724 70.520 1.00 54.52 268 SER Z N 1
ATOM 7718 C CA . SER F 3 89 ? -13.823 0.429 70.406 1.00 50.51 268 SER Z CA 1
ATOM 7719 C C . SER F 3 89 ? -12.992 -0.721 70.902 1.00 51.08 268 SER Z C 1
ATOM 7720 O O . SER F 3 89 ? -11.775 -0.727 70.758 1.00 55.49 268 SER Z O 1
ATOM 7723 N N . ASN F 3 90 ? -13.675 -1.708 71.457 1.00 49.19 269 ASN Z N 1
ATOM 7724 C CA . ASN F 3 90 ? -13.035 -2.914 71.961 1.00 52.00 269 ASN Z CA 1
ATOM 7725 C C . ASN F 3 90 ? -12.912 -4.012 70.908 1.00 49.26 269 ASN Z C 1
ATOM 7726 O O . ASN F 3 90 ? -12.059 -4.887 71.034 1.00 54.20 269 ASN Z O 1
ATOM 7731 N N . LEU F 3 91 ? -13.733 -3.944 69.869 1.00 43.23 270 LEU Z N 1
ATOM 7732 C CA . LEU F 3 91 ? -13.760 -4.961 68.811 1.00 42.16 270 LEU Z CA 1
ATOM 7733 C C . LEU F 3 91 ? -12.552 -4.908 67.860 1.00 44.77 270 LEU Z C 1
ATOM 7734 O O . LEU F 3 91 ? -11.930 -3.865 67.682 1.00 46.63 270 LEU Z O 1
ATOM 7739 N N . GLN F 3 92 ? -12.229 -6.035 67.237 1.00 45.89 271 GLN Z N 1
ATOM 7740 C CA . GLN F 3 92 ? -11.118 -6.094 66.278 1.00 49.39 271 GLN Z CA 1
ATOM 7741 C C . GLN F 3 92 ? -11.511 -5.813 64.819 1.00 46.41 271 GLN Z C 1
ATOM 7742 O O . GLN F 3 92 ? -10.651 -5.680 63.951 1.00 48.64 271 GLN Z O 1
ATOM 7748 N N . ASN F 3 93 ? -12.804 -5.741 64.546 1.00 41.74 272 ASN Z N 1
ATOM 7749 C CA . ASN F 3 93 ? -13.276 -5.567 63.191 1.00 39.30 272 ASN Z CA 1
ATOM 7750 C C . ASN F 3 93 ? -12.635 -4.386 62.460 1.00 41.34 272 ASN Z C 1
ATOM 7751 O O . ASN F 3 93 ? -12.526 -3.271 62.997 1.00 41.71 272 ASN Z O 1
ATOM 7756 N N . GLU F 3 94 ? -12.213 -4.673 61.230 1.00 41.97 273 GLU Z N 1
ATOM 7757 C CA . GLU F 3 94 ? -11.749 -3.693 60.269 1.00 43.65 273 GLU Z CA 1
ATOM 7758 C C . GLU F 3 94 ? -12.800 -2.626 59.929 1.00 41.76 273 GLU Z C 1
ATOM 7759 O O . GLU F 3 94 ? -12.467 -1.468 59.709 1.00 42.92 273 GLU Z O 1
ATOM 7765 N N . TYR F 3 95 ? -14.073 -3.015 59.896 1.00 39.72 274 TYR Z N 1
ATOM 7766 C CA . TYR F 3 95 ? -15.158 -2.078 59.564 1.00 37.75 274 TYR Z CA 1
ATOM 7767 C C . TYR F 3 95 ? -16.071 -1.740 60.748 1.00 37.84 274 TYR Z C 1
ATOM 7768 O O . TYR F 3 95 ? -16.057 -2.433 61.771 1.00 39.18 274 TYR Z O 1
ATOM 7777 N N . GLU F 3 96 ? -16.824 -0.648 60.626 1.00 38.99 275 GLU Z N 1
ATOM 7778 C CA . GLU F 3 96 ? -18.020 -0.425 61.466 1.00 39.51 275 GLU Z CA 1
ATOM 7779 C C . GLU F 3 96 ? -19.199 0.175 60.665 1.00 38.76 275 GLU Z C 1
ATOM 7780 O O . GLU F 3 96 ? -19.043 0.499 59.490 1.00 39.28 275 GLU Z O 1
ATOM 7786 N N . ILE F 3 97 ? -20.369 0.280 61.291 1.00 36.23 276 ILE Z N 1
ATOM 7787 C CA . ILE F 3 97 ? -21.558 0.774 60.614 1.00 36.22 276 ILE Z CA 1
ATOM 7788 C C . ILE F 3 97 ? -21.967 2.148 61.103 1.00 37.26 276 ILE Z C 1
ATOM 7789 O O . ILE F 3 97 ? -21.932 2.414 62.290 1.00 39.47 276 ILE Z O 1
ATOM 7794 N N . THR F 3 98 ? -22.369 3.022 60.197 1.00 38.11 277 THR Z N 1
ATOM 7795 C CA . THR F 3 98 ? -22.941 4.295 60.616 1.00 40.46 277 THR Z CA 1
ATOM 7796 C C . THR F 3 98 ? -24.368 4.360 60.105 1.00 41.66 277 THR Z C 1
ATOM 7797 O O . THR F 3 98 ? -24.622 4.128 58.931 1.00 43.89 277 THR Z O 1
ATOM 7801 N N . PHE F 3 99 ? -25.299 4.664 60.994 1.00 41.12 278 PHE Z N 1
ATOM 7802 C CA . PHE F 3 99 ? -26.674 4.842 60.604 1.00 42.44 278 PHE Z CA 1
ATOM 7803 C C . PHE F 3 99 ? -26.848 6.160 59.863 1.00 48.59 278 PHE Z C 1
ATOM 7804 O O . PHE F 3 99 ? -26.459 7.226 60.349 1.00 48.85 278 PHE Z O 1
ATOM 7812 N N . GLU F 3 100 ? -27.406 6.051 58.663 1.00 56.33 279 GLU Z N 1
ATOM 7813 C CA . GLU F 3 100 ? -27.820 7.186 57.854 1.00 65.65 279 GLU Z CA 1
ATOM 7814 C C . GLU F 3 100 ? -29.345 7.300 57.941 1.00 67.51 279 GLU Z C 1
ATOM 7815 O O . GLU F 3 100 ? -30.008 6.446 58.538 1.00 65.34 279 GLU Z O 1
ATOM 7821 N N . ASN F 3 101 ? -29.904 8.358 57.364 1.00 71.95 280 ASN Z N 1
ATOM 7822 C CA . ASN F 3 101 ? -31.339 8.570 57.445 1.00 73.26 280 ASN Z CA 1
ATOM 7823 C C . ASN F 3 101 ? -32.172 7.508 56.728 1.00 70.41 280 ASN Z C 1
ATOM 7824 O O . ASN F 3 101 ? -33.274 7.205 57.156 1.00 71.34 280 ASN Z O 1
ATOM 7829 N N . SER F 3 102 ? -31.632 6.910 55.670 1.00 67.52 281 SER Z N 1
ATOM 7830 C CA . SER F 3 102 ? -32.333 5.834 54.973 1.00 65.98 281 SER Z CA 1
ATOM 7831 C C . SER F 3 102 ? -32.394 4.506 55.751 1.00 62.46 281 SER Z C 1
ATOM 7832 O O . SER F 3 102 ? -32.988 3.538 55.261 1.00 62.31 281 SER Z O 1
ATOM 7835 N N . THR F 3 103 ? -31.771 4.461 56.936 1.00 58.49 282 THR Z N 1
ATOM 7836 C CA . THR F 3 103 ? -31.564 3.217 57.680 1.00 53.74 282 THR Z CA 1
ATOM 7837 C C . THR F 3 103 ? -32.860 2.633 58.241 1.00 55.57 282 THR Z C 1
ATOM 7838 O O . THR F 3 103 ? -33.629 3.318 58.918 1.00 57.89 282 THR Z O 1
ATOM 7842 N N . GLU F 3 104 ? -33.080 1.361 57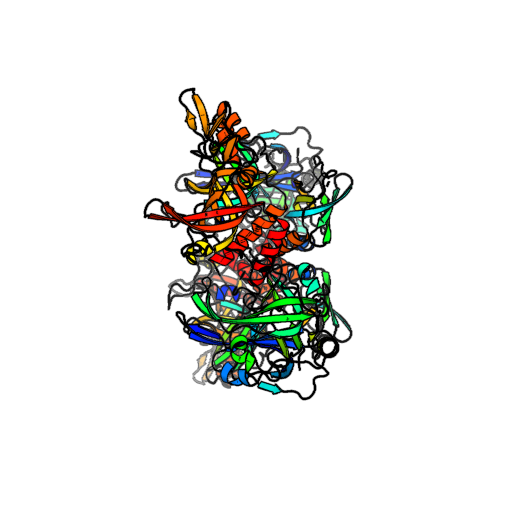.929 1.00 55.36 283 GLU Z N 1
ATOM 7843 C CA . GLU F 3 104 ? -34.242 0.610 58.362 1.00 56.65 283 GLU Z CA 1
ATOM 7844 C C . GLU F 3 104 ? -33.868 -0.296 59.532 1.00 50.95 283 GLU Z C 1
ATOM 7845 O O . GLU F 3 104 ? -32.957 -1.123 59.426 1.00 49.24 283 GLU Z O 1
ATOM 7851 N N . ILE F 3 105 ? -34.562 -0.143 60.650 1.00 48.51 284 ILE Z N 1
ATOM 7852 C CA . ILE F 3 105 ? -34.425 -1.069 61.770 1.00 46.22 284 ILE Z CA 1
ATOM 7853 C C . ILE F 3 105 ? -35.807 -1.566 62.170 1.00 51.61 284 ILE Z C 1
ATOM 7854 O O . ILE F 3 105 ? -36.698 -0.763 62.446 1.00 54.25 284 ILE Z O 1
ATOM 7859 N N . GLU F 3 106 ? -35.979 -2.888 62.169 1.00 55.16 285 GLU Z N 1
ATOM 7860 C CA . GLU F 3 106 ? -37.203 -3.534 62.633 1.00 61.09 285 GLU Z CA 1
ATOM 7861 C C . GLU F 3 106 ? -36.830 -4.742 63.477 1.00 60.32 285 GLU Z C 1
ATOM 7862 O O . GLU F 3 106 ? -35.936 -5.502 63.109 1.00 57.65 285 GLU Z O 1
ATOM 7868 N N . GLU F 3 107 ? -37.510 -4.902 64.614 1.00 62.73 286 GLU Z N 1
ATOM 7869 C CA . GLU F 3 107 ? -37.228 -5.997 65.551 1.00 62.83 286 GLU Z CA 1
ATOM 7870 C C . GLU F 3 107 ? -37.754 -7.364 65.076 1.00 65.87 286 GLU Z C 1
ATOM 7871 O O . GLU F 3 107 ? -38.796 -7.451 64.427 1.00 67.87 286 GLU Z O 1
ATOM 7877 N N . CYS F 3 108 ? -37.008 -8.414 65.419 1.00 66.89 287 CYS Z N 1
ATOM 7878 C CA . CYS F 3 108 ? -37.302 -9.783 65.025 1.00 73.87 287 CYS Z CA 1
ATOM 7879 C C . CYS F 3 108 ? -38.068 -10.560 66.073 1.00 81.50 287 CYS Z C 1
ATOM 7880 O O . CYS F 3 108 ? -37.958 -10.268 67.265 1.00 82.16 287 CYS Z O 1
ATOM 7883 N N . THR F 3 109 ? -38.814 -11.571 65.620 1.00 88.60 288 THR Z N 1
ATOM 7884 C CA . THR F 3 109 ? -39.550 -12.475 66.504 1.00 94.76 288 THR Z CA 1
ATOM 7885 C C . THR F 3 109 ? -38.795 -13.799 66.721 1.00 97.58 288 THR Z C 1
ATOM 7886 O O . THR F 3 109 ? -39.014 -14.480 67.724 1.00 100.82 288 THR Z O 1
ATOM 7890 N N . ASP F 3 110 ? -37.909 -14.154 65.787 1.00 97.83 289 ASP Z N 1
ATOM 7891 C CA . ASP F 3 110 ? -36.991 -15.288 65.964 1.00 101.26 289 ASP Z CA 1
ATOM 7892 C C . ASP F 3 110 ? -35.672 -14.838 66.584 1.00 97.81 289 ASP Z C 1
ATOM 7893 O O . ASP F 3 110 ? -35.027 -13.917 66.078 1.00 91.62 289 ASP Z O 1
ATOM 7898 N N . ALA F 3 111 ? -35.269 -15.504 67.665 1.00 101.87 290 ALA Z N 1
ATOM 7899 C CA . ALA F 3 111 ? -33.979 -15.245 68.318 1.00 95.63 290 ALA Z CA 1
ATOM 7900 C C . ALA F 3 111 ? -33.023 -16.441 68.158 1.00 94.31 290 ALA Z C 1
ATOM 7901 O O . ALA F 3 111 ? -31.819 -16.327 68.418 1.00 90.72 290 ALA Z O 1
ATOM 7903 N N . THR F 3 112 ? -33.569 -17.569 67.701 1.00 96.01 291 THR Z N 1
ATOM 7904 C CA . THR F 3 112 ? -32.850 -18.845 67.636 1.00 97.23 291 THR Z CA 1
ATOM 7905 C C . THR F 3 112 ? -31.646 -18.882 66.684 1.00 92.47 291 THR Z C 1
ATOM 7906 O O . THR F 3 112 ? -30.643 -19.535 66.984 1.00 92.57 291 THR Z O 1
ATOM 7910 N N . ASP F 3 113 ? -31.742 -18.193 65.547 1.00 87.71 292 ASP Z N 1
ATOM 7911 C CA . ASP F 3 113 ? -30.609 -18.085 64.623 1.00 82.59 292 ASP Z CA 1
ATOM 7912 C C . ASP F 3 113 ? -29.437 -17.394 65.305 1.00 74.21 292 ASP Z C 1
ATOM 7913 O O . ASP F 3 113 ? -28.292 -17.814 65.161 1.00 74.50 292 ASP Z O 1
ATOM 7918 N N . VAL F 3 114 ? -29.737 -16.322 66.034 1.00 66.68 293 VAL Z N 1
ATOM 7919 C CA . VAL F 3 114 ? -28.711 -15.465 66.606 1.00 58.38 293 VAL Z CA 1
ATOM 7920 C C . VAL F 3 114 ? -28.199 -16.034 67.927 1.00 59.09 293 VAL Z C 1
ATOM 7921 O O . VAL F 3 114 ? -29.003 -16.448 68.774 1.00 62.74 293 VAL Z O 1
ATOM 7925 N N . PRO F 3 115 ? -26.862 -16.060 68.106 1.00 55.70 294 PRO Z N 1
ATOM 7926 C CA . PRO F 3 115 ? -26.259 -16.497 69.356 1.00 57.82 294 PRO Z CA 1
ATOM 7927 C C . PRO F 3 115 ? -26.572 -15.538 70.481 1.00 57.56 294 PRO Z C 1
ATOM 7928 O O . PRO F 3 115 ? -26.815 -14.350 70.243 1.00 55.22 294 PRO Z O 1
ATOM 7932 N N . GLU F 3 116 ? -26.566 -16.050 71.702 1.00 61.78 295 GLU Z N 1
ATOM 7933 C CA . GLU F 3 116 ? -26.800 -15.223 72.875 1.00 61.73 295 GLU Z CA 1
ATOM 7934 C C . GLU F 3 116 ? -25.494 -14.996 73.615 1.00 61.09 295 GLU Z C 1
ATOM 7935 O O . GLU F 3 116 ? -24.595 -15.820 73.557 1.00 64.38 295 GLU Z O 1
ATOM 7941 N N . VAL F 3 117 ? -25.375 -13.860 74.283 1.00 58.65 296 VAL Z N 1
ATOM 7942 C CA . VAL F 3 117 ? -24.150 -13.545 75.012 1.00 58.73 296 VAL Z CA 1
ATOM 7943 C C . VAL F 3 117 ? -23.757 -14.647 76.016 1.00 64.74 296 VAL Z C 1
ATOM 7944 O O . VAL F 3 117 ? -24.551 -15.048 76.872 1.00 68.45 296 VAL Z O 1
ATOM 7948 N N . LYS F 3 118 ? -22.535 -15.150 75.889 1.00 66.25 297 LYS Z N 1
ATOM 7949 C CA . LYS F 3 118 ? -22.031 -16.149 76.823 1.00 73.42 297 LYS Z CA 1
ATOM 7950 C C . LYS F 3 118 ? -21.350 -15.495 78.031 1.00 73.54 297 LYS Z C 1
ATOM 7951 O O . LYS F 3 118 ? -20.584 -14.546 77.866 1.00 70.95 297 LYS Z O 1
ATOM 7957 N N . TYR F 3 119 ? -21.659 -15.975 79.241 1.00 67.78 298 TYR Z N 1
ATOM 7958 C CA . TYR F 3 119 ? -21.061 -15.433 80.475 1.00 65.82 298 TYR Z CA 1
ATOM 7959 C C . TYR F 3 119 ? -19.999 -16.344 81.058 1.00 66.75 298 TYR Z C 1
ATOM 7960 O O . TYR F 3 119 ? -20.234 -17.541 81.242 1.00 69.18 298 TYR Z O 1
ATOM 7969 N N . GLU F 3 120 ? -18.832 -15.781 81.352 1.00 65.64 299 GLU Z N 1
ATOM 7970 C CA . GLU F 3 120 ? -17.785 -16.526 82.058 1.00 66.76 299 GLU Z CA 1
ATOM 7971 C C . GLU F 3 120 ? -17.543 -15.876 83.400 1.00 64.01 299 GLU Z C 1
ATOM 7972 O O . GLU F 3 120 ? -16.693 -14.989 83.543 1.00 63.07 299 GLU Z O 1
ATOM 7978 N N . PHE F 3 121 ? -18.311 -16.330 84.383 1.00 62.90 300 PHE Z N 1
ATOM 7979 C CA . PHE F 3 121 ? -18.373 -15.677 85.683 1.00 60.99 300 PHE Z CA 1
ATOM 7980 C C . PHE F 3 121 ? -17.192 -15.940 86.593 1.00 62.68 300 PHE Z C 1
ATOM 7981 O O . PHE F 3 121 ? -16.756 -17.076 86.759 1.00 65.37 300 PHE Z O 1
ATOM 7989 N N . VAL F 3 122 ? -16.691 -14.872 87.189 1.00 62.42 301 VAL Z N 1
ATOM 7990 C CA . VAL F 3 122 ? -15.702 -14.960 88.243 1.00 65.15 301 VAL Z CA 1
ATOM 7991 C C . VAL F 3 122 ? -16.424 -14.706 89.569 1.00 67.00 301 VAL Z C 1
ATOM 7992 O O . VAL F 3 122 ? -17.134 -13.698 89.726 1.00 65.13 301 VAL Z O 1
ATOM 7996 N N . ARG F 3 123 ? -16.266 -15.636 90.510 1.00 71.31 302 ARG Z N 1
ATOM 7997 C CA . ARG F 3 123 ? -16.802 -15.451 91.852 1.00 74.66 302 ARG Z CA 1
ATOM 7998 C C . ARG F 3 123 ? -16.016 -14.347 92.524 1.00 76.99 302 ARG Z C 1
ATOM 7999 O O . ARG F 3 123 ? -14.807 -14.220 92.298 1.00 77.65 302 ARG Z O 1
ATOM 8007 N N . ILE F 3 124 ? -16.710 -13.555 93.342 1.00 78.83 303 ILE Z N 1
ATOM 8008 C CA . ILE F 3 124 ? -16.121 -12.398 94.030 1.00 82.33 303 ILE Z CA 1
ATOM 8009 C C . ILE F 3 124 ? -14.799 -12.710 94.763 1.00 87.57 303 ILE Z C 1
ATOM 8010 O O . ILE F 3 124 ? -13.875 -11.889 94.765 1.00 89.97 303 ILE Z O 1
ATOM 8015 N N . ASN F 3 125 ? -14.713 -13.891 95.377 1.00 90.13 304 ASN Z N 1
ATOM 8016 C CA . ASN F 3 125 ? -13.482 -14.336 96.053 1.00 94.26 304 ASN Z CA 1
ATOM 8017 C C . ASN F 3 125 ? -12.318 -14.695 95.117 1.00 93.51 304 ASN Z C 1
ATOM 8018 O O . ASN F 3 125 ? -11.174 -14.808 95.565 1.00 97.88 304 ASN Z O 1
ATOM 8023 N N . GLU F 3 126 ? -12.607 -14.860 93.827 1.00 88.32 305 GLU Z N 1
ATOM 8024 C CA . GLU F 3 126 ? -11.595 -15.257 92.851 1.00 87.71 305 GLU Z CA 1
ATOM 8025 C C . GLU F 3 126 ? -10.970 -14.065 92.131 1.00 86.02 305 GLU Z C 1
ATOM 8026 O O . GLU F 3 126 ? -9.933 -14.193 91.493 1.00 87.77 305 GLU Z O 1
ATOM 8032 N N . LEU F 3 127 ? -11.599 -12.905 92.260 1.00 83.56 306 LEU Z N 1
ATOM 8033 C CA . LEU F 3 127 ? -11.176 -11.687 91.561 1.00 82.47 306 LEU Z CA 1
ATOM 8034 C C . LEU F 3 127 ? -9.728 -11.293 91.797 1.00 86.36 306 LEU Z C 1
ATOM 8035 O O . LEU F 3 127 ? -9.085 -10.726 90.915 1.00 85.26 306 LEU Z O 1
ATOM 8040 N N . GLU F 3 128 ? -9.223 -11.578 92.992 1.00 91.73 307 GLU Z N 1
ATOM 8041 C CA . GLU F 3 128 ? -7.860 -11.208 93.340 1.00 97.91 307 GLU Z CA 1
ATOM 8042 C C . GLU F 3 128 ? -6.838 -11.934 92.466 1.00 99.71 307 GLU Z C 1
ATOM 8043 O O . GLU F 3 128 ? -5.669 -11.546 92.426 1.00 103.76 307 GLU Z O 1
ATOM 8049 N N . SER F 3 129 ? -7.295 -12.966 91.751 1.00 97.39 308 SER Z N 1
ATOM 8050 C CA . SER F 3 129 ? -6.458 -13.689 90.780 1.00 98.98 308 SER Z CA 1
ATOM 8051 C C . SER F 3 129 ? -6.507 -13.077 89.367 1.00 96.42 308 SER Z C 1
ATOM 8052 O O . SER F 3 129 ? -5.607 -13.300 88.565 1.00 98.96 308 SER Z O 1
ATOM 8055 N N . VAL F 3 130 ? -7.556 -12.315 89.071 1.00 92.74 309 VAL Z N 1
ATOM 8056 C CA . VAL F 3 130 ? -7.631 -11.529 87.832 1.00 91.38 309 VAL Z CA 1
ATOM 8057 C C . VAL F 3 130 ? -6.777 -10.268 87.955 1.00 94.02 309 VAL Z C 1
ATOM 8058 O O . VAL F 3 130 ? -6.838 -9.581 88.975 1.00 95.89 309 VAL Z O 1
ATOM 8062 N N . GLU F 3 131 ? -6.003 -9.952 86.921 1.00 94.67 310 GLU Z N 1
ATOM 8063 C CA . GLU F 3 131 ? -5.149 -8.769 86.970 1.00 97.43 310 GLU Z CA 1
ATOM 8064 C C . GLU F 3 131 ? -5.882 -7.498 86.557 1.00 93.24 310 GLU Z C 1
ATOM 8065 O O . GLU F 3 131 ? -6.852 -7.546 85.804 1.00 89.73 310 GLU Z O 1
ATOM 8071 N N . ALA F 3 132 ? -5.391 -6.369 87.062 1.00 94.52 311 ALA Z N 1
ATOM 8072 C CA . ALA F 3 132 ? -5.984 -5.056 86.845 1.00 91.82 311 ALA Z CA 1
ATOM 8073 C C . ALA F 3 132 ? -6.143 -4.671 85.374 1.00 90.31 311 ALA Z C 1
ATOM 8074 O O . ALA F 3 132 ? -5.559 -5.296 84.486 1.00 91.14 311 ALA Z O 1
ATOM 8076 N N . ASN F 3 133 ? -6.950 -3.638 85.140 1.00 88.33 312 ASN Z N 1
ATOM 8077 C CA . ASN F 3 133 ? -7.333 -3.192 83.797 1.00 88.42 312 ASN Z CA 1
ATOM 8078 C C . ASN F 3 133 ? -7.698 -4.316 82.809 1.00 88.50 312 ASN Z C 1
ATOM 8079 O O . ASN F 3 133 ? -7.273 -4.300 81.650 1.00 90.07 312 ASN Z O 1
ATOM 8084 N N . GLN F 3 134 ? -8.492 -5.280 83.270 1.00 87.33 313 GLN Z N 1
ATOM 8085 C CA . GLN F 3 134 ? -8.934 -6.367 82.403 1.00 88.55 313 GLN Z CA 1
ATOM 8086 C C . GLN F 3 134 ? -10.438 -6.622 82.460 1.00 85.68 313 GLN Z C 1
ATOM 8087 O O . GLN F 3 134 ? -11.080 -6.362 83.479 1.00 83.35 313 GLN Z O 1
ATOM 8093 N N . GLN F 3 135 ? -10.978 -7.127 81.346 1.00 86.64 314 GLN Z N 1
ATOM 8094 C CA . GLN F 3 135 ? -12.392 -7.502 81.212 1.00 83.65 314 GLN Z CA 1
ATOM 8095 C C . GLN F 3 135 ? -12.688 -8.753 82.022 1.00 78.70 314 GLN Z C 1
ATOM 8096 O O . GLN F 3 135 ? -11.878 -9.680 82.051 1.00 80.04 314 GLN Z O 1
ATOM 8102 N N . CYS F 3 136 ? -13.862 -8.780 82.650 1.00 71.89 315 CYS Z N 1
ATOM 8103 C CA . CYS F 3 136 ? -14.283 -9.903 83.476 1.00 67.94 315 CYS Z CA 1
ATOM 8104 C C . CYS F 3 136 ? -15.802 -9.915 83.634 1.00 62.93 315 CYS Z C 1
ATOM 8105 O O . CYS F 3 136 ? -16.445 -8.888 83.463 1.00 61.47 315 CYS Z O 1
ATOM 8108 N N . ASP F 3 137 ? -16.367 -11.084 83.925 1.00 61.46 316 ASP Z N 1
ATOM 8109 C CA . ASP F 3 137 ? -17.813 -11.241 84.141 1.00 58.83 316 ASP Z CA 1
ATOM 8110 C C . ASP F 3 137 ? -18.097 -11.570 85.595 1.00 58.71 316 ASP Z C 1
ATOM 8111 O O . ASP F 3 137 ? -17.451 -12.439 86.179 1.00 59.91 316 ASP Z O 1
ATOM 8116 N N . VAL F 3 138 ? -19.085 -10.898 86.169 1.00 57.79 317 VAL Z N 1
ATOM 8117 C CA . VAL F 3 138 ? -19.425 -11.093 87.578 1.00 58.79 317 VAL Z CA 1
ATOM 8118 C C . VAL F 3 138 ? -20.927 -11.113 87.797 1.00 58.14 317 VAL Z C 1
ATOM 8119 O O . VAL F 3 138 ? -21.643 -10.290 87.240 1.00 57.26 317 VAL Z O 1
ATOM 8123 N N . ILE F 3 139 ? -21.392 -12.056 88.612 1.00 59.64 318 ILE Z N 1
ATOM 8124 C CA . ILE F 3 139 ? -22.777 -12.072 89.096 1.00 60.02 318 ILE Z CA 1
ATOM 8125 C C . ILE F 3 139 ? -22.794 -12.101 90.633 1.00 63.35 318 ILE Z C 1
ATOM 8126 O O . ILE F 3 139 ? -21.851 -12.600 91.263 1.00 66.12 318 ILE Z O 1
ATOM 8131 N N . GLY F 3 140 ? -23.858 -11.567 91.229 1.00 64.63 319 GLY Z N 1
ATOM 8132 C CA . GLY F 3 140 ? -24.000 -11.523 92.687 1.00 67.76 319 GLY Z CA 1
ATOM 8133 C C . GLY F 3 140 ? -25.192 -10.705 93.158 1.00 69.60 319 GLY Z C 1
ATOM 8134 O O . GLY F 3 140 ? -25.866 -10.035 92.354 1.00 68.37 319 GLY Z O 1
ATOM 8135 N N . ILE F 3 141 ? -25.448 -10.761 94.466 1.00 72.58 320 ILE Z N 1
ATOM 8136 C CA . ILE F 3 141 ? -26.545 -10.021 95.080 1.00 74.69 320 ILE Z CA 1
ATOM 8137 C C . ILE F 3 141 ? -26.091 -8.587 95.312 1.00 74.91 320 ILE Z C 1
ATOM 8138 O O . ILE F 3 141 ? -24.979 -8.365 95.812 1.00 75.71 320 ILE Z O 1
ATOM 8143 N N . LEU F 3 142 ? -26.940 -7.627 94.924 1.00 74.03 321 LEU Z N 1
ATOM 8144 C CA . LEU F 3 142 ? -26.763 -6.231 95.297 1.00 74.36 321 LEU Z CA 1
ATOM 8145 C C . LEU F 3 142 ? -27.125 -6.073 96.764 1.00 80.14 321 LEU Z C 1
ATOM 8146 O O . LEU F 3 142 ? -28.236 -6.410 97.183 1.00 82.90 321 LEU Z O 1
ATOM 8151 N N . ASP F 3 143 ? -26.181 -5.560 97.541 1.00 82.80 322 ASP Z N 1
ATOM 8152 C CA . ASP F 3 143 ? -26.399 -5.356 98.962 1.00 89.10 322 ASP Z CA 1
ATOM 8153 C C . ASP F 3 143 ? -26.986 -3.973 99.213 1.00 91.16 322 ASP Z C 1
ATOM 8154 O O . ASP F 3 143 ? -28.039 -3.833 99.836 1.00 94.76 322 ASP Z O 1
ATOM 8159 N N . SER F 3 144 ? -26.277 -2.961 98.727 1.00 89.19 323 SER Z N 1
ATOM 8160 C CA . SER F 3 144 ? -26.683 -1.575 98.840 1.00 90.85 323 SER Z CA 1
ATOM 8161 C C . SER F 3 144 ? -25.966 -0.813 97.747 1.00 86.30 323 SER Z C 1
ATOM 8162 O O . SER F 3 144 ? -25.094 -1.356 97.080 1.00 83.51 323 SER Z O 1
ATOM 8165 N N . TYR F 3 145 ? -26.323 0.450 97.570 1.00 86.86 324 TYR Z N 1
ATOM 8166 C CA . TYR F 3 145 ? -25.640 1.280 96.604 1.00 83.75 324 TYR Z CA 1
ATOM 8167 C C . TYR F 3 145 ? -25.396 2.683 97.137 1.00 88.00 324 TYR Z C 1
ATOM 8168 O O . TYR F 3 145 ? -26.205 3.215 97.900 1.00 91.15 324 TYR Z O 1
ATOM 8177 N N . GLY F 3 146 ? -24.276 3.271 96.721 1.00 87.80 325 GLY Z N 1
ATOM 8178 C CA . GLY F 3 146 ? -23.893 4.604 97.152 1.00 92.07 325 GLY Z CA 1
ATOM 8179 C C . GLY F 3 146 ? -24.779 5.699 96.594 1.00 92.96 325 GLY Z C 1
ATOM 8180 O O . GLY F 3 146 ? -25.630 5.463 95.731 1.00 89.69 325 GLY Z O 1
ATOM 8181 N N . GLU F 3 147 ? -24.581 6.904 97.112 1.00 97.93 326 GLU Z N 1
ATOM 8182 C CA . GLU F 3 147 ? -25.205 8.079 96.539 1.00 99.90 326 GLU Z CA 1
ATOM 8183 C C . GLU F 3 147 ? -24.508 8.416 95.232 1.00 94.76 326 GLU Z C 1
ATOM 8184 O O . GLU F 3 147 ? -23.378 7.980 94.987 1.00 94.39 326 GLU Z O 1
ATOM 8190 N N . LEU F 3 148 ? -25.188 9.189 94.398 1.00 91.45 327 LEU Z N 1
ATOM 8191 C CA . LEU F 3 148 ? -24.603 9.668 93.170 1.00 88.38 327 LEU Z CA 1
ATOM 8192 C C . LEU F 3 148 ? -23.661 10.814 93.487 1.00 91.48 327 LEU Z C 1
ATOM 8193 O O . LEU F 3 148 ? -24.065 11.788 94.113 1.00 96.98 327 LEU Z O 1
ATOM 8198 N N . SER F 3 149 ? -22.407 10.708 93.068 1.00 90.32 328 SER Z N 1
ATOM 8199 C CA . SER F 3 149 ? -21.481 11.822 93.246 1.00 94.95 328 SER Z CA 1
ATOM 8200 C C . SER F 3 149 ? -20.924 12.300 91.909 1.00 95.48 328 SER Z C 1
ATOM 8201 O O . SER F 3 149 ? -20.489 11.494 91.090 1.00 91.97 328 SER Z O 1
ATOM 8204 N N . GLU F 3 150 ? -20.928 13.614 91.704 1.00 101.56 329 GLU Z N 1
ATOM 8205 C CA . GLU F 3 150 ? -20.505 14.194 90.436 1.00 104.45 329 GLU Z CA 1
ATOM 8206 C C . GLU F 3 150 ? -19.071 14.726 90.505 1.00 107.61 329 GLU Z C 1
ATOM 8207 O O . GLU F 3 150 ? -18.784 15.629 91.289 1.00 113.02 329 GLU Z O 1
ATOM 8213 N N . ILE F 3 151 ? -18.178 14.172 89.683 1.00 105.42 330 ILE Z N 1
ATOM 8214 C CA . ILE F 3 151 ? -16.777 14.621 89.663 1.00 107.99 330 ILE Z CA 1
ATOM 8215 C C . ILE F 3 151 ? -16.307 15.142 88.308 1.00 107.58 330 ILE Z C 1
ATOM 8216 O O . ILE F 3 151 ? -16.613 14.566 87.255 1.00 103.38 330 ILE Z O 1
ATOM 8221 N N . VAL F 3 152 ? -15.550 16.237 88.368 1.00 112.27 331 VAL Z N 1
ATOM 8222 C CA . VAL F 3 152 ? -14.817 16.782 87.230 1.00 113.72 331 VAL Z CA 1
ATOM 8223 C C . VAL F 3 152 ? -13.595 15.891 87.017 1.00 114.74 331 VAL Z C 1
ATOM 8224 O O . VAL F 3 152 ? -12.706 15.831 87.875 1.00 117.82 331 VAL Z O 1
ATOM 8228 N N . SER F 3 153 ? -13.578 15.190 85.881 1.00 112.43 332 SER Z N 1
ATOM 8229 C CA . SER F 3 153 ? -12.523 14.229 85.539 1.00 112.34 332 SER Z CA 1
ATOM 8230 C C . SER F 3 153 ? -11.138 14.861 85.538 1.00 119.14 332 SER Z C 1
ATOM 8231 O O . SER F 3 153 ? -10.960 15.977 85.035 1.00 121.86 332 SER Z O 1
ATOM 8234 N N . LYS F 3 154 ? -10.165 14.132 86.087 1.00 121.78 333 LYS Z N 1
ATOM 8235 C CA . LYS F 3 154 ? -8.767 14.574 86.131 1.00 127.39 333 LYS Z CA 1
ATOM 8236 C C . LYS F 3 154 ? -8.226 14.940 84.738 1.00 128.42 333 LYS Z C 1
ATOM 8237 O O . LYS F 3 154 ? -7.479 15.910 84.594 1.00 133.68 333 LYS Z O 1
ATOM 8243 N N . ALA F 3 155 ? -8.626 14.176 83.722 1.00 123.97 334 ALA Z N 1
ATOM 8244 C CA . ALA F 3 155 ? -8.178 14.397 82.346 1.00 124.82 334 ALA Z CA 1
ATOM 8245 C C . ALA F 3 155 ? -8.860 15.595 81.664 1.00 125.57 334 ALA Z C 1
ATOM 8246 O O . ALA F 3 155 ? -8.261 16.669 81.538 1.00 130.27 334 ALA Z O 1
ATOM 8248 N N . SER F 3 156 ? -10.114 15.405 81.251 1.00 121.19 335 SER Z N 1
ATOM 8249 C CA . SER F 3 156 ? -10.827 16.350 80.375 1.00 121.41 335 SER Z CA 1
ATOM 8250 C C . SER F 3 156 ? -11.268 17.679 80.996 1.00 124.14 335 SER Z C 1
ATOM 8251 O O . SER F 3 156 ? -11.379 18.682 80.283 1.00 126.93 335 SER Z O 1
ATOM 8254 N N . GLN F 3 157 ? -11.512 17.679 82.309 1.00 123.32 336 GLN Z N 1
ATOM 8255 C CA . GLN F 3 157 ? -12.174 18.793 83.023 1.00 124.13 336 GLN Z CA 1
ATOM 8256 C C . GLN F 3 157 ? -13.696 18.757 82.800 1.00 119.17 336 GLN Z C 1
ATOM 8257 O O . GLN F 3 157 ? -14.376 19.786 82.888 1.00 120.60 336 GLN Z O 1
ATOM 8263 N N . ARG F 3 158 ? -14.223 17.566 82.521 1.00 113.05 337 ARG Z N 1
ATOM 8264 C CA . ARG F 3 158 ? -15.640 17.405 82.205 1.00 108.11 337 ARG Z CA 1
ATOM 8265 C C . ARG F 3 158 ? -16.382 16.671 83.310 1.00 103.54 337 ARG Z C 1
ATOM 8266 O O . ARG F 3 158 ? -15.964 15.586 83.723 1.00 102.09 337 ARG Z O 1
ATOM 8274 N N . PRO F 3 159 ? -17.492 17.262 83.788 1.00 101.61 338 PRO Z N 1
ATOM 8275 C CA . PRO F 3 159 ? -18.352 16.648 84.808 1.00 98.53 338 PRO Z CA 1
ATOM 8276 C C . PRO F 3 159 ? -18.869 15.258 84.388 1.00 92.87 338 PRO Z C 1
ATOM 8277 O O . PRO F 3 159 ? -19.144 15.042 83.208 1.00 91.76 338 PRO Z O 1
ATOM 8281 N N . VAL F 3 160 ? -18.975 14.330 85.342 1.00 89.67 339 VAL Z N 1
ATOM 8282 C CA . VAL F 3 160 ? -19.516 12.983 85.089 1.00 84.82 339 VAL Z CA 1
ATOM 8283 C C . VAL F 3 160 ? -20.082 12.359 86.374 1.00 83.11 339 VAL Z C 1
ATOM 8284 O O . VAL F 3 160 ? -19.403 12.308 87.399 1.00 83.85 339 VAL Z O 1
ATOM 8288 N N . GLN F 3 161 ? -21.340 11.918 86.311 1.00 81.64 340 GLN Z N 1
ATOM 8289 C CA . GLN F 3 161 ? -22.006 11.248 87.437 1.00 81.61 340 GLN Z CA 1
ATOM 8290 C C . GLN F 3 161 ? -21.448 9.853 87.652 1.00 79.26 340 GLN Z C 1
ATOM 8291 O O . GLN F 3 161 ? -20.980 9.196 86.722 1.00 76.57 340 GLN Z O 1
ATOM 8297 N N . LYS F 3 162 ? -21.542 9.399 88.890 1.00 80.66 341 LYS Z N 1
ATOM 8298 C CA . LYS F 3 162 ? -20.880 8.193 89.333 1.00 80.56 341 LYS Z CA 1
ATOM 8299 C C . LYS F 3 162 ? -21.715 7.634 90.457 1.00 81.35 341 LYS Z C 1
ATOM 8300 O O . LYS F 3 162 ? -22.330 8.397 91.195 1.00 85.68 341 LYS Z O 1
ATOM 8306 N N . ARG F 3 163 ? -21.753 6.314 90.593 1.00 78.53 342 ARG Z N 1
ATOM 8307 C CA . ARG F 3 163 ? -22.388 5.704 91.759 1.00 81.00 342 ARG Z CA 1
ATOM 8308 C C . ARG F 3 163 ? -21.751 4.355 92.050 1.00 82.10 342 ARG Z C 1
ATOM 8309 O O . ARG F 3 163 ? -21.223 3.707 91.141 1.00 81.08 342 ARG Z O 1
ATOM 8317 N N . GLU F 3 164 ? -21.800 3.944 93.319 1.00 85.36 343 GLU Z N 1
ATOM 8318 C CA . GLU F 3 164 ? -21.176 2.698 93.758 1.00 85.22 343 GLU Z CA 1
ATOM 8319 C C . GLU F 3 164 ? -22.145 1.692 94.352 1.00 84.64 343 GLU Z C 1
ATOM 8320 O O . GLU F 3 164 ? -22.963 2.032 95.208 1.00 86.29 343 GLU Z O 1
ATOM 8326 N N . LEU F 3 165 ? -22.027 0.450 93.888 1.00 81.23 344 LEU Z N 1
ATOM 8327 C CA . LEU F 3 165 ? -22.843 -0.662 94.375 1.00 80.22 344 LEU Z CA 1
ATOM 8328 C C . LEU F 3 165 ? -21.986 -1.632 95.182 1.00 81.18 344 LEU Z C 1
ATOM 8329 O O . LEU F 3 165 ? -20.791 -1.793 94.906 1.00 81.44 344 LEU Z O 1
ATOM 8334 N N . THR F 3 166 ? -22.597 -2.290 96.163 1.00 81.74 345 THR Z N 1
ATOM 8335 C CA . THR F 3 166 ? -21.915 -3.352 96.894 1.00 83.53 345 THR Z CA 1
ATOM 8336 C C . THR F 3 166 ? -22.476 -4.708 96.466 1.00 82.29 345 THR Z C 1
ATOM 8337 O O . THR F 3 166 ? -23.688 -4.944 96.551 1.00 82.68 345 THR Z O 1
ATOM 8341 N N . LEU F 3 167 ? -21.584 -5.578 95.987 1.00 80.31 346 LEU Z N 1
ATOM 8342 C CA . LEU F 3 167 ? -21.966 -6.886 95.479 1.00 78.63 346 LEU Z CA 1
ATOM 8343 C C . LEU F 3 167 ? -21.395 -7.967 96.368 1.00 81.67 346 LEU Z C 1
ATOM 8344 O O . LEU F 3 167 ? -20.309 -7.814 96.927 1.00 83.21 346 LEU Z O 1
ATOM 8349 N N . VAL F 3 168 ? -22.135 -9.066 96.475 1.00 82.29 347 VAL Z N 1
ATOM 8350 C CA . VAL F 3 168 ? -21.830 -10.129 97.411 1.00 85.82 347 VAL Z CA 1
ATOM 8351 C C . VAL F 3 168 ? -22.161 -11.475 96.776 1.00 86.33 347 VAL Z C 1
ATOM 8352 O O . VAL F 3 168 ? -23.160 -11.586 96.063 1.00 86.52 347 VAL Z O 1
ATOM 8356 N N . ASP F 3 169 ? -21.317 -12.483 97.012 1.00 88.19 348 ASP Z N 1
ATOM 8357 C CA . ASP F 3 169 ? -21.658 -13.868 96.659 1.00 88.61 348 ASP Z CA 1
ATOM 8358 C C . ASP F 3 169 ? -21.327 -14.894 97.761 1.00 93.52 348 ASP Z C 1
ATOM 8359 O O . ASP F 3 169 ? -20.839 -14.540 98.842 1.00 96.23 348 ASP Z O 1
ATOM 8364 N N . GLN F 3 170 ? -21.612 -16.161 97.466 1.00 94.60 349 GLN Z N 1
ATOM 8365 C CA . GLN F 3 170 ? -21.405 -17.274 98.391 1.00 99.03 349 GLN Z CA 1
ATOM 8366 C C . GLN F 3 170 ? -20.025 -17.225 99.037 1.00 100.96 349 GLN Z C 1
ATOM 8367 O O . GLN F 3 170 ? -19.823 -17.761 100.118 1.00 105.71 349 GLN Z O 1
ATOM 8373 N N . GLY F 3 171 ? -19.081 -16.565 98.376 1.00 98.73 350 GLY Z N 1
ATOM 8374 C CA . GLY F 3 171 ? -17.713 -16.471 98.871 1.00 101.47 350 GLY Z CA 1
ATOM 8375 C C . GLY F 3 171 ? -17.607 -15.677 100.150 1.00 105.73 350 GLY Z C 1
ATOM 8376 O O . GLY F 3 171 ? -16.550 -15.668 100.780 1.00 109.21 350 GLY Z O 1
ATOM 8377 N N . ASN F 3 172 ? -18.711 -15.026 100.527 1.00 106.45 351 ASN Z N 1
ATOM 8378 C CA . ASN F 3 172 ? -18.799 -14.164 101.721 1.00 110.99 351 ASN Z CA 1
ATOM 8379 C C . ASN F 3 172 ? -17.882 -12.950 101.652 1.00 111.07 351 ASN Z C 1
ATOM 8380 O O . ASN F 3 172 ? -17.487 -12.392 102.677 1.00 114.99 351 ASN Z O 1
ATOM 8385 N N . ARG F 3 173 ? -17.547 -12.551 100.430 1.00 107.48 352 ARG Z N 1
ATOM 8386 C CA . ARG F 3 173 ? -16.738 -11.367 100.206 1.00 107.32 352 ARG Z CA 1
ATOM 8387 C C . ARG F 3 173 ? -17.520 -10.382 99.360 1.00 102.91 352 ARG Z C 1
ATOM 8388 O O . ARG F 3 173 ? -18.226 -10.781 98.430 1.00 101.52 352 ARG Z O 1
ATOM 8396 N N . SER F 3 174 ? -17.409 -9.102 99.707 1.00 101.76 353 SER Z N 1
ATOM 8397 C CA . SER F 3 174 ? -18.099 -8.032 98.994 1.00 94.92 353 SER Z CA 1
ATOM 8398 C C . SER F 3 174 ? -17.099 -7.155 98.248 1.00 91.02 353 SER Z C 1
ATOM 8399 O O . SER F 3 174 ? -15.964 -6.964 98.703 1.00 93.97 353 SER Z O 1
ATOM 8402 N N . VAL F 3 175 ? -17.534 -6.620 97.109 1.00 84.44 354 VAL Z N 1
ATOM 8403 C CA . VAL F 3 175 ? -16.684 -5.793 96.268 1.00 81.37 354 VAL Z CA 1
ATOM 8404 C C . VAL F 3 175 ? -17.467 -4.574 95.821 1.00 79.41 354 VAL Z C 1
ATOM 8405 O O . VAL F 3 175 ? -18.683 -4.659 95.639 1.00 78.31 354 VAL Z O 1
ATOM 8409 N N . LYS F 3 176 ? -16.776 -3.442 95.677 1.00 79.87 355 LYS Z N 1
ATOM 8410 C CA . LYS F 3 176 ? -17.380 -2.220 95.135 1.00 78.14 355 LYS Z CA 1
ATOM 8411 C C . LYS F 3 176 ? -17.387 -2.200 93.594 1.00 73.51 355 LYS Z C 1
ATOM 8412 O O . LYS F 3 176 ? -16.420 -2.612 92.952 1.00 73.30 355 LYS Z O 1
ATOM 8418 N N . LEU F 3 177 ? -18.488 -1.732 93.013 1.00 71.07 356 LEU Z N 1
ATOM 8419 C CA . LEU F 3 177 ? -18.588 -1.529 91.571 1.00 67.98 356 LEU Z CA 1
ATOM 8420 C C . LEU F 3 177 ? -19.133 -0.132 91.262 1.00 69.35 356 LEU Z C 1
ATOM 8421 O O . LEU F 3 177 ? -20.161 0.288 91.809 1.00 70.54 356 LEU Z O 1
ATOM 8426 N N . THR F 3 178 ? -18.440 0.575 90.373 1.00 70.09 357 THR Z N 1
ATOM 8427 C CA . THR F 3 178 ? -18.840 1.920 89.936 1.00 70.66 357 THR Z CA 1
ATOM 8428 C C . THR F 3 178 ? -19.686 1.908 88.652 1.00 67.72 357 THR Z C 1
ATOM 8429 O O . THR F 3 178 ? -19.309 1.279 87.650 1.00 67.72 357 THR Z O 1
ATOM 8433 N N . LEU F 3 179 ? -20.827 2.595 88.698 1.00 65.39 358 LEU Z N 1
ATOM 8434 C CA . LEU F 3 179 ? -21.592 2.919 87.496 1.00 62.39 358 LEU Z CA 1
ATOM 8435 C C . LEU F 3 179 ? -21.244 4.328 87.049 1.00 63.35 358 LEU Z C 1
ATOM 8436 O O . LEU F 3 179 ? -21.005 5.208 87.871 1.00 66.14 358 LEU Z O 1
ATOM 8441 N N . TRP F 3 180 ? -21.226 4.551 85.746 1.00 62.34 359 TRP Z N 1
ATOM 8442 C CA . TRP F 3 180 ? -20.975 5.876 85.234 1.00 64.03 359 TRP Z CA 1
ATOM 8443 C C . TRP F 3 180 ? -22.185 6.398 84.529 1.00 63.92 359 TRP Z C 1
ATOM 8444 O O . TRP F 3 180 ? -23.113 5.647 84.229 1.00 63.37 359 TRP Z O 1
ATOM 8455 N N . GLY F 3 181 ? -22.187 7.705 84.277 1.00 65.11 360 GLY Z N 1
ATOM 8456 C CA . GLY F 3 181 ? -23.142 8.344 83.371 1.00 64.04 360 GLY Z CA 1
ATOM 8457 C C . GLY F 3 181 ? -24.607 8.125 83.666 1.00 63.06 360 GLY Z C 1
ATOM 8458 O O . GLY F 3 181 ? -25.037 8.150 84.817 1.00 63.20 360 GLY Z O 1
ATOM 8459 N N . LYS F 3 182 ? -25.366 7.910 82.597 1.00 62.79 361 LYS Z N 1
ATOM 8460 C CA . LYS F 3 182 ? -26.820 7.868 82.656 1.00 63.61 361 LYS Z CA 1
ATOM 8461 C C . LYS F 3 182 ? -27.292 6.648 83.427 1.00 62.30 361 LYS Z C 1
ATOM 8462 O O . LYS F 3 182 ? -28.267 6.715 84.167 1.00 64.33 361 LYS Z O 1
ATOM 8468 N N . THR F 3 183 ? -26.584 5.540 83.255 1.00 59.97 362 THR Z N 1
ATOM 8469 C CA . THR F 3 183 ? -26.880 4.295 83.956 1.00 59.44 362 THR Z CA 1
ATOM 8470 C C . THR F 3 183 ? -26.759 4.498 85.458 1.00 60.87 362 THR Z C 1
ATOM 8471 O O . THR F 3 183 ? -27.418 3.797 86.233 1.00 61.15 362 THR Z O 1
ATOM 8475 N N . ALA F 3 184 ? -25.905 5.447 85.853 1.00 62.33 363 ALA Z N 1
ATOM 8476 C CA . ALA F 3 184 ? -25.690 5.774 87.262 1.00 64.61 363 ALA Z CA 1
ATOM 8477 C C . ALA F 3 184 ? -26.915 6.498 87.813 1.00 67.68 363 ALA Z C 1
ATOM 8478 O O . ALA F 3 184 ? -27.583 6.000 88.718 1.00 68.72 363 ALA Z O 1
ATOM 8480 N N . GLU F 3 185 ? -27.223 7.655 87.237 1.00 70.44 364 GLU Z N 1
ATOM 8481 C CA . GLU F 3 185 ? -28.362 8.461 87.674 1.00 75.33 364 GLU Z CA 1
ATOM 8482 C C . GLU F 3 185 ? -29.633 7.644 87.807 1.00 76.24 364 GLU Z C 1
ATOM 8483 O O . GLU F 3 185 ? -30.188 7.521 88.895 1.00 79.15 364 GLU Z O 1
ATOM 8489 N N . THR F 3 186 ? -30.069 7.062 86.696 1.00 74.45 365 THR Z N 1
ATOM 8490 C CA . THR F 3 186 ? -31.361 6.383 86.616 1.00 74.21 365 THR Z CA 1
ATOM 8491 C C . THR F 3 186 ? -31.428 5.098 87.429 1.00 72.84 365 THR Z C 1
ATOM 8492 O O . THR F 3 186 ? -32.425 4.383 87.365 1.00 73.18 365 THR Z O 1
ATOM 8496 N N . PHE F 3 187 ? -30.381 4.809 88.196 1.00 71.68 366 PHE Z N 1
ATOM 8497 C CA . PHE F 3 187 ? -30.273 3.494 88.826 1.00 72.11 366 PHE Z CA 1
ATOM 8498 C C . PHE F 3 187 ? -31.468 3.087 89.688 1.00 74.75 366 PHE Z C 1
ATOM 8499 O O . PHE F 3 187 ? -31.983 1.987 89.533 1.00 74.57 366 PHE Z O 1
ATOM 8507 N N . PRO F 3 188 ? -31.911 3.967 90.597 1.00 78.19 367 PRO Z N 1
ATOM 8508 C CA . PRO F 3 188 ? -33.067 3.559 91.417 1.00 83.02 367 PRO Z CA 1
ATOM 8509 C C . PRO F 3 188 ? -34.434 3.552 90.695 1.00 86.47 367 PRO Z C 1
ATOM 8510 O O . PRO F 3 188 ? -35.413 3.061 91.255 1.00 89.58 367 PRO Z O 1
ATOM 8514 N N . THR F 3 189 ? -34.484 4.082 89.470 1.00 87.31 368 THR Z N 1
ATOM 8515 C CA . THR F 3 189 ? -35.634 3.942 88.548 1.00 90.48 368 THR Z CA 1
ATOM 8516 C C . THR F 3 189 ? -36.043 2.487 88.332 1.00 90.49 368 THR Z C 1
ATOM 8517 O O . THR F 3 189 ? -37.228 2.161 88.299 1.00 94.27 368 THR Z O 1
ATOM 8521 N N . ASN F 3 190 ? -35.042 1.628 88.170 1.00 86.79 369 ASN Z N 1
ATOM 8522 C CA . ASN F 3 190 ? -35.243 0.219 87.862 1.00 85.95 369 ASN Z CA 1
ATOM 8523 C C . ASN F 3 190 ? -36.027 -0.499 88.958 1.00 88.75 369 ASN Z C 1
ATOM 8524 O O . ASN F 3 190 ? -35.844 -0.228 90.147 1.00 89.47 369 ASN Z O 1
ATOM 8529 N N . ALA F 3 191 ? -36.902 -1.409 88.538 1.00 90.67 370 ALA Z N 1
ATOM 8530 C CA . ALA F 3 191 ? -37.766 -2.151 89.451 1.00 94.49 370 ALA Z CA 1
ATOM 8531 C C . ALA F 3 191 ? -36.984 -3.151 90.291 1.00 93.11 370 ALA Z C 1
ATOM 8532 O O . ALA F 3 191 ? -35.982 -3.705 89.838 1.00 88.88 370 ALA Z O 1
ATOM 8534 N N . GLY F 3 192 ? -37.450 -3.365 91.520 1.00 97.56 371 GLY Z N 1
ATOM 8535 C CA . GLY F 3 192 ? -36.908 -4.394 92.416 1.00 97.78 371 GLY Z CA 1
ATOM 8536 C C . GLY F 3 192 ? -35.502 -4.130 92.918 1.00 94.48 371 GLY Z C 1
ATOM 8537 O O . GLY F 3 192 ? -34.867 -5.018 93.493 1.00 93.82 371 GLY Z O 1
ATOM 8538 N N . VAL F 3 193 ? -35.026 -2.905 92.706 1.00 92.45 372 VAL Z N 1
ATOM 8539 C CA . VAL F 3 193 ? -33.658 -2.514 93.036 1.00 89.79 372 VAL Z CA 1
ATOM 8540 C C . VAL F 3 193 ? -33.368 -2.473 94.536 1.00 93.53 372 VAL Z C 1
ATOM 8541 O O . VAL F 3 193 ? -32.222 -2.596 94.957 1.00 92.15 372 VAL Z O 1
ATOM 8545 N N . ASP F 3 194 ? -34.401 -2.315 95.347 1.00 99.53 373 ASP Z N 1
ATOM 8546 C CA . ASP F 3 194 ? -34.169 -2.209 96.778 1.00 104.38 373 ASP Z CA 1
ATOM 8547 C C . ASP F 3 194 ? -34.277 -3.518 97.519 1.00 106.44 373 ASP Z C 1
ATOM 8548 O O . ASP F 3 194 ? -33.591 -3.719 98.519 1.00 107.80 373 ASP Z O 1
ATOM 8553 N N . GLU F 3 195 ? -35.116 -4.414 97.007 1.00 106.70 374 GLU Z N 1
ATOM 8554 C CA . GLU F 3 195 ? -35.261 -5.745 97.576 1.00 108.59 374 GLU Z CA 1
ATOM 8555 C C . GLU F 3 195 ? -34.217 -6.704 97.012 1.00 103.44 374 GLU Z C 1
ATOM 8556 O O . GLU F 3 195 ? -34.550 -7.667 96.313 1.00 103.00 374 GLU Z O 1
ATOM 8562 N N . LYS F 3 196 ? -32.951 -6.406 97.304 1.00 99.68 375 LYS Z N 1
ATOM 8563 C CA . LYS F 3 196 ? -31.838 -7.352 97.133 1.00 95.18 375 LYS Z CA 1
ATOM 8564 C C . LYS F 3 196 ? -31.822 -8.160 95.819 1.00 89.68 375 LYS Z C 1
ATOM 8565 O O . LYS F 3 196 ? -31.774 -9.403 95.839 1.00 89.71 375 LYS Z O 1
ATOM 8571 N N . PRO F 3 197 ? -31.824 -7.458 94.672 1.00 85.06 376 PRO Z N 1
ATOM 8572 C CA . PRO F 3 197 ? -31.898 -8.182 93.416 1.00 81.61 376 PRO Z CA 1
ATOM 8573 C C . PRO F 3 197 ? -30.579 -8.871 93.104 1.00 77.86 376 PRO Z C 1
ATOM 8574 O O . PRO F 3 197 ? -29.557 -8.594 93.751 1.00 76.47 376 PRO Z O 1
ATOM 8578 N N . VAL F 3 198 ? -30.619 -9.776 92.129 1.00 76.16 377 VAL Z N 1
ATOM 8579 C CA . VAL F 3 198 ? -29.405 -10.282 91.514 1.00 72.29 377 VAL Z CA 1
ATOM 8580 C C . VAL F 3 198 ? -29.056 -9.388 90.334 1.00 67.62 377 VAL Z C 1
ATOM 8581 O O . VAL F 3 198 ? -29.923 -9.017 89.533 1.00 66.30 377 VAL Z O 1
ATOM 8585 N N . LEU F 3 199 ? -27.781 -9.028 90.268 1.00 65.53 378 LEU Z N 1
ATOM 8586 C CA . LEU F 3 199 ? -27.247 -8.267 89.156 1.00 63.28 378 LEU Z CA 1
ATOM 8587 C C . LEU F 3 199 ? -26.187 -9.079 88.437 1.00 61.95 378 LEU Z C 1
ATOM 8588 O O . LEU F 3 199 ? -25.332 -9.697 89.082 1.00 63.09 378 LEU Z O 1
ATOM 8593 N N . ALA F 3 200 ? -26.251 -9.079 87.103 1.00 60.23 379 ALA Z N 1
ATOM 8594 C CA . ALA F 3 200 ? -25.326 -9.861 86.266 1.00 57.92 379 ALA Z CA 1
ATOM 8595 C C . ALA F 3 200 ? -24.560 -8.943 85.333 1.00 55.88 379 ALA Z C 1
ATOM 8596 O O . ALA F 3 200 ? -25.169 -8.200 84.565 1.00 56.17 379 ALA Z O 1
ATOM 8598 N N . PHE F 3 201 ? -23.233 -9.005 85.388 1.00 54.74 380 PHE Z N 1
ATOM 8599 C CA . PHE F 3 201 ? -22.390 -8.081 84.631 1.00 53.93 380 PHE Z CA 1
ATOM 8600 C C . PHE F 3 201 ? -21.550 -8.761 83.545 1.00 54.81 380 PHE Z C 1
ATOM 8601 O O . PHE F 3 201 ? -20.891 -9.780 83.793 1.00 56.33 380 PHE Z O 1
ATOM 8609 N N . LYS F 3 202 ? -21.582 -8.188 82.342 1.00 53.92 381 LYS Z N 1
ATOM 8610 C CA . LYS F 3 202 ? -20.712 -8.624 81.250 1.00 53.82 381 LYS Z CA 1
ATOM 8611 C C . LYS F 3 202 ? -19.663 -7.549 80.925 1.00 53.57 381 LYS Z C 1
ATOM 8612 O O . LYS F 3 202 ? -19.993 -6.377 80.737 1.00 52.75 381 LYS Z O 1
ATOM 8618 N N . GLY F 3 203 ? -18.399 -7.956 80.892 1.00 54.92 382 GLY Z N 1
ATOM 8619 C CA . GLY F 3 203 ? -17.305 -7.091 80.469 1.00 56.82 382 GLY Z CA 1
ATOM 8620 C C . GLY F 3 203 ? -17.114 -5.926 81.402 1.00 57.52 382 GLY Z C 1
ATOM 8621 O O . GLY F 3 203 ? -17.482 -4.803 81.091 1.00 58.25 382 GLY Z O 1
ATOM 8622 N N . VAL F 3 204 ? -16.539 -6.201 82.558 1.00 58.29 383 VAL Z N 1
ATOM 8623 C CA . VAL F 3 204 ? -16.382 -5.201 83.606 1.00 58.73 383 VAL Z CA 1
ATOM 8624 C C . VAL F 3 204 ? -14.889 -5.012 83.871 1.00 61.80 383 VAL Z C 1
ATOM 8625 O O . VAL F 3 204 ? -14.143 -5.990 83.883 1.00 63.80 383 VAL Z O 1
ATOM 8629 N N . LYS F 3 205 ? -14.446 -3.771 84.065 1.00 63.22 384 LYS Z N 1
ATOM 8630 C CA . LYS F 3 205 ? -13.030 -3.516 84.357 1.00 67.31 384 LYS Z CA 1
ATOM 8631 C C . LYS F 3 205 ? -12.654 -3.846 85.813 1.00 69.93 384 LYS Z C 1
ATOM 8632 O O . LYS F 3 205 ? -13.377 -3.489 86.754 1.00 69.61 384 LYS Z O 1
ATOM 8638 N N . VAL F 3 206 ? -11.523 -4.532 85.985 1.00 73.54 385 VAL Z N 1
ATOM 8639 C CA . VAL F 3 206 ? -10.973 -4.830 87.318 1.00 77.27 385 VAL Z CA 1
ATOM 8640 C C . VAL F 3 206 ? -9.923 -3.799 87.729 1.00 82.12 385 VAL Z C 1
ATOM 8641 O O . VAL F 3 206 ? -8.853 -3.717 87.123 1.00 83.80 385 VAL Z O 1
ATOM 8645 N N . GLY F 3 207 ? -10.254 -3.004 88.747 1.00 85.12 386 GLY Z N 1
ATOM 8646 C CA . GLY F 3 207 ? -9.314 -2.066 89.349 1.00 91.70 386 GLY Z CA 1
ATOM 8647 C C . GLY F 3 207 ? -8.758 -2.661 90.625 1.00 97.18 386 GLY Z C 1
ATOM 8648 O O . GLY F 3 207 ? -9.338 -3.599 91.179 1.00 95.15 386 GLY Z O 1
ATOM 8649 N N . ASP F 3 208 ? -7.637 -2.122 91.095 1.00 104.93 387 ASP Z N 1
ATOM 8650 C CA . ASP F 3 208 ? -6.985 -2.641 92.301 1.00 112.59 387 ASP Z CA 1
ATOM 8651 C C . ASP F 3 208 ? -7.165 -1.754 93.550 1.00 118.73 387 ASP Z C 1
ATOM 8652 O O . ASP F 3 208 ? -6.559 -2.005 94.601 1.00 123.66 387 ASP Z O 1
ATOM 8657 N N . PHE F 3 209 ? -7.993 -0.716 93.420 1.00 118.88 388 PHE Z N 1
ATOM 8658 C CA . PHE F 3 209 ? -8.324 0.171 94.537 1.00 122.47 388 PHE Z CA 1
ATOM 8659 C C . PHE F 3 209 ? -9.077 -0.624 95.604 1.00 121.12 388 PHE Z C 1
ATOM 8660 O O . PHE F 3 209 ? -10.205 -1.076 95.381 1.00 116.83 388 PHE Z O 1
ATOM 8668 N N . GLY F 3 210 ? -8.433 -0.807 96.753 1.00 124.43 389 GLY Z N 1
ATOM 8669 C CA . GLY F 3 210 ? -8.997 -1.606 97.831 1.00 124.48 389 GLY Z CA 1
ATOM 8670 C C . GLY F 3 210 ? -8.809 -3.078 97.540 1.00 121.51 389 GLY Z C 1
ATOM 8671 O O . GLY F 3 210 ? -9.743 -3.872 97.665 1.00 117.29 389 GLY Z O 1
ATOM 8672 N N . GLY F 3 211 ? -7.589 -3.433 97.141 1.00 123.40 390 GLY Z N 1
ATOM 8673 C CA . GLY F 3 211 ? -7.247 -4.808 96.783 1.00 121.60 390 GLY Z CA 1
ATOM 8674 C C . GLY F 3 211 ? -7.797 -5.181 95.424 1.00 113.40 390 GLY Z C 1
ATOM 8675 O O . GLY F 3 211 ? -7.036 -5.455 94.488 1.00 112.62 390 GLY Z O 1
ATOM 8676 N N . ARG F 3 212 ? -9.128 -5.197 95.334 1.00 107.20 391 ARG Z N 1
ATOM 8677 C CA . ARG F 3 212 ? -9.846 -5.421 94.084 1.00 99.79 391 ARG Z CA 1
ATOM 8678 C C . ARG F 3 212 ? -11.177 -4.675 94.069 1.00 94.79 391 ARG Z C 1
ATOM 8679 O O . ARG F 3 212 ? -11.934 -4.724 95.041 1.00 94.60 391 ARG Z O 1
ATOM 8687 N N . SER F 3 213 ? -11.447 -3.987 92.958 1.00 90.91 392 SER Z N 1
ATOM 8688 C CA . SER F 3 213 ? -12.714 -3.270 92.744 1.00 86.35 392 SER Z CA 1
ATOM 8689 C C . SER F 3 213 ? -13.108 -3.219 91.264 1.00 80.52 392 SER Z C 1
ATOM 8690 O O . SER F 3 213 ? -12.271 -3.399 90.371 1.00 79.86 392 SER Z O 1
ATOM 8693 N N . LEU F 3 214 ? -14.387 -2.955 91.019 1.00 76.20 393 LEU Z N 1
ATOM 8694 C CA . LEU F 3 214 ? -14.951 -3.042 89.673 1.00 72.24 393 LEU Z CA 1
ATOM 8695 C C . LEU F 3 214 ? -15.467 -1.716 89.119 1.00 72.18 393 LEU Z C 1
ATOM 8696 O O . LEU F 3 214 ? -15.921 -0.844 89.868 1.00 74.39 393 LEU Z O 1
ATOM 8701 N N . SER F 3 215 ? -15.393 -1.583 87.799 1.00 69.78 394 SER Z N 1
ATOM 8702 C CA . SER F 3 215 ? -15.875 -0.408 87.102 1.00 68.29 394 SER Z CA 1
ATOM 8703 C C . SER F 3 215 ? -16.403 -0.816 85.742 1.00 64.79 394 SER Z C 1
ATOM 8704 O O . SER F 3 215 ? -15.908 -1.773 85.139 1.00 63.74 394 SER Z O 1
ATOM 8707 N N . MET F 3 216 ? -17.386 -0.068 85.251 1.00 62.01 395 MET Z N 1
ATOM 8708 C CA . MET F 3 216 ? -17.977 -0.364 83.969 1.00 60.19 395 MET Z CA 1
ATOM 8709 C C . MET F 3 216 ? -17.295 0.361 82.822 1.00 62.39 395 MET Z C 1
ATOM 8710 O O . MET F 3 216 ? -16.788 1.461 83.000 1.00 65.16 395 MET Z O 1
ATOM 8715 N N . PHE F 3 217 ? -17.260 -0.286 81.654 1.00 62.93 396 PHE Z N 1
ATOM 8716 C CA . PHE F 3 217 ? -16.931 0.366 80.373 1.00 63.91 396 PHE Z CA 1
ATOM 8717 C C . PHE F 3 217 ? -18.178 0.704 79.574 1.00 62.89 396 PHE Z C 1
ATOM 8718 O O . PHE F 3 217 ? -19.236 0.104 79.769 1.00 60.84 396 PHE Z O 1
ATOM 8726 N N . SER F 3 218 ? -18.038 1.646 78.645 1.00 64.58 397 SER Z N 1
ATOM 8727 C CA . SER F 3 218 ? -19.102 1.994 77.699 1.00 64.20 397 SER Z CA 1
ATOM 8728 C C . SER F 3 218 ? -19.825 0.732 77.258 1.00 60.65 397 SER Z C 1
ATOM 8729 O O . SER F 3 218 ? -21.059 0.676 77.202 1.00 59.32 397 SER Z O 1
ATOM 8732 N N . SER F 3 219 ? -19.012 -0.284 76.998 1.00 59.35 398 SER Z N 1
ATOM 8733 C CA . SER F 3 219 ? -19.432 -1.558 76.435 1.00 58.50 398 SER Z CA 1
ATOM 8734 C C . SER F 3 219 ? -19.969 -2.550 77.456 1.00 56.34 398 SER Z C 1
ATOM 8735 O O . SER F 3 219 ? -20.458 -3.609 77.066 1.00 56.45 398 SER Z O 1
ATOM 8738 N N . SER F 3 220 ? -19.857 -2.230 78.748 1.00 54.78 399 SER Z N 1
ATOM 8739 C CA . SER F 3 220 ? -20.313 -3.138 79.812 1.00 53.40 399 SER Z CA 1
ATOM 8740 C C . SER F 3 220 ? -21.836 -3.213 79.885 1.00 53.07 399 SER Z C 1
ATOM 8741 O O . SER F 3 220 ? -22.547 -2.338 79.391 1.00 53.17 399 SER Z O 1
ATOM 8744 N N . THR F 3 221 ? -22.317 -4.251 80.549 1.00 53.39 400 THR Z N 1
ATOM 8745 C CA . THR F 3 221 ? -23.722 -4.598 80.555 1.00 54.63 400 THR Z CA 1
ATOM 8746 C C . THR F 3 221 ? -24.120 -5.121 81.931 1.00 55.75 400 THR Z C 1
ATOM 8747 O O . THR F 3 221 ? -23.344 -5.830 82.575 1.00 55.53 400 THR Z O 1
ATOM 8751 N N . MET F 3 222 ? -25.317 -4.753 82.384 1.00 58.20 401 MET Z N 1
ATOM 8752 C CA . MET F 3 222 ? -25.894 -5.316 83.614 1.00 60.96 401 MET Z CA 1
ATOM 8753 C C . MET F 3 222 ? -27.380 -5.631 83.480 1.00 63.24 401 MET Z C 1
ATOM 8754 O O . MET F 3 222 ? -28.134 -4.877 82.868 1.00 63.77 401 MET Z O 1
ATOM 8759 N N . LEU F 3 223 ? -27.770 -6.768 84.053 1.00 65.82 402 LEU Z N 1
ATOM 8760 C CA . LEU F 3 223 ? -29.147 -7.249 84.042 1.00 69.19 402 LEU Z CA 1
ATOM 8761 C C . LEU F 3 223 ? -29.680 -7.348 85.459 1.00 72.71 402 LEU Z C 1
ATOM 8762 O O . LEU F 3 223 ? -28.950 -7.698 86.386 1.00 74.42 402 LEU Z O 1
ATOM 8767 N N . ILE F 3 224 ? -30.958 -7.041 85.631 1.00 75.18 403 ILE Z N 1
ATOM 8768 C CA . ILE F 3 224 ? -31.545 -7.039 86.959 1.00 77.23 403 ILE Z CA 1
ATOM 8769 C C . ILE F 3 224 ? -32.489 -8.218 87.083 1.00 80.24 403 ILE Z C 1
ATOM 8770 O O . ILE F 3 224 ? -33.584 -8.223 86.502 1.00 82.18 403 ILE Z O 1
ATOM 8775 N N . ASN F 3 225 ? -32.040 -9.219 87.839 1.00 80.04 404 ASN Z N 1
ATOM 8776 C CA . ASN F 3 225 ? -32.781 -10.466 88.028 1.00 82.00 404 ASN Z CA 1
ATOM 8777 C C . ASN F 3 225 ? -33.062 -11.196 86.706 1.00 81.58 404 ASN Z C 1
ATOM 8778 O O . ASN F 3 225 ? -34.220 -11.376 86.326 1.00 85.45 404 ASN Z O 1
ATOM 8783 N N . PRO F 3 226 ? -31.997 -11.610 85.997 1.00 77.73 405 PRO Z N 1
ATOM 8784 C CA . PRO F 3 226 ? -32.187 -12.327 84.737 1.00 78.96 405 PRO Z CA 1
ATOM 8785 C C . PRO F 3 226 ? -32.661 -13.736 85.005 1.00 83.14 405 PRO Z C 1
ATOM 8786 O O . PRO F 3 226 ? -32.337 -14.300 86.046 1.00 84.34 405 PRO Z O 1
ATOM 8790 N N . ASP F 3 227 ? -33.416 -14.309 84.077 1.00 87.03 406 ASP Z N 1
ATOM 8791 C CA . ASP F 3 227 ? -33.898 -15.679 84.254 1.00 90.69 406 ASP Z CA 1
ATOM 8792 C C . ASP F 3 227 ? -32.799 -16.684 83.876 1.00 88.29 406 ASP Z C 1
ATOM 8793 O O . ASP F 3 227 ? -32.868 -17.382 82.856 1.00 89.69 406 ASP Z O 1
ATOM 8798 N N . ILE F 3 228 ? -31.779 -16.737 84.725 1.00 84.82 407 ILE Z N 1
ATOM 8799 C CA . ILE F 3 228 ? -30.604 -17.559 84.483 1.00 83.34 407 ILE Z CA 1
ATOM 8800 C C . ILE F 3 228 ? -30.253 -18.420 85.708 1.00 83.48 407 ILE Z C 1
ATOM 8801 O O . ILE F 3 228 ? -30.280 -17.940 86.844 1.00 83.49 407 ILE Z O 1
ATOM 8806 N N . THR F 3 229 ? -29.944 -19.694 85.473 1.00 83.90 408 THR Z N 1
ATOM 8807 C CA . THR F 3 229 ? -29.753 -20.649 86.575 1.00 85.93 408 THR Z CA 1
ATOM 8808 C C . THR F 3 229 ? -28.850 -20.128 87.693 1.00 83.82 408 THR Z C 1
ATOM 8809 O O . THR F 3 229 ? -29.088 -20.411 88.866 1.00 85.82 408 THR Z O 1
ATOM 8813 N N . GLU F 3 230 ? -27.835 -19.350 87.331 1.00 80.94 409 GLU Z N 1
ATOM 8814 C CA . GLU F 3 230 ? -26.905 -18.806 88.314 1.00 80.66 409 GLU Z CA 1
ATOM 8815 C C . GLU F 3 230 ? -27.588 -17.861 89.294 1.00 80.97 409 GLU Z C 1
ATOM 8816 O O . GLU F 3 230 ? -27.271 -17.873 90.485 1.00 82.07 409 GLU Z O 1
ATOM 8822 N N . SER F 3 231 ? -28.528 -17.059 88.794 1.00 80.61 410 SER Z N 1
ATOM 8823 C CA . SER F 3 231 ? -29.220 -16.057 89.624 1.00 81.88 410 SER Z CA 1
ATOM 8824 C C . SER F 3 231 ? -30.213 -16.670 90.624 1.00 85.02 410 SER Z C 1
ATOM 8825 O O . SER F 3 231 ? -30.339 -16.202 91.764 1.00 85.18 410 SER Z O 1
ATOM 8828 N N . HIS F 3 232 ? -30.899 -17.726 90.197 1.00 87.64 411 HIS Z N 1
ATOM 8829 C CA . HIS F 3 232 ? -31.790 -18.471 91.088 1.00 92.44 411 HIS Z CA 1
ATOM 8830 C C . HIS F 3 232 ? -31.057 -19.109 92.231 1.00 91.87 411 HIS Z C 1
ATOM 8831 O O . HIS F 3 232 ? -31.596 -19.186 93.334 1.00 96.27 411 HIS Z O 1
ATOM 8838 N N . VAL F 3 233 ? -29.821 -19.546 91.977 1.00 87.56 412 VAL Z N 1
ATOM 8839 C CA . VAL F 3 233 ? -28.924 -20.093 93.010 1.00 87.32 412 VAL Z CA 1
ATOM 8840 C C . VAL F 3 233 ? -28.603 -19.045 94.078 1.00 86.43 412 VAL Z C 1
ATOM 8841 O O . VAL F 3 233 ? -28.646 -19.343 95.271 1.00 90.01 412 VAL Z O 1
ATOM 8845 N N . LEU F 3 234 ? -28.305 -17.822 93.643 1.00 82.25 413 LEU Z N 1
ATOM 8846 C CA . LEU F 3 234 ? -28.033 -16.708 94.554 1.00 81.82 413 LEU Z CA 1
ATOM 8847 C C . LEU F 3 234 ? -29.289 -16.251 95.282 1.00 85.33 413 LEU Z C 1
ATOM 8848 O O . LEU F 3 234 ? -29.251 -15.993 96.491 1.00 87.92 413 LEU Z O 1
ATOM 8853 N N . ARG F 3 235 ? -30.391 -16.151 94.535 1.00 85.58 414 ARG Z N 1
ATOM 8854 C CA . ARG F 3 235 ? -31.699 -15.823 95.105 1.00 89.82 414 ARG Z CA 1
ATOM 8855 C C . ARG F 3 235 ? -32.039 -16.809 96.222 1.00 95.47 414 ARG Z C 1
ATOM 8856 O O . ARG F 3 235 ? -32.332 -16.405 97.351 1.00 99.53 414 ARG Z O 1
ATOM 8864 N N . GLY F 3 236 ? -31.976 -18.099 95.901 1.00 96.12 415 GLY Z N 1
ATOM 8865 C CA . GLY F 3 236 ? -32.229 -19.148 96.878 1.00 101.53 415 GLY Z CA 1
ATOM 8866 C C . GLY F 3 236 ? -31.271 -19.067 98.046 1.00 102.65 415 GLY Z C 1
ATOM 8867 O O . GLY F 3 236 ? -31.679 -19.169 99.206 1.00 107.60 415 GLY Z O 1
ATOM 8868 N N . TRP F 3 237 ? -29.995 -18.867 97.732 1.00 98.73 416 TRP Z N 1
ATOM 8869 C CA . TRP F 3 237 ? -28.951 -18.824 98.745 1.00 100.49 416 TRP Z CA 1
ATOM 8870 C C . TRP F 3 237 ? -29.114 -17.674 99.679 1.00 103.30 416 TRP Z C 1
ATOM 8871 O O . TRP F 3 237 ? -29.157 -17.865 100.892 1.00 109.04 416 TRP Z O 1
ATOM 8882 N N . TYR F 3 238 ? -29.207 -16.471 99.122 1.00 100.69 417 TYR Z N 1
ATOM 8883 C CA . TYR F 3 238 ? -29.262 -15.254 99.924 1.00 103.62 417 TYR Z CA 1
ATOM 8884 C C . TYR F 3 238 ? -30.475 -15.220 100.858 1.00 110.68 417 TYR Z C 1
ATOM 8885 O O . TYR F 3 238 ? -30.365 -14.815 102.019 1.00 115.01 417 TYR Z O 1
ATOM 8894 N N . ASP F 3 239 ? -31.620 -15.663 100.345 1.00 113.02 418 ASP Z N 1
ATOM 8895 C CA . ASP F 3 239 ? -32.877 -15.621 101.084 1.00 120.68 418 ASP Z CA 1
ATOM 8896 C C . ASP F 3 239 ? -32.930 -16.614 102.252 1.00 129.28 418 ASP Z C 1
ATOM 8897 O O . ASP F 3 239 ? -33.819 -16.527 103.103 1.00 135.51 418 ASP Z O 1
ATOM 8902 N N . ASN F 3 240 ? -31.968 -17.536 102.299 1.00 131.65 419 ASN Z N 1
ATOM 8903 C CA . ASN F 3 240 ? -31.979 -18.634 103.270 1.00 141.77 419 ASN Z CA 1
ATOM 8904 C C . ASN F 3 240 ? -30.926 -18.573 104.389 1.00 149.66 419 ASN Z C 1
ATOM 8905 O O . ASN F 3 240 ? -31.126 -19.145 105.471 1.00 156.65 419 ASN Z O 1
ATOM 8910 N N . ASP F 3 241 ? -29.814 -17.888 104.123 1.00 149.73 420 ASP Z N 1
ATOM 8911 C CA . ASP F 3 241 ? -28.735 -17.730 105.102 1.00 157.32 420 ASP Z CA 1
ATOM 8912 C C . ASP F 3 241 ? -27.779 -16.604 104.715 1.00 155.48 420 ASP Z C 1
ATOM 8913 O O . ASP F 3 241 ? -26.874 -16.263 105.482 1.00 159.31 420 ASP Z O 1
ATOM 8918 N N . GLY F 3 242 ? -27.972 -16.054 103.515 1.00 151.18 421 GLY Z N 1
ATOM 8919 C CA . GLY F 3 242 ? -27.138 -14.969 102.994 1.00 147.22 421 GLY Z CA 1
ATOM 8920 C C . GLY F 3 242 ? -27.327 -13.677 103.761 1.00 152.34 421 GLY Z C 1
ATOM 8921 O O . GLY F 3 242 ? -26.352 -13.049 104.179 1.00 150.33 421 GLY Z O 1
ATOM 8922 N N . ALA F 3 243 ? -28.589 -13.288 103.950 1.00 160.10 422 ALA Z N 1
ATOM 8923 C CA . ALA F 3 243 ? -28.940 -12.131 104.778 1.00 168.45 422 ALA Z CA 1
ATOM 8924 C C . ALA F 3 243 ? -28.904 -12.487 106.271 1.00 182.61 422 ALA Z C 1
ATOM 8925 O O . ALA F 3 243 ? -29.637 -11.907 107.077 1.00 184.55 422 ALA Z O 1
ATOM 8927 N N . HIS F 3 244 ? -28.036 -13.440 106.620 1.00 93.10 423 HIS Z N 1
ATOM 8928 C CA . HIS F 3 244 ? -27.845 -13.904 107.996 1.00 100.43 423 HIS Z CA 1
ATOM 8929 C C . HIS F 3 244 ? -26.413 -13.738 108.463 1.00 110.39 423 HIS Z C 1
ATOM 8930 O O . HIS F 3 244 ? -26.176 -13.399 109.628 1.00 116.24 423 HIS Z O 1
ATOM 8937 N N . ALA F 3 245 ? -25.451 -13.969 107.565 1.00 109.86 424 ALA Z N 1
ATOM 8938 C CA . ALA F 3 245 ? -24.022 -13.861 107.896 1.00 107.92 424 ALA Z CA 1
ATOM 8939 C C . ALA F 3 245 ? -23.417 -12.519 107.474 1.00 103.71 424 ALA Z C 1
ATOM 8940 O O . ALA F 3 245 ? -24.070 -11.719 106.799 1.00 97.81 424 ALA Z O 1
ATOM 8942 N N . GLN F 3 246 ? -22.171 -12.280 107.877 1.00 105.46 425 GLN Z N 1
ATOM 8943 C CA . GLN F 3 246 ? -21.486 -11.022 107.577 1.00 108.87 425 GLN Z CA 1
ATOM 8944 C C . GLN F 3 246 ? -20.361 -11.227 106.574 1.00 104.13 425 GLN Z C 1
ATOM 8945 O O . GLN F 3 246 ? -19.900 -12.354 106.378 1.00 106.31 425 GLN Z O 1
ATOM 8951 N N . PHE F 3 247 ? -19.912 -10.129 105.963 1.00 95.48 426 PHE Z N 1
ATOM 8952 C CA . PHE F 3 247 ? -19.070 -10.196 104.766 1.00 88.31 426 PHE Z CA 1
ATOM 8953 C C . PHE F 3 247 ? -17.727 -9.483 104.879 1.00 89.74 426 PHE Z C 1
ATOM 8954 O O . PHE F 3 247 ? -17.389 -8.953 105.929 1.00 90.08 426 PHE Z O 1
ATOM 8962 N N . GLN F 3 248 ? -16.975 -9.476 103.781 1.00 97.84 427 GLN Z N 1
ATOM 8963 C CA . GLN F 3 248 ? -15.608 -8.946 103.741 1.00 106.34 427 GLN Z CA 1
ATOM 8964 C C . GLN F 3 248 ? -15.447 -7.805 102.724 1.00 104.25 427 GLN Z C 1
ATOM 8965 O O . GLN F 3 248 ? -15.881 -7.931 101.581 1.00 103.87 427 GLN Z O 1
ATOM 8971 N N . PRO F 3 249 ? -14.799 -6.698 103.127 1.00 103.08 428 PRO Z N 1
ATOM 8972 C CA . PRO F 3 249 ? -14.751 -5.507 102.273 1.00 106.33 428 PRO Z CA 1
ATOM 8973 C C . PRO F 3 249 ? -13.730 -5.547 101.120 1.00 107.53 428 PRO Z C 1
ATOM 8974 O O . PRO F 3 249 ? -13.903 -4.821 100.138 1.00 111.09 428 PRO Z O 1
ATOM 8978 N N . TYR F 3 250 ? -12.689 -6.370 101.246 1.00 102.61 429 TYR Z N 1
ATOM 8979 C CA . TYR F 3 250 ? -11.594 -6.475 100.256 1.00 99.84 429 TYR Z CA 1
ATOM 8980 C C . TYR F 3 250 ? -10.432 -5.492 100.495 1.00 97.67 429 TYR Z C 1
ATOM 8981 O O . TYR F 3 250 ? -9.273 -5.839 100.252 1.00 96.60 429 TYR Z O 1
ATOM 8990 N N . THR F 3 251 ? -10.748 -4.291 100.988 1.00 97.27 430 THR Z N 1
ATOM 8991 C CA . THR F 3 251 ? -9.796 -3.153 101.087 1.00 96.71 430 THR Z CA 1
ATOM 8992 C C . THR F 3 251 ? -8.328 -3.470 101.403 1.00 98.57 430 THR Z C 1
ATOM 8993 O O . THR F 3 251 ? -8.014 -4.163 102.377 1.00 96.98 430 THR Z O 1
ATOM 8997 N N . ASN F 3 252 ? -7.449 -2.933 100.557 1.00 100.52 431 ASN Z N 1
ATOM 8998 C CA . ASN F 3 252 ? -5.998 -3.018 100.720 1.00 101.14 431 ASN Z CA 1
ATOM 8999 C C . ASN F 3 252 ? -5.355 -1.646 100.521 1.00 94.36 431 ASN Z C 1
ATOM 9000 O O . ASN F 3 252 ? -5.457 -1.049 99.447 1.00 83.69 431 ASN Z O 1
ATOM 9005 N N . GLY F 3 262 ? -14.579 5.729 100.938 1.00 108.59 441 GLY Z N 1
ATOM 9006 C CA . GLY F 3 262 ? -15.144 6.271 99.703 1.00 107.92 441 GLY Z CA 1
ATOM 9007 C C . GLY F 3 262 ? -14.339 5.973 98.444 1.00 108.17 441 GLY Z C 1
ATOM 9008 O O . GLY F 3 262 ? -13.443 5.125 98.447 1.00 109.65 441 GLY Z O 1
ATOM 9009 N N . GLY F 3 263 ? -14.715 6.619 97.343 1.00 103.28 442 GLY Z N 1
ATOM 9010 C CA . GLY F 3 263 ? -13.750 6.930 96.309 1.00 97.23 442 GLY Z CA 1
ATOM 9011 C C . GLY F 3 263 ? -13.500 6.499 94.880 1.00 90.01 442 GLY Z C 1
ATOM 9012 O O . GLY F 3 263 ? -13.631 7.326 93.985 1.00 94.03 442 GLY Z O 1
ATOM 9013 N N . GLY F 3 264 ? -13.031 5.276 94.654 1.00 83.12 443 GLY Z N 1
ATOM 9014 C CA . GLY F 3 264 ? -12.397 4.975 93.367 1.00 83.00 443 GLY Z CA 1
ATOM 9015 C C . GLY F 3 264 ? -12.518 3.586 92.763 1.00 82.37 443 GLY Z C 1
ATOM 9016 O O . GLY F 3 264 ? -11.551 3.074 92.188 1.00 80.53 443 GLY Z O 1
ATOM 9017 N N . ALA F 3 265 ? -13.700 2.980 92.865 1.00 80.81 444 ALA Z N 1
ATOM 9018 C CA . ALA F 3 265 ? -13.927 1.652 92.297 1.00 79.20 444 ALA Z CA 1
ATOM 9019 C C . ALA F 3 265 ? -13.546 1.621 90.822 1.00 85.08 444 ALA Z C 1
ATOM 9020 O O . ALA F 3 265 ? -13.997 2.460 90.039 1.00 89.92 444 ALA Z O 1
ATOM 9022 N N . GLY F 3 266 ? -12.690 0.665 90.469 1.00 87.77 445 GLY Z N 1
ATOM 9023 C CA . GLY F 3 266 ? -12.202 0.494 89.102 1.00 86.82 445 GLY Z CA 1
ATOM 9024 C C . GLY F 3 266 ? -10.855 1.139 88.835 1.00 89.54 445 GLY Z C 1
ATOM 9025 O O . GLY F 3 266 ? -10.160 0.745 87.893 1.00 88.78 445 GLY Z O 1
ATOM 9026 N N . ALA F 3 267 ? -10.489 2.118 89.668 1.00 91.32 446 ALA Z N 1
ATOM 9027 C CA . ALA F 3 267 ? -9.251 2.900 89.501 1.00 94.75 446 ALA Z CA 1
ATOM 9028 C C . ALA F 3 267 ? -7.960 2.159 89.902 1.00 99.98 446 ALA Z C 1
ATOM 9029 O O . ALA F 3 267 ? -8.007 1.129 90.599 1.00 98.37 446 ALA Z O 1
ATOM 9031 N N . ASN F 3 268 ? -6.818 2.696 89.448 1.00 98.04 447 ASN Z N 1
ATOM 9032 C CA . ASN F 3 268 ? -5.482 2.161 89.770 1.00 94.64 447 ASN Z CA 1
ATOM 9033 C C . ASN F 3 268 ? -4.635 3.075 90.646 1.00 95.02 447 ASN Z C 1
ATOM 9034 O O . ASN F 3 268 ? -4.744 4.307 90.559 1.00 97.13 447 ASN Z O 1
ATOM 9039 N N . MET F 3 269 ? -3.736 2.448 91.419 1.00 146.11 448 MET Z N 1
ATOM 9040 C CA . MET F 3 269 ? -2.851 3.137 92.367 1.00 136.81 448 MET Z CA 1
ATOM 9041 C C . MET F 3 269 ? -1.535 3.558 91.713 1.00 126.46 448 MET Z C 1
ATOM 9042 O O . MET F 3 269 ? -0.464 3.071 92.090 1.00 126.63 448 MET Z O 1
ATOM 9047 N N . ALA F 3 270 ? -1.630 4.472 90.748 1.00 117.92 449 ALA Z N 1
ATOM 9048 C CA . ALA F 3 270 ? -0.495 4.944 89.943 1.00 108.48 449 ALA Z CA 1
ATOM 9049 C C . ALA F 3 270 ? -0.621 4.474 88.495 1.00 104.60 449 ALA Z C 1
ATOM 9050 O O . ALA F 3 270 ? 0.210 3.706 87.997 1.00 105.23 449 ALA Z O 1
ATOM 9052 N N . GLU F 3 271 ? -1.675 4.936 87.826 1.00 101.32 450 GLU Z N 1
ATOM 9053 C CA . GLU F 3 271 ? -1.878 4.677 86.400 1.00 94.64 450 GLU Z CA 1
ATOM 9054 C C . GLU F 3 271 ? -0.664 5.148 85.604 1.00 88.17 450 GLU Z C 1
ATOM 9055 O O . GLU F 3 271 ? 0.007 6.106 86.009 1.00 88.32 450 GLU Z O 1
ATOM 9061 N N . ARG F 3 272 ? -0.370 4.478 84.488 1.00 81.91 451 ARG Z N 1
ATOM 9062 C CA . ARG F 3 272 ? 0.715 4.936 83.623 1.00 75.86 451 ARG Z CA 1
ATOM 9063 C C . ARG F 3 272 ? 0.316 6.249 82.970 1.00 72.21 451 ARG Z C 1
ATOM 9064 O O . ARG F 3 272 ? -0.837 6.435 82.586 1.00 74.17 451 ARG Z O 1
ATOM 9072 N N . ARG F 3 273 ? 1.274 7.161 82.870 1.00 67.05 452 ARG Z N 1
ATOM 9073 C CA . ARG F 3 273 ? 1.038 8.497 82.333 1.00 64.06 452 ARG Z CA 1
ATOM 9074 C C . ARG F 3 273 ? 2.215 8.917 81.461 1.00 58.25 452 ARG Z C 1
ATOM 9075 O O . ARG F 3 273 ? 3.289 8.313 81.522 1.00 56.19 452 ARG Z O 1
ATOM 9083 N N . THR F 3 274 ? 2.022 9.925 80.628 1.00 55.86 453 THR Z N 1
ATOM 9084 C CA . THR F 3 274 ? 3.175 10.541 79.992 1.00 53.71 453 THR Z CA 1
ATOM 9085 C C . THR F 3 274 ? 3.484 11.829 80.757 1.00 54.45 453 THR Z C 1
ATOM 9086 O O . THR F 3 274 ? 2.643 12.330 81.510 1.00 56.05 453 THR Z O 1
ATOM 9090 N N . ILE F 3 275 ? 4.694 12.349 80.577 1.00 52.81 454 ILE Z N 1
ATOM 9091 C CA . ILE F 3 275 ? 5.111 13.579 81.237 1.00 53.88 454 ILE Z CA 1
ATOM 9092 C C . ILE F 3 275 ? 4.143 14.729 80.947 1.00 57.44 454 ILE Z C 1
ATOM 9093 O O . ILE F 3 275 ? 3.817 15.527 81.854 1.00 60.31 454 ILE Z O 1
ATOM 9098 N N . VAL F 3 276 ? 3.648 14.801 79.711 1.00 56.76 455 VAL Z N 1
ATOM 9099 C CA . VAL F 3 276 ? 2.700 15.850 79.376 1.00 58.94 455 VAL Z CA 1
ATOM 9100 C C . VAL F 3 276 ? 1.419 15.671 80.189 1.00 60.80 455 VAL Z C 1
ATOM 9101 O O . VAL F 3 276 ? 0.879 16.629 80.735 1.00 62.53 455 VAL Z O 1
ATOM 9105 N N . GLN F 3 277 ? 0.958 14.431 80.284 1.00 60.40 456 GLN Z N 1
ATOM 9106 C CA . GLN F 3 277 ? -0.252 14.144 81.030 1.00 63.30 456 GLN Z CA 1
ATOM 9107 C C . GLN F 3 277 ? -0.105 14.545 82.491 1.00 64.50 456 GLN Z C 1
ATOM 9108 O O . GLN F 3 277 ? -0.978 15.212 83.036 1.00 67.54 456 GLN Z O 1
ATOM 9114 N N . VAL F 3 278 ? 1.012 14.161 83.106 1.00 62.65 457 VAL Z N 1
ATOM 9115 C CA . VAL F 3 278 ? 1.282 14.490 84.507 1.00 64.20 457 VAL Z CA 1
ATOM 9116 C C . VAL F 3 278 ? 1.133 15.987 84.757 1.00 66.79 457 VAL Z C 1
ATOM 9117 O O . VAL F 3 278 ? 0.417 16.400 85.671 1.00 69.52 457 VAL Z O 1
ATOM 9121 N N . LYS F 3 279 ? 1.782 16.788 83.916 1.00 66.37 458 LYS Z N 1
ATOM 9122 C CA . LYS F 3 279 ? 1.716 18.249 84.015 1.00 68.62 458 LYS Z CA 1
ATOM 9123 C C . LYS F 3 279 ? 0.337 18.797 83.679 1.00 72.34 458 LYS Z C 1
ATOM 9124 O O . LYS F 3 279 ? -0.206 19.594 84.445 1.00 76.46 458 LYS Z O 1
ATOM 9130 N N . ASP F 3 280 ? -0.229 18.363 82.551 1.00 72.37 459 ASP Z N 1
ATOM 9131 C CA . ASP F 3 280 ? -1.563 18.816 82.104 1.00 76.18 459 ASP Z CA 1
ATOM 9132 C C . ASP F 3 280 ? -2.672 18.544 83.121 1.00 79.65 459 ASP Z C 1
ATOM 9133 O O . ASP F 3 280 ? -3.624 19.319 83.235 1.00 83.80 459 ASP Z O 1
ATOM 9138 N N . GLU F 3 281 ? -2.541 17.449 83.861 1.00 78.53 460 GLU Z N 1
ATOM 9139 C CA . GLU F 3 281 ? -3.529 17.093 84.862 1.00 81.58 460 GLU Z CA 1
ATOM 9140 C C . GLU F 3 281 ? -3.249 17.710 86.226 1.00 83.94 460 GLU Z C 1
ATOM 9141 O O . GLU F 3 281 ? -3.951 17.422 87.197 1.00 85.95 460 GLU Z O 1
ATOM 9147 N N . ASN F 3 282 ? -2.227 18.563 86.288 1.00 83.73 461 ASN Z N 1
ATOM 9148 C CA . ASN F 3 282 ? -1.869 19.273 87.510 1.00 86.89 461 ASN Z CA 1
ATOM 9149 C C . ASN F 3 282 ? -1.708 18.320 88.683 1.00 87.75 461 ASN Z C 1
ATOM 9150 O O . ASN F 3 282 ? -2.120 18.621 89.801 1.00 91.75 461 ASN Z O 1
ATOM 9155 N N . LEU F 3 283 ? -1.118 17.162 88.419 1.00 85.29 462 LEU Z N 1
ATOM 9156 C CA . LEU F 3 283 ? -0.970 16.128 89.434 1.00 86.36 462 LEU Z CA 1
ATOM 9157 C C . LEU F 3 283 ? -0.092 16.596 90.572 1.00 88.27 462 LEU Z C 1
ATOM 9158 O O . LEU F 3 283 ? 1.009 17.086 90.348 1.00 86.89 462 LEU Z O 1
ATOM 9163 N N . GLY F 3 284 ? -0.611 16.466 91.789 1.00 93.04 463 GLY Z N 1
ATOM 9164 C CA . GLY F 3 284 ? 0.109 16.834 93.001 1.00 96.03 463 GLY Z CA 1
ATOM 9165 C C . GLY F 3 284 ? 0.098 18.319 93.288 1.00 100.54 463 GLY Z C 1
ATOM 9166 O O . GLY F 3 284 ? 0.892 18.802 94.095 1.00 102.79 463 GLY Z O 1
ATOM 9167 N N . MET F 3 285 ? -0.801 19.044 92.625 1.00 104.15 464 MET Z N 1
ATOM 9168 C CA . MET F 3 285 ? -0.938 20.494 92.811 1.00 109.90 464 MET Z CA 1
ATOM 9169 C C . MET F 3 285 ? -1.971 20.856 93.885 1.00 115.62 464 MET Z C 1
ATOM 9170 O O . MET F 3 285 ? -2.073 22.020 94.287 1.00 118.70 464 MET Z O 1
ATOM 9175 N N . SER F 3 286 ? -2.747 19.869 94.329 1.00 116.07 465 SER Z N 1
ATOM 9176 C CA . SER F 3 286 ? -3.611 20.044 95.496 1.00 120.37 465 SER Z CA 1
ATOM 9177 C C . SER F 3 286 ? -3.070 19.241 96.694 1.00 121.11 465 SER Z C 1
ATOM 9178 O O . SER F 3 286 ? -2.116 18.463 96.545 1.00 116.23 465 SER Z O 1
ATOM 9181 N N . GLU F 3 287 ? -3.674 19.451 97.868 1.00 126.54 466 GLU Z N 1
ATOM 9182 C CA . GLU F 3 287 ? -3.216 18.877 99.146 1.00 127.46 466 GLU Z CA 1
ATOM 9183 C C . GLU F 3 287 ? -2.960 17.365 99.117 1.00 124.54 466 GLU Z C 1
ATOM 9184 O O . GLU F 3 287 ? -1.911 16.902 99.573 1.00 121.79 466 GLU Z O 1
ATOM 9190 N N . LYS F 3 288 ? -3.919 16.612 98.580 1.00 125.62 467 LYS Z N 1
ATOM 9191 C CA . LYS F 3 288 ? -3.811 15.156 98.454 1.00 124.11 467 LYS Z CA 1
ATOM 9192 C C . LYS F 3 288 ? -2.833 14.730 97.357 1.00 119.15 467 LYS Z C 1
ATOM 9193 O O . LYS F 3 288 ? -3.057 15.024 96.175 1.00 118.22 467 LYS Z O 1
ATOM 9199 N N . PRO F 3 289 ? -1.743 14.029 97.744 1.00 116.00 468 PRO Z N 1
ATOM 9200 C CA . PRO F 3 289 ? -0.743 13.568 96.773 1.00 109.75 468 PRO Z CA 1
ATOM 9201 C C . PRO F 3 289 ? -1.327 12.714 95.649 1.00 106.75 468 PRO Z C 1
ATOM 9202 O O . PRO F 3 289 ? -2.389 12.104 95.815 1.00 109.03 468 PRO Z O 1
ATOM 9206 N N . ASP F 3 290 ? -0.628 12.693 94.517 1.00 101.29 469 ASP Z N 1
ATOM 9207 C CA . ASP F 3 290 ? -0.977 11.843 93.389 1.00 97.40 469 ASP Z CA 1
ATOM 9208 C C . ASP F 3 290 ? 0.140 10.834 93.148 1.00 91.56 469 ASP Z C 1
ATOM 9209 O O . ASP F 3 290 ? 1.284 11.066 93.530 1.00 88.82 469 ASP Z O 1
ATOM 9214 N N . TYR F 3 291 ? -0.207 9.712 92.520 1.00 89.55 470 TYR Z N 1
ATOM 9215 C CA . TYR F 3 291 ? 0.755 8.659 92.214 1.00 85.24 470 TYR Z CA 1
ATOM 9216 C C . TYR F 3 291 ? 0.642 8.265 90.751 1.00 81.79 470 TYR Z C 1
ATOM 9217 O O . TYR F 3 291 ? -0.450 8.267 90.191 1.00 83.68 470 TYR Z O 1
ATOM 9226 N N . PHE F 3 292 ? 1.778 7.944 90.137 1.00 77.09 471 PHE Z N 1
ATOM 9227 C CA . PHE F 3 292 ? 1.819 7.622 88.719 1.00 74.15 471 PHE Z CA 1
ATOM 9228 C C . PHE F 3 292 ? 3.039 6.811 88.322 1.00 70.84 471 PHE Z C 1
ATOM 9229 O O . PHE F 3 292 ? 4.043 6.780 89.033 1.00 70.22 471 PHE Z O 1
ATOM 9237 N N . ASN F 3 293 ? 2.925 6.167 87.163 1.00 69.65 472 ASN Z N 1
ATOM 9238 C CA . ASN F 3 293 ? 4.030 5.471 86.509 1.00 66.34 472 ASN Z CA 1
ATOM 9239 C C . ASN F 3 293 ? 4.389 6.154 85.209 1.00 60.91 472 ASN Z C 1
ATOM 9240 O O . ASN F 3 293 ? 3.505 6.532 84.452 1.00 60.58 472 ASN Z O 1
ATOM 9245 N N . VAL F 3 294 ? 5.684 6.325 84.966 1.00 57.01 473 VAL Z N 1
ATOM 9246 C CA . VAL F 3 294 ? 6.160 6.921 83.728 1.00 54.22 473 VAL Z CA 1
ATOM 9247 C C . VAL F 3 294 ? 7.334 6.117 83.181 1.00 52.01 473 VAL Z C 1
ATOM 9248 O O . VAL F 3 294 ? 8.276 5.816 83.925 1.00 51.49 473 VAL Z O 1
ATOM 9252 N N . ARG F 3 295 ? 7.257 5.761 81.891 1.00 49.94 474 ARG Z N 1
ATOM 9253 C CA . ARG F 3 295 ? 8.409 5.253 81.153 1.00 47.27 474 ARG Z CA 1
ATOM 9254 C C . ARG F 3 295 ? 9.170 6.494 80.716 1.00 45.58 474 ARG Z C 1
ATOM 9255 O O . ARG F 3 295 ? 8.601 7.358 80.055 1.00 46.37 474 ARG Z O 1
ATOM 9263 N N . ALA F 3 296 ? 10.429 6.618 81.136 1.00 43.94 475 ALA Z N 1
ATOM 9264 C CA . ALA F 3 296 ? 11.268 7.762 80.733 1.00 42.02 475 ALA Z CA 1
ATOM 9265 C C . ALA F 3 296 ? 12.768 7.454 80.697 1.00 39.76 475 ALA Z C 1
ATOM 9266 O O . ALA F 3 296 ? 13.237 6.450 81.254 1.00 40.14 475 ALA Z O 1
ATOM 9268 N N . THR F 3 297 ? 13.509 8.323 80.023 1.00 37.46 476 THR Z N 1
ATOM 9269 C CA . THR F 3 297 ? 14.928 8.136 79.851 1.00 36.32 476 THR Z CA 1
ATOM 9270 C C . THR F 3 297 ? 15.661 9.164 80.698 1.00 37.12 476 THR Z C 1
ATOM 9271 O O . THR F 3 297 ? 15.358 10.360 80.621 1.00 37.40 476 THR Z O 1
ATOM 9275 N N . VAL F 3 298 ? 16.616 8.699 81.510 1.00 37.60 477 VAL Z N 1
ATOM 9276 C CA . VAL F 3 298 ? 17.462 9.602 82.270 1.00 38.80 477 VAL Z CA 1
ATOM 9277 C C . VAL F 3 298 ? 18.323 10.360 81.283 1.00 39.80 477 VAL Z C 1
ATOM 9278 O O . VAL F 3 298 ? 19.096 9.763 80.528 1.00 40.03 477 VAL Z O 1
ATOM 9282 N N . VAL F 3 299 ? 18.171 11.681 81.299 1.00 41.37 478 VAL Z N 1
ATOM 9283 C CA . VAL F 3 299 ? 18.871 12.581 80.387 1.00 42.83 478 VAL Z CA 1
ATOM 9284 C C . VAL F 3 299 ? 19.978 13.357 81.106 1.00 45.10 478 VAL Z C 1
ATOM 9285 O O . VAL F 3 299 ? 20.997 13.713 80.499 1.00 46.55 478 VAL Z O 1
ATOM 9289 N N . TYR F 3 300 ? 19.784 13.590 82.402 1.00 46.04 479 TYR Z N 1
ATOM 9290 C CA . TYR F 3 300 ? 20.731 14.365 83.197 1.00 48.22 479 TYR Z CA 1
ATOM 9291 C C . TYR F 3 300 ? 20.635 14.047 84.685 1.00 47.97 479 TYR Z C 1
ATOM 9292 O O . TYR F 3 300 ? 19.547 13.879 85.233 1.00 47.19 479 TYR Z O 1
ATOM 9301 N N . ILE F 3 301 ? 21.795 13.963 85.323 1.00 48.56 480 ILE Z N 1
ATOM 9302 C CA . ILE F 3 301 ? 21.882 13.878 86.765 1.00 49.24 480 ILE Z CA 1
ATOM 9303 C C . ILE F 3 301 ? 22.710 15.068 87.240 1.00 51.56 480 ILE Z C 1
ATOM 9304 O O . ILE F 3 301 ? 23.807 15.314 86.741 1.00 52.35 480 ILE Z O 1
ATOM 9309 N N . LYS F 3 302 ? 22.166 15.814 88.186 1.00 53.51 481 LYS Z N 1
ATOM 9310 C CA . LYS F 3 302 ? 22.813 17.007 88.705 1.00 57.49 481 LYS Z CA 1
ATOM 9311 C C . LYS F 3 302 ? 24.015 16.621 89.573 1.00 60.72 481 LYS Z C 1
ATOM 9312 O O . LYS F 3 302 ? 23.867 15.903 90.572 1.00 60.42 481 LYS Z O 1
ATOM 9318 N N . GLN F 3 303 ? 25.200 17.090 89.182 1.00 65.05 482 GLN Z N 1
ATOM 9319 C CA . GLN F 3 303 ? 26.458 16.729 89.865 1.00 69.10 482 GLN Z CA 1
ATOM 9320 C C . GLN F 3 303 ? 26.581 17.347 91.251 1.00 72.36 482 GLN Z C 1
ATOM 9321 O O . GLN F 3 303 ? 26.832 16.652 92.232 1.00 74.05 482 GLN Z O 1
ATOM 9327 N N . GLU F 3 304 ? 26.414 18.659 91.331 1.00 75.19 483 GLU Z N 1
ATOM 9328 C CA . GLU F 3 304 ? 26.481 19.343 92.611 1.00 77.47 483 GLU Z CA 1
ATOM 9329 C C . GLU F 3 304 ? 25.379 18.864 93.545 1.00 74.58 483 GLU Z C 1
ATOM 9330 O O . GLU F 3 304 ? 24.207 18.746 93.157 1.00 72.80 483 GLU Z O 1
ATOM 9336 N N . ASN F 3 305 ? 25.796 18.566 94.770 1.00 73.76 484 ASN Z N 1
ATOM 9337 C CA . ASN F 3 305 ? 24.928 18.094 95.838 1.00 72.40 484 ASN Z CA 1
ATOM 9338 C C . ASN F 3 305 ? 24.200 16.780 95.552 1.00 66.67 484 ASN Z C 1
ATOM 9339 O O . ASN F 3 305 ? 23.040 16.602 95.921 1.00 66.84 484 ASN Z O 1
ATOM 9344 N N . LEU F 3 306 ? 24.902 15.850 94.915 1.00 61.54 485 LEU Z N 1
ATOM 9345 C CA . LEU F 3 306 ? 24.340 14.549 94.598 1.00 58.38 485 LEU Z CA 1
ATOM 9346 C C . LEU F 3 306 ? 24.104 13.746 95.861 1.00 58.82 485 LEU Z C 1
ATOM 9347 O O . LEU F 3 306 ? 23.148 12.983 95.956 1.00 58.23 485 LEU Z O 1
ATOM 9352 N N . TYR F 3 307 ? 25.003 13.915 96.823 1.00 60.20 486 TYR Z N 1
ATOM 9353 C CA . TYR F 3 307 ? 24.926 13.219 98.103 1.00 60.71 486 TYR Z CA 1
ATOM 9354 C C . TYR F 3 307 ? 25.363 14.114 99.256 1.00 61.83 486 TYR Z C 1
ATOM 9355 O O . TYR F 3 307 ? 26.059 15.105 99.055 1.00 62.07 486 TYR Z O 1
ATOM 9364 N N . TYR F 3 308 ? 24.946 13.758 100.463 1.00 62.54 487 TYR Z N 1
ATOM 9365 C CA . TYR F 3 308 ? 25.252 14.543 101.638 1.00 64.50 487 TYR Z CA 1
ATOM 9366 C C . TYR F 3 308 ? 25.883 13.633 102.653 1.00 65.90 487 TYR Z C 1
ATOM 9367 O O . TYR F 3 308 ? 25.697 12.416 102.616 1.00 64.84 487 TYR Z O 1
ATOM 9376 N N . THR F 3 309 ? 26.639 14.246 103.555 1.00 40.95 488 THR Z N 1
ATOM 9377 C CA . THR F 3 309 ? 27.290 13.551 104.662 1.00 40.79 488 THR Z CA 1
ATOM 9378 C C . THR F 3 309 ? 26.248 13.254 105.717 1.00 41.39 488 THR Z C 1
ATOM 9379 O O . THR F 3 309 ? 25.633 14.164 106.290 1.00 41.13 488 THR Z O 1
ATOM 9383 N N . ALA F 3 310 ? 26.062 11.963 105.952 1.00 43.42 489 ALA Z N 1
ATOM 9384 C CA . ALA F 3 310 ? 24.995 11.462 106.803 1.00 46.99 489 ALA Z CA 1
ATOM 9385 C C . ALA F 3 310 ? 25.506 10.887 108.136 1.00 48.58 489 ALA Z C 1
ATOM 9386 O O . ALA F 3 310 ? 26.693 10.547 108.280 1.00 47.32 489 ALA Z O 1
ATOM 9388 N N . CYS F 3 311 ? 24.597 10.775 109.102 1.00 51.24 490 CYS Z N 1
ATOM 9389 C CA . CYS F 3 311 ? 24.924 10.202 110.395 1.00 54.42 490 CYS Z CA 1
ATOM 9390 C C . CYS F 3 311 ? 25.409 8.762 110.293 1.00 56.96 490 CYS Z C 1
ATOM 9391 O O . CYS F 3 311 ? 24.750 7.904 109.672 1.00 58.46 490 CYS Z O 1
ATOM 9394 N N . ALA F 3 312 ? 26.555 8.508 110.928 1.00 58.16 491 ALA Z N 1
ATOM 9395 C CA . ALA F 3 312 ? 27.183 7.183 110.939 1.00 60.54 491 ALA Z CA 1
ATOM 9396 C C . ALA F 3 312 ? 26.432 6.147 111.786 1.00 65.33 491 ALA Z C 1
ATOM 9397 O O . ALA F 3 312 ? 26.824 4.984 111.834 1.00 67.99 491 ALA Z O 1
ATOM 9399 N N . SER F 3 313 ? 25.340 6.570 112.421 1.00 67.44 492 SER Z N 1
ATOM 9400 C CA . SER F 3 313 ? 24.526 5.685 113.243 1.00 73.23 492 SER Z CA 1
ATOM 9401 C C . SER F 3 313 ? 23.625 4.763 112.453 1.00 75.41 492 SER Z C 1
ATOM 9402 O O . SER F 3 313 ? 23.202 5.060 111.326 1.00 72.02 492 SER Z O 1
ATOM 9405 N N . GLU F 3 314 ? 23.355 3.634 113.102 1.00 82.54 493 GLU Z N 1
ATOM 9406 C CA . GLU F 3 314 ? 22.426 2.612 112.675 1.00 86.68 493 GLU Z CA 1
ATOM 9407 C C . GLU F 3 314 ? 21.016 3.183 112.712 1.00 86.71 493 GLU Z C 1
ATOM 9408 O O . GLU F 3 314 ? 20.550 3.633 113.766 1.00 88.75 493 GLU Z O 1
ATOM 9414 N N . GLY F 3 315 ? 20.357 3.183 111.553 1.00 84.47 494 GLY Z N 1
ATOM 9415 C CA . GLY F 3 315 ? 18.976 3.644 111.431 1.00 85.18 494 GLY Z CA 1
ATOM 9416 C C . GLY F 3 315 ? 18.751 5.149 111.419 1.00 81.27 494 GLY Z C 1
ATOM 9417 O O . GLY F 3 315 ? 17.599 5.588 111.392 1.00 82.99 494 GLY Z O 1
ATOM 9418 N N . CYS F 3 316 ? 19.836 5.933 111.445 1.00 77.00 495 CYS Z N 1
ATOM 9419 C CA . CYS F 3 316 ? 19.760 7.411 111.412 1.00 74.75 495 CYS Z CA 1
ATOM 9420 C C . CYS F 3 316 ? 20.456 7.992 110.187 1.00 70.40 495 CYS Z C 1
ATOM 9421 O O . CYS F 3 316 ? 21.576 7.583 109.841 1.00 68.06 495 CYS Z O 1
ATOM 9424 N N . ASN F 3 317 ? 19.785 8.961 109.559 1.00 70.48 496 ASN Z N 1
ATOM 9425 C CA . ASN F 3 317 ? 20.190 9.510 108.259 1.00 67.48 496 ASN Z CA 1
ATOM 9426 C C . ASN F 3 317 ? 20.352 11.024 108.203 1.00 65.95 496 ASN Z C 1
ATOM 9427 O O . ASN F 3 317 ? 20.759 11.566 107.182 1.00 62.71 496 ASN Z O 1
ATOM 9432 N N . LYS F 3 318 ? 20.033 11.701 109.300 1.00 68.29 497 LYS Z N 1
ATOM 9433 C CA . LYS F 3 318 ? 20.179 13.151 109.400 1.00 66.47 497 LYS Z CA 1
ATOM 9434 C C . LYS F 3 318 ? 21.487 13.586 108.769 1.00 60.05 497 LYS Z C 1
ATOM 9435 O O . LYS F 3 318 ? 22.456 12.820 108.750 1.00 57.28 497 LYS Z O 1
ATOM 9441 N N . LYS F 3 319 ? 21.508 14.802 108.228 1.00 59.40 498 LYS Z N 1
ATOM 9442 C CA . LYS F 3 319 ? 22.770 15.397 107.802 1.00 55.51 498 LYS Z CA 1
ATOM 9443 C C . LYS F 3 319 ? 23.640 15.625 109.031 1.00 54.91 498 LYS Z C 1
ATOM 9444 O O . LYS F 3 319 ? 23.149 16.015 110.090 1.00 58.01 498 LYS Z O 1
ATOM 9450 N N . VAL F 3 320 ? 24.925 15.347 108.886 1.00 51.63 499 VAL Z N 1
ATOM 9451 C CA . VAL F 3 320 ? 25.895 15.789 109.859 1.00 52.07 499 VAL Z CA 1
ATOM 9452 C C . VAL F 3 320 ? 26.787 16.902 109.286 1.00 52.01 499 VAL Z C 1
ATOM 9453 O O . VAL F 3 320 ? 27.033 16.957 108.071 1.00 50.34 499 VAL Z O 1
ATOM 9457 N N . ASN F 3 321 ? 27.236 17.793 110.175 1.00 53.77 500 ASN Z N 1
ATOM 9458 C CA . ASN F 3 321 ? 28.170 18.884 109.861 1.00 53.07 500 ASN Z CA 1
ATOM 9459 C C . ASN F 3 321 ? 29.438 18.844 110.726 1.00 53.02 500 ASN Z C 1
ATOM 9460 O O . ASN F 3 321 ? 29.470 18.183 111.761 1.00 55.17 500 ASN Z O 1
ATOM 9465 N N . LEU F 3 322 ? 30.492 19.526 110.304 1.00 52.23 501 LEU Z N 1
ATOM 9466 C CA . LEU F 3 322 ? 31.729 19.542 111.092 1.00 52.77 501 LEU Z CA 1
ATOM 9467 C C . LEU F 3 322 ? 31.558 20.317 112.388 1.00 57.48 501 LEU Z C 1
ATOM 9468 O O . LEU F 3 322 ? 30.883 21.344 112.402 1.00 60.81 501 LEU Z O 1
ATOM 9473 N N . ASP F 3 323 ? 32.146 19.821 113.477 1.00 59.54 502 ASP Z N 1
ATOM 9474 C CA . ASP F 3 323 ? 32.210 20.589 114.735 1.00 64.25 502 ASP Z CA 1
ATOM 9475 C C . ASP F 3 323 ? 33.606 21.198 114.927 1.00 66.93 502 ASP Z C 1
ATOM 9476 O O . ASP F 3 323 ? 34.435 21.134 114.014 1.00 65.27 502 ASP Z O 1
ATOM 9481 N N . HIS F 3 324 ? 33.870 21.785 116.091 1.00 72.50 503 HIS Z N 1
ATOM 9482 C CA . HIS F 3 324 ? 35.110 22.543 116.275 1.00 76.88 503 HIS Z CA 1
ATOM 9483 C C . HIS F 3 324 ? 36.326 21.690 116.449 1.00 75.77 503 HIS Z C 1
ATOM 9484 O O . HIS F 3 324 ? 37.443 22.178 116.293 1.00 77.46 503 HIS Z O 1
ATOM 9491 N N . GLU F 3 325 ? 36.123 20.412 116.767 1.00 73.57 504 GLU Z N 1
ATOM 9492 C CA . GLU F 3 325 ? 37.204 19.421 116.742 1.00 72.54 504 GLU Z CA 1
ATOM 9493 C C . GLU F 3 325 ? 37.261 18.754 115.370 1.00 66.11 504 GLU Z C 1
ATOM 9494 O O . GLU F 3 325 ? 37.888 17.705 115.195 1.00 66.12 504 GLU Z O 1
ATOM 9500 N N . ASN F 3 326 ? 36.580 19.365 114.409 1.00 61.85 505 ASN Z N 1
ATOM 9501 C CA . ASN F 3 326 ? 36.524 18.877 113.036 1.00 57.54 505 ASN Z CA 1
ATOM 9502 C C . ASN F 3 326 ? 36.036 17.435 112.905 1.00 55.65 505 ASN Z C 1
ATOM 9503 O O . ASN F 3 326 ? 36.499 16.689 112.058 1.00 55.07 505 ASN Z O 1
ATOM 9508 N N . ASN F 3 327 ? 35.097 17.052 113.757 1.00 55.80 506 ASN Z N 1
ATOM 9509 C CA . ASN F 3 327 ? 34.438 15.772 113.631 1.00 54.72 506 ASN Z CA 1
ATOM 9510 C C . ASN F 3 327 ? 33.023 15.982 113.112 1.00 52.41 506 ASN Z C 1
ATOM 9511 O O . ASN F 3 327 ? 32.492 17.090 113.150 1.00 51.63 506 ASN Z O 1
ATOM 9516 N N . TRP F 3 328 ? 32.414 14.918 112.617 1.00 52.00 507 TRP Z N 1
ATOM 9517 C CA . TRP F 3 328 ? 31.091 15.025 112.014 1.00 51.44 507 TRP Z CA 1
ATOM 9518 C C . TRP F 3 328 ? 30.044 14.866 113.076 1.00 54.76 507 TRP Z C 1
ATOM 9519 O O . TRP F 3 328 ? 30.055 13.889 113.822 1.00 56.33 507 TRP Z O 1
ATOM 9530 N N . ARG F 3 329 ? 29.143 15.840 113.169 1.00 55.76 508 ARG Z N 1
ATOM 9531 C CA . ARG F 3 329 ? 28.204 15.890 114.281 1.00 60.55 508 ARG Z CA 1
ATOM 9532 C C . ARG F 3 329 ? 26.716 15.834 113.899 1.00 62.27 508 ARG Z C 1
ATOM 9533 O O . ARG F 3 329 ? 26.265 16.550 112.989 1.00 61.20 508 ARG Z O 1
ATOM 9541 N N . CYS F 3 330 ? 25.968 14.991 114.622 1.00 63.96 509 CYS Z N 1
ATOM 9542 C CA . CYS F 3 330 ? 24.525 14.874 114.457 1.00 65.53 509 CYS Z CA 1
ATOM 9543 C C . CYS F 3 330 ? 23.813 15.501 115.641 1.00 71.08 509 CYS Z C 1
ATOM 9544 O O . CYS F 3 330 ? 24.123 15.179 116.786 1.00 75.25 509 CYS Z O 1
ATOM 9547 N N . GLU F 3 331 ? 22.859 16.385 115.359 1.00 73.13 510 GLU Z N 1
ATOM 9548 C CA . GLU F 3 331 ? 22.057 17.037 116.404 1.00 80.01 510 GLU Z CA 1
ATOM 9549 C C . GLU F 3 331 ? 21.150 16.029 117.061 1.00 83.44 510 GLU Z C 1
ATOM 9550 O O . GLU F 3 331 ? 21.285 15.772 118.253 1.00 87.84 510 GLU Z O 1
ATOM 9556 N N . LYS F 3 332 ? 20.236 15.467 116.262 1.00 82.84 511 LYS Z N 1
ATOM 9557 C CA . LYS F 3 332 ? 19.240 14.475 116.703 1.00 87.55 511 LYS Z CA 1
ATOM 9558 C C . LYS F 3 332 ? 19.860 13.451 117.657 1.00 89.85 511 LYS Z C 1
ATOM 9559 O O . LYS F 3 332 ? 19.614 13.484 118.881 1.00 95.30 511 LYS Z O 1
ATOM 9565 N N . CYS F 3 333 ? 20.672 12.559 117.086 1.00 85.43 512 CYS Z N 1
ATOM 9566 C CA . CYS F 3 333 ? 21.296 11.497 117.855 1.00 87.53 512 CYS Z CA 1
ATOM 9567 C C . CYS F 3 333 ? 22.680 11.972 118.292 1.00 85.90 512 CYS Z C 1
ATOM 9568 O O . CYS F 3 333 ? 23.714 11.577 117.744 1.00 81.61 512 CYS Z O 1
ATOM 9571 N N . ASP F 3 334 ? 22.629 12.848 119.303 1.00 90.65 513 ASP Z N 1
ATOM 9572 C CA . ASP F 3 334 ? 23.723 13.691 119.820 1.00 90.47 513 ASP Z CA 1
ATOM 9573 C C . ASP F 3 334 ? 25.096 12.999 119.919 1.00 88.06 513 ASP Z C 1
ATOM 9574 O O . ASP F 3 334 ? 25.250 12.070 120.702 1.00 92.60 513 ASP Z O 1
ATOM 9579 N N . ARG F 3 335 ? 26.088 13.448 119.143 1.00 81.63 514 ARG Z N 1
ATOM 9580 C CA . ARG F 3 335 ? 27.366 12.728 119.047 1.00 79.21 514 ARG Z CA 1
ATOM 9581 C C . ARG F 3 335 ? 28.153 13.193 117.833 1.00 72.34 514 ARG Z C 1
ATOM 9582 O O . ARG F 3 335 ? 27.635 13.972 117.042 1.00 70.38 514 ARG Z O 1
ATOM 9590 N N . SER F 3 336 ? 29.387 12.692 117.687 1.00 70.17 515 SER Z N 1
ATOM 9591 C CA . SER F 3 336 ? 30.285 13.017 116.569 1.00 64.52 515 SER Z CA 1
ATOM 9592 C C . SER F 3 336 ? 31.047 11.804 116.033 1.00 63.78 515 SER Z C 1
ATOM 9593 O O . SER F 3 336 ? 31.283 10.852 116.760 1.00 65.51 515 SER Z O 1
ATOM 9596 N N . TYR F 3 337 ? 31.436 11.866 114.754 1.00 61.96 516 TYR Z N 1
ATOM 9597 C CA . TYR F 3 337 ? 32.206 10.802 114.085 1.00 61.64 516 TYR Z CA 1
ATOM 9598 C C . TYR F 3 337 ? 33.370 11.343 113.268 1.00 59.56 516 TYR Z C 1
ATOM 9599 O O . TYR F 3 337 ? 33.310 12.446 112.730 1.00 55.91 516 TYR Z O 1
ATOM 9608 N N . ALA F 3 338 ? 34.426 10.541 113.172 1.00 63.12 517 ALA Z N 1
ATOM 9609 C CA . ALA F 3 338 ? 35.543 10.831 112.279 1.00 63.19 517 ALA Z CA 1
ATOM 9610 C C . ALA F 3 338 ? 35.100 10.654 110.830 1.00 61.75 517 ALA Z C 1
ATOM 9611 O O . ALA F 3 338 ? 35.580 11.357 109.931 1.00 62.47 517 ALA Z O 1
ATOM 9613 N N . THR F 3 339 ? 34.160 9.730 110.631 1.00 61.80 518 THR Z N 1
ATOM 9614 C CA . THR F 3 339 ? 33.684 9.333 109.312 1.00 59.59 518 THR Z CA 1
ATOM 9615 C C . THR F 3 339 ? 32.180 9.557 109.118 1.00 55.81 518 THR Z C 1
ATOM 9616 O O . THR F 3 339 ? 31.341 9.083 109.900 1.00 54.61 518 THR Z O 1
ATOM 9620 N N . PRO F 3 340 ? 31.833 10.273 108.045 1.00 54.57 519 PRO Z N 1
ATOM 9621 C CA . PRO F 3 340 ? 30.438 10.330 107.671 1.00 53.70 519 PRO Z CA 1
ATOM 9622 C C . PRO F 3 340 ? 30.096 9.175 106.720 1.00 55.57 519 PRO Z C 1
ATOM 9623 O O . PRO F 3 340 ? 30.963 8.702 105.988 1.00 56.73 519 PRO Z O 1
ATOM 9627 N N . GLU F 3 341 ? 28.854 8.703 106.759 1.00 57.74 520 GLU Z N 1
ATOM 9628 C CA . GLU F 3 341 ? 28.304 7.934 105.637 1.00 59.88 520 GLU Z CA 1
ATOM 9629 C C . GLU F 3 341 ? 27.946 8.915 104.512 1.00 56.61 520 GLU Z C 1
ATOM 9630 O O . GLU F 3 341 ? 27.842 10.131 104.715 1.00 53.80 520 GLU Z O 1
ATOM 9636 N N . TYR F 3 342 ? 27.753 8.389 103.318 1.00 56.56 521 TYR Z N 1
ATOM 9637 C CA . TYR F 3 342 ? 27.282 9.218 102.233 1.00 53.69 521 TYR Z CA 1
ATOM 9638 C C . TYR F 3 342 ? 25.952 8.653 101.753 1.00 53.38 521 TYR Z C 1
ATOM 9639 O O . TYR F 3 342 ? 25.802 7.442 101.615 1.00 56.21 521 TYR Z O 1
ATOM 9648 N N . ARG F 3 343 ? 24.969 9.531 101.584 1.00 66.70 522 ARG Z N 1
ATOM 9649 C CA . ARG F 3 343 ? 23.624 9.128 101.201 1.00 64.44 522 ARG Z CA 1
ATOM 9650 C C . ARG F 3 343 ? 23.134 10.004 100.054 1.00 61.39 522 ARG Z C 1
ATOM 9651 O O . ARG F 3 343 ? 23.376 11.215 100.051 1.00 60.76 522 ARG Z O 1
ATOM 9659 N N . TYR F 3 344 ? 22.435 9.397 99.095 1.00 59.18 523 TYR Z N 1
ATOM 9660 C CA . TYR F 3 344 ? 21.998 10.123 97.901 1.00 57.16 523 TYR Z CA 1
ATOM 9661 C C . TYR F 3 344 ? 20.832 11.087 98.135 1.00 57.58 523 TYR Z C 1
ATOM 9662 O O . TYR F 3 344 ? 19.898 10.802 98.885 1.00 58.25 523 TYR Z O 1
ATOM 9671 N N . ILE F 3 345 ? 20.916 12.232 97.471 1.00 57.61 524 ILE Z N 1
ATOM 9672 C CA . ILE F 3 345 ? 19.791 13.139 97.287 1.00 58.99 524 ILE Z CA 1
ATOM 9673 C C . ILE F 3 345 ? 19.685 13.471 95.789 1.00 57.42 524 ILE Z C 1
ATOM 9674 O O . ILE F 3 345 ? 19.853 14.601 95.356 1.00 57.15 524 ILE Z O 1
ATOM 9679 N N . LEU F 3 346 ? 19.419 12.438 95.007 1.00 57.25 525 LEU Z N 1
ATOM 9680 C CA . LEU F 3 346 ? 19.476 12.505 93.562 1.00 57.51 525 LEU Z CA 1
ATOM 9681 C C . LEU F 3 346 ? 18.473 13.465 92.903 1.00 58.76 525 LEU Z C 1
ATOM 9682 O O . LEU F 3 346 ? 17.255 13.365 93.107 1.00 59.53 525 LEU Z O 1
ATOM 9687 N N . SER F 3 347 ? 18.995 14.375 92.091 1.00 59.28 526 SER Z N 1
ATOM 9688 C CA . SER F 3 347 ? 18.148 15.229 91.290 1.00 60.40 526 SER Z CA 1
ATOM 9689 C C . SER F 3 347 ? 18.369 14.881 89.829 1.00 59.51 526 SER Z C 1
ATOM 9690 O O . SER F 3 347 ? 19.447 15.139 89.286 1.00 60.38 526 SER Z O 1
ATOM 9693 N N . THR F 3 348 ? 17.359 14.274 89.201 1.00 58.24 527 THR Z N 1
ATOM 9694 C CA . THR F 3 348 ? 17.491 13.786 87.824 1.00 54.81 527 THR Z CA 1
ATOM 9695 C C . THR F 3 348 ? 16.429 14.287 86.839 1.00 53.93 527 THR Z C 1
ATOM 9696 O O . THR F 3 348 ? 15.236 14.215 87.107 1.00 54.42 527 THR Z O 1
ATOM 9700 N N . ASN F 3 349 ? 16.881 14.775 85.690 1.00 53.57 528 ASN Z N 1
ATOM 9701 C CA . ASN F 3 349 ? 15.981 15.216 84.633 1.00 53.85 528 ASN Z CA 1
ATOM 9702 C C . ASN F 3 349 ? 15.681 14.081 83.649 1.00 52.81 528 ASN Z C 1
ATOM 9703 O O . ASN F 3 349 ? 16.592 13.530 83.031 1.00 53.23 528 ASN Z O 1
ATOM 9708 N N . VAL F 3 350 ? 14.404 13.723 83.524 1.00 51.61 529 VAL Z N 1
ATOM 9709 C CA . VAL F 3 350 ? 13.985 12.624 82.650 1.00 47.88 529 VAL Z CA 1
ATOM 9710 C C . VAL F 3 350 ? 13.079 13.133 81.545 1.00 47.37 529 VAL Z C 1
ATOM 9711 O O . VAL F 3 350 ? 12.334 14.103 81.741 1.00 47.83 529 VAL Z O 1
ATOM 9715 N N . ALA F 3 351 ? 13.140 12.472 80.388 1.00 46.26 530 ALA Z N 1
ATOM 9716 C CA . ALA F 3 351 ? 12.366 12.914 79.229 1.00 46.27 530 ALA Z CA 1
ATOM 9717 C C . ALA F 3 351 ? 11.674 11.762 78.558 1.00 44.87 530 ALA Z C 1
ATOM 9718 O O . ALA F 3 351 ? 12.087 10.617 78.701 1.00 44.06 530 ALA Z O 1
ATOM 9720 N N . ASP F 3 352 ? 10.585 12.085 77.871 1.00 45.38 531 ASP Z N 1
ATOM 9721 C CA . ASP F 3 352 ? 9.966 11.190 76.916 1.00 44.97 531 ASP Z CA 1
ATOM 9722 C C . ASP F 3 352 ? 9.610 12.021 75.685 1.00 45.73 531 ASP Z C 1
ATOM 9723 O O . ASP F 3 352 ? 10.173 13.096 75.491 1.00 46.34 531 ASP Z O 1
ATOM 9728 N N . ALA F 3 353 ? 8.704 11.538 74.845 1.00 46.35 532 ALA Z N 1
ATOM 9729 C CA . ALA F 3 353 ? 8.394 12.232 73.597 1.00 47.34 532 ALA Z CA 1
ATOM 9730 C C . ALA F 3 353 ? 7.410 13.376 73.818 1.00 51.33 532 ALA Z C 1
ATOM 9731 O O . ALA F 3 353 ? 7.151 14.177 72.909 1.00 53.38 532 ALA Z O 1
ATOM 9733 N N . THR F 3 354 ? 6.852 13.448 75.024 1.00 53.72 533 THR Z N 1
ATOM 9734 C CA . THR F 3 354 ? 5.832 14.455 75.341 1.00 55.30 533 THR Z CA 1
ATOM 9735 C C . THR F 3 354 ? 6.384 15.587 76.165 1.00 55.85 533 THR Z C 1
ATOM 9736 O O . THR F 3 354 ? 5.721 16.587 76.335 1.00 58.15 533 THR Z O 1
ATOM 9740 N N . GLY F 3 355 ? 7.599 15.418 76.673 1.00 56.16 534 GLY Z N 1
ATOM 9741 C CA . GLY F 3 355 ? 8.241 16.433 77.498 1.00 59.48 534 GLY Z CA 1
ATOM 9742 C C . GLY F 3 355 ? 9.367 15.954 78.393 1.00 60.17 534 GLY Z C 1
ATOM 9743 O O . GLY F 3 355 ? 9.819 14.808 78.305 1.00 58.77 534 GLY Z O 1
ATOM 9744 N N . GLN F 3 356 ? 9.811 16.854 79.262 1.00 63.56 535 GLN Z N 1
ATOM 9745 C CA . GLN F 3 356 ? 10.944 16.619 80.148 1.00 64.43 535 GLN Z CA 1
ATOM 9746 C C . GLN F 3 356 ? 10.557 16.972 81.595 1.00 65.20 535 GLN Z C 1
ATOM 9747 O O . GLN F 3 356 ? 9.817 17.930 81.833 1.00 68.44 535 GLN Z O 1
ATOM 9753 N N . MET F 3 357 ? 11.038 16.194 82.559 1.00 62.28 536 MET Z N 1
ATOM 9754 C CA . MET F 3 357 ? 10.580 16.348 83.930 1.00 61.06 536 MET Z CA 1
ATOM 9755 C C . MET F 3 357 ? 11.634 15.997 84.965 1.00 59.53 536 MET Z C 1
ATOM 9756 O O . MET F 3 357 ? 12.393 15.043 84.791 1.00 57.12 536 MET Z O 1
ATOM 9761 N N . TRP F 3 358 ? 11.649 16.766 86.054 1.00 60.44 537 TRP Z N 1
ATOM 9762 C CA . TRP F 3 358 ? 12.592 16.563 87.156 1.00 58.51 537 TRP Z CA 1
ATOM 9763 C C . TRP F 3 358 ? 12.094 15.630 88.209 1.00 58.69 537 TRP Z C 1
ATOM 9764 O O . TRP F 3 358 ? 10.984 15.795 88.712 1.00 61.09 537 TRP Z O 1
ATOM 9775 N N . LEU F 3 359 ? 12.919 14.643 88.550 1.00 57.38 538 LEU Z N 1
ATOM 9776 C CA . LEU F 3 359 ? 12.606 13.670 89.599 1.00 58.76 538 LEU Z CA 1
ATOM 9777 C C . LEU F 3 359 ? 13.683 13.659 90.671 1.00 60.38 538 LEU Z C 1
ATOM 9778 O O . LEU F 3 359 ? 14.869 13.803 90.372 1.00 59.17 538 LEU Z O 1
ATOM 9783 N N . SER F 3 360 ? 13.275 13.483 91.924 1.00 63.82 539 SER Z N 1
ATOM 9784 C CA . SER F 3 360 ? 14.249 13.271 93.005 1.00 65.27 539 SER Z CA 1
ATOM 9785 C C . SER F 3 360 ? 14.211 11.845 93.532 1.00 64.35 539 SER Z C 1
ATOM 9786 O O . SER F 3 360 ? 13.154 11.211 93.611 1.00 63.47 539 SER Z O 1
ATOM 9789 N N . GLY F 3 361 ? 15.395 11.342 93.849 1.00 64.83 540 GLY Z N 1
ATOM 9790 C CA . GLY F 3 361 ? 15.566 9.963 94.277 1.00 66.33 540 GLY Z CA 1
ATOM 9791 C C . GLY F 3 361 ? 16.415 9.859 95.528 1.00 69.37 540 GLY Z C 1
ATOM 9792 O O . GLY F 3 361 ? 17.320 10.673 95.764 1.00 69.59 540 GLY Z O 1
ATOM 9793 N N . PHE F 3 362 ? 16.119 8.848 96.335 1.00 71.53 541 PHE Z N 1
ATOM 9794 C CA . PHE F 3 362 ? 16.859 8.620 97.562 1.00 73.24 541 PHE Z CA 1
ATOM 9795 C C . PHE F 3 362 ? 17.729 7.374 97.492 1.00 71.60 541 PHE Z C 1
ATOM 9796 O O . PHE F 3 362 ? 17.756 6.685 96.469 1.00 69.22 541 PHE Z O 1
ATOM 9804 N N . ASN F 3 363 ? 18.420 7.100 98.599 1.00 72.59 542 ASN Z N 1
ATOM 9805 C CA . ASN F 3 363 ? 19.561 6.184 98.652 1.00 71.11 542 ASN Z CA 1
ATOM 9806 C C . ASN F 3 363 ? 19.389 4.866 97.894 1.00 70.10 542 ASN Z C 1
ATOM 9807 O O . ASN F 3 363 ? 20.276 4.486 97.136 1.00 69.10 542 ASN Z O 1
ATOM 9812 N N . GLU F 3 364 ? 18.251 4.198 98.071 1.00 71.89 543 GLU Z N 1
ATOM 9813 C CA . GLU F 3 364 ? 18.010 2.890 97.445 1.00 73.12 543 GLU Z CA 1
ATOM 9814 C C . GLU F 3 364 ? 17.950 2.991 95.921 1.00 70.68 543 GLU Z C 1
ATOM 9815 O O . GLU F 3 364 ? 18.767 2.392 95.208 1.00 68.39 543 GLU Z O 1
ATOM 9821 N N . ASP F 3 365 ? 16.982 3.775 95.447 1.00 70.93 544 ASP Z N 1
ATOM 9822 C CA . ASP F 3 365 ? 16.676 3.932 94.029 1.00 68.24 544 ASP Z CA 1
ATOM 9823 C C . ASP F 3 365 ? 17.770 4.648 93.251 1.00 65.37 544 ASP Z C 1
ATOM 9824 O O . ASP F 3 365 ? 18.045 4.303 92.093 1.00 64.59 544 ASP Z O 1
ATOM 9829 N N . ALA F 3 366 ? 18.402 5.635 93.882 1.00 63.75 545 ALA Z N 1
ATOM 9830 C CA . ALA F 3 366 ? 19.502 6.345 93.242 1.00 62.09 545 ALA Z CA 1
ATOM 9831 C C . ALA F 3 366 ? 20.757 5.475 93.058 1.00 62.17 545 ALA Z C 1
ATOM 9832 O O . ALA F 3 366 ? 21.580 5.730 92.171 1.00 60.59 545 ALA Z O 1
ATOM 9834 N N . THR F 3 367 ? 20.895 4.441 93.880 1.00 64.57 546 THR Z N 1
ATOM 9835 C CA . THR F 3 367 ? 22.042 3.540 93.758 1.00 67.38 546 THR Z CA 1
ATOM 9836 C C . THR F 3 367 ? 22.024 2.731 92.461 1.00 69.39 546 THR Z C 1
ATOM 9837 O O . THR F 3 367 ? 23.052 2.635 91.782 1.00 70.20 546 THR Z O 1
ATOM 9841 N N . GLN F 3 368 ? 20.868 2.160 92.118 1.00 70.06 547 GLN Z N 1
ATOM 9842 C CA . GLN F 3 368 ? 20.738 1.438 90.857 1.00 69.18 547 GLN Z CA 1
ATOM 9843 C C . GLN F 3 368 ? 20.813 2.393 89.675 1.00 64.36 547 GLN Z C 1
ATOM 9844 O O . GLN F 3 368 ? 21.251 2.016 88.597 1.00 65.71 547 GLN Z O 1
ATOM 9850 N N . LEU F 3 369 ? 20.401 3.635 89.879 1.00 60.53 548 LEU Z N 1
ATOM 9851 C CA . LEU F 3 369 ? 20.496 4.604 88.814 1.00 57.64 548 LEU Z CA 1
ATOM 9852 C C . LEU F 3 369 ? 21.937 4.950 88.480 1.00 57.01 548 LEU Z C 1
ATOM 9853 O O . LEU F 3 369 ? 22.222 5.447 87.404 1.00 56.43 548 LEU Z O 1
ATOM 9858 N N . ILE F 3 370 ? 22.843 4.674 89.410 1.00 57.90 549 ILE Z N 1
ATOM 9859 C CA . ILE F 3 370 ? 24.270 4.984 89.242 1.00 57.29 549 ILE Z CA 1
ATOM 9860 C C . ILE F 3 370 ? 25.151 3.718 89.320 1.00 58.27 549 ILE Z C 1
ATOM 9861 O O . ILE F 3 370 ? 26.304 3.725 88.889 1.00 57.98 549 ILE Z O 1
ATOM 9866 N N . GLY F 3 371 ? 24.582 2.634 89.849 1.00 59.13 550 GLY Z N 1
ATOM 9867 C CA . GLY F 3 371 ? 25.225 1.325 89.863 1.00 60.42 550 GLY Z CA 1
ATOM 9868 C C . GLY F 3 371 ? 26.284 1.297 90.930 1.00 62.19 550 GLY Z C 1
ATOM 9869 O O . GLY F 3 371 ? 27.295 0.601 90.806 1.00 64.17 550 GLY Z O 1
ATOM 9870 N N . MET F 3 372 ? 26.039 2.054 91.992 1.00 61.91 551 MET Z N 1
ATOM 9871 C CA . MET F 3 372 ? 27.081 2.378 92.950 1.00 62.95 551 MET Z CA 1
ATOM 9872 C C . MET F 3 372 ? 26.480 3.065 94.160 1.00 62.55 551 MET Z C 1
ATOM 9873 O O . MET F 3 372 ? 25.678 3.995 94.028 1.00 60.50 551 MET Z O 1
ATOM 9878 N N . SER F 3 373 ? 26.870 2.621 95.346 1.00 64.46 552 SER Z N 1
ATOM 9879 C CA . SER F 3 373 ? 26.502 3.343 96.565 1.00 65.00 552 SER Z CA 1
ATOM 9880 C C . SER F 3 373 ? 27.123 4.749 96.555 1.00 64.06 552 SER Z C 1
ATOM 9881 O O . SER F 3 373 ? 28.132 4.993 95.876 1.00 63.58 552 SER Z O 1
ATOM 9884 N N . ALA F 3 374 ? 26.514 5.668 97.299 1.00 63.45 553 ALA Z N 1
ATOM 9885 C CA . ALA F 3 374 ? 27.033 7.025 97.401 1.00 62.89 553 ALA Z CA 1
ATOM 9886 C C . ALA F 3 374 ? 28.469 7.054 97.945 1.00 64.80 553 ALA Z C 1
ATOM 9887 O O . ALA F 3 374 ? 29.276 7.886 97.512 1.00 64.73 553 ALA Z O 1
ATOM 9889 N N . GLY F 3 375 ? 28.774 6.144 98.878 1.00 65.98 554 GLY Z N 1
ATOM 9890 C CA . GLY F 3 375 ? 30.113 5.994 99.425 1.00 67.64 554 GLY Z CA 1
ATOM 9891 C C . GLY F 3 375 ? 31.112 5.646 98.345 1.00 68.07 554 GLY Z C 1
ATOM 9892 O O . GLY F 3 375 ? 32.189 6.240 98.280 1.00 68.35 554 GLY Z O 1
ATOM 9893 N N . GLU F 3 376 ? 30.741 4.687 97.491 1.00 68.91 555 GLU Z N 1
ATOM 9894 C CA . GLU F 3 376 ? 31.567 4.257 96.349 1.00 69.44 555 GLU Z CA 1
ATOM 9895 C C . GLU F 3 376 ? 31.805 5.401 95.358 1.00 66.24 555 GLU Z C 1
ATOM 9896 O O . GLU F 3 376 ? 32.904 5.575 94.824 1.00 67.02 555 GLU Z O 1
ATOM 9902 N N . LEU F 3 377 ? 30.765 6.188 95.134 1.00 63.33 556 LEU Z N 1
ATOM 9903 C CA . LEU F 3 377 ? 30.851 7.321 94.237 1.00 61.79 556 LEU Z CA 1
ATOM 9904 C C . LEU F 3 377 ? 31.832 8.366 94.765 1.00 62.57 556 LEU Z C 1
ATOM 9905 O O . LEU F 3 377 ? 32.664 8.893 94.018 1.00 62.61 556 LEU Z O 1
ATOM 9910 N N . HIS F 3 378 ? 31.718 8.643 96.062 1.00 63.27 557 HIS Z N 1
ATOM 9911 C CA . HIS F 3 378 ? 32.556 9.613 96.770 1.00 64.42 557 HIS Z CA 1
ATOM 9912 C C . HIS F 3 378 ? 34.033 9.333 96.654 1.00 66.20 557 HIS Z C 1
ATOM 9913 O O . HIS F 3 378 ? 34.829 10.222 96.342 1.00 66.34 557 HIS Z O 1
ATOM 9920 N N . LYS F 3 379 ? 34.403 8.083 96.900 1.00 68.19 558 LYS Z N 1
ATOM 9921 C CA . LYS F 3 379 ? 35.779 7.625 96.763 1.00 70.71 558 LYS Z CA 1
ATOM 9922 C C . LYS F 3 379 ? 36.280 7.826 95.334 1.00 69.90 558 LYS Z C 1
ATOM 9923 O O . LYS F 3 379 ? 37.404 8.269 95.115 1.00 71.24 558 LYS Z O 1
ATOM 9929 N N . LEU F 3 380 ? 35.418 7.510 94.370 1.00 68.14 559 LEU Z N 1
ATOM 9930 C CA . LEU F 3 380 ? 35.723 7.646 92.949 1.00 67.13 559 LEU Z CA 1
ATOM 9931 C C . LEU F 3 380 ? 36.005 9.091 92.554 1.00 66.97 559 LEU Z C 1
ATOM 9932 O O . LEU F 3 380 ? 36.854 9.361 91.695 1.00 67.66 559 LEU Z O 1
ATOM 9937 N N . ARG F 3 381 ? 35.297 10.018 93.192 1.00 66.03 560 ARG Z N 1
ATOM 9938 C CA . ARG F 3 381 ? 35.533 11.425 92.958 1.00 65.95 560 ARG Z CA 1
ATOM 9939 C C . ARG F 3 381 ? 36.871 11.835 93.533 1.00 68.84 560 ARG Z C 1
ATOM 9940 O O . ARG F 3 381 ? 37.531 12.711 92.999 1.00 70.17 560 ARG Z O 1
ATOM 9948 N N . GLU F 3 382 ? 37.286 11.178 94.607 1.00 71.00 561 GLU Z N 1
ATOM 9949 C CA . GLU F 3 382 ? 38.524 11.547 95.279 1.00 75.18 561 GLU Z CA 1
ATOM 9950 C C . GLU F 3 382 ? 39.770 11.178 94.487 1.00 78.55 561 GLU Z C 1
ATOM 9951 O O . GLU F 3 382 ? 40.880 11.559 94.876 1.00 82.74 561 GLU Z O 1
ATOM 9957 N N . GLU F 3 383 ? 39.593 10.427 93.401 1.00 78.19 562 GLU Z N 1
ATOM 9958 C CA . GLU F 3 383 ? 40.720 9.986 92.578 1.00 80.99 562 GLU Z CA 1
ATOM 9959 C C . GLU F 3 383 ? 40.803 10.726 91.250 1.00 82.19 562 GLU Z C 1
ATOM 9960 O O . GLU F 3 383 ? 41.897 11.038 90.778 1.00 84.56 562 GLU Z O 1
ATOM 9966 N N . SER F 3 384 ? 39.652 10.985 90.640 1.00 80.67 563 SER Z N 1
ATOM 9967 C CA . SER F 3 384 ? 39.598 11.899 89.516 1.00 82.96 563 SER Z CA 1
ATOM 9968 C C . SER F 3 384 ? 38.164 12.262 89.199 1.00 81.77 563 SER Z C 1
ATOM 9969 O O . SER F 3 384 ? 37.282 11.403 89.226 1.00 79.66 563 SER Z O 1
ATOM 9972 N N . GLU F 3 385 ? 37.953 13.545 88.906 1.00 84.35 564 GLU Z N 1
ATOM 9973 C CA . GLU F 3 385 ? 36.648 14.085 88.530 1.00 85.12 564 GLU Z CA 1
ATOM 9974 C C . GLU F 3 385 ? 36.189 13.394 87.264 1.00 85.05 564 GLU Z C 1
ATOM 9975 O O . GLU F 3 385 ? 35.003 13.118 87.074 1.00 82.30 564 GLU Z O 1
ATOM 9981 N N . SER F 3 386 ? 37.162 13.118 86.407 1.00 88.57 565 SER Z N 1
ATOM 9982 C CA . SER F 3 386 ? 36.941 12.474 85.128 1.00 90.10 565 SER Z CA 1
ATOM 9983 C C . SER F 3 386 ? 36.192 11.155 85.258 1.00 88.22 565 SER Z C 1
ATOM 9984 O O . SER F 3 386 ? 35.199 10.935 84.563 1.00 87.09 565 SER Z O 1
ATOM 9987 N N . GLU F 3 387 ? 36.661 10.284 86.148 1.00 88.55 566 GLU Z N 1
ATOM 9988 C CA . GLU F 3 387 ? 36.037 8.973 86.317 1.00 86.12 566 GLU Z CA 1
ATOM 9989 C C . GLU F 3 387 ? 34.723 9.075 87.070 1.00 78.64 566 GLU Z C 1
ATOM 9990 O O . GLU F 3 387 ? 33.846 8.218 86.931 1.00 75.84 566 GLU Z O 1
ATOM 9996 N N . PHE F 3 388 ? 34.597 10.145 87.850 1.00 74.28 567 PHE Z N 1
ATOM 9997 C CA . PHE F 3 388 ? 33.384 10.442 88.588 1.00 69.10 567 PHE Z CA 1
ATOM 9998 C C . PHE F 3 388 ? 32.282 10.969 87.660 1.00 66.45 567 PHE Z C 1
ATOM 9999 O O . PHE F 3 388 ? 31.109 10.619 87.815 1.00 64.15 567 PHE Z O 1
ATOM 10007 N N . SER F 3 389 ? 32.650 11.813 86.702 1.00 66.53 568 SER Z N 1
ATOM 10008 C CA . SER F 3 389 ? 31.659 12.307 85.748 1.00 65.36 568 SER Z CA 1
ATOM 10009 C C . SER F 3 389 ? 31.318 11.249 84.686 1.00 63.25 568 SER Z C 1
ATOM 10010 O O . SER F 3 389 ? 30.209 11.216 84.182 1.00 61.24 568 SER Z O 1
ATOM 10013 N N . ALA F 3 390 ? 32.275 10.385 84.367 1.00 64.29 569 ALA Z N 1
ATOM 10014 C CA . ALA F 3 390 ? 32.021 9.239 83.502 1.00 63.62 569 ALA Z CA 1
ATOM 10015 C C . ALA F 3 390 ? 30.928 8.362 84.107 1.00 63.51 569 ALA Z C 1
ATOM 10016 O O . ALA F 3 390 ? 30.037 7.921 83.376 1.00 63.81 569 ALA Z O 1
ATOM 10018 N N . ALA F 3 391 ? 30.978 8.129 85.428 1.00 62.42 570 ALA Z N 1
ATOM 10019 C CA . ALA F 3 391 ? 29.948 7.343 86.116 1.00 60.52 570 ALA Z CA 1
ATOM 10020 C C . ALA F 3 391 ? 28.552 7.969 85.952 1.00 59.37 570 ALA Z C 1
ATOM 10021 O O . ALA F 3 391 ? 27.552 7.270 85.733 1.00 56.97 570 ALA Z O 1
ATOM 10023 N N . LEU F 3 392 ? 28.508 9.294 86.037 1.00 60.73 571 LEU Z N 1
ATOM 10024 C CA . LEU F 3 392 ? 27.271 10.042 85.885 1.00 62.55 571 LEU Z CA 1
ATOM 10025 C C . LEU F 3 392 ? 26.819 10.124 84.433 1.00 65.17 571 LEU Z C 1
ATOM 10026 O O . LEU F 3 392 ? 25.628 10.009 84.129 1.00 63.68 571 LEU Z O 1
ATOM 10031 N N . HIS F 3 393 ? 27.788 10.359 83.552 1.00 69.37 572 HIS Z N 1
ATOM 10032 C CA . HIS F 3 393 ? 27.563 10.423 82.120 1.00 68.97 572 HIS Z CA 1
ATOM 10033 C C . HIS F 3 393 ? 27.097 9.073 81.650 1.00 64.49 572 HIS Z C 1
ATOM 10034 O O . HIS F 3 393 ? 26.224 8.992 80.798 1.00 65.00 572 HIS Z O 1
ATOM 10041 N N . ARG F 3 394 ? 27.632 8.009 82.249 1.00 61.46 573 ARG Z N 1
ATOM 10042 C CA . ARG F 3 394 ? 27.252 6.635 81.921 1.00 58.48 573 ARG Z CA 1
ATOM 10043 C C . ARG F 3 394 ? 25.855 6.309 82.406 1.00 56.50 573 ARG Z C 1
ATOM 10044 O O . ARG F 3 394 ? 25.171 5.478 81.811 1.00 57.65 573 ARG Z O 1
ATOM 10052 N N . ALA F 3 395 ? 25.434 6.968 83.482 1.00 55.29 574 ALA Z N 1
ATOM 10053 C CA . ALA F 3 395 ? 24.148 6.702 84.130 1.00 52.41 574 ALA Z CA 1
ATOM 10054 C C . ALA F 3 395 ? 22.973 7.230 83.334 1.00 50.72 574 ALA Z C 1
ATOM 10055 O O . ALA F 3 395 ? 21.839 6.774 83.520 1.00 50.25 574 ALA Z O 1
ATOM 10057 N N . ALA F 3 396 ? 23.242 8.201 82.464 1.00 49.59 575 ALA Z N 1
ATOM 10058 C CA . ALA F 3 396 ? 22.206 8.769 81.619 1.00 48.20 575 ALA Z CA 1
ATOM 10059 C C . ALA F 3 396 ? 22.036 7.891 80.365 1.00 47.19 575 ALA Z C 1
ATOM 10060 O O . ALA F 3 396 ? 22.718 6.882 80.238 1.00 48.24 575 ALA Z O 1
ATOM 10062 N N . ASN F 3 397 ? 21.128 8.269 79.460 1.00 45.34 576 ASN Z N 1
ATOM 10063 C CA . ASN F 3 397 ? 20.827 7.495 78.259 1.00 44.03 576 ASN Z CA 1
ATOM 10064 C C . ASN F 3 397 ? 20.366 6.082 78.608 1.00 44.06 576 ASN Z C 1
ATOM 10065 O O . ASN F 3 397 ? 20.675 5.118 77.898 1.00 44.60 576 ASN Z O 1
ATOM 10070 N N . ARG F 3 398 ? 19.625 5.973 79.707 1.00 43.81 577 ARG Z N 1
ATOM 10071 C CA . ARG F 3 398 ? 19.070 4.704 80.156 1.00 44.25 577 ARG Z CA 1
ATOM 10072 C C . ARG F 3 398 ? 17.599 4.887 80.481 1.00 44.98 577 ARG Z C 1
ATOM 10073 O O . ARG F 3 398 ? 17.202 5.951 80.943 1.00 45.38 577 ARG Z O 1
ATOM 10081 N N . MET F 3 399 ? 16.807 3.835 80.265 1.00 46.31 578 MET Z N 1
ATOM 10082 C CA . MET F 3 399 ? 15.351 3.911 80.305 1.00 47.00 578 MET Z CA 1
ATOM 10083 C C . MET F 3 399 ? 14.727 3.124 81.460 1.00 46.26 578 MET Z C 1
ATOM 10084 O O . MET F 3 399 ? 15.115 1.992 81.741 1.00 46.13 578 MET Z O 1
ATOM 10089 N N . TYR F 3 400 ? 13.736 3.713 82.113 1.00 46.27 579 TYR Z N 1
ATOM 10090 C CA . TYR F 3 400 ? 13.193 3.109 83.323 1.00 48.70 579 TYR Z CA 1
ATOM 10091 C C . TYR F 3 400 ? 11.710 3.243 83.388 1.00 50.94 579 TYR Z C 1
ATOM 10092 O O . TYR F 3 400 ? 11.151 4.184 82.844 1.00 52.35 579 TYR Z O 1
ATOM 10101 N N . MET F 3 401 ? 11.076 2.305 84.072 1.00 54.61 580 MET Z N 1
ATOM 10102 C CA . MET F 3 401 ? 9.735 2.529 84.588 1.00 59.42 580 MET Z CA 1
ATOM 10103 C C . MET F 3 401 ? 9.887 3.201 85.942 1.00 60.81 580 MET Z C 1
ATOM 10104 O O . MET F 3 401 ? 10.583 2.683 86.822 1.00 64.06 580 MET Z O 1
ATOM 10109 N N . PHE F 3 402 ? 9.261 4.364 86.098 1.00 59.19 581 PHE Z N 1
ATOM 10110 C CA . PHE F 3 402 ? 9.349 5.114 87.337 1.00 58.56 581 PHE Z CA 1
ATOM 10111 C C . PHE F 3 402 ? 8.017 5.127 88.051 1.00 60.41 581 PHE Z C 1
ATOM 10112 O O . PHE F 3 402 ? 7.006 5.550 87.503 1.00 59.90 581 PHE Z O 1
ATOM 10120 N N . ASN F 3 403 ? 8.024 4.668 89.289 1.00 63.77 582 ASN Z N 1
ATOM 10121 C CA . ASN F 3 403 ? 6.868 4.818 90.149 1.00 67.09 582 ASN Z CA 1
ATOM 10122 C C . ASN F 3 403 ? 7.049 6.032 91.054 1.00 67.46 582 ASN Z C 1
ATOM 10123 O O . ASN F 3 403 ? 8.033 6.115 91.796 1.00 66.03 582 ASN Z O 1
ATOM 10128 N N . CYS F 3 404 ? 6.111 6.975 90.973 1.00 69.07 583 CYS Z N 1
ATOM 10129 C CA . CYS F 3 404 ? 6.283 8.281 91.608 1.00 71.40 583 CYS Z CA 1
ATOM 10130 C C . CYS F 3 404 ? 5.082 8.768 92.399 1.00 76.91 583 CYS Z C 1
ATOM 10131 O O . CYS F 3 404 ? 3.937 8.424 92.108 1.00 77.12 583 CYS Z O 1
ATOM 10134 N N . ARG F 3 405 ? 5.380 9.589 93.402 1.00 81.24 584 ARG Z N 1
ATOM 10135 C CA . ARG F 3 405 ? 4.398 10.421 94.077 1.00 86.43 584 ARG Z CA 1
ATOM 10136 C C . ARG F 3 405 ? 4.657 11.878 93.694 1.00 86.61 584 ARG Z C 1
ATOM 10137 O O . ARG F 3 405 ? 5.786 12.256 93.369 1.00 84.30 584 ARG Z O 1
ATOM 10145 N N . ALA F 3 406 ? 3.606 12.686 93.717 1.00 90.05 585 ALA Z N 1
ATOM 10146 C CA . ALA F 3 406 ? 3.731 14.123 93.511 1.00 91.20 585 ALA Z CA 1
ATOM 10147 C C . ALA F 3 406 ? 3.015 14.857 94.641 1.00 96.81 585 ALA Z C 1
ATOM 10148 O O . ALA F 3 406 ? 1.847 14.587 94.920 1.00 99.96 585 ALA Z O 1
ATOM 10150 N N . LYS F 3 407 ? 3.721 15.778 95.290 1.00 98.82 586 LYS Z N 1
ATOM 10151 C CA . LYS F 3 407 ? 3.197 16.492 96.456 1.00 104.17 586 LYS Z CA 1
ATOM 10152 C C . LYS F 3 407 ? 3.587 17.958 96.442 1.00 108.74 586 LYS Z C 1
ATOM 10153 O O . LYS F 3 407 ? 4.449 18.373 95.670 1.00 106.39 586 LYS Z O 1
ATOM 10159 N N . MET F 3 408 ? 2.953 18.733 97.318 1.00 118.08 587 MET Z N 1
ATOM 10160 C CA . MET F 3 408 ? 3.244 20.155 97.456 1.00 123.81 587 MET Z CA 1
ATOM 10161 C C . MET F 3 408 ? 4.269 20.441 98.544 1.00 128.03 587 MET Z C 1
ATOM 10162 O O . MET F 3 408 ? 4.205 19.879 99.642 1.00 128.82 587 MET Z O 1
ATOM 10167 N N . ASP F 3 409 ? 5.214 21.323 98.222 1.00 131.76 588 ASP Z N 1
ATOM 10168 C CA . ASP F 3 409 ? 6.296 21.662 99.133 1.00 134.06 588 ASP Z CA 1
ATOM 10169 C C . ASP F 3 409 ? 5.837 22.712 100.119 1.00 139.50 588 ASP Z C 1
ATOM 10170 O O . ASP F 3 409 ? 5.895 23.913 99.837 1.00 142.52 588 ASP Z O 1
ATOM 10175 N N . THR F 3 410 ? 5.347 22.239 101.262 1.00 143.29 589 THR Z N 1
ATOM 10176 C CA . THR F 3 410 ? 5.084 23.090 102.416 1.00 148.27 589 THR Z CA 1
ATOM 10177 C C . THR F 3 410 ? 6.293 22.954 103.337 1.00 149.27 589 THR Z C 1
ATOM 10178 O O . THR F 3 410 ? 6.273 22.212 104.323 1.00 149.11 589 THR Z O 1
ATOM 10182 N N . PHE F 3 411 ? 7.360 23.656 102.963 1.00 152.26 590 PHE Z N 1
ATOM 10183 C CA . PHE F 3 411 ? 8.610 23.691 103.720 1.00 156.95 590 PHE Z CA 1
ATOM 10184 C C . PHE F 3 411 ? 8.644 24.956 104.575 1.00 163.39 590 PHE Z C 1
ATOM 10185 O O . PHE F 3 411 ? 8.909 24.907 105.781 1.00 165.96 590 PHE Z O 1
ATOM 10193 N N . ASN F 3 412 ? 8.397 26.079 103.904 1.00 165.27 591 ASN Z N 1
ATOM 10194 C CA . ASN F 3 412 ? 8.020 27.358 104.492 1.00 166.91 591 ASN Z CA 1
ATOM 10195 C C . ASN F 3 412 ? 7.069 27.993 103.477 1.00 168.13 591 ASN Z C 1
ATOM 10196 O O . ASN F 3 412 ? 6.256 27.288 102.865 1.00 170.74 591 ASN Z O 1
ATOM 10201 N N . ASP F 3 413 ? 7.185 29.300 103.267 1.00 166.28 592 ASP Z N 1
ATOM 10202 C CA . ASP F 3 413 ? 6.323 30.001 102.315 1.00 163.47 592 ASP Z CA 1
ATOM 10203 C C . ASP F 3 413 ? 6.674 29.710 100.845 1.00 154.83 592 ASP Z C 1
ATOM 10204 O O . ASP F 3 413 ? 7.760 29.203 100.542 1.00 148.36 592 ASP Z O 1
ATOM 10209 N N . THR F 3 414 ? 5.731 30.024 99.953 1.00 154.10 593 THR Z N 1
ATOM 10210 C CA . THR F 3 414 ? 5.812 29.734 98.507 1.00 150.04 593 THR Z CA 1
ATOM 10211 C C . THR F 3 414 ? 5.734 28.238 98.187 1.00 144.69 593 THR Z C 1
ATOM 10212 O O . THR F 3 414 ? 6.389 27.410 98.825 1.00 142.90 593 THR Z O 1
ATOM 10216 N N . ALA F 3 415 ? 4.924 27.910 97.185 1.00 142.69 594 ALA Z N 1
ATOM 10217 C CA . ALA F 3 415 ? 4.639 26.526 96.826 1.00 137.87 594 ALA Z CA 1
ATOM 10218 C C . ALA F 3 415 ? 5.338 26.112 95.539 1.00 132.10 594 ALA Z C 1
ATOM 10219 O O . ALA F 3 415 ? 5.417 26.887 94.583 1.00 132.13 594 ALA Z O 1
ATOM 10221 N N . ARG F 3 416 ? 5.841 24.882 95.528 1.00 127.31 595 ARG Z N 1
ATOM 10222 C CA . ARG F 3 416 ? 6.465 24.311 94.346 1.00 121.58 595 ARG Z CA 1
ATOM 10223 C C . ARG F 3 416 ? 6.398 22.785 94.436 1.00 114.74 595 ARG Z C 1
ATOM 10224 O O . ARG F 3 416 ? 6.981 22.197 95.343 1.00 115.14 595 ARG Z O 1
ATOM 10232 N N . VAL F 3 417 ? 5.676 22.159 93.502 1.00 107.82 596 VAL Z N 1
ATOM 10233 C CA . VAL F 3 417 ? 5.464 20.698 93.459 1.00 100.54 596 VAL Z CA 1
ATOM 10234 C C . VAL F 3 417 ? 6.763 19.934 93.288 1.00 93.51 596 VAL Z C 1
ATOM 10235 O O . VAL F 3 417 ? 7.658 20.398 92.587 1.00 91.70 596 VAL Z O 1
ATOM 10239 N N . ARG F 3 418 ? 6.867 18.773 93.932 1.00 89.68 597 ARG Z N 1
ATOM 10240 C CA . ARG F 3 418 ? 8.017 17.897 93.725 1.00 84.27 597 ARG Z CA 1
ATOM 10241 C C . ARG F 3 418 ? 7.622 16.470 93.353 1.00 79.26 597 ARG Z C 1
ATOM 10242 O O . ARG F 3 418 ? 6.589 15.959 93.789 1.00 80.99 597 ARG Z O 1
ATOM 10250 N N . TYR F 3 419 ? 8.449 15.857 92.513 1.00 72.46 598 TYR Z N 1
ATOM 10251 C CA . TYR F 3 419 ? 8.216 14.509 92.042 1.00 69.57 598 TYR Z CA 1
ATOM 10252 C C . TYR F 3 419 ? 9.255 13.572 92.647 1.00 67.69 598 TYR Z C 1
ATOM 10253 O O . TYR F 3 419 ? 10.462 13.734 92.446 1.00 66.88 598 TYR Z O 1
ATOM 10262 N N . THR F 3 420 ? 8.775 12.601 93.410 1.00 67.47 599 THR Z N 1
ATOM 10263 C CA . THR F 3 420 ? 9.654 11.676 94.111 1.00 66.27 599 THR Z CA 1
ATOM 10264 C C . THR F 3 420 ? 9.565 10.287 93.500 1.00 65.04 599 THR Z C 1
ATOM 10265 O O . THR F 3 420 ? 8.475 9.798 93.174 1.00 65.56 599 THR Z O 1
ATOM 10269 N N . ILE F 3 421 ? 10.724 9.660 93.341 1.00 63.63 600 ILE Z N 1
ATOM 10270 C CA . ILE F 3 421 ? 10.783 8.288 92.868 1.00 63.59 600 ILE Z CA 1
ATOM 10271 C C . ILE F 3 421 ? 10.632 7.366 94.071 1.00 65.97 600 ILE Z C 1
ATOM 10272 O O . ILE F 3 421 ? 11.430 7.435 95.000 1.00 67.54 600 ILE Z O 1
ATOM 10277 N N . SER F 3 422 ? 9.595 6.532 94.068 1.00 67.49 601 SER Z N 1
ATOM 10278 C CA . SER F 3 422 ? 9.453 5.497 95.094 1.00 70.52 601 SER Z CA 1
ATOM 10279 C C . SER F 3 422 ? 10.041 4.158 94.646 1.00 70.97 601 SER Z C 1
ATOM 10280 O O . SER F 3 422 ? 10.644 3.453 95.450 1.00 72.46 601 SER Z O 1
ATOM 10283 N N . ARG F 3 423 ? 9.861 3.813 93.369 1.00 71.95 602 ARG Z N 1
ATOM 10284 C CA . ARG F 3 423 ? 10.597 2.701 92.744 1.00 71.83 602 ARG Z CA 1
ATOM 10285 C C . ARG F 3 423 ? 10.973 3.041 91.323 1.00 67.64 602 ARG Z C 1
ATOM 10286 O O . ARG F 3 423 ? 10.210 3.697 90.610 1.00 67.51 602 ARG Z O 1
ATOM 10294 N N . ALA F 3 424 ? 12.158 2.604 90.920 1.00 64.87 603 ALA Z N 1
ATOM 10295 C CA . ALA F 3 424 ? 12.531 2.652 89.515 1.00 62.36 603 ALA Z CA 1
ATOM 10296 C C . ALA F 3 424 ? 12.929 1.253 89.067 1.00 60.41 603 ALA Z C 1
ATOM 10297 O O . ALA F 3 424 ? 13.796 0.620 89.671 1.00 60.81 603 ALA Z O 1
ATOM 10299 N N . ALA F 3 425 ? 12.256 0.755 88.037 1.00 57.70 604 ALA Z N 1
ATOM 10300 C CA . ALA F 3 425 ? 12.622 -0.529 87.459 1.00 57.11 604 ALA Z CA 1
ATOM 10301 C C . ALA F 3 425 ? 13.154 -0.298 86.051 1.00 54.13 604 ALA Z C 1
ATOM 10302 O O . ALA F 3 425 ? 12.674 0.602 85.351 1.00 53.25 604 ALA Z O 1
ATOM 10304 N N . PRO F 3 426 ? 14.153 -1.097 85.629 1.00 52.87 605 PRO Z N 1
ATOM 10305 C CA . PRO F 3 426 ? 14.648 -0.991 84.255 1.00 50.86 605 PRO Z CA 1
ATOM 10306 C C . PRO F 3 426 ? 13.617 -1.570 83.284 1.00 50.13 605 PRO Z C 1
ATOM 10307 O O . PRO F 3 426 ? 12.967 -2.575 83.608 1.00 51.05 605 PRO Z O 1
ATOM 10311 N N . VAL F 3 427 ? 13.456 -0.936 82.121 1.00 47.84 606 VAL Z N 1
ATOM 10312 C CA . VAL F 3 427 ? 12.449 -1.376 81.141 1.00 47.36 606 VAL Z CA 1
ATOM 10313 C C . VAL F 3 427 ? 12.648 -2.826 80.653 1.00 48.11 606 VAL Z C 1
ATOM 10314 O O . VAL F 3 427 ? 13.771 -3.233 80.354 1.00 48.57 606 VAL Z O 1
ATOM 10318 N N . ASP F 3 428 ? 11.554 -3.587 80.584 1.00 48.81 607 ASP Z N 1
ATOM 10319 C CA . ASP F 3 428 ? 11.527 -4.921 79.967 1.00 49.98 607 ASP Z CA 1
ATOM 10320 C C . ASP F 3 428 ? 11.126 -4.780 78.501 1.00 48.33 607 ASP Z C 1
ATOM 10321 O O . ASP F 3 428 ? 9.933 -4.700 78.150 1.00 47.35 607 ASP Z O 1
ATOM 10326 N N . PHE F 3 429 ? 12.135 -4.765 77.641 1.00 48.08 608 PHE Z N 1
ATOM 10327 C CA . PHE F 3 429 ? 11.915 -4.408 76.240 1.00 47.78 608 PHE Z CA 1
ATOM 10328 C C . PHE F 3 429 ? 10.862 -5.214 75.512 1.00 48.37 608 PHE Z C 1
ATOM 10329 O O . PHE F 3 429 ? 9.965 -4.637 74.903 1.00 47.50 608 PHE Z O 1
ATOM 10337 N N . ALA F 3 430 ? 10.957 -6.537 75.622 1.00 51.19 609 ALA Z N 1
ATOM 10338 C CA . ALA F 3 430 ? 9.995 -7.464 75.011 1.00 53.09 609 ALA Z CA 1
ATOM 10339 C C . ALA F 3 430 ? 8.556 -7.091 75.356 1.00 54.05 609 ALA Z C 1
ATOM 10340 O O . ALA F 3 430 ? 7.711 -6.906 74.472 1.00 54.37 609 ALA Z O 1
ATOM 10342 N N . LYS F 3 431 ? 8.299 -6.945 76.649 1.00 54.69 610 LYS Z N 1
ATOM 10343 C CA . LYS F 3 431 ? 6.955 -6.749 77.119 1.00 55.36 610 LYS Z CA 1
ATOM 10344 C C . LYS F 3 431 ? 6.503 -5.306 76.894 1.00 53.55 610 LYS Z C 1
ATOM 10345 O O . LYS F 3 431 ? 5.348 -5.073 76.531 1.00 55.24 610 LYS Z O 1
ATOM 10351 N N . ALA F 3 432 ? 7.406 -4.345 77.073 1.00 51.14 611 ALA Z N 1
ATOM 10352 C CA . ALA F 3 432 ? 7.101 -2.965 76.673 1.00 49.65 611 ALA Z CA 1
ATOM 10353 C C . ALA F 3 432 ? 6.778 -2.928 75.173 1.00 48.20 611 ALA Z C 1
ATOM 10354 O O . ALA F 3 432 ? 5.895 -2.189 74.730 1.00 47.87 611 ALA Z O 1
ATOM 10356 N N . GLY F 3 433 ? 7.482 -3.761 74.413 1.00 47.39 612 GLY Z N 1
ATOM 10357 C CA . GLY F 3 433 ? 7.205 -3.949 72.997 1.00 47.14 612 GLY Z CA 1
ATOM 10358 C C . GLY F 3 433 ? 5.782 -4.382 72.675 1.00 48.29 612 GLY Z C 1
ATOM 10359 O O . GLY F 3 433 ? 5.108 -3.748 71.859 1.00 47.74 612 GLY Z O 1
ATOM 10360 N N . MET F 3 434 ? 5.313 -5.457 73.309 1.00 49.77 613 MET Z N 1
ATOM 10361 C CA . MET F 3 434 ? 3.981 -5.971 73.020 1.00 50.64 613 MET Z CA 1
ATOM 10362 C C . MET F 3 434 ? 2.890 -4.976 73.383 1.00 50.60 613 MET Z C 1
ATOM 10363 O O . MET F 3 434 ? 1.841 -4.934 72.718 1.00 50.53 613 MET Z O 1
ATOM 10368 N N . GLU F 3 435 ? 3.148 -4.176 74.421 1.00 50.23 614 GLU Z N 1
ATOM 10369 C CA . GLU F 3 435 ? 2.254 -3.087 74.803 1.00 50.97 614 GLU Z CA 1
ATOM 10370 C C . GLU F 3 435 ? 2.092 -2.114 73.660 1.00 48.01 614 GLU Z C 1
ATOM 10371 O O . GLU F 3 435 ? 0.981 -1.754 73.304 1.00 47.65 614 GLU Z O 1
ATOM 10377 N N . LEU F 3 436 ? 3.221 -1.700 73.092 1.00 46.15 615 LEU Z N 1
ATOM 10378 C CA . LEU F 3 436 ? 3.247 -0.774 71.978 1.00 44.86 615 LEU Z CA 1
ATOM 10379 C C . LEU F 3 436 ? 2.575 -1.355 70.749 1.00 45.78 615 LEU Z C 1
ATOM 10380 O O . LEU F 3 436 ? 1.925 -0.619 70.002 1.00 45.61 615 LEU Z O 1
ATOM 10385 N N . VAL F 3 437 ? 2.718 -2.663 70.534 1.00 46.55 616 VAL Z N 1
ATOM 10386 C CA . VAL F 3 437 ? 2.030 -3.296 69.408 1.00 48.36 616 VAL Z CA 1
ATOM 10387 C C . VAL F 3 437 ? 0.541 -3.034 69.544 1.00 50.02 616 VAL Z C 1
ATOM 10388 O O . VAL F 3 437 ? -0.084 -2.519 68.612 1.00 50.42 616 VAL Z O 1
ATOM 10392 N N . ASP F 3 438 ? -0.004 -3.360 70.720 1.00 51.37 617 ASP Z N 1
ATOM 10393 C CA . ASP F 3 438 ? -1.419 -3.198 70.999 1.00 52.27 617 ASP Z CA 1
ATOM 10394 C C . ASP F 3 438 ? -1.775 -1.771 70.736 1.00 49.54 617 ASP Z C 1
ATOM 10395 O O . ASP F 3 438 ? -2.819 -1.483 70.165 1.00 51.16 617 ASP Z O 1
ATOM 10400 N N . ALA F 3 439 ? -0.892 -0.871 71.140 1.00 46.25 618 ALA Z N 1
ATOM 10401 C CA . ALA F 3 439 ? -1.218 0.537 71.123 1.00 45.34 618 ALA Z CA 1
ATOM 10402 C C . ALA F 3 439 ? -1.305 0.989 69.685 1.00 44.49 618 ALA Z C 1
ATOM 10403 O O . ALA F 3 439 ? -2.231 1.699 69.317 1.00 44.99 618 ALA Z O 1
ATOM 10405 N N . ILE F 3 440 ? -0.347 0.528 68.882 1.00 43.40 619 ILE Z N 1
ATOM 10406 C CA . ILE F 3 440 ? -0.265 0.845 67.466 1.00 43.29 619 ILE Z CA 1
ATOM 10407 C C . ILE F 3 440 ? -1.422 0.262 66.640 1.00 45.31 619 ILE Z C 1
ATOM 10408 O O . ILE F 3 440 ? -2.032 0.980 65.828 1.00 45.35 619 ILE Z O 1
ATOM 10413 N N . ARG F 3 441 ? -1.735 -1.018 66.853 1.00 46.86 620 ARG Z N 1
ATOM 10414 C CA . ARG F 3 441 ? -2.795 -1.690 66.080 1.00 49.09 620 ARG Z CA 1
ATOM 10415 C C . ARG F 3 441 ? -4.119 -0.923 66.162 1.00 49.65 620 ARG Z C 1
ATOM 10416 O O . ARG F 3 441 ? -4.948 -0.999 65.259 1.00 50.02 620 ARG Z O 1
ATOM 10424 N N . ALA F 3 442 ? -4.298 -0.183 67.254 1.00 49.92 621 ALA Z N 1
ATOM 10425 C CA . ALA F 3 442 ? -5.486 0.633 67.470 1.00 51.78 621 ALA Z CA 1
ATOM 10426 C C . ALA F 3 442 ? -5.612 1.809 66.485 1.00 51.93 621 ALA Z C 1
ATOM 10427 O O . ALA F 3 442 ? -6.719 2.323 66.269 1.00 53.06 621 ALA Z O 1
ATOM 10429 N N . TYR F 3 443 ? -4.474 2.224 65.912 1.00 51.06 622 TYR Z N 1
ATOM 10430 C CA . TYR F 3 443 ? -4.411 3.226 64.836 1.00 51.56 622 TYR Z CA 1
ATOM 10431 C C . TYR F 3 443 ? -4.413 2.591 63.441 1.00 52.13 622 TYR Z C 1
ATOM 10432 O O . TYR F 3 443 ? -4.320 3.293 62.434 1.00 52.06 622 TYR Z O 1
ATOM 10441 N N . MET F 3 444 ? -4.478 1.265 63.389 1.00 53.63 623 MET Z N 1
ATOM 10442 C CA . MET F 3 444 ? -4.574 0.529 62.129 1.00 55.00 623 MET Z CA 1
ATOM 10443 C C . MET F 3 444 ? -5.707 -0.485 62.223 1.00 58.13 623 MET Z C 1
ATOM 10444 O O . MET F 3 444 ? -6.797 -0.259 61.707 1.00 61.51 623 MET Z O 1
#

Sequence (1326 aa):
MEKPTPLINSSMLGQYVGQTVRIVGKVHKVTGNTLLMQTSDLGNVEIAMTPDSDVSSSTFVEVTGKVSDAGSSFQANQIREFTTVDVDLTLVENVVQISAAFPNLFSDNTLRPVTIRQILNAEQPHPDAEFILDGAELGQLTFVAVVRNISRNATNVAYSVEDGTGQIEVRQWLDASEIRNNVYVRVLGTLKSFQNRRSISSGHMRPVIDYNEVMFHRLEAVHAHLQVTRIYPIEGLSPYQNRWTIKARVTSKSDIRHWSNQRGEGKLFSVNLLDDSGEIKATGFNDAVDRFYPLLQENHVYLISKARVNIAKKQFSNLQNEYEITFENSTEIEECTDATDVPEVKYEFVRINELESVEANQQCDVIGILDSYGELSEIVSKASQRPVQKRELTLVDQGNRSVKLTLWGKTAETFPTNAGVDEKPVLAFKGVKVGDFGGRSLSMFSSSTMLINPDITESHVLRGWYDNDGAHAQFQPYTNGGGAGANMAERRTIVQVKDENLGMSEKPDYFNVRATVVYIKQENLYYTACASEGCNKKVNLDHENNWRCEKCDRSYATPEYRYILSTNVADATGQMWLSGFNEDATQLIGMSAGELHKLREESESEFSAALHRAANRMYMFNCRAKMDTFNDTARVRYTISRAAPVDFAKAGMELVDAIRAYMMEKPTPLINSSMLGQYVGQTVRIVGKVHKVTGNTLLMQTSDLGNVEIAMTPDSDVSSSTFVEVTGKVSDAGSSFQANQIREFTTVDVDLTLVENVVQISAAFPNLFSDNTLRPVTIRQILNAEQPHPDAEFILDGAELGQLTFVAVVRNISRNATNVAYSVEDGTGQIEVRQWLDASEIRNNVYVRVLGTLKSFQNRRSISSGHMRPVIDYNEVMFHRLEAVHAHLQVTRIYPIEGLSPYQNRWTIKARVTSKSDIRHWSNQRGEGKLFSVNLLDDSGEIKATGFNDAVDRFYPLLQENHVYLISKARVNIAKKQFSNLQNEYEITFENSTEIEECTDATDVPEVKYEFVRINELESVEANQQCDVIGILDSYGELSEIVSKASQRPVQKRELTLVDQGNRSVKLTLWGKTAETFPTNAGVDEKPVLAFKGVKVGDFGGRSLSMFSSSTMLINPDITESHVLRGWYDNDGAHAQFQPYTNGGGAGANMAERRTIVQVKDENLGMSEKPDYFNVRATVVYIKQENLYYTACASEGCNKKVNLDHENNWRCEKCDRSYATPEYRYILSTNVADATGQMWLSGFNEDATQLIGMSAGELHKLREESESEFSAALHRAANRMYMFNCRAKMDTFNDTARVRYTISRAAPVDFAKAGMELVDAIRAYM

CATH classification: 2.40.50.140

Nearest PDB structures (foldseek):
  4gop-assembly2_Y  TM=1.000E+00  e=2.048E-22  Mycosarcoma maydis
  2z6k-assembly1_A  TM=9.376E-01  e=1.008E-11  Homo sapiens
  1quq-assembly2_C  TM=9.442E-01  e=1.426E-11  Homo sapiens
  2z6k-assembly2_B  TM=9.410E-01  e=1.017E-10  Homo sapiens
  6i52-assembly1_B  TM=8.618E-01  e=2.306E-09  Saccharomyces cerevisiae S288C